Protein 5O9B (pdb70)

Solvent-accessible surface area: 5040 Å² total; per-residue (Å²): 248,78,175,130,144,130,116,151,35,94,62,72,80,1,128,110,99,23,89,151,118,75,79,22,64,7,42,27,14,81,34,85,125,18,102,30,0,1,63,28,87,124,38,48,14,0,9,4,26,1,0,37,45,40,68,90,102,102,81,64,74,106,105,80,155,146,111,153

InterPro domains:
  IPR000679 Zinc finger, GATA-type [PF00320] (295-328)
  IPR000679 Zinc finger, GATA-type [PF00320] (349-382)
  IPR000679 Zinc finger, GATA-type [PR00619] (291-308)
  IPR000679 Zinc finger, GATA-type [PR00619] (309-326)
  IPR000679 Zinc finger, GATA-type [PS00344] (295-319)
  IPR000679 Zinc finger, GATA-type [PS00344] (349-373)
  IPR000679 Zinc finger, GATA-type [PS50114] (289-343)
  IPR000679 Zinc finger, GATA-type [PS50114] (343-396)
  IPR000679 Zinc finger, GATA-type [SM00401] (289-339)
  IPR000679 Zinc finger, GATA-type [SM00401] (343-393)
  IPR000679 Zinc finger, GATA-type [cd00202] (294-344)
  IPR000679 Zinc finger, GATA-type [cd00202] (349-398)
  IPR013088 Zinc finger, NHR/GATA-type [G3DSA:3.30.50.10] (288-338)
  IPR013088 Zinc finger, NHR/GATA-type [G3DSA:3.30.50.10] (339-402)
  IPR016374 Transcription factor, GATA-2/3 [PIRSF003027] (1-480)
  IPR039355 Transcription factor GATA [PTHR10071] (28-479)

Radius of gyration: 11.99 Å; Cα contacts (8 Å, |Δi|>4): 111; chains: 1; bounding box: 34×23×29 Å

Nearest PDB structures (foldseek):
  5o9b-assembly1_A  TM=8.260E-01  e=1.154E-10  Homo sapiens
  4hc9-assembly2_A-2  TM=7.350E-01  e=1.363E-06  Homo sapiens
  3dfx-assembly1_B  TM=7.353E-01  e=1.560E-06  Mus musculus
  4hc7-assembly2_B  TM=7.403E-01  e=9.642E-06  Homo sapiens
  2vuu-assembly3_K  TM=8.440E-01  e=3.219E-04  Aspergillus nidulans FGSC A4

Foldseek 3Di:
DDDPPDLPDDPQDLPDADFDDQQAAAPPPGDRSAPGFGAAPVGHTHGSQQRNVCVVVVHGHDDQDVHD

Organism: Homo sapiens (NCBI:txid9606)

B-factor: mean 3.01, std 4.28, range [0.07, 17.59]

Secondary structure (DSSP, 8-state):
--------STT----SS----SS---TTT-----S--EE-TTS-EE-HHHHHHHHHHSS---SSSS--

Structure (mmCIF, N/CA/C/O backbone):
data_5O9B
#
_entry.id   5O9B
#
loop_
_entity.id
_entity.type
_entity.pdbx_description
1 polymer 'Endothelial transcription factor GATA-2'
2 non-polymer 'ZINC ION'
#
loop_
_atom_site.group_PDB
_atom_site.id
_atom_site.type_symbol
_atom_site.label_atom_id
_atom_site.label_alt_id
_atom_site.label_comp_id
_atom_site.label_asym_id
_atom_site.label_entity_id
_atom_site.label_seq_id
_atom_site.pdbx_PDB_ins_code
_atom_site.Cartn_x
_atom_site.Cartn_y
_atom_site.Cartn_z
_atom_site.occupancy
_atom_site.B_iso_or_equiv
_atom_site.auth_seq_id
_atom_site.auth_comp_id
_atom_site.auth_asym_id
_atom_site.auth_atom_id
_atom_site.pdbx_PDB_model_num
ATOM 1 N N . MET A 1 1 ? 20.814 3.780 19.188 1.00 16.77 -18 MET A N 1
ATOM 2 C CA . MET A 1 1 ? 21.962 2.890 18.899 1.00 16.30 -18 MET A CA 1
ATOM 3 C C . MET A 1 1 ? 22.544 3.213 17.526 1.00 15.80 -18 MET A C 1
ATOM 4 O O . MET A 1 1 ? 23.590 3.854 17.424 1.00 15.75 -18 MET A O 1
ATOM 20 N N . ALA A 1 2 ? 21.852 2.786 16.472 1.00 15.58 -17 ALA A N 1
ATOM 21 C CA . ALA A 1 2 ? 22.281 3.063 15.105 1.00 15.28 -17 ALA A CA 1
ATOM 22 C C . ALA A 1 2 ? 21.096 2.976 14.149 1.00 14.65 -17 ALA A C 1
ATOM 23 O O . ALA A 1 2 ? 21.170 2.340 13.094 1.00 14.54 -17 ALA A O 1
ATOM 30 N N . HIS A 1 3 ? 19.999 3.609 14.531 1.00 14.40 -16 HIS A N 1
ATOM 31 C CA . HIS A 1 3 ? 18.772 3.564 13.747 1.00 13.97 -16 HIS A CA 1
ATOM 32 C C . HIS A 1 3 ? 18.928 4.382 12.468 1.00 13.40 -16 HIS A C 1
ATOM 33 O O . HIS A 1 3 ? 19.428 5.505 12.494 1.00 13.34 -16 HIS A O 1
ATOM 48 N N . HIS A 1 4 ? 18.501 3.806 11.354 1.00 13.18 -15 HIS A N 1
ATOM 49 C CA . HIS A 1 4 ? 18.613 4.456 10.053 1.00 12.80 -15 HIS A CA 1
ATOM 50 C C . HIS A 1 4 ? 17.548 3.916 9.106 1.00 12.10 -15 HIS A C 1
ATOM 51 O O . HIS A 1 4 ? 17.052 2.806 9.297 1.00 12.11 -15 HIS A O 1
ATOM 66 N N . HIS A 1 5 ? 17.206 4.694 8.087 1.00 11.67 -14 HIS A N 1
ATOM 67 C CA . HIS A 1 5 ? 16.144 4.318 7.159 1.00 11.15 -14 HIS A CA 1
ATOM 68 C C . HIS A 1 5 ? 16.678 3.453 6.026 1.00 10.45 -14 HIS A C 1
ATOM 69 O O . HIS A 1 5 ? 16.816 3.914 4.892 1.00 10.24 -14 HIS A O 1
ATOM 84 N N . HIS A 1 6 ? 16.978 2.202 6.331 1.00 10.29 -13 HIS A N 1
ATOM 85 C CA . HIS A 1 6 ? 17.414 1.268 5.308 1.00 9.83 -13 HIS A CA 1
ATOM 86 C C . HIS A 1 6 ? 16.208 0.533 4.746 1.00 9.17 -13 HIS A C 1
ATOM 87 O O . HIS A 1 6 ? 15.683 -0.390 5.372 1.00 9.24 -13 HIS A O 1
ATOM 102 N N . HIS A 1 7 ? 15.765 0.949 3.571 1.00 8.78 -12 HIS A N 1
ATOM 103 C CA . HIS A 1 7 ? 14.614 0.328 2.936 1.00 8.39 -12 HIS A CA 1
ATOM 104 C C . HIS A 1 7 ? 14.988 -1.026 2.346 1.00 7.80 -12 HIS A C 1
ATOM 105 O O . HIS A 1 7 ? 15.303 -1.147 1.163 1.00 7.91 -12 HIS A O 1
ATOM 120 N N . HIS A 1 8 ? 14.967 -2.042 3.196 1.00 7.48 -11 HIS A N 1
ATOM 121 C CA . HIS A 1 8 ? 15.248 -3.407 2.772 1.00 7.19 -11 HIS A CA 1
ATOM 122 C C . HIS A 1 8 ? 14.105 -3.939 1.913 1.00 6.46 -11 HIS A C 1
ATOM 123 O O . HIS A 1 8 ? 14.282 -4.876 1.140 1.00 6.49 -11 HIS A O 1
ATOM 138 N N . SER A 1 9 ? 12.936 -3.330 2.049 1.00 6.16 -10 SER A N 1
ATOM 139 C CA . SER A 1 9 ? 11.789 -3.696 1.239 1.00 5.80 -10 SER A CA 1
ATOM 140 C C . SER A 1 9 ? 11.703 -2.788 0.016 1.00 5.14 -10 SER A C 1
ATOM 141 O O . SER A 1 9 ? 10.884 -1.868 -0.034 1.00 5.44 -10 SER A O 1
ATOM 149 N N . SER A 1 10 ? 12.567 -3.039 -0.957 1.00 4.65 -9 SER A N 1
ATOM 150 C CA . SER A 1 10 ? 12.602 -2.243 -2.171 1.00 4.40 -9 SER A CA 1
ATOM 151 C C . SER A 1 10 ? 11.266 -2.318 -2.904 1.00 3.47 -9 SER A C 1
ATOM 152 O O . SER A 1 10 ? 10.836 -3.393 -3.329 1.00 3.79 -9 SER A O 1
ATOM 160 N N . GLY A 1 11 ? 10.604 -1.174 -3.022 1.00 2.88 -8 GLY A N 1
ATOM 161 C CA . GLY A 1 11 ? 9.306 -1.131 -3.660 1.00 2.53 -8 GLY A CA 1
ATOM 162 C C . GLY A 1 11 ? 8.204 -0.819 -2.671 1.00 2.03 -8 GLY A C 1
ATOM 163 O O . GLY A 1 11 ? 7.126 -0.361 -3.053 1.00 2.46 -8 GLY A O 1
ATOM 167 N N . LEU A 1 12 ? 8.477 -1.070 -1.398 1.00 1.44 -7 LEU A N 1
ATOM 168 C CA . LEU A 1 12 ? 7.525 -0.788 -0.332 1.00 1.02 -7 LEU A CA 1
ATOM 169 C C . LEU A 1 12 ? 8.138 0.248 0.609 1.00 1.01 -7 LEU A C 1
ATOM 170 O O . LEU A 1 12 ? 8.785 -0.104 1.600 1.00 1.40 -7 LEU A O 1
ATOM 186 N N . GLU A 1 13 ? 7.938 1.526 0.290 1.00 1.01 -6 GLU A N 1
ATOM 187 C CA . GLU A 1 13 ? 8.651 2.601 0.971 1.00 1.15 -6 GLU A CA 1
ATOM 188 C C . GLU A 1 13 ? 7.767 3.829 1.230 1.00 1.03 -6 GLU A C 1
ATOM 189 O O . GLU A 1 13 ? 7.902 4.859 0.567 1.00 1.77 -6 GLU A O 1
ATOM 201 N N . VAL A 1 14 ? 6.865 3.708 2.196 1.00 0.68 -5 VAL A N 1
ATOM 202 C CA . VAL A 1 14 ? 6.098 4.848 2.698 1.00 0.59 -5 VAL A CA 1
ATOM 203 C C . VAL A 1 14 ? 6.198 4.885 4.218 1.00 0.89 -5 VAL A C 1
ATOM 204 O O . VAL A 1 14 ? 5.793 3.946 4.896 1.00 1.67 -5 VAL A O 1
ATOM 217 N N . LEU A 1 15 ? 6.756 5.955 4.753 1.00 0.83 -4 LEU A N 1
ATOM 218 C CA . LEU A 1 15 ? 7.002 6.031 6.186 1.00 1.12 -4 LEU A CA 1
ATOM 219 C C . LEU A 1 15 ? 6.171 7.134 6.829 1.00 1.15 -4 LEU A C 1
ATOM 220 O O . LEU A 1 15 ? 6.640 7.848 7.716 1.00 1.67 -4 LEU A O 1
ATOM 236 N N . PHE A 1 16 ? 4.936 7.275 6.369 1.00 1.03 -3 PHE A N 1
ATOM 237 C CA . PHE A 1 16 ? 4.013 8.234 6.960 1.00 1.19 -3 PHE A CA 1
ATOM 238 C C . PHE A 1 16 ? 2.916 7.481 7.699 1.00 1.23 -3 PHE A C 1
ATOM 239 O O . PHE A 1 16 ? 2.801 6.267 7.561 1.00 2.17 -3 PHE A O 1
ATOM 256 N N . GLN A 1 17 ? 2.121 8.204 8.471 1.00 0.89 -2 GLN A N 1
ATOM 257 C CA . GLN A 1 17 ? 0.915 7.664 9.101 1.00 0.86 -2 GLN A CA 1
ATOM 258 C C . GLN A 1 17 ? 1.220 6.620 10.192 1.00 1.00 -2 GLN A C 1
ATOM 259 O O . GLN A 1 17 ? 1.238 6.953 11.378 1.00 1.69 -2 GLN A O 1
ATOM 273 N N . GLY A 1 18 ? 1.460 5.372 9.798 1.00 0.85 -1 GLY A N 1
ATOM 274 C CA . GLY A 1 18 ? 1.584 4.298 10.770 1.00 1.20 -1 GLY A CA 1
ATOM 275 C C . GLY A 1 18 ? 2.429 3.141 10.267 1.00 0.93 -1 GLY A C 1
ATOM 276 O O . GLY A 1 18 ? 3.062 3.250 9.219 1.00 1.43 -1 GLY A O 1
ATOM 280 N N . PRO A 1 19 ? 2.457 2.016 11.003 1.00 0.95 0 PRO A N 1
ATOM 281 C CA . PRO A 1 19 ? 3.305 0.875 10.686 1.00 1.19 0 PRO A CA 1
ATOM 282 C C . PRO A 1 19 ? 2.624 -0.210 9.833 1.00 1.08 0 PRO A C 1
ATOM 283 O O . PRO A 1 19 ? 2.556 -0.093 8.608 1.00 1.62 0 PRO A O 1
ATOM 294 N N . ARG A 1 20 ? 2.110 -1.261 10.481 1.00 1.01 1 ARG A N 1
ATOM 295 C CA . ARG A 1 20 ? 1.605 -2.430 9.765 1.00 1.19 1 ARG A CA 1
ATOM 296 C C . ARG A 1 20 ? 0.553 -3.190 10.579 1.00 0.86 1 ARG A C 1
ATOM 297 O O . ARG A 1 20 ? 0.121 -2.726 11.632 1.00 1.02 1 ARG A O 1
ATOM 318 N N . ARG A 1 21 ? 0.158 -4.368 10.084 1.00 0.78 2 ARG A N 1
ATOM 319 C CA . ARG A 1 21 ? -0.884 -5.169 10.731 1.00 0.56 2 ARG A CA 1
ATOM 320 C C . ARG A 1 21 ? -0.672 -6.670 10.454 1.00 0.65 2 ARG A C 1
ATOM 321 O O . ARG A 1 21 ? -1.530 -7.495 10.763 1.00 1.49 2 ARG A O 1
ATOM 342 N N . ALA A 1 22 ? 0.482 -7.004 9.868 1.00 0.64 3 ALA A N 1
ATOM 343 C CA . ALA A 1 22 ? 0.897 -8.404 9.647 1.00 0.58 3 ALA A CA 1
ATOM 344 C C . ALA A 1 22 ? 0.037 -9.151 8.614 1.00 0.60 3 ALA A C 1
ATOM 345 O O . ALA A 1 22 ? 0.239 -9.004 7.406 1.00 1.09 3 ALA A O 1
ATOM 352 N N . GLY A 1 23 ? -0.917 -9.947 9.087 1.00 0.44 4 GLY A N 1
ATOM 353 C CA . GLY A 1 23 ? -1.679 -10.823 8.207 1.00 0.52 4 GLY A CA 1
ATOM 354 C C . GLY A 1 23 ? -3.082 -10.301 7.929 1.00 0.39 4 GLY A C 1
ATOM 355 O O . GLY A 1 23 ? -4.060 -10.881 8.398 1.00 0.54 4 GLY A O 1
ATOM 359 N N . THR A 1 24 ? -3.199 -9.205 7.185 1.00 0.26 5 THR A N 1
ATOM 360 C CA . THR A 1 24 ? -4.497 -8.602 6.932 1.00 0.18 5 THR A CA 1
ATOM 361 C C . THR A 1 24 ? -4.801 -8.563 5.434 1.00 0.14 5 THR A C 1
ATOM 362 O O . THR A 1 24 ? -4.079 -9.166 4.645 1.00 0.15 5 THR A O 1
ATOM 373 N N . CYS A 1 25 ? -5.893 -7.900 5.061 1.00 0.15 6 CYS A N 1
ATOM 374 C CA . CYS A 1 25 ? -6.231 -7.661 3.662 1.00 0.14 6 CYS A CA 1
ATOM 375 C C . CYS A 1 25 ? -6.421 -6.176 3.397 1.00 0.13 6 CYS A C 1
ATOM 376 O O . CYS A 1 25 ? -6.806 -5.420 4.291 1.00 0.15 6 CYS A O 1
ATOM 384 N N . CYS A 1 26 ? -6.146 -5.758 2.165 1.00 0.12 7 CYS A N 1
ATOM 385 C CA . CYS A 1 26 ? -6.162 -4.340 1.839 1.00 0.11 7 CYS A CA 1
ATOM 386 C C . CYS A 1 26 ? -7.590 -3.842 1.592 1.00 0.10 7 CYS A C 1
ATOM 387 O O . CYS A 1 26 ? -8.307 -4.405 0.767 1.00 0.10 7 CYS A O 1
ATOM 394 N N . ALA A 1 27 ? -7.981 -2.783 2.329 1.00 0.13 8 ALA A N 1
ATOM 395 C CA . ALA A 1 27 ? -9.300 -2.125 2.225 1.00 0.17 8 ALA A CA 1
ATOM 396 C C . ALA A 1 27 ? -9.573 -1.526 0.848 1.00 0.21 8 ALA A C 1
ATOM 397 O O . ALA A 1 27 ? -10.379 -0.604 0.708 1.00 0.31 8 ALA A O 1
ATOM 404 N N . ASN A 1 28 ? -8.914 -2.049 -0.156 1.00 0.18 9 ASN A N 1
ATOM 405 C CA . ASN A 1 28 ? -9.028 -1.523 -1.498 1.00 0.23 9 ASN A CA 1
ATOM 406 C C . ASN A 1 28 ? -8.707 -2.587 -2.537 1.00 0.24 9 ASN A C 1
ATOM 407 O O . ASN A 1 28 ? -9.493 -2.811 -3.452 1.00 0.32 9 ASN A O 1
ATOM 418 N N . CYS A 1 29 ? -7.565 -3.264 -2.396 1.00 0.21 10 CYS A N 1
ATOM 419 C CA . CYS A 1 29 ? -7.122 -4.160 -3.460 1.00 0.28 10 CYS A CA 1
ATOM 420 C C . CYS A 1 29 ? -6.994 -5.614 -2.966 1.00 0.22 10 CYS A C 1
ATOM 421 O O . CYS A 1 29 ? -6.500 -6.486 -3.683 1.00 0.31 10 CYS A O 1
ATOM 428 N N . GLN A 1 30 ? -7.472 -5.845 -1.736 1.00 0.18 11 GLN A N 1
ATOM 429 C CA . GLN A 1 30 ? -7.509 -7.165 -1.067 1.00 0.21 11 GLN A CA 1
ATOM 430 C C . GLN A 1 30 ? -6.198 -7.970 -1.148 1.00 0.26 11 GLN A C 1
ATOM 431 O O . GLN A 1 30 ? -6.197 -9.165 -0.850 1.00 0.34 11 GLN A O 1
ATOM 445 N N . THR A 1 31 ? -5.091 -7.361 -1.550 1.00 0.25 12 THR A N 1
ATOM 446 C CA . THR A 1 31 ? -3.817 -8.037 -1.451 1.00 0.26 12 THR A CA 1
ATOM 447 C C . THR A 1 31 ? -3.532 -8.337 0.008 1.00 0.21 12 THR A C 1
ATOM 448 O O . THR A 1 31 ? -3.942 -7.592 0.905 1.00 0.19 12 THR A O 1
ATOM 459 N N . THR A 1 32 ? -2.876 -9.443 0.235 1.00 0.22 13 THR A N 1
ATOM 460 C CA . THR A 1 32 ? -2.501 -9.849 1.574 1.00 0.23 13 THR A CA 1
ATOM 461 C C . THR A 1 32 ? -0.999 -10.040 1.657 1.00 0.26 13 THR A C 1
ATOM 462 O O . THR A 1 32 ? -0.442 -10.344 2.714 1.00 0.42 13 THR A O 1
ATOM 473 N N . THR A 1 33 ? -0.348 -9.819 0.529 1.00 0.22 14 THR A N 1
ATOM 474 C CA . THR A 1 33 ? 1.101 -9.886 0.457 1.00 0.26 14 THR A CA 1
ATOM 475 C C . THR A 1 33 ? 1.672 -8.488 0.684 1.00 0.23 14 THR A C 1
ATOM 476 O O . THR A 1 33 ? 2.185 -7.824 -0.220 1.00 0.36 14 THR A O 1
ATOM 487 N N . THR A 1 34 ? 1.557 -8.033 1.914 1.00 0.17 15 THR A N 1
ATOM 488 C CA . THR A 1 34 ? 1.982 -6.685 2.257 1.00 0.17 15 THR A CA 1
ATOM 489 C C . THR A 1 34 ? 2.582 -6.638 3.662 1.00 0.20 15 THR A C 1
ATOM 490 O O . THR A 1 34 ? 2.021 -7.187 4.607 1.00 0.26 15 THR A O 1
ATOM 501 N N . THR A 1 35 ? 3.742 -6.003 3.776 1.00 0.25 16 THR A N 1
ATOM 502 C CA . THR A 1 35 ? 4.455 -5.901 5.040 1.00 0.31 16 THR A CA 1
ATOM 503 C C . THR A 1 35 ? 4.218 -4.537 5.697 1.00 0.25 16 THR A C 1
ATOM 504 O O . THR A 1 35 ? 4.657 -4.280 6.820 1.00 0.30 16 THR A O 1
ATOM 515 N N . LEU A 1 36 ? 3.515 -3.662 4.993 1.00 0.21 17 LEU A N 1
ATOM 516 C CA . LEU A 1 36 ? 3.288 -2.290 5.491 1.00 0.21 17 LEU A CA 1
ATOM 517 C C . LEU A 1 36 ? 1.804 -1.927 5.427 1.00 0.18 17 LEU A C 1
ATOM 518 O O . LEU A 1 36 ? 1.349 -1.289 4.476 1.00 0.29 17 LEU A O 1
ATOM 534 N N . TRP A 1 37 ? 1.051 -2.359 6.436 1.00 0.13 18 TRP A N 1
ATOM 535 C CA . TRP A 1 37 ? -0.375 -2.093 6.503 1.00 0.11 18 TRP A CA 1
ATOM 536 C C . TRP A 1 37 ? -0.674 -0.723 7.117 1.00 0.12 18 TRP A C 1
ATOM 537 O O . TRP A 1 37 ? -0.698 -0.557 8.338 1.00 0.18 18 TRP A O 1
ATOM 558 N N . ARG A 1 38 ? -0.914 0.243 6.244 1.00 0.12 19 ARG A N 1
ATOM 559 C CA . ARG A 1 38 ? -1.278 1.616 6.635 1.00 0.13 19 ARG A CA 1
ATOM 560 C C . ARG A 1 38 ? -2.798 1.726 6.793 1.00 0.13 19 ARG A C 1
ATOM 561 O O . ARG A 1 38 ? -3.517 0.776 6.503 1.00 0.15 19 ARG A O 1
ATOM 582 N N . ARG A 1 39 ? -3.283 2.858 7.297 1.00 0.15 20 ARG A N 1
ATOM 583 C CA . ARG A 1 39 ? -4.717 3.078 7.427 1.00 0.17 20 ARG A CA 1
ATOM 584 C C . ARG A 1 39 ? -5.243 4.025 6.357 1.00 0.19 20 ARG A C 1
ATOM 585 O O . ARG A 1 39 ? -4.516 4.889 5.856 1.00 0.25 20 ARG A O 1
ATOM 606 N N . ASN A 1 40 ? -6.511 3.842 6.005 1.00 0.18 21 ASN A N 1
ATOM 607 C CA . ASN A 1 40 ? -7.218 4.799 5.157 1.00 0.18 21 ASN A CA 1
ATOM 608 C C . ASN A 1 40 ? -8.055 5.740 6.045 1.00 0.17 21 ASN A C 1
ATOM 609 O O . ASN A 1 40 ? -7.924 5.670 7.268 1.00 0.17 21 ASN A O 1
ATOM 620 N N . ALA A 1 41 ? -8.964 6.547 5.463 1.00 0.19 22 ALA A N 1
ATOM 621 C CA . ALA A 1 41 ? -9.721 7.560 6.219 1.00 0.24 22 ALA A CA 1
ATOM 622 C C . ALA A 1 41 ? -10.515 6.981 7.399 1.00 0.26 22 ALA A C 1
ATOM 623 O O . ALA A 1 41 ? -10.850 7.695 8.347 1.00 0.36 22 ALA A O 1
ATOM 630 N N . ASN A 1 42 ? -10.801 5.692 7.351 1.00 0.25 23 ASN A N 1
ATOM 631 C CA . ASN A 1 42 ? -11.652 5.060 8.340 1.00 0.33 23 ASN A CA 1
ATOM 632 C C . ASN A 1 42 ? -10.772 4.408 9.379 1.00 0.24 23 ASN A C 1
ATOM 633 O O . ASN A 1 42 ? -11.235 3.870 10.385 1.00 0.35 23 ASN A O 1
ATOM 644 N N . GLY A 1 43 ? -9.480 4.489 9.126 1.00 0.17 24 GLY A N 1
ATOM 645 C CA . GLY A 1 43 ? -8.543 3.732 9.892 1.00 0.20 24 GLY A CA 1
ATOM 646 C C . GLY A 1 43 ? -8.531 2.306 9.414 1.00 0.18 24 GLY A C 1
ATOM 647 O O . GLY A 1 43 ? -8.225 1.385 10.166 1.00 0.22 24 GLY A O 1
ATOM 651 N N . ASP A 1 44 ? -8.878 2.123 8.146 1.00 0.15 25 ASP A N 1
ATOM 652 C CA . ASP A 1 44 ? -8.978 0.784 7.591 1.00 0.16 25 ASP A CA 1
ATOM 653 C C . ASP A 1 44 ? -7.648 0.390 6.985 1.00 0.16 25 ASP A C 1
ATOM 654 O O . ASP A 1 44 ? -6.961 1.202 6.372 1.00 0.26 25 ASP A O 1
ATOM 663 N N . PRO A 1 45 ? -7.277 -0.859 7.186 1.00 0.11 26 PRO A N 1
ATOM 664 C CA . PRO A 1 45 ? -6.002 -1.412 6.739 1.00 0.10 26 PRO A CA 1
ATOM 665 C C . PRO A 1 45 ? -5.838 -1.380 5.218 1.00 0.08 26 PRO A C 1
ATOM 666 O O . PRO A 1 45 ? -6.708 -1.836 4.479 1.00 0.11 26 PRO A O 1
ATOM 677 N N . VAL A 1 46 ? -4.704 -0.870 4.764 1.00 0.07 27 VAL A N 1
ATOM 678 C CA . VAL A 1 46 ? -4.401 -0.798 3.328 1.00 0.08 27 VAL A CA 1
ATOM 679 C C . VAL A 1 46 ? -2.959 -1.195 3.117 1.00 0.10 27 VAL A C 1
ATOM 680 O O . VAL A 1 46 ? -2.118 -1.005 3.995 1.00 0.11 27 VAL A O 1
ATOM 693 N N . CYS A 1 47 ? -2.680 -1.755 1.959 1.00 0.12 28 CYS A N 1
ATOM 694 C CA . CYS A 1 47 ? -1.358 -2.234 1.643 1.00 0.15 28 CYS A CA 1
ATOM 695 C C . CYS A 1 47 ? -0.454 -1.018 1.384 1.00 0.13 28 CYS A C 1
ATOM 696 O O . CYS A 1 47 ? -0.969 0.106 1.323 1.00 0.15 28 CYS A O 1
ATOM 703 N N . ASN A 1 48 ? 0.866 -1.216 1.228 1.00 0.13 29 ASN A N 1
ATOM 704 C CA . ASN A 1 48 ? 1.786 -0.107 1.023 1.00 0.17 29 ASN A CA 1
ATOM 705 C C . ASN A 1 48 ? 1.256 0.890 -0.003 1.00 0.15 29 ASN A C 1
ATOM 706 O O . ASN A 1 48 ? 1.154 2.064 0.300 1.00 0.16 29 ASN A O 1
ATOM 717 N N . ALA A 1 49 ? 0.907 0.431 -1.194 1.00 0.17 30 ALA A N 1
ATOM 718 C CA . ALA A 1 49 ? 0.499 1.334 -2.262 1.00 0.18 30 ALA A CA 1
ATOM 719 C C . ALA A 1 49 ? -0.748 2.141 -1.929 1.00 0.20 30 ALA A C 1
ATOM 720 O O . ALA A 1 49 ? -0.754 3.354 -2.098 1.00 0.19 30 ALA A O 1
ATOM 727 N N . CYS A 1 50 ? -1.803 1.481 -1.468 1.00 0.26 31 CYS A N 1
ATOM 728 C CA . CYS A 1 50 ? -3.073 2.172 -1.246 1.00 0.30 31 CYS A CA 1
ATOM 729 C C . CYS A 1 50 ? -2.988 3.110 -0.041 1.00 0.32 31 CYS A C 1
ATOM 730 O O . CYS A 1 50 ? -3.690 4.119 0.016 1.00 0.41 31 CYS A O 1
ATOM 737 N N . GLY A 1 51 ? -2.113 2.792 0.904 1.00 0.28 32 GLY A N 1
ATOM 738 C CA . GLY A 1 51 ? -1.831 3.725 1.992 1.00 0.29 32 GLY A CA 1
ATOM 739 C C . GLY A 1 51 ? -0.822 4.787 1.599 1.00 0.30 32 GLY A C 1
ATOM 740 O O . GLY A 1 51 ? -0.945 5.932 2.012 1.00 0.46 32 GLY A O 1
ATOM 744 N N . LEU A 1 52 ? 0.180 4.411 0.812 1.00 0.19 33 LEU A N 1
ATOM 745 C CA . LEU A 1 52 ? 1.176 5.371 0.334 1.00 0.16 33 LEU A CA 1
ATOM 746 C C . LEU A 1 52 ? 0.472 6.403 -0.506 1.00 0.14 33 LEU A C 1
ATOM 747 O O . LEU A 1 52 ? 0.670 7.603 -0.333 1.00 0.15 33 LEU A O 1
ATOM 763 N N . TYR A 1 53 ? -0.398 5.924 -1.383 1.00 0.14 34 TYR A N 1
ATOM 764 C CA . TYR A 1 53 ? -0.996 6.773 -2.363 1.00 0.16 34 TYR A CA 1
ATOM 765 C C . TYR A 1 53 ? -1.974 7.751 -1.743 1.00 0.13 34 TYR A C 1
ATOM 766 O O . TYR A 1 53 ? -1.924 8.950 -2.020 1.00 0.15 34 TYR A O 1
ATOM 784 N N . TYR A 1 54 ? -2.880 7.234 -0.926 1.00 0.14 35 TYR A N 1
ATOM 785 C CA . TYR A 1 54 ? -3.851 8.079 -0.237 1.00 0.17 35 TYR A CA 1
ATOM 786 C C . TYR A 1 54 ? -3.153 9.153 0.583 1.00 0.16 35 TYR A C 1
ATOM 787 O O . TYR A 1 54 ? -3.696 10.233 0.798 1.00 0.20 35 TYR A O 1
ATOM 805 N N . LYS A 1 55 ? -1.940 8.882 1.012 1.00 0.15 36 LYS A N 1
ATOM 806 C CA . LYS A 1 55 ? -1.235 9.827 1.846 1.00 0.21 36 LYS A CA 1
ATOM 807 C C . LYS A 1 55 ? -0.764 10.992 1.022 1.00 0.22 36 LYS A C 1
ATOM 808 O O . LYS A 1 55 ? -0.646 12.115 1.506 1.00 0.32 36 LYS A O 1
ATOM 827 N N . LEU A 1 56 ? -0.496 10.702 -0.226 1.00 0.20 37 LEU A N 1
ATOM 828 C CA . LEU A 1 56 ? -0.082 11.718 -1.159 1.00 0.24 37 LEU A CA 1
ATOM 829 C C . LEU A 1 56 ? -1.294 12.485 -1.683 1.00 0.25 37 LEU A C 1
ATOM 830 O O . LEU A 1 56 ? -1.267 13.707 -1.816 1.00 0.31 37 LEU A O 1
ATOM 846 N N . HIS A 1 57 ? -2.358 11.744 -1.991 1.00 0.23 38 HIS A N 1
ATOM 847 C CA . HIS A 1 57 ? -3.425 12.265 -2.842 1.00 0.28 38 HIS A CA 1
ATOM 848 C C . HIS A 1 57 ? -4.815 12.267 -2.193 1.00 0.30 38 HIS A C 1
ATOM 849 O O . HIS A 1 57 ? -5.783 12.690 -2.829 1.00 0.37 38 HIS A O 1
ATOM 864 N N . ASN A 1 58 ? -4.916 11.790 -0.949 1.00 0.26 39 ASN A N 1
ATOM 865 C CA . ASN A 1 58 ? -6.188 11.801 -0.193 1.00 0.30 39 ASN A CA 1
ATOM 866 C C . ASN A 1 58 ? -7.244 10.918 -0.843 1.00 0.32 39 ASN A C 1
ATOM 867 O O . ASN A 1 58 ? -8.443 11.110 -0.636 1.00 0.40 39 ASN A O 1
ATOM 878 N N . VAL A 1 59 ? -6.798 9.925 -1.585 1.00 0.30 40 VAL A N 1
ATOM 879 C CA . VAL A 1 59 ? -7.702 9.039 -2.309 1.00 0.38 40 VAL A CA 1
ATOM 880 C C . VAL A 1 59 ? -7.075 7.670 -2.480 1.00 0.37 40 VAL A C 1
ATOM 881 O O . VAL A 1 59 ? -5.862 7.519 -2.335 1.00 0.30 40 VAL A O 1
ATOM 894 N N . ASN A 1 60 ? -7.895 6.680 -2.793 1.00 0.50 41 ASN A N 1
ATOM 895 C CA . ASN A 1 60 ? -7.405 5.327 -2.994 1.00 0.55 41 ASN A CA 1
ATOM 896 C C . ASN A 1 60 ? -6.584 5.267 -4.260 1.00 0.44 41 ASN A C 1
ATOM 897 O O . ASN A 1 60 ? -6.645 6.177 -5.088 1.00 0.43 41 ASN A O 1
ATOM 908 N N . ARG A 1 61 ? -5.819 4.206 -4.415 1.00 0.46 42 ARG A N 1
ATOM 909 C CA . ARG A 1 61 ? -4.890 4.119 -5.521 1.00 0.39 42 ARG A CA 1
ATOM 910 C C . ARG A 1 61 ? -5.519 3.387 -6.694 1.00 0.45 42 ARG A C 1
ATOM 911 O O . ARG A 1 61 ? -5.738 2.178 -6.608 1.00 0.51 42 ARG A O 1
ATOM 932 N N . PRO A 1 62 ? -5.850 4.105 -7.792 1.00 0.53 43 PRO A N 1
ATOM 933 C CA . PRO A 1 62 ? -6.310 3.471 -9.026 1.00 0.67 43 PRO A CA 1
ATOM 934 C C . PRO A 1 62 ? -5.316 2.426 -9.480 1.00 0.66 43 PRO A C 1
ATOM 935 O O . PRO A 1 62 ? -4.158 2.733 -9.768 1.00 0.68 43 PRO A O 1
ATOM 946 N N . LEU A 1 63 ? -5.773 1.197 -9.538 1.00 0.72 44 LEU A N 1
ATOM 947 C CA . LEU A 1 63 ? -4.882 0.070 -9.699 1.00 0.73 44 LEU A CA 1
ATOM 948 C C . LEU A 1 63 ? -5.609 -1.105 -10.338 1.00 1.12 44 LEU A C 1
ATOM 949 O O . LEU A 1 63 ? -5.404 -1.417 -11.512 1.00 1.52 44 LEU A O 1
ATOM 965 N N . THR A 1 64 ? -6.465 -1.733 -9.561 1.00 1.43 45 THR A N 1
ATOM 966 C CA . THR A 1 64 ? -7.244 -2.869 -10.023 1.00 1.89 45 THR A CA 1
ATOM 967 C C . THR A 1 64 ? -8.717 -2.666 -9.646 1.00 2.49 45 THR A C 1
ATOM 968 O O . THR A 1 64 ? -9.146 -1.524 -9.455 1.00 3.12 45 THR A O 1
ATOM 979 N N . MET A 1 65 ? -9.502 -3.742 -9.543 1.00 3.01 46 MET A N 1
ATOM 980 C CA . MET A 1 65 ? -10.888 -3.601 -9.099 1.0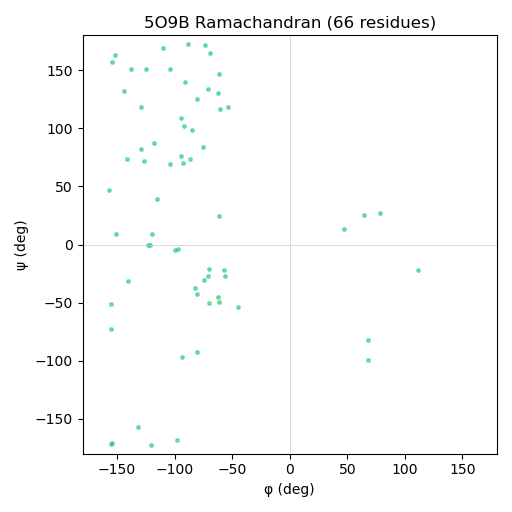0 4.06 46 MET A CA 1
ATOM 981 C C . MET A 1 65 ? -10.928 -3.497 -7.581 1.00 4.82 46 MET A C 1
ATOM 982 O O . MET A 1 65 ? -10.802 -2.410 -7.016 1.00 5.29 46 MET A O 1
ATOM 996 N N . LYS A 1 66 ? -11.096 -4.634 -6.933 1.00 5.35 47 LYS A N 1
ATOM 997 C CA . LYS A 1 66 ? -11.002 -4.732 -5.484 1.00 6.39 47 LYS A CA 1
ATOM 998 C C . LYS A 1 66 ? -10.298 -6.029 -5.126 1.00 6.45 47 LYS A C 1
ATOM 999 O O . LYS A 1 66 ? -9.612 -6.125 -4.116 1.00 7.14 47 LYS A O 1
ATOM 1018 N N . LYS A 1 67 ? -10.491 -7.034 -5.967 1.00 6.06 48 LYS A N 1
ATOM 1019 C CA . LYS A 1 67 ? -9.708 -8.253 -5.896 1.00 6.40 48 LYS A CA 1
ATOM 1020 C C . LYS A 1 67 ? -9.092 -8.526 -7.264 1.00 6.04 48 LYS A C 1
ATOM 1021 O O . LYS A 1 67 ? -9.525 -9.426 -7.985 1.00 6.58 48 LYS A O 1
ATOM 1040 N N . GLU A 1 68 ? -8.103 -7.706 -7.621 1.00 5.38 49 GLU A N 1
ATOM 1041 C CA . GLU A 1 68 ? -7.405 -7.819 -8.899 1.00 5.42 49 GLU A CA 1
ATOM 1042 C C . GLU A 1 68 ? -8.359 -7.559 -10.064 1.00 5.55 49 GLU A C 1
ATOM 1043 O O . GLU A 1 68 ? -8.794 -8.532 -10.722 1.00 5.89 49 GLU A O 1
ATOM 1057 N N . MET A 1 1 ? -0.267 -14.317 -12.961 1.00 16.77 -18 MET A N 2
ATOM 1058 C CA . MET A 1 1 ? 0.408 -13.752 -11.770 1.00 16.30 -18 MET A CA 2
ATOM 1059 C C . MET A 1 1 ? 0.848 -12.319 -12.034 1.00 15.80 -18 MET A C 2
ATOM 1060 O O . MET A 1 1 ? 2.014 -12.060 -12.332 1.00 15.75 -18 MET A O 2
ATOM 1076 N N . ALA A 1 2 ? -0.088 -11.389 -11.925 1.00 15.58 -17 ALA A N 2
ATOM 1077 C CA . ALA A 1 2 ? 0.203 -9.984 -12.160 1.00 15.28 -17 ALA A CA 2
ATOM 1078 C C . ALA A 1 2 ? 0.840 -9.355 -10.927 1.00 14.65 -17 ALA A C 2
ATOM 1079 O O . ALA A 1 2 ? 1.632 -8.416 -11.027 1.00 14.54 -17 ALA A O 2
ATOM 1086 N N . HIS A 1 3 ? 0.486 -9.880 -9.764 1.00 14.40 -16 HIS A N 2
ATOM 1087 C CA . HIS A 1 3 ? 1.070 -9.427 -8.512 1.00 13.97 -16 HIS A CA 2
ATOM 1088 C C . HIS A 1 3 ? 2.326 -10.228 -8.202 1.00 13.40 -16 HIS A C 2
ATOM 1089 O O . HIS A 1 3 ? 2.331 -11.457 -8.323 1.00 13.34 -16 HIS A O 2
ATOM 1104 N N . HIS A 1 4 ? 3.383 -9.521 -7.811 1.00 13.18 -15 HIS A N 2
ATOM 1105 C CA . HIS A 1 4 ? 4.688 -10.128 -7.555 1.00 12.80 -15 HIS A CA 2
ATOM 1106 C C . HIS A 1 4 ? 5.180 -10.847 -8.810 1.00 12.10 -15 HIS A C 2
ATOM 1107 O O . HIS A 1 4 ? 5.610 -11.999 -8.766 1.00 12.11 -15 HIS A O 2
ATOM 1122 N N . HIS A 1 5 ? 5.093 -10.156 -9.935 1.00 11.67 -14 HIS A N 2
ATOM 1123 C CA . HIS A 1 5 ? 5.505 -10.716 -11.212 1.00 11.15 -14 HIS A CA 2
ATOM 1124 C C . HIS A 1 5 ? 6.925 -10.281 -11.556 1.00 10.45 -14 HIS A C 2
ATOM 1125 O O . HIS A 1 5 ? 7.744 -11.091 -11.991 1.00 10.24 -14 HIS A O 2
ATOM 1140 N N . HIS A 1 6 ? 7.208 -9.004 -11.353 1.00 10.29 -13 HIS A N 2
ATOM 1141 C CA . HIS A 1 6 ? 8.510 -8.446 -11.687 1.00 9.83 -13 HIS A CA 2
ATOM 1142 C C . HIS A 1 6 ? 8.814 -7.265 -10.769 1.00 9.17 -13 HIS A C 2
ATOM 1143 O O . HIS A 1 6 ? 9.747 -7.314 -9.963 1.00 9.24 -13 HIS A O 2
ATOM 1158 N N . HIS A 1 7 ? 8.007 -6.216 -10.892 1.00 8.78 -12 HIS A N 2
ATOM 1159 C CA . HIS A 1 7 ? 8.162 -5.012 -10.084 1.00 8.39 -12 HIS A CA 2
ATOM 1160 C C . HIS A 1 7 ? 7.030 -4.030 -10.386 1.00 7.80 -12 HIS A C 2
ATOM 1161 O O . HIS A 1 7 ? 7.225 -3.038 -11.091 1.00 7.91 -12 HIS A O 2
ATOM 1176 N N . HIS A 1 8 ? 5.843 -4.319 -9.874 1.00 7.48 -11 HIS A N 2
ATOM 1177 C CA . HIS A 1 8 ? 4.708 -3.426 -10.065 1.00 7.19 -11 HIS A CA 2
ATOM 1178 C C . HIS A 1 8 ? 4.668 -2.407 -8.936 1.00 6.46 -11 HIS A C 2
ATOM 1179 O O . HIS A 1 8 ? 4.327 -1.245 -9.144 1.00 6.49 -11 HIS A O 2
ATOM 1194 N N . SER A 1 9 ? 5.031 -2.851 -7.743 1.00 6.16 -10 SER A N 2
ATOM 1195 C CA . SER A 1 9 ? 5.086 -1.971 -6.591 1.00 5.80 -10 SER A CA 2
ATOM 1196 C C . SER A 1 9 ? 6.387 -1.180 -6.614 1.00 5.14 -10 SER A C 2
ATOM 1197 O O . SER A 1 9 ? 7.453 -1.725 -6.912 1.00 5.44 -10 SER A O 2
ATOM 1205 N N . SER A 1 10 ? 6.300 0.101 -6.299 1.00 4.65 -9 SER A N 2
ATOM 1206 C CA . SER A 1 10 ? 7.456 0.981 -6.317 1.00 4.40 -9 SER A CA 2
ATOM 1207 C C . SER A 1 10 ? 8.202 0.940 -4.983 1.00 3.47 -9 SER A C 2
ATOM 1208 O O . SER A 1 10 ? 8.661 1.968 -4.478 1.00 3.79 -9 SER A O 2
ATOM 1216 N N . GLY A 1 11 ? 8.329 -0.258 -4.428 1.00 2.88 -8 GLY A N 2
ATOM 1217 C CA . GLY A 1 11 ? 8.979 -0.420 -3.145 1.00 2.53 -8 GLY A CA 2
ATOM 1218 C C . GLY A 1 11 ? 7.997 -0.314 -1.999 1.00 2.03 -8 GLY A C 2
ATOM 1219 O O . GLY A 1 11 ? 6.794 -0.505 -2.188 1.00 2.46 -8 GLY A O 2
ATOM 1223 N N . LEU A 1 12 ? 8.502 -0.013 -0.810 1.00 1.44 -7 LEU A N 2
ATOM 1224 C CA . LEU A 1 12 ? 7.650 0.153 0.356 1.00 1.02 -7 LEU A CA 2
ATOM 1225 C C . LEU A 1 12 ? 8.277 1.144 1.348 1.00 1.01 -7 LEU A C 2
ATOM 1226 O O . LEU A 1 12 ? 9.102 0.781 2.189 1.00 1.40 -7 LEU A O 2
ATOM 1242 N N . GLU A 1 13 ? 7.891 2.411 1.223 1.00 1.01 -6 GLU A N 2
ATOM 1243 C CA . GLU A 1 13 ? 8.410 3.471 2.086 1.00 1.15 -6 GLU A CA 2
ATOM 1244 C C . GLU A 1 13 ? 7.421 4.636 2.156 1.00 1.03 -6 GLU A C 2
ATOM 1245 O O . GLU A 1 13 ? 7.295 5.413 1.207 1.00 1.77 -6 GLU A O 2
ATOM 1257 N N . VAL A 1 14 ? 6.724 4.751 3.279 1.00 0.68 -5 VAL A N 2
ATOM 1258 C CA . VAL A 1 14 ? 5.703 5.781 3.461 1.00 0.59 -5 VAL A CA 2
ATOM 1259 C C . VAL A 1 14 ? 5.535 6.114 4.947 1.00 0.89 -5 VAL A C 2
ATOM 1260 O O . VAL A 1 14 ? 4.818 5.431 5.683 1.00 1.67 -5 VAL A O 2
ATOM 1273 N N . LEU A 1 15 ? 6.206 7.169 5.385 1.00 0.83 -4 LEU A N 2
ATOM 1274 C CA . LEU A 1 15 ? 6.158 7.573 6.787 1.00 1.12 -4 LEU A CA 2
ATOM 1275 C C . LEU A 1 15 ? 5.002 8.535 7.042 1.00 1.15 -4 LEU A C 2
ATOM 1276 O O . LEU A 1 15 ? 4.902 9.130 8.113 1.00 1.67 -4 LEU A O 2
ATOM 1292 N N . PHE A 1 16 ? 4.115 8.668 6.064 1.00 1.03 -3 PHE A N 2
ATOM 1293 C CA . PHE A 1 16 ? 2.980 9.580 6.186 1.00 1.19 -3 PHE A CA 2
ATOM 1294 C C . PHE A 1 16 ? 1.816 8.888 6.899 1.00 1.23 -3 PHE A C 2
ATOM 1295 O O . PHE A 1 16 ? 0.650 9.223 6.686 1.00 2.17 -3 PHE A O 2
ATOM 1312 N N . GLN A 1 17 ? 2.144 7.911 7.736 1.00 0.89 -2 GLN A N 2
ATOM 1313 C CA . GLN A 1 17 ? 1.147 7.152 8.476 1.00 0.86 -2 GLN A CA 2
ATOM 1314 C C . GLN A 1 17 ? 1.825 6.374 9.603 1.00 1.00 -2 GLN A C 2
ATOM 1315 O O . GLN A 1 17 ? 1.686 6.723 10.772 1.00 1.69 -2 GLN A O 2
ATOM 1329 N N . GLY A 1 18 ? 2.567 5.325 9.253 1.00 0.85 -1 GLY A N 2
ATOM 1330 C CA . GLY A 1 18 ? 3.376 4.641 10.248 1.00 1.20 -1 GLY A CA 2
ATOM 1331 C C . GLY A 1 18 ? 3.129 3.142 10.346 1.00 0.93 -1 GLY A C 2
ATOM 1332 O O . GLY A 1 18 ? 3.909 2.357 9.809 1.00 1.43 -1 GLY A O 2
ATOM 1336 N N . PRO A 1 19 ? 2.037 2.727 11.015 1.00 0.95 0 PRO A N 2
ATOM 1337 C CA . PRO A 1 19 ? 1.811 1.329 11.441 1.00 1.19 0 PRO A CA 2
ATOM 1338 C C . PRO A 1 19 ? 1.779 0.282 10.322 1.00 1.08 0 PRO A C 2
ATOM 1339 O O . PRO A 1 19 ? 1.839 0.591 9.128 1.00 1.62 0 PRO A O 2
ATOM 1350 N N . ARG A 1 20 ? 1.686 -0.973 10.763 1.00 1.01 1 ARG A N 2
ATOM 1351 C CA . ARG A 1 20 ? 1.570 -2.142 9.899 1.00 1.19 1 ARG A CA 2
ATOM 1352 C C . ARG A 1 20 ? 0.689 -3.181 10.601 1.00 0.86 1 ARG A C 2
ATOM 1353 O O . ARG A 1 20 ? 0.221 -2.925 11.709 1.00 1.02 1 ARG A O 2
ATOM 1374 N N . ARG A 1 21 ? 0.457 -4.343 9.987 1.00 0.78 2 ARG A N 2
ATOM 1375 C CA . ARG A 1 21 ? -0.440 -5.333 10.600 1.00 0.56 2 ARG A CA 2
ATOM 1376 C C . ARG A 1 21 ? -0.154 -6.761 10.100 1.00 0.65 2 ARG A C 2
ATOM 1377 O O . ARG A 1 21 ? -1.014 -7.639 10.174 1.00 1.49 2 ARG A O 2
ATOM 1398 N N . ALA A 1 22 ? 1.060 -6.979 9.599 1.00 0.64 3 ALA A N 2
ATOM 1399 C CA . ALA A 1 22 ? 1.545 -8.319 9.215 1.00 0.58 3 ALA A CA 2
ATOM 1400 C C . ALA A 1 22 ? 0.724 -8.993 8.103 1.00 0.60 3 ALA A C 2
ATOM 1401 O O . ALA A 1 22 ? 1.027 -8.826 6.920 1.00 1.09 3 ALA A O 2
ATOM 1408 N N . GLY A 1 23 ? -0.307 -9.744 8.480 1.00 0.44 4 GLY A N 2
ATOM 1409 C CA . GLY A 1 23 ? -1.019 -10.578 7.523 1.00 0.52 4 GLY A CA 2
ATOM 1410 C C . GLY A 1 23 ? -2.495 -10.226 7.417 1.00 0.39 4 GLY A C 2
ATOM 1411 O O . GLY A 1 23 ? -3.357 -11.055 7.716 1.00 0.54 4 GLY A O 2
ATOM 1415 N N . THR A 1 24 ? -2.794 -8.999 7.023 1.00 0.26 5 THR A N 2
ATOM 1416 C CA . THR A 1 24 ? -4.177 -8.548 6.900 1.00 0.18 5 THR A CA 2
ATOM 1417 C C . THR A 1 24 ? -4.597 -8.498 5.433 1.00 0.14 5 THR A C 2
ATOM 1418 O O . THR A 1 24 ? -3.914 -9.052 4.579 1.00 0.15 5 THR A O 2
ATOM 1429 N N . CYS A 1 25 ? -5.748 -7.898 5.157 1.00 0.15 6 CYS A N 2
ATOM 1430 C CA . CYS A 1 25 ? -6.193 -7.663 3.790 1.00 0.14 6 CYS A CA 2
ATOM 1431 C C . CYS A 1 25 ? -6.372 -6.181 3.506 1.00 0.13 6 CYS A C 2
ATOM 1432 O O . CYS A 1 25 ? -6.698 -5.399 4.402 1.00 0.15 6 CYS A O 2
ATOM 1440 N N . CYS A 1 26 ? -6.162 -5.800 2.250 1.00 0.12 7 CYS A N 2
ATOM 1441 C CA . CYS A 1 26 ? -6.172 -4.395 1.877 1.00 0.11 7 CYS A CA 2
ATOM 1442 C C . CYS A 1 26 ? -7.596 -3.890 1.624 1.00 0.10 7 CYS A C 2
ATOM 1443 O O . CYS A 1 26 ? -8.313 -4.451 0.803 1.00 0.10 7 CYS A O 2
ATOM 1450 N N . ALA A 1 27 ? -7.981 -2.824 2.345 1.00 0.13 8 ALA A N 2
ATOM 1451 C CA . ALA A 1 27 ? -9.295 -2.166 2.228 1.00 0.17 8 ALA A CA 2
ATOM 1452 C C . ALA A 1 27 ? -9.560 -1.558 0.854 1.00 0.21 8 ALA A C 2
ATOM 1453 O O . ALA A 1 27 ? -10.377 -0.644 0.719 1.00 0.31 8 ALA A O 2
ATOM 1460 N N . ASN A 1 28 ? -8.894 -2.063 -0.156 1.00 0.18 9 ASN A N 2
ATOM 1461 C CA . ASN A 1 28 ? -8.977 -1.476 -1.481 1.00 0.23 9 ASN A CA 2
ATOM 1462 C C . ASN A 1 28 ? -8.617 -2.480 -2.567 1.00 0.24 9 ASN A C 2
ATOM 1463 O O . ASN A 1 28 ? -9.307 -2.565 -3.580 1.00 0.32 9 ASN A O 2
ATOM 1474 N N . CYS A 1 29 ? -7.533 -3.234 -2.384 1.00 0.21 10 CYS A N 2
ATOM 1475 C CA . CYS A 1 29 ? -7.110 -4.138 -3.445 1.00 0.28 10 CYS A CA 2
ATOM 1476 C C . CYS A 1 29 ? -7.002 -5.593 -2.951 1.00 0.22 10 CYS A C 2
ATOM 1477 O O . CYS A 1 29 ? -6.509 -6.466 -3.666 1.00 0.31 10 CYS A O 2
ATOM 1484 N N . GLN A 1 30 ? -7.511 -5.824 -1.731 1.00 0.18 11 GLN A N 2
ATOM 1485 C CA . GLN A 1 30 ? -7.554 -7.137 -1.057 1.00 0.21 11 GLN A CA 2
ATOM 1486 C C . GLN A 1 30 ? -6.311 -8.020 -1.230 1.00 0.26 11 GLN A C 2
ATOM 1487 O O . GLN A 1 30 ? -6.402 -9.237 -1.065 1.00 0.34 11 GLN A O 2
ATOM 1501 N N . THR A 1 31 ? -5.166 -7.440 -1.558 1.00 0.25 12 THR A N 2
ATOM 1502 C CA . THR A 1 31 ? -3.920 -8.164 -1.449 1.00 0.26 12 THR A CA 2
ATOM 1503 C C . THR A 1 31 ? -3.655 -8.458 0.016 1.00 0.21 12 THR A C 2
ATOM 1504 O O . THR A 1 31 ? -4.081 -7.708 0.902 1.00 0.19 12 THR A O 2
ATOM 1515 N N . THR A 1 32 ? -2.990 -9.557 0.258 1.00 0.22 13 THR A N 2
ATOM 1516 C CA . THR A 1 32 ? -2.608 -9.936 1.602 1.00 0.23 13 THR A CA 2
ATOM 1517 C C . THR A 1 32 ? -1.112 -10.141 1.660 1.00 0.26 13 THR A C 2
ATOM 1518 O O . THR A 1 32 ? -0.543 -10.519 2.685 1.00 0.42 13 THR A O 2
ATOM 1529 N N . THR A 1 33 ? -0.486 -9.870 0.534 1.00 0.22 14 THR A N 2
ATOM 1530 C CA . THR A 1 33 ? 0.940 -9.920 0.416 1.00 0.26 14 THR A CA 2
ATOM 1531 C C . THR A 1 33 ? 1.511 -8.521 0.561 1.00 0.23 14 THR A C 2
ATOM 1532 O O . THR A 1 33 ? 1.880 -7.875 -0.424 1.00 0.36 14 THR A O 2
ATOM 1543 N N . THR A 1 34 ? 1.565 -8.044 1.790 1.00 0.17 15 THR A N 2
ATOM 1544 C CA . THR A 1 34 ? 2.014 -6.684 2.043 1.00 0.17 15 THR A CA 2
ATOM 1545 C C . THR A 1 34 ? 2.670 -6.575 3.416 1.00 0.20 15 THR A C 2
ATOM 1546 O O . THR A 1 34 ? 2.173 -7.125 4.399 1.00 0.26 15 THR A O 2
ATOM 1557 N N . THR A 1 35 ? 3.792 -5.872 3.477 1.00 0.25 16 THR A N 2
ATOM 1558 C CA . THR A 1 35 ? 4.533 -5.729 4.718 1.00 0.31 16 THR A CA 2
ATOM 1559 C C . THR A 1 35 ? 4.198 -4.407 5.423 1.00 0.25 16 THR A C 2
ATOM 1560 O O . THR A 1 35 ? 4.548 -4.209 6.586 1.00 0.30 16 THR A O 2
ATOM 1571 N N . LEU A 1 36 ? 3.481 -3.518 4.738 1.00 0.21 17 LEU A N 2
ATOM 1572 C CA . LEU A 1 36 ? 3.211 -2.179 5.314 1.00 0.21 17 LEU A CA 2
ATOM 1573 C C . LEU A 1 36 ? 1.716 -1.867 5.309 1.00 0.18 17 LEU A C 2
ATOM 1574 O O . LEU A 1 36 ? 1.195 -1.289 4.358 1.00 0.29 17 LEU A O 2
ATOM 1590 N N . TRP A 1 37 ? 1.039 -2.254 6.382 1.00 0.13 18 TRP A N 2
ATOM 1591 C CA . TRP A 1 37 ? -0.391 -2.029 6.512 1.00 0.11 18 TRP A CA 2
ATOM 1592 C C . TRP A 1 37 ? -0.707 -0.688 7.184 1.00 0.12 18 TRP A C 2
ATOM 1593 O O . TRP A 1 37 ? -0.716 -0.573 8.408 1.00 0.18 18 TRP A O 2
ATOM 1614 N N . ARG A 1 38 ? -0.986 0.308 6.359 1.00 0.12 19 ARG A N 2
ATOM 1615 C CA . ARG A 1 38 ? -1.399 1.651 6.823 1.00 0.13 19 ARG A CA 2
ATOM 1616 C C . ARG A 1 38 ? -2.915 1.700 6.984 1.00 0.13 19 ARG A C 2
ATOM 1617 O O . ARG A 1 38 ? -3.602 0.744 6.643 1.00 0.15 19 ARG A O 2
ATOM 1638 N N . ARG A 1 39 ? -3.433 2.790 7.546 1.00 0.15 20 ARG A N 2
ATOM 1639 C CA . ARG A 1 39 ? -4.869 2.983 7.645 1.00 0.17 20 ARG A CA 2
ATOM 1640 C C . ARG A 1 39 ? -5.365 3.951 6.585 1.00 0.19 20 ARG A C 2
ATOM 1641 O O . ARG A 1 39 ? -4.645 4.871 6.185 1.00 0.25 20 ARG A O 2
ATOM 1662 N N . ASN A 1 40 ? -6.592 3.730 6.136 1.00 0.18 21 ASN A N 2
ATOM 1663 C CA . ASN A 1 40 ? -7.266 4.677 5.254 1.00 0.18 21 ASN A CA 2
ATOM 1664 C C . ASN A 1 40 ? -8.090 5.648 6.111 1.00 0.17 21 ASN A C 2
ATOM 1665 O O . ASN A 1 40 ? -8.008 5.564 7.340 1.00 0.17 21 ASN A O 2
ATOM 1676 N N . ALA A 1 41 ? -8.948 6.479 5.492 1.00 0.19 22 ALA A N 2
ATOM 1677 C CA . ALA A 1 41 ? -9.615 7.588 6.189 1.00 0.24 22 ALA A CA 2
ATOM 1678 C C . ALA A 1 41 ? -10.370 7.159 7.452 1.00 0.26 22 ALA A C 2
ATOM 1679 O O . ALA A 1 41 ? -10.465 7.927 8.410 1.00 0.36 22 ALA A O 2
ATOM 1686 N N . ASN A 1 42 ? -10.879 5.935 7.475 1.00 0.25 23 ASN A N 2
ATOM 1687 C CA . ASN A 1 42 ? -11.733 5.499 8.565 1.00 0.33 23 ASN A CA 2
ATOM 1688 C C . ASN A 1 42 ? -10.946 4.564 9.465 1.00 0.24 23 ASN A C 2
ATOM 1689 O O . ASN A 1 42 ? -11.467 3.996 10.425 1.00 0.35 23 ASN A O 2
ATOM 1700 N N . GLY A 1 43 ? -9.670 4.420 9.144 1.00 0.17 24 GLY A N 2
ATOM 1701 C CA . GLY A 1 43 ? -8.803 3.585 9.929 1.00 0.20 24 GLY A CA 2
ATOM 1702 C C . GLY A 1 43 ? -8.785 2.159 9.437 1.00 0.18 24 GLY A C 2
ATOM 1703 O O . GLY A 1 43 ? -8.554 1.230 10.212 1.00 0.22 24 GLY A O 2
ATOM 1707 N N . ASP A 1 44 ? -9.035 1.975 8.151 1.00 0.15 25 ASP A N 2
ATOM 1708 C CA . ASP A 1 44 ? -9.055 0.627 7.589 1.00 0.16 25 ASP A CA 2
ATOM 1709 C C . ASP A 1 44 ? -7.684 0.271 7.048 1.00 0.16 25 ASP A C 2
ATOM 1710 O O . ASP A 1 44 ? -6.983 1.112 6.493 1.00 0.26 25 ASP A O 2
ATOM 1719 N N . PRO A 1 45 ? -7.299 -0.979 7.229 1.00 0.11 26 PRO A N 2
ATOM 1720 C CA . PRO A 1 45 ? -6.009 -1.504 6.789 1.00 0.10 26 PRO A CA 2
ATOM 1721 C C . PRO A 1 45 ? -5.835 -1.445 5.270 1.00 0.08 26 PRO A C 2
ATOM 1722 O O . PRO A 1 45 ? -6.692 -1.905 4.519 1.00 0.11 26 PRO A O 2
ATOM 1733 N N . VAL A 1 46 ? -4.706 -0.907 4.825 1.00 0.07 27 VAL A N 2
ATOM 1734 C CA . VAL A 1 46 ? -4.405 -0.833 3.387 1.00 0.08 27 VAL A CA 2
ATOM 1735 C C . VAL A 1 46 ? -2.958 -1.221 3.160 1.00 0.10 27 VAL A C 2
ATOM 1736 O O . VAL A 1 46 ? -2.094 -0.945 3.994 1.00 0.11 27 VAL A O 2
ATOM 1749 N N . CYS A 1 47 ? -2.702 -1.869 2.035 1.00 0.12 28 CYS A N 2
ATOM 1750 C CA . CYS A 1 47 ? -1.370 -2.300 1.681 1.00 0.15 28 CYS A CA 2
ATOM 1751 C C . CYS A 1 47 ? -0.522 -1.050 1.371 1.00 0.13 28 CYS A C 2
ATOM 1752 O O . CYS A 1 47 ? -1.099 0.029 1.194 1.00 0.15 28 CYS A O 2
ATOM 1759 N N . ASN A 1 48 ? 0.816 -1.171 1.286 1.00 0.13 29 ASN A N 2
ATOM 1760 C CA . ASN A 1 48 ? 1.679 0.007 1.201 1.00 0.17 29 ASN A CA 2
ATOM 1761 C C . ASN A 1 48 ? 1.229 0.975 0.112 1.00 0.15 29 ASN A C 2
ATOM 1762 O O . ASN A 1 48 ? 0.999 2.133 0.413 1.00 0.16 29 ASN A O 2
ATOM 1773 N N . ALA A 1 49 ? 1.103 0.531 -1.126 1.00 0.17 30 ALA A N 2
ATOM 1774 C CA . ALA A 1 49 ? 0.723 1.435 -2.216 1.00 0.18 30 ALA A CA 2
ATOM 1775 C C . ALA A 1 49 ? -0.572 2.201 -1.929 1.00 0.20 30 ALA A C 2
ATOM 1776 O O . ALA A 1 49 ? -0.628 3.411 -2.113 1.00 0.19 30 ALA A O 2
ATOM 1783 N N . CYS A 1 50 ? -1.603 1.501 -1.475 1.00 0.26 31 CYS A N 2
ATOM 1784 C CA . CYS A 1 50 ? -2.902 2.122 -1.223 1.00 0.30 31 CYS A CA 2
ATOM 1785 C C . CYS A 1 50 ? -2.840 3.106 -0.051 1.00 0.32 31 CYS A C 2
ATOM 1786 O O . CYS A 1 50 ? -3.483 4.153 -0.088 1.00 0.41 31 CYS A O 2
ATOM 1793 N N . GLY A 1 51 ? -2.052 2.787 0.972 1.00 0.28 32 GLY A N 2
ATOM 1794 C CA . GLY A 1 51 ? -1.840 3.745 2.055 1.00 0.29 32 GLY A CA 2
ATOM 1795 C C . GLY A 1 51 ? -0.877 4.851 1.664 1.00 0.30 32 GLY A C 2
ATOM 1796 O O . GLY A 1 51 ? -1.040 5.988 2.078 1.00 0.46 32 GLY A O 2
ATOM 1800 N N . LEU A 1 52 ? 0.124 4.515 0.867 1.00 0.19 33 LEU A N 2
ATOM 1801 C CA . LEU A 1 52 ? 1.119 5.492 0.430 1.00 0.16 33 LEU A CA 2
ATOM 1802 C C . LEU A 1 52 ? 0.462 6.492 -0.484 1.00 0.14 33 LEU A C 2
ATOM 1803 O O . LEU A 1 52 ? 0.638 7.699 -0.328 1.00 0.15 33 LEU A O 2
ATOM 1819 N N . TYR A 1 53 ? -0.335 5.993 -1.416 1.00 0.14 34 TYR A N 2
ATOM 1820 C CA . TYR A 1 53 ? -0.890 6.840 -2.421 1.00 0.16 34 TYR A CA 2
ATOM 1821 C C . TYR A 1 53 ? -1.943 7.761 -1.831 1.00 0.13 34 TYR A C 2
ATOM 1822 O O . TYR A 1 53 ? -2.031 8.937 -2.191 1.00 0.15 34 TYR A O 2
ATOM 1840 N N . TYR A 1 54 ? -2.740 7.219 -0.924 1.00 0.14 35 TYR A N 2
ATOM 1841 C CA . TYR A 1 54 ? -3.752 8.001 -0.237 1.00 0.17 35 TYR A CA 2
ATOM 1842 C C . TYR A 1 54 ? -3.113 9.125 0.556 1.00 0.16 35 TYR A C 2
ATOM 1843 O O . TYR A 1 54 ? -3.707 10.184 0.751 1.00 0.20 35 TYR A O 2
ATOM 1861 N N . LYS A 1 55 ? -1.888 8.907 0.978 1.00 0.15 36 LYS A N 2
ATOM 1862 C CA . LYS A 1 55 ? -1.203 9.864 1.810 1.00 0.21 36 LYS A CA 2
ATOM 1863 C C . LYS A 1 55 ? -0.718 11.023 0.980 1.00 0.22 36 LYS A C 2
ATOM 1864 O O . LYS A 1 55 ? -0.582 12.146 1.462 1.00 0.32 36 LYS A O 2
ATOM 1883 N N . LEU A 1 56 ? -0.454 10.733 -0.274 1.00 0.20 37 LEU A N 2
ATOM 1884 C CA . LEU A 1 56 ? -0.029 11.745 -1.211 1.00 0.24 37 LEU A CA 2
ATOM 1885 C C . LEU A 1 56 ? -1.239 12.480 -1.771 1.00 0.25 37 LEU A C 2
ATOM 1886 O O . LEU A 1 56 ? -1.248 13.703 -1.888 1.00 0.31 37 LEU A O 2
ATOM 1902 N N . HIS A 1 57 ? -2.268 11.711 -2.108 1.00 0.23 38 HIS A N 2
ATOM 1903 C CA . HIS A 1 57 ? -3.301 12.185 -3.021 1.00 0.28 38 HIS A CA 2
ATOM 1904 C C . HIS A 1 57 ? -4.707 12.181 -2.424 1.00 0.30 38 HIS A C 2
ATOM 1905 O O . HIS A 1 57 ? -5.669 12.483 -3.125 1.00 0.37 38 HIS A O 2
ATOM 1920 N N . ASN A 1 58 ? -4.821 11.836 -1.144 1.00 0.26 39 ASN A N 2
ATOM 1921 C CA . ASN A 1 58 ? -6.110 11.867 -0.422 1.00 0.30 39 ASN A CA 2
ATOM 1922 C C . ASN A 1 58 ? -7.123 10.897 -0.998 1.00 0.32 39 ASN A C 2
ATOM 1923 O O . ASN A 1 58 ? -8.319 11.019 -0.730 1.00 0.40 39 ASN A O 2
ATOM 1934 N N . VAL A 1 59 ? -6.665 9.938 -1.774 1.00 0.30 40 VAL A N 2
ATOM 1935 C CA . VAL A 1 59 ? -7.569 8.945 -2.338 1.00 0.38 40 VAL A CA 2
ATOM 1936 C C . VAL A 1 59 ? -6.890 7.603 -2.430 1.00 0.37 40 VAL A C 2
ATOM 1937 O O . VAL A 1 59 ? -5.665 7.521 -2.387 1.00 0.30 40 VAL A O 2
ATOM 1950 N N . ASN A 1 60 ? -7.686 6.558 -2.561 1.00 0.50 41 ASN A N 2
ATOM 1951 C CA . ASN A 1 60 ? -7.147 5.210 -2.629 1.00 0.55 41 ASN A CA 2
ATOM 1952 C C . ASN A 1 60 ? -6.353 5.030 -3.908 1.00 0.44 41 ASN A C 2
ATOM 1953 O O . ASN A 1 60 ? -6.521 5.791 -4.862 1.00 0.43 41 ASN A O 2
ATOM 1964 N N . ARG A 1 61 ? -5.509 4.013 -3.936 1.00 0.46 42 ARG A N 2
ATOM 1965 C CA . ARG A 1 61 ? -4.628 3.794 -5.068 1.00 0.39 42 ARG A CA 2
ATOM 1966 C C . ARG A 1 61 ? -5.359 3.068 -6.183 1.00 0.45 42 ARG A C 2
ATOM 1967 O O . ARG A 1 61 ? -5.812 1.937 -5.987 1.00 0.51 42 ARG A O 2
ATOM 1988 N N . PRO A 1 62 ? -5.537 3.714 -7.349 1.00 0.53 43 PRO A N 2
ATOM 1989 C CA . PRO A 1 62 ? -5.944 3.008 -8.554 1.00 0.67 43 PRO A CA 2
ATOM 1990 C C . PRO A 1 62 ? -4.942 1.914 -8.844 1.00 0.66 43 PRO A C 2
ATOM 1991 O O . PRO A 1 62 ? -3.761 2.178 -9.076 1.00 0.68 43 PRO A O 2
ATOM 2002 N N . LEU A 1 63 ? -5.412 0.695 -8.816 1.00 0.72 44 LEU A N 2
ATOM 2003 C CA . LEU A 1 63 ? -4.517 -0.439 -8.785 1.00 0.73 44 LEU A CA 2
ATOM 2004 C C . LEU A 1 63 ? -5.153 -1.648 -9.447 1.00 1.12 44 LEU A C 2
ATOM 2005 O O . LEU A 1 63 ? -4.796 -2.008 -10.569 1.00 1.52 44 LEU A O 2
ATOM 2021 N N . THR A 1 64 ? -6.109 -2.247 -8.767 1.00 1.43 45 THR A N 2
ATOM 2022 C CA . THR A 1 64 ? -6.805 -3.408 -9.294 1.00 1.89 45 THR A CA 2
ATOM 2023 C C . THR A 1 64 ? -8.302 -3.317 -8.977 1.00 2.49 45 THR A C 2
ATOM 2024 O O . THR A 1 64 ? -8.810 -2.227 -8.703 1.00 3.12 45 THR A O 2
ATOM 2035 N N . MET A 1 65 ? -9.007 -4.448 -9.005 1.00 3.01 46 MET A N 2
ATOM 2036 C CA . MET A 1 65 ? -10.411 -4.473 -8.638 1.00 4.06 46 MET A CA 2
ATOM 2037 C C . MET A 1 65 ? -10.518 -4.957 -7.193 1.00 4.82 46 MET A C 2
ATOM 2038 O O . MET A 1 65 ? -9.575 -4.783 -6.417 1.00 5.29 46 MET A O 2
ATOM 2052 N N . LYS A 1 66 ? -11.642 -5.546 -6.817 1.00 5.35 47 LYS A N 2
ATOM 2053 C CA . LYS A 1 66 ? -11.760 -6.141 -5.496 1.00 6.39 47 LYS A CA 2
ATOM 2054 C C . LYS A 1 66 ? -11.181 -7.550 -5.518 1.00 6.45 47 LYS A C 2
ATOM 2055 O O . LYS A 1 66 ? -10.651 -8.041 -4.521 1.00 7.14 47 LYS A O 2
ATOM 2074 N N . LYS A 1 67 ? -11.281 -8.187 -6.676 1.00 6.06 48 LYS A N 2
ATOM 2075 C CA . LYS A 1 67 ? -10.682 -9.490 -6.889 1.00 6.40 48 LYS A CA 2
ATOM 2076 C C . LYS A 1 67 ? -9.800 -9.450 -8.131 1.00 6.04 48 LYS A C 2
ATOM 2077 O O . LYS A 1 67 ? -10.240 -9.800 -9.228 1.00 6.58 48 LYS A O 2
ATOM 2096 N N . GLU A 1 68 ? -8.561 -8.998 -7.943 1.00 5.38 49 GLU A N 2
ATOM 2097 C CA . GLU A 1 68 ? -7.581 -8.893 -9.025 1.00 5.42 49 GLU A CA 2
ATOM 2098 C C . GLU A 1 68 ? -8.093 -7.992 -10.151 1.00 5.55 49 GLU A C 2
ATOM 2099 O O . GLU A 1 68 ? -8.054 -6.758 -9.981 1.00 5.89 49 GLU A O 2
ATOM 2113 N N . MET A 1 1 ? 12.103 13.220 -6.128 1.00 16.77 -18 MET A N 3
ATOM 2114 C CA . MET A 1 1 ? 11.871 13.703 -7.507 1.00 16.30 -18 MET A CA 3
ATOM 2115 C C . MET A 1 1 ? 12.156 12.599 -8.516 1.00 15.80 -18 MET A C 3
ATOM 2116 O O . MET A 1 1 ? 13.166 12.630 -9.222 1.00 15.75 -18 MET A O 3
ATOM 2132 N N . ALA A 1 2 ? 11.259 11.626 -8.586 1.00 15.58 -17 ALA A N 3
ATOM 2133 C CA . ALA A 1 2 ? 11.434 10.486 -9.469 1.00 15.28 -17 ALA A CA 3
ATOM 2134 C C . ALA A 1 2 ? 10.223 10.305 -10.377 1.00 14.65 -17 ALA A C 3
ATOM 2135 O O . ALA A 1 2 ? 9.675 9.206 -10.484 1.00 14.54 -17 ALA A O 3
ATOM 2142 N N . HIS A 1 3 ? 9.811 11.389 -11.023 1.00 14.40 -16 HIS A N 3
ATOM 2143 C CA . HIS A 1 3 ? 8.668 11.364 -11.936 1.00 13.97 -16 HIS A CA 3
ATOM 2144 C C . HIS A 1 3 ? 8.895 10.368 -13.074 1.00 13.40 -16 HIS A C 3
ATOM 2145 O O . HIS A 1 3 ? 9.738 10.582 -13.944 1.00 13.34 -16 HIS A O 3
ATOM 2160 N N . HIS A 1 4 ? 8.145 9.265 -13.037 1.00 13.18 -15 HIS A N 3
ATOM 2161 C CA . HIS A 1 4 ? 8.258 8.198 -14.035 1.00 12.80 -15 HIS A CA 3
ATOM 2162 C C . HIS A 1 4 ? 9.678 7.645 -14.097 1.00 12.10 -15 HIS A C 3
ATOM 2163 O O . HIS A 1 4 ? 10.103 7.106 -15.116 1.00 12.11 -15 HIS A O 3
ATOM 2178 N N . HIS A 1 5 ? 10.405 7.774 -12.996 1.00 11.67 -14 HIS A N 3
ATOM 2179 C CA . HIS A 1 5 ? 11.780 7.306 -12.928 1.00 11.15 -14 HIS A CA 3
ATOM 2180 C C . HIS A 1 5 ? 11.833 5.997 -12.145 1.00 10.45 -14 HIS A C 3
ATOM 2181 O O . HIS A 1 5 ? 12.873 5.599 -11.623 1.00 10.24 -14 HIS A O 3
ATOM 2196 N N . HIS A 1 6 ? 10.686 5.336 -12.074 1.00 10.29 -13 HIS A N 3
ATOM 2197 C CA . HIS A 1 6 ? 10.558 4.069 -11.372 1.00 9.83 -13 HIS A CA 3
ATOM 2198 C C . HIS A 1 6 ? 9.253 3.393 -11.767 1.00 9.17 -13 HIS A C 3
ATOM 2199 O O . HIS A 1 6 ? 8.356 4.038 -12.309 1.00 9.24 -13 HIS A O 3
ATOM 2214 N N . HIS A 1 7 ? 9.158 2.103 -11.506 1.00 8.78 -12 HIS A N 3
ATOM 2215 C CA . HIS A 1 7 ? 7.929 1.360 -11.747 1.00 8.39 -12 HIS A CA 3
ATOM 2216 C C . HIS A 1 7 ? 7.309 0.974 -10.415 1.00 7.80 -12 HIS A C 3
ATOM 2217 O O . HIS A 1 7 ? 7.463 -0.150 -9.937 1.00 7.91 -12 HIS A O 3
ATOM 2232 N N . HIS A 1 8 ? 6.611 1.924 -9.818 1.00 7.48 -11 HIS A N 3
ATOM 2233 C CA . HIS A 1 8 ? 6.093 1.758 -8.473 1.00 7.19 -11 HIS A CA 3
ATOM 2234 C C . HIS A 1 8 ? 4.671 1.217 -8.507 1.00 6.46 -11 HIS A C 3
ATOM 2235 O O . HIS A 1 8 ? 3.713 1.931 -8.205 1.00 6.49 -11 HIS A O 3
ATOM 2250 N N . SER A 1 9 ? 4.544 -0.041 -8.894 1.00 6.16 -10 SER A N 3
ATOM 2251 C CA . SER A 1 9 ? 3.266 -0.727 -8.850 1.00 5.80 -10 SER A CA 3
ATOM 2252 C C . SER A 1 9 ? 2.822 -0.854 -7.395 1.00 5.14 -10 SER A C 3
ATOM 2253 O O . SER A 1 9 ? 1.714 -0.460 -7.029 1.00 5.44 -10 SER A O 3
ATOM 2261 N N . SER A 1 10 ? 3.722 -1.372 -6.570 1.00 4.65 -9 SER A N 3
ATOM 2262 C CA . SER A 1 10 ? 3.510 -1.439 -5.136 1.00 4.40 -9 SER A CA 3
ATOM 2263 C C . SER A 1 10 ? 4.857 -1.601 -4.441 1.00 3.47 -9 SER A C 3
ATOM 2264 O O . SER A 1 10 ? 5.584 -2.568 -4.682 1.00 3.79 -9 SER A O 3
ATOM 2272 N N . GLY A 1 11 ? 5.200 -0.634 -3.607 1.00 2.88 -8 GLY A N 3
ATOM 2273 C CA . GLY A 1 11 ? 6.476 -0.649 -2.929 1.00 2.53 -8 GLY A CA 3
ATOM 2274 C C . GLY A 1 11 ? 6.454 0.216 -1.694 1.00 2.03 -8 GLY A C 3
ATOM 2275 O O . GLY A 1 11 ? 5.697 1.191 -1.631 1.00 2.46 -8 GLY A O 3
ATOM 2279 N N . LEU A 1 12 ? 7.283 -0.118 -0.725 1.00 1.44 -7 LEU A N 3
ATOM 2280 C CA . LEU A 1 12 ? 7.261 0.566 0.556 1.00 1.02 -7 LEU A CA 3
ATOM 2281 C C . LEU A 1 12 ? 8.222 1.750 0.591 1.00 1.01 -7 LEU A C 3
ATOM 2282 O O . LEU A 1 12 ? 9.434 1.595 0.721 1.00 1.40 -7 LEU A O 3
ATOM 2298 N N . GLU A 1 13 ? 7.662 2.947 0.456 1.00 1.01 -6 GLU A N 3
ATOM 2299 C CA . GLU A 1 13 ? 8.457 4.170 0.437 1.00 1.15 -6 GLU A CA 3
ATOM 2300 C C . GLU A 1 13 ? 7.851 5.238 1.347 1.00 1.03 -6 GLU A C 3
ATOM 2301 O O . GLU A 1 13 ? 8.274 6.395 1.324 1.00 1.77 -6 GLU A O 3
ATOM 2313 N N . VAL A 1 14 ? 6.864 4.853 2.145 1.00 0.68 -5 VAL A N 3
ATOM 2314 C CA . VAL A 1 14 ? 6.181 5.799 3.018 1.00 0.59 -5 VAL A CA 3
ATOM 2315 C C . VAL A 1 14 ? 6.412 5.425 4.480 1.00 0.89 -5 VAL A C 3
ATOM 2316 O O . VAL A 1 14 ? 6.242 4.271 4.869 1.00 1.67 -5 VAL A O 3
ATOM 2329 N N . LEU A 1 15 ? 6.819 6.397 5.283 1.00 0.83 -4 LEU A N 3
ATOM 2330 C CA . LEU A 1 15 ? 7.101 6.148 6.689 1.00 1.12 -4 LEU A CA 3
ATOM 2331 C C . LEU A 1 15 ? 6.422 7.186 7.572 1.00 1.15 -4 LEU A C 3
ATOM 2332 O O . LEU A 1 15 ? 6.949 7.573 8.615 1.00 1.67 -4 LEU A O 3
ATOM 2348 N N . PHE A 1 16 ? 5.253 7.642 7.149 1.00 1.03 -3 PHE A N 3
ATOM 2349 C CA . PHE A 1 16 ? 4.488 8.603 7.928 1.00 1.19 -3 PHE A CA 3
ATOM 2350 C C . PHE A 1 16 ? 3.001 8.264 7.893 1.00 1.23 -3 PHE A C 3
ATOM 2351 O O . PHE A 1 16 ? 2.446 7.972 6.830 1.00 2.17 -3 PHE A O 3
ATOM 2368 N N . GLN A 1 17 ? 2.386 8.263 9.072 1.00 0.89 -2 GLN A N 3
ATOM 2369 C CA . GLN A 1 17 ? 0.956 8.004 9.233 1.00 0.86 -2 GLN A CA 3
ATOM 2370 C C . GLN A 1 17 ? 0.572 6.629 8.678 1.00 1.00 -2 GLN A C 3
ATOM 2371 O O . GLN A 1 17 ? -0.130 6.524 7.668 1.00 1.69 -2 GLN A O 3
ATOM 2385 N N . GLY A 1 18 ? 1.044 5.577 9.336 1.00 0.85 -1 GLY A N 3
ATOM 2386 C CA . GLY A 1 18 ? 0.721 4.231 8.908 1.00 1.20 -1 GLY A CA 3
ATOM 2387 C C . GLY A 1 18 ? 1.573 3.172 9.585 1.00 0.93 -1 GLY A C 3
ATOM 2388 O O . GLY A 1 18 ? 2.790 3.147 9.410 1.00 1.43 -1 GLY A O 3
ATOM 2392 N N . PRO A 1 19 ? 0.952 2.282 10.375 1.00 0.95 0 PRO A N 3
ATOM 2393 C CA . PRO A 1 19 ? 1.648 1.185 11.042 1.00 1.19 0 PRO A CA 3
ATOM 2394 C C . PRO A 1 19 ? 1.695 -0.088 10.186 1.00 1.08 0 PRO A C 3
ATOM 2395 O O . PRO A 1 19 ? 1.788 -0.020 8.960 1.00 1.62 0 PRO A O 3
ATOM 2406 N N . ARG A 1 20 ? 1.651 -1.244 10.842 1.00 1.01 1 ARG A N 3
ATOM 2407 C CA . ARG A 1 20 ? 1.629 -2.532 10.156 1.00 1.19 1 ARG A CA 3
ATOM 2408 C C . ARG A 1 20 ? 0.388 -3.319 10.578 1.00 0.86 1 ARG A C 3
ATOM 2409 O O . ARG A 1 20 ? -0.548 -2.738 11.132 1.00 1.02 1 ARG A O 3
ATOM 2430 N N . ARG A 1 21 ? 0.383 -4.632 10.320 1.00 0.78 2 ARG A N 3
ATOM 2431 C CA . ARG A 1 21 ? -0.771 -5.484 10.652 1.00 0.56 2 ARG A CA 3
ATOM 2432 C C . ARG A 1 21 ? -0.506 -6.939 10.233 1.00 0.65 2 ARG A C 3
ATOM 2433 O O . ARG A 1 21 ? -1.218 -7.853 10.651 1.00 1.49 2 ARG A O 3
ATOM 2454 N N . ALA A 1 22 ? 0.517 -7.130 9.396 1.00 0.64 3 ALA A N 3
ATOM 2455 C CA . ALA A 1 22 ? 1.011 -8.464 9.006 1.00 0.58 3 ALA A CA 3
ATOM 2456 C C . ALA A 1 22 ? 0.007 -9.272 8.172 1.00 0.60 3 ALA A C 3
ATOM 2457 O O . ALA A 1 22 ? -0.046 -9.132 6.948 1.00 1.09 3 ALA A O 3
ATOM 2464 N N . GLY A 1 23 ? -0.787 -10.111 8.829 1.00 0.44 4 GLY A N 3
ATOM 2465 C CA . GLY A 1 23 ? -1.655 -11.042 8.124 1.00 0.52 4 GLY A CA 3
ATOM 2466 C C . GLY A 1 23 ? -3.038 -10.470 7.860 1.00 0.39 4 GLY A C 3
ATOM 2467 O O . GLY A 1 23 ? -4.035 -11.022 8.318 1.00 0.54 4 GLY A O 3
ATOM 2471 N N . THR A 1 24 ? -3.111 -9.360 7.138 1.00 0.26 5 THR A N 3
ATOM 2472 C CA . THR A 1 24 ? -4.383 -8.693 6.902 1.00 0.18 5 THR A CA 3
ATOM 2473 C C . THR A 1 24 ? -4.670 -8.600 5.405 1.00 0.14 5 THR A C 3
ATOM 2474 O O . THR A 1 24 ? -3.907 -9.125 4.607 1.00 0.15 5 THR A O 3
ATOM 2485 N N . CYS A 1 25 ? -5.775 -7.953 5.037 1.00 0.15 6 CYS A N 3
ATOM 2486 C CA . CYS A 1 25 ? -6.139 -7.752 3.632 1.00 0.14 6 CYS A CA 3
ATOM 2487 C C . CYS A 1 25 ? -6.371 -6.278 3.334 1.00 0.13 6 CYS A C 3
ATOM 2488 O O . CYS A 1 25 ? -6.820 -5.527 4.203 1.00 0.15 6 CYS A O 3
ATOM 2496 N N . CYS A 1 26 ? -6.068 -5.856 2.104 1.00 0.12 7 CYS A N 3
ATOM 2497 C CA . CYS A 1 26 ? -6.134 -4.435 1.778 1.00 0.11 7 CYS A CA 3
ATOM 2498 C C . CYS A 1 26 ? -7.587 -3.981 1.576 1.00 0.10 7 CYS A C 3
ATOM 2499 O O . CYS A 1 26 ? -8.322 -4.589 0.796 1.00 0.10 7 CYS A O 3
ATOM 2506 N N . ALA A 1 27 ? -7.980 -2.902 2.279 1.00 0.13 8 ALA A N 3
ATOM 2507 C CA . ALA A 1 27 ? -9.294 -2.242 2.135 1.00 0.17 8 ALA A CA 3
ATOM 2508 C C . ALA A 1 27 ? -9.523 -1.673 0.726 1.00 0.21 8 ALA A C 3
ATOM 2509 O O . ALA A 1 27 ? -10.306 -0.741 0.537 1.00 0.31 8 ALA A O 3
ATOM 2516 N N . ASN A 1 28 ? -8.841 -2.248 -0.247 1.00 0.18 9 ASN A N 3
ATOM 2517 C CA . ASN A 1 28 ? -8.847 -1.758 -1.616 1.00 0.23 9 ASN A CA 3
ATOM 2518 C C . ASN A 1 28 ? -8.398 -2.848 -2.591 1.00 0.24 9 ASN A C 3
ATOM 2519 O O . ASN A 1 28 ? -9.002 -3.024 -3.643 1.00 0.32 9 ASN A O 3
ATOM 2530 N N . CYS A 1 29 ? -7.342 -3.592 -2.245 1.00 0.21 10 CYS A N 3
ATOM 2531 C CA . CYS A 1 29 ? -6.806 -4.589 -3.168 1.00 0.28 10 CYS A CA 3
ATOM 2532 C C . CYS A 1 29 ? -7.032 -6.020 -2.672 1.00 0.22 10 CYS A C 3
ATOM 2533 O O . CYS A 1 29 ? -6.739 -6.977 -3.384 1.00 0.31 10 CYS A O 3
ATOM 2540 N N . GLN A 1 30 ? -7.579 -6.146 -1.457 1.00 0.18 11 GLN A N 3
ATOM 2541 C CA . GLN A 1 30 ? -7.793 -7.429 -0.780 1.00 0.21 11 GLN A CA 3
ATOM 2542 C C . GLN A 1 30 ? -6.601 -8.400 -0.870 1.00 0.26 11 GLN A C 3
ATOM 2543 O O . GLN A 1 30 ? -6.754 -9.598 -0.631 1.00 0.34 11 GLN A O 3
ATOM 2557 N N . THR A 1 31 ? -5.423 -7.880 -1.200 1.00 0.25 12 THR A N 3
ATOM 2558 C CA . THR A 1 31 ? -4.201 -8.652 -1.146 1.00 0.26 12 THR A CA 3
ATOM 2559 C C . THR A 1 31 ? -3.811 -8.856 0.302 1.00 0.21 12 THR A C 3
ATOM 2560 O O . THR A 1 31 ? -4.254 -8.114 1.184 1.00 0.19 12 THR A O 3
ATOM 2571 N N . THR A 1 32 ? -3.001 -9.859 0.539 1.00 0.22 13 THR A N 3
ATOM 2572 C CA . THR A 1 32 ? -2.503 -10.137 1.868 1.00 0.23 13 THR A CA 3
ATOM 2573 C C . THR A 1 32 ? -0.996 -10.246 1.832 1.00 0.26 13 THR A C 3
ATOM 2574 O O . THR A 1 32 ? -0.329 -10.441 2.850 1.00 0.42 13 THR A O 3
ATOM 2585 N N . THR A 1 33 ? -0.470 -10.088 0.633 1.00 0.22 14 THR A N 3
ATOM 2586 C CA . THR A 1 33 ? 0.945 -10.086 0.413 1.00 0.26 14 THR A CA 3
ATOM 2587 C C . THR A 1 33 ? 1.468 -8.657 0.406 1.00 0.23 14 THR A C 3
ATOM 2588 O O . THR A 1 33 ? 1.750 -8.087 -0.649 1.00 0.36 14 THR A O 3
ATOM 2599 N N . THR A 1 34 ? 1.570 -8.074 1.585 1.00 0.17 15 THR A N 3
ATOM 2600 C CA . THR A 1 34 ? 2.038 -6.700 1.715 1.00 0.17 15 THR A CA 3
ATOM 2601 C C . THR A 1 34 ? 2.731 -6.504 3.064 1.00 0.20 15 THR A C 3
ATOM 2602 O O . THR A 1 34 ? 2.271 -7.016 4.085 1.00 0.26 15 THR A O 3
ATOM 2613 N N . THR A 1 35 ? 3.848 -5.784 3.059 1.00 0.25 16 THR A N 3
ATOM 2614 C CA . THR A 1 35 ? 4.673 -5.641 4.251 1.00 0.31 16 THR A CA 3
ATOM 2615 C C . THR A 1 35 ? 4.260 -4.424 5.088 1.00 0.25 16 THR A C 3
ATOM 2616 O O . THR A 1 35 ? 4.632 -4.312 6.256 1.00 0.30 16 THR A O 3
ATOM 2627 N N . LEU A 1 36 ? 3.460 -3.533 4.510 1.00 0.21 17 LEU A N 3
ATOM 2628 C CA . LEU A 1 36 ? 3.087 -2.297 5.220 1.00 0.21 17 LEU A CA 3
ATOM 2629 C C . LEU A 1 36 ? 1.586 -2.097 5.176 1.00 0.18 17 LEU A C 3
ATOM 2630 O O . LEU A 1 36 ? 1.018 -1.819 4.120 1.00 0.29 17 LEU A O 3
ATOM 2646 N N . TRP A 1 37 ? 0.947 -2.251 6.320 1.00 0.13 18 TRP A N 3
ATOM 2647 C CA . TRP A 1 37 ? -0.470 -2.027 6.423 1.00 0.11 18 TRP A CA 3
ATOM 2648 C C . TRP A 1 37 ? -0.760 -0.688 7.101 1.00 0.12 18 TRP A C 3
ATOM 2649 O O . TRP A 1 37 ? -0.876 -0.600 8.324 1.00 0.18 18 TRP A O 3
ATOM 2670 N N . ARG A 1 38 ? -0.916 0.336 6.282 1.00 0.12 19 ARG A N 3
ATOM 2671 C CA . ARG A 1 38 ? -1.296 1.679 6.757 1.00 0.13 19 ARG A CA 3
ATOM 2672 C C . ARG A 1 38 ? -2.819 1.777 6.849 1.00 0.13 19 ARG A C 3
ATOM 2673 O O . ARG A 1 38 ? -3.520 0.840 6.480 1.00 0.15 19 ARG A O 3
ATOM 2694 N N . ARG A 1 39 ? -3.332 2.877 7.396 1.00 0.15 20 ARG A N 3
ATOM 2695 C CA . ARG A 1 39 ? -4.770 3.073 7.498 1.00 0.17 20 ARG A CA 3
ATOM 2696 C C . ARG A 1 39 ? -5.286 4.006 6.410 1.00 0.19 20 ARG A C 3
ATOM 2697 O O . ARG A 1 39 ? -4.570 4.900 5.954 1.00 0.25 20 ARG A O 3
ATOM 2718 N N . ASN A 1 40 ? -6.528 3.778 5.998 1.00 0.18 21 ASN A N 3
ATOM 2719 C CA . ASN A 1 40 ? -7.214 4.691 5.081 1.00 0.18 21 ASN A CA 3
ATOM 2720 C C . ASN A 1 40 ? -8.044 5.695 5.891 1.00 0.17 21 ASN A C 3
ATOM 2721 O O . ASN A 1 40 ? -7.945 5.695 7.119 1.00 0.17 21 ASN A O 3
ATOM 2732 N N . ALA A 1 41 ? -8.932 6.458 5.222 1.00 0.19 22 ALA A N 3
ATOM 2733 C CA . ALA A 1 41 ? -9.636 7.587 5.840 1.00 0.24 22 ALA A CA 3
ATOM 2734 C C . ALA A 1 41 ? -10.321 7.238 7.162 1.00 0.26 22 ALA A C 3
ATOM 2735 O O . ALA A 1 41 ? -10.393 8.074 8.063 1.00 0.36 22 ALA A O 3
ATOM 2742 N N . ASN A 1 42 ? -10.801 6.011 7.295 1.00 0.25 23 ASN A N 3
ATOM 2743 C CA . ASN A 1 42 ? -11.605 5.648 8.447 1.00 0.33 23 ASN A CA 3
ATOM 2744 C C . ASN A 1 42 ? -10.815 4.715 9.339 1.00 0.24 23 ASN A C 3
ATOM 2745 O O . ASN A 1 42 ? -11.344 4.121 10.279 1.00 0.35 23 ASN A O 3
ATOM 2756 N N . GLY A 1 43 ? -9.533 4.590 9.029 1.00 0.17 24 GLY A N 3
ATOM 2757 C CA . GLY A 1 43 ? -8.665 3.756 9.814 1.00 0.20 24 GLY A CA 3
ATOM 2758 C C . GLY A 1 43 ? -8.658 2.322 9.339 1.00 0.18 24 GLY A C 3
ATOM 2759 O O . GLY A 1 43 ? -8.400 1.407 10.120 1.00 0.22 24 GLY A O 3
ATOM 2763 N N . ASP A 1 44 ? -8.937 2.117 8.059 1.00 0.15 25 ASP A N 3
ATOM 2764 C CA . ASP A 1 44 ? -8.997 0.758 7.525 1.00 0.16 25 ASP A CA 3
ATOM 2765 C C . ASP A 1 44 ? -7.643 0.358 6.964 1.00 0.16 25 ASP A C 3
ATOM 2766 O O . ASP A 1 44 ? -6.935 1.170 6.377 1.00 0.26 25 ASP A O 3
ATOM 2775 N N . PRO A 1 45 ? -7.283 -0.899 7.166 1.00 0.11 26 PRO A N 3
ATOM 2776 C CA . PRO A 1 45 ? -6.002 -1.460 6.740 1.00 0.10 26 PRO A CA 3
ATOM 2777 C C . PRO A 1 45 ? -5.825 -1.441 5.224 1.00 0.08 26 PRO A C 3
ATOM 2778 O O . PRO A 1 45 ? -6.696 -1.894 4.480 1.00 0.11 26 PRO A O 3
ATOM 2789 N N . VAL A 1 46 ? -4.682 -0.949 4.772 1.00 0.07 27 VAL A N 3
ATOM 2790 C CA . VAL A 1 46 ? -4.407 -0.858 3.335 1.00 0.08 27 VAL A CA 3
ATOM 2791 C C . VAL A 1 46 ? -2.979 -1.257 3.053 1.00 0.10 27 VAL A C 3
ATOM 2792 O O . VAL A 1 46 ? -2.093 -1.077 3.887 1.00 0.11 27 VAL A O 3
ATOM 2805 N N . CYS A 1 47 ? -2.767 -1.802 1.865 1.00 0.12 28 CYS A N 3
ATOM 2806 C CA . CYS A 1 47 ? -1.455 -2.222 1.442 1.00 0.15 28 CYS A CA 3
ATOM 2807 C C . CYS A 1 47 ? -0.607 -0.952 1.232 1.00 0.13 28 CYS A C 3
ATOM 2808 O O . CYS A 1 47 ? -1.188 0.133 1.112 1.00 0.15 28 CYS A O 3
ATOM 2815 N N . ASN A 1 48 ? 0.735 -1.053 1.185 1.00 0.13 29 ASN A N 3
ATOM 2816 C CA . ASN A 1 48 ? 1.566 0.147 1.203 1.00 0.17 29 ASN A CA 3
ATOM 2817 C C . ASN A 1 48 ? 1.164 1.127 0.109 1.00 0.15 29 ASN A C 3
ATOM 2818 O O . ASN A 1 48 ? 0.971 2.297 0.401 1.00 0.16 29 ASN A O 3
ATOM 2829 N N . ALA A 1 49 ? 1.032 0.672 -1.124 1.00 0.17 30 ALA A N 3
ATOM 2830 C CA . ALA A 1 49 ? 0.634 1.562 -2.221 1.00 0.18 30 ALA A CA 3
ATOM 2831 C C . ALA A 1 49 ? -0.571 2.416 -1.860 1.00 0.20 30 ALA A C 3
ATOM 2832 O O . ALA A 1 49 ? -0.573 3.605 -2.109 1.00 0.19 30 ALA A O 3
ATOM 2839 N N . CYS A 1 50 ? -1.575 1.808 -1.255 1.00 0.26 31 CYS A N 3
ATOM 2840 C CA . CYS A 1 50 ? -2.806 2.517 -0.914 1.00 0.30 31 CYS A CA 3
ATOM 2841 C C . CYS A 1 50 ? -2.609 3.515 0.214 1.00 0.32 31 CYS A C 3
ATOM 2842 O O . CYS A 1 50 ? -3.053 4.657 0.110 1.00 0.41 31 CYS A O 3
ATOM 2849 N N . GLY A 1 51 ? -1.937 3.109 1.278 1.00 0.28 32 GLY A N 3
ATOM 2850 C CA . GLY A 1 51 ? -1.686 4.045 2.360 1.00 0.29 32 GLY A CA 3
ATOM 2851 C C . GLY A 1 51 ? -0.635 5.066 1.981 1.00 0.30 32 GLY A C 3
ATOM 2852 O O . GLY A 1 51 ? -0.591 6.152 2.530 1.00 0.46 32 GLY A O 3
ATOM 2856 N N . LEU A 1 52 ? 0.226 4.716 1.051 1.00 0.19 33 LEU A N 3
ATOM 2857 C CA . LEU A 1 52 ? 1.183 5.671 0.524 1.00 0.16 33 LEU A CA 3
ATOM 2858 C C . LEU A 1 52 ? 0.438 6.627 -0.374 1.00 0.14 33 LEU A C 3
ATOM 2859 O O . LEU A 1 52 ? 0.575 7.837 -0.254 1.00 0.15 33 LEU A O 3
ATOM 2875 N N . TYR A 1 53 ? -0.407 6.070 -1.234 1.00 0.14 34 TYR A N 3
ATOM 2876 C CA . TYR A 1 53 ? -1.061 6.851 -2.237 1.00 0.16 34 TYR A CA 3
ATOM 2877 C C . TYR A 1 53 ? -2.048 7.816 -1.622 1.00 0.13 34 TYR A C 3
ATOM 2878 O O . TYR A 1 53 ? -2.017 9.016 -1.901 1.00 0.15 34 TYR A O 3
ATOM 2896 N N . TYR A 1 54 ? -2.933 7.282 -0.796 1.00 0.14 35 TYR A N 3
ATOM 2897 C CA . TYR A 1 54 ? -3.935 8.101 -0.132 1.00 0.17 35 TYR A CA 3
ATOM 2898 C C . TYR A 1 54 ? -3.299 9.216 0.684 1.00 0.16 35 TYR A C 3
ATOM 2899 O O . TYR A 1 54 ? -3.905 10.268 0.882 1.00 0.20 35 TYR A O 3
ATOM 2917 N N . LYS A 1 55 ? -2.076 9.014 1.134 1.00 0.15 36 LYS A N 3
ATOM 2918 C CA . LYS A 1 55 ? -1.444 10.003 1.981 1.00 0.21 36 LYS A CA 3
ATOM 2919 C C . LYS A 1 55 ? -0.944 11.159 1.164 1.00 0.22 36 LYS A C 3
ATOM 2920 O O . LYS A 1 55 ? -0.951 12.308 1.602 1.00 0.32 36 LYS A O 3
ATOM 2939 N N . LEU A 1 56 ? -0.513 10.838 -0.030 1.00 0.20 37 LEU A N 3
ATOM 2940 C CA . LEU A 1 56 ? 0.026 11.834 -0.924 1.00 0.24 37 LEU A CA 3
ATOM 2941 C C . LEU A 1 56 ? -1.098 12.556 -1.653 1.00 0.25 37 LEU A C 3
ATOM 2942 O O . LEU A 1 56 ? -1.018 13.752 -1.927 1.00 0.31 37 LEU A O 3
ATOM 2958 N N . HIS A 1 57 ? -2.150 11.809 -1.966 1.00 0.23 38 HIS A N 3
ATOM 2959 C CA . HIS A 1 57 ? -3.145 12.263 -2.930 1.00 0.28 38 HIS A CA 3
ATOM 2960 C C . HIS A 1 57 ? -4.555 12.388 -2.358 1.00 0.30 38 HIS A C 3
ATOM 2961 O O . HIS A 1 57 ? -5.472 12.789 -3.075 1.00 0.37 38 HIS A O 3
ATOM 2976 N N . ASN A 1 58 ? -4.731 12.040 -1.084 1.00 0.26 39 ASN A N 3
ATOM 2977 C CA . ASN A 1 58 ? -6.038 12.157 -0.405 1.00 0.30 39 ASN A CA 3
ATOM 2978 C C . ASN A 1 58 ? -7.079 11.238 -1.009 1.00 0.32 39 ASN A C 3
ATOM 2979 O O . ASN A 1 58 ? -8.278 11.418 -0.787 1.00 0.40 39 ASN A O 3
ATOM 2990 N N . VAL A 1 59 ? -6.636 10.260 -1.762 1.00 0.30 40 VAL A N 3
ATOM 2991 C CA . VAL A 1 59 ? -7.561 9.326 -2.388 1.00 0.38 40 VAL A CA 3
ATOM 2992 C C . VAL A 1 59 ? -6.957 7.945 -2.418 1.00 0.37 40 VAL A C 3
ATOM 2993 O O . VAL A 1 59 ? -5.740 7.802 -2.355 1.00 0.30 40 VAL A O 3
ATOM 3006 N N . ASN A 1 60 ? -7.800 6.934 -2.519 1.00 0.50 41 ASN A N 3
ATOM 3007 C CA . ASN A 1 60 ? -7.321 5.565 -2.502 1.00 0.55 41 ASN A CA 3
ATOM 3008 C C . ASN A 1 60 ? -6.601 5.258 -3.796 1.00 0.44 41 ASN A C 3
ATOM 3009 O O . ASN A 1 60 ? -6.756 5.976 -4.783 1.00 0.43 41 ASN A O 3
ATOM 3020 N N . ARG A 1 61 ? -5.822 4.190 -3.793 1.00 0.46 42 ARG A N 3
ATOM 3021 C CA . ARG A 1 61 ? -4.986 3.861 -4.931 1.00 0.39 42 ARG A CA 3
ATOM 3022 C C . ARG A 1 61 ? -5.762 2.969 -5.884 1.00 0.45 42 ARG A C 3
ATOM 3023 O O . ARG A 1 61 ? -5.975 1.793 -5.579 1.00 0.51 42 ARG A O 3
ATOM 3044 N N . PRO A 1 62 ? -6.222 3.508 -7.032 1.00 0.53 43 PRO A N 3
ATOM 3045 C CA . PRO A 1 62 ? -6.915 2.705 -8.038 1.00 0.67 43 PRO A CA 3
ATOM 3046 C C . PRO A 1 62 ? -6.086 1.490 -8.396 1.00 0.66 43 PRO A C 3
ATOM 3047 O O . PRO A 1 62 ? -4.971 1.609 -8.898 1.00 0.68 43 PRO A O 3
ATOM 3058 N N . LEU A 1 63 ? -6.645 0.331 -8.130 1.00 0.72 44 LEU A N 3
ATOM 3059 C CA . LEU A 1 63 ? -5.885 -0.909 -8.131 1.00 0.73 44 LEU A CA 3
ATOM 3060 C C . LEU A 1 63 ? -6.835 -2.091 -8.129 1.00 1.12 44 LEU A C 3
ATOM 3061 O O . LEU A 1 63 ? -7.000 -2.772 -9.139 1.00 1.52 44 LEU A O 3
ATOM 3077 N N . THR A 1 64 ? -7.478 -2.283 -6.985 1.00 1.43 45 THR A N 3
ATOM 3078 C CA . THR A 1 64 ? -8.433 -3.359 -6.765 1.00 1.89 45 THR A CA 3
ATOM 3079 C C . THR A 1 64 ? -7.875 -4.721 -7.167 1.00 2.49 45 THR A C 3
ATOM 3080 O O . THR A 1 64 ? -7.121 -5.346 -6.417 1.00 3.12 45 THR A O 3
ATOM 3091 N N . MET A 1 65 ? -8.216 -5.154 -8.358 1.00 3.01 46 MET A N 3
ATOM 3092 C CA . MET A 1 65 ? -7.788 -6.457 -8.848 1.00 4.06 46 MET A CA 3
ATOM 3093 C C . MET A 1 65 ? -6.999 -6.288 -10.137 1.00 4.82 46 MET A C 3
ATOM 3094 O O . MET A 1 65 ? -7.219 -7.010 -11.113 1.00 5.29 46 MET A O 3
ATOM 3108 N N . LYS A 1 66 ? -6.092 -5.311 -10.121 1.00 5.35 47 LYS A N 3
ATOM 3109 C CA . LYS A 1 66 ? -5.243 -4.975 -11.266 1.00 6.39 47 LYS A CA 3
ATOM 3110 C C . LYS A 1 66 ? -6.047 -4.319 -12.384 1.00 6.45 47 LYS A C 3
ATOM 3111 O O . LYS A 1 66 ? -5.884 -3.130 -12.655 1.00 7.14 47 LYS A O 3
ATOM 3130 N N . LYS A 1 67 ? -6.918 -5.082 -13.026 1.00 6.06 48 LYS A N 3
ATOM 3131 C CA . LYS A 1 67 ? -7.702 -4.565 -14.137 1.00 6.40 48 LYS A CA 3
ATOM 3132 C C . LYS A 1 67 ? -9.108 -5.172 -14.156 1.00 6.04 48 LYS A C 3
ATOM 3133 O O . LYS A 1 67 ? -9.376 -6.118 -14.895 1.00 6.58 48 LYS A O 3
ATOM 3152 N N . GLU A 1 68 ? -9.999 -4.645 -13.326 1.00 5.38 49 GLU A N 3
ATOM 3153 C CA . GLU A 1 68 ? -11.399 -5.038 -13.381 1.00 5.42 49 GLU A CA 3
ATOM 3154 C C . GLU A 1 68 ? -12.254 -3.858 -13.826 1.00 5.55 49 GLU A C 3
ATOM 3155 O O . GLU A 1 68 ? -12.652 -3.048 -12.963 1.00 5.89 49 GLU A O 3
ATOM 3169 N N . MET A 1 1 ? 13.116 -11.516 -7.223 1.00 16.77 -18 MET A N 4
ATOM 3170 C CA . MET A 1 1 ? 11.735 -11.061 -7.506 1.00 16.30 -18 MET A CA 4
ATOM 3171 C C . MET A 1 1 ? 11.474 -11.072 -9.009 1.00 15.80 -18 MET A C 4
ATOM 3172 O O . MET A 1 1 ? 11.564 -10.043 -9.677 1.00 15.75 -18 MET A O 4
ATOM 3188 N N . ALA A 1 2 ? 11.132 -12.242 -9.535 1.00 15.58 -17 ALA A N 4
ATOM 3189 C CA . ALA A 1 2 ? 10.955 -12.417 -10.972 1.00 15.28 -17 ALA A CA 4
ATOM 3190 C C . ALA A 1 2 ? 9.616 -11.863 -11.451 1.00 14.65 -17 ALA A C 4
ATOM 3191 O O . ALA A 1 2 ? 9.382 -11.741 -12.652 1.00 14.54 -17 ALA A O 4
ATOM 3198 N N . HIS A 1 3 ? 8.738 -11.529 -10.514 1.00 14.40 -16 HIS A N 4
ATOM 3199 C CA . HIS A 1 3 ? 7.423 -11.002 -10.863 1.00 13.97 -16 HIS A CA 4
ATOM 3200 C C . HIS A 1 3 ? 7.359 -9.501 -10.619 1.00 13.40 -16 HIS A C 4
ATOM 3201 O O . HIS A 1 3 ? 6.282 -8.905 -10.596 1.00 13.34 -16 HIS A O 4
ATOM 3216 N N . HIS A 1 4 ? 8.520 -8.896 -10.429 1.00 13.18 -15 HIS A N 4
ATOM 3217 C CA . HIS A 1 4 ? 8.624 -7.452 -10.282 1.00 12.80 -15 HIS A CA 4
ATOM 3218 C C . HIS A 1 4 ? 9.850 -6.956 -11.036 1.00 12.10 -15 HIS A C 4
ATOM 3219 O O . HIS A 1 4 ? 10.974 -7.329 -10.712 1.00 12.11 -15 HIS A O 4
ATOM 3234 N N . HIS A 1 5 ? 9.629 -6.144 -12.061 1.00 11.67 -14 HIS A N 4
ATOM 3235 C CA . HIS A 1 5 ? 10.716 -5.709 -12.933 1.00 11.15 -14 HIS A CA 4
ATOM 3236 C C . HIS A 1 5 ? 10.898 -4.198 -12.887 1.00 10.45 -14 HIS A C 4
ATOM 3237 O O . HIS A 1 5 ? 11.660 -3.630 -13.674 1.00 10.24 -14 HIS A O 4
ATOM 3252 N N . HIS A 1 6 ? 10.196 -3.546 -11.973 1.00 10.29 -13 HIS A N 4
ATOM 3253 C CA . HIS A 1 6 ? 10.337 -2.109 -11.789 1.00 9.83 -13 HIS A CA 4
ATOM 3254 C C . HIS A 1 6 ? 10.238 -1.754 -10.313 1.00 9.17 -13 HIS A C 4
ATOM 3255 O O . HIS A 1 6 ? 9.177 -1.849 -9.702 1.00 9.24 -13 HIS A O 4
ATOM 3270 N N . HIS A 1 7 ? 11.369 -1.360 -9.746 1.00 8.78 -12 HIS A N 4
ATOM 3271 C CA . HIS A 1 7 ? 11.451 -1.029 -8.332 1.00 8.39 -12 HIS A CA 4
ATOM 3272 C C . HIS A 1 7 ? 10.917 0.377 -8.074 1.00 7.80 -12 HIS A C 4
ATOM 3273 O O . HIS A 1 7 ? 9.782 0.533 -7.623 1.00 7.91 -12 HIS A O 4
ATOM 3288 N N . HIS A 1 8 ? 11.735 1.386 -8.386 1.00 7.48 -11 HIS A N 4
ATOM 3289 C CA . HIS A 1 8 ? 11.397 2.792 -8.141 1.00 7.19 -11 HIS A CA 4
ATOM 3290 C C . HIS A 1 8 ? 11.325 3.101 -6.647 1.00 6.46 -11 HIS A C 4
ATOM 3291 O O . HIS A 1 8 ? 11.010 2.238 -5.822 1.00 6.49 -11 HIS A O 4
ATOM 3306 N N . SER A 1 9 ? 11.627 4.341 -6.298 1.00 6.16 -10 SER A N 4
ATOM 3307 C CA . SER A 1 9 ? 11.624 4.766 -4.906 1.00 5.80 -10 SER A CA 4
ATOM 3308 C C . SER A 1 9 ? 10.224 5.200 -4.474 1.00 5.14 -10 SER A C 4
ATOM 3309 O O . SER A 1 9 ? 10.030 6.296 -3.943 1.00 5.44 -10 SER A O 4
ATOM 3317 N N . SER A 1 10 ? 9.253 4.336 -4.720 1.00 4.65 -9 SER A N 4
ATOM 3318 C CA . SER A 1 10 ? 7.876 4.602 -4.343 1.00 4.40 -9 SER A CA 4
ATOM 3319 C C . SER A 1 10 ? 7.240 3.338 -3.776 1.00 3.47 -9 SER A C 4
ATOM 3320 O O . SER A 1 10 ? 6.042 3.099 -3.935 1.00 3.79 -9 SER A O 4
ATOM 3328 N N . GLY A 1 11 ? 8.060 2.537 -3.107 1.00 2.88 -8 GLY A N 4
ATOM 3329 C CA . GLY A 1 11 ? 7.582 1.307 -2.519 1.00 2.53 -8 GLY A CA 4
ATOM 3330 C C . GLY A 1 11 ? 7.158 1.517 -1.087 1.00 2.03 -8 GLY A C 4
ATOM 3331 O O . GLY A 1 11 ? 6.445 2.475 -0.786 1.00 2.46 -8 GLY A O 4
ATOM 3335 N N . LEU A 1 12 ? 7.624 0.663 -0.189 1.00 1.44 -7 LEU A N 4
ATOM 3336 C CA . LEU A 1 12 ? 7.246 0.759 1.217 1.00 1.02 -7 LEU A CA 4
ATOM 3337 C C . LEU A 1 12 ? 8.067 1.840 1.931 1.00 1.01 -7 LEU A C 4
ATOM 3338 O O . LEU A 1 12 ? 8.528 1.660 3.061 1.00 1.40 -7 LEU A O 4
ATOM 3354 N N . GLU A 1 13 ? 8.218 2.975 1.253 1.00 1.01 -6 GLU A N 4
ATOM 3355 C CA . GLU A 1 13 ? 8.970 4.107 1.774 1.00 1.15 -6 GLU A CA 4
ATOM 3356 C C . GLU A 1 13 ? 8.077 5.035 2.589 1.00 1.03 -6 GLU A C 4
ATOM 3357 O O . GLU A 1 13 ? 8.568 5.912 3.295 1.00 1.77 -6 GLU A O 4
ATOM 3369 N N . VAL A 1 14 ? 6.765 4.848 2.481 1.00 0.68 -5 VAL A N 4
ATOM 3370 C CA . VAL A 1 14 ? 5.818 5.683 3.216 1.00 0.59 -5 VAL A CA 4
ATOM 3371 C C . VAL A 1 14 ? 5.845 5.337 4.708 1.00 0.89 -5 VAL A C 4
ATOM 3372 O O . VAL A 1 14 ? 5.265 4.343 5.152 1.00 1.67 -5 VAL A O 4
ATOM 3385 N N . LEU A 1 15 ? 6.540 6.153 5.481 1.00 0.83 -4 LEU A N 4
ATOM 3386 C CA . LEU A 1 15 ? 6.659 5.922 6.906 1.00 1.12 -4 LEU A CA 4
ATOM 3387 C C . LEU A 1 15 ? 6.624 7.248 7.660 1.00 1.15 -4 LEU A C 4
ATOM 3388 O O . LEU A 1 15 ? 7.641 7.736 8.145 1.00 1.67 -4 LEU A O 4
ATOM 3404 N N . PHE A 1 16 ? 5.437 7.833 7.723 1.00 1.03 -3 PHE A N 4
ATOM 3405 C CA . PHE A 1 16 ? 5.219 9.072 8.459 1.00 1.19 -3 PHE A CA 4
ATOM 3406 C C . PHE A 1 16 ? 3.816 9.096 9.066 1.00 1.23 -3 PHE A C 4
ATOM 3407 O O . PHE A 1 16 ? 3.605 9.638 10.150 1.00 2.17 -3 PHE A O 4
ATOM 3424 N N . GLN A 1 17 ? 2.866 8.494 8.359 1.00 0.89 -2 GLN A N 4
ATOM 3425 C CA . GLN A 1 17 ? 1.487 8.407 8.825 1.00 0.86 -2 GLN A CA 4
ATOM 3426 C C . GLN A 1 17 ? 0.890 7.048 8.487 1.00 1.00 -2 GLN A C 4
ATOM 3427 O O . GLN A 1 17 ? 0.221 6.908 7.466 1.00 1.69 -2 GLN A O 4
ATOM 3441 N N . GLY A 1 18 ? 1.149 6.050 9.326 1.00 0.85 -1 GLY A N 4
ATOM 3442 C CA . GLY A 1 18 ? 0.612 4.720 9.086 1.00 1.20 -1 GLY A CA 4
ATOM 3443 C C . GLY A 1 18 ? 1.484 3.613 9.660 1.00 0.93 -1 GLY A C 4
ATOM 3444 O O . GLY A 1 18 ? 2.697 3.609 9.450 1.00 1.43 -1 GLY A O 4
ATOM 3448 N N . PRO A 1 19 ? 0.886 2.665 10.397 1.00 0.95 0 PRO A N 4
ATOM 3449 C CA . PRO A 1 19 ? 1.602 1.543 11.004 1.00 1.19 0 PRO A CA 4
ATOM 3450 C C . PRO A 1 19 ? 1.630 0.297 10.106 1.00 1.08 0 PRO A C 4
ATOM 3451 O O . PRO A 1 19 ? 1.747 0.407 8.884 1.00 1.62 0 PRO A O 4
ATOM 3462 N N . ARG A 1 20 ? 1.551 -0.886 10.725 1.00 1.01 1 ARG A N 4
ATOM 3463 C CA . ARG A 1 20 ? 1.473 -2.151 9.995 1.00 1.19 1 ARG A CA 4
ATOM 3464 C C . ARG A 1 20 ? 0.323 -2.999 10.552 1.00 0.86 1 ARG A C 4
ATOM 3465 O O . ARG A 1 20 ? -0.554 -2.467 11.240 1.00 1.02 1 ARG A O 4
ATOM 3486 N N . ARG A 1 21 ? 0.316 -4.307 10.248 1.00 0.78 2 ARG A N 4
ATOM 3487 C CA . ARG A 1 21 ? -0.750 -5.200 10.730 1.00 0.56 2 ARG A CA 4
ATOM 3488 C C . ARG A 1 21 ? -0.491 -6.669 10.327 1.00 0.65 2 ARG A C 4
ATOM 3489 O O . ARG A 1 21 ? -1.384 -7.515 10.420 1.00 1.49 2 ARG A O 4
ATOM 3510 N N . ALA A 1 22 ? 0.740 -6.956 9.898 1.00 0.64 3 ALA A N 4
ATOM 3511 C CA . ALA A 1 22 ? 1.198 -8.327 9.586 1.00 0.58 3 ALA A CA 4
ATOM 3512 C C . ALA A 1 22 ? 0.490 -8.973 8.382 1.00 0.60 3 ALA A C 4
ATOM 3513 O O . ALA A 1 22 ? 0.884 -8.751 7.236 1.00 1.09 3 ALA A O 4
ATOM 3520 N N . GLY A 1 23 ? -0.548 -9.765 8.639 1.00 0.44 4 GLY A N 4
ATOM 3521 C CA . GLY A 1 23 ? -1.153 -10.573 7.587 1.00 0.52 4 GLY A CA 4
ATOM 3522 C C . GLY A 1 23 ? -2.627 -10.264 7.377 1.00 0.39 4 GLY A C 4
ATOM 3523 O O . GLY A 1 23 ? -3.474 -11.151 7.487 1.00 0.54 4 GLY A O 4
ATOM 3527 N N . THR A 1 24 ? -2.937 -9.010 7.088 1.00 0.26 5 THR A N 4
ATOM 3528 C CA . THR A 1 24 ? -4.320 -8.573 6.902 1.00 0.18 5 THR A CA 4
ATOM 3529 C C . THR A 1 24 ? -4.691 -8.541 5.418 1.00 0.14 5 THR A C 4
ATOM 3530 O O . THR A 1 24 ? -3.980 -9.106 4.594 1.00 0.15 5 THR A O 4
ATOM 3541 N N . CYS A 1 25 ? -5.835 -7.944 5.095 1.00 0.15 6 CYS A N 4
ATOM 3542 C CA . CYS A 1 25 ? -6.221 -7.698 3.708 1.00 0.14 6 CYS A CA 4
ATOM 3543 C C . CYS A 1 25 ? -6.379 -6.213 3.434 1.00 0.13 6 CYS A C 4
ATOM 3544 O O . CYS A 1 25 ? -6.704 -5.438 4.333 1.00 0.15 6 CYS A O 4
ATOM 3552 N N . CYS A 1 26 ? -6.146 -5.819 2.186 1.00 0.12 7 CYS A N 4
ATOM 3553 C CA . CYS A 1 26 ? -6.155 -4.410 1.833 1.00 0.11 7 CYS A CA 4
ATOM 3554 C C . CYS A 1 26 ? -7.577 -3.899 1.559 1.00 0.10 7 CYS A C 4
ATOM 3555 O O . CYS A 1 26 ? -8.280 -4.452 0.713 1.00 0.10 7 CYS A O 4
ATOM 3562 N N . ALA A 1 27 ? -7.974 -2.834 2.288 1.00 0.13 8 ALA A N 4
ATOM 3563 C CA . ALA A 1 27 ? -9.290 -2.167 2.168 1.00 0.17 8 ALA A CA 4
ATOM 3564 C C . ALA A 1 27 ? -9.555 -1.569 0.786 1.00 0.21 8 ALA A C 4
ATOM 3565 O O . ALA A 1 27 ? -10.359 -0.647 0.639 1.00 0.31 8 ALA A O 4
ATOM 3572 N N . ASN A 1 28 ? -8.896 -2.095 -0.214 1.00 0.18 9 ASN A N 4
ATOM 3573 C CA . ASN A 1 28 ? -9.002 -1.562 -1.553 1.00 0.23 9 ASN A CA 4
ATOM 3574 C C . ASN A 1 28 ? -8.651 -2.614 -2.585 1.00 0.24 9 ASN A C 4
ATOM 3575 O O . ASN A 1 28 ? -9.394 -2.821 -3.541 1.00 0.32 9 ASN A O 4
ATOM 3586 N N . CYS A 1 29 ? -7.524 -3.294 -2.402 1.00 0.21 10 CYS A N 4
ATOM 3587 C CA . CYS A 1 29 ? -7.050 -4.175 -3.448 1.00 0.28 10 CYS A CA 4
ATOM 3588 C C . CYS A 1 29 ? -6.893 -5.616 -2.937 1.00 0.22 10 CYS A C 4
ATOM 3589 O O . CYS A 1 29 ? -6.328 -6.467 -3.617 1.00 0.31 10 CYS A O 4
ATOM 3596 N N . GLN A 1 30 ? -7.438 -5.855 -1.733 1.00 0.18 11 GLN A N 4
ATOM 3597 C CA . GLN A 1 30 ? -7.520 -7.173 -1.073 1.00 0.21 11 GLN A CA 4
ATOM 3598 C C . GLN A 1 30 ? -6.300 -8.092 -1.239 1.00 0.26 11 GLN A C 4
ATOM 3599 O O . GLN A 1 30 ? -6.422 -9.308 -1.102 1.00 0.34 11 GLN A O 4
ATOM 3613 N N . THR A 1 31 ? -5.133 -7.532 -1.522 1.00 0.25 12 THR A N 4
ATOM 3614 C CA . THR A 1 31 ? -3.905 -8.280 -1.399 1.00 0.26 12 THR A CA 4
ATOM 3615 C C . THR A 1 31 ? -3.668 -8.587 0.067 1.00 0.21 12 THR A C 4
ATOM 3616 O O . THR A 1 31 ? -4.161 -7.879 0.951 1.00 0.19 12 THR A O 4
ATOM 3627 N N . THR A 1 32 ? -2.940 -9.647 0.315 1.00 0.22 13 THR A N 4
ATOM 3628 C CA . THR A 1 32 ? -2.592 -10.034 1.665 1.00 0.23 13 THR A CA 4
ATOM 3629 C C . THR A 1 32 ? -1.105 -10.271 1.749 1.00 0.26 13 THR A C 4
ATOM 3630 O O . THR A 1 32 ? -0.579 -10.753 2.751 1.00 0.42 13 THR A O 4
ATOM 3641 N N . THR A 1 33 ? -0.439 -9.919 0.666 1.00 0.22 14 THR A N 4
ATOM 3642 C CA . THR A 1 33 ? 0.985 -9.983 0.587 1.00 0.26 14 THR A CA 4
ATOM 3643 C C . THR A 1 33 ? 1.569 -8.588 0.745 1.00 0.23 14 THR A C 4
ATOM 3644 O O . THR A 1 33 ? 2.022 -7.973 -0.223 1.00 0.36 14 THR A O 4
ATOM 3655 N N . THR A 1 34 ? 1.552 -8.087 1.962 1.00 0.17 15 THR A N 4
ATOM 3656 C CA . THR A 1 34 ? 1.991 -6.722 2.213 1.00 0.17 15 THR A CA 4
ATOM 3657 C C . THR A 1 34 ? 2.580 -6.586 3.614 1.00 0.20 15 THR A C 4
ATOM 3658 O O . THR A 1 34 ? 2.015 -7.077 4.587 1.00 0.26 15 THR A O 4
ATOM 3669 N N . THR A 1 35 ? 3.723 -5.925 3.707 1.00 0.25 16 THR A N 4
ATOM 3670 C CA . THR A 1 35 ? 4.409 -5.762 4.978 1.00 0.31 16 THR A CA 4
ATOM 3671 C C . THR A 1 35 ? 4.092 -4.398 5.597 1.00 0.25 16 THR A C 4
ATOM 3672 O O . THR A 1 35 ? 4.429 -4.127 6.748 1.00 0.30 16 THR A O 4
ATOM 3683 N N . LEU A 1 36 ? 3.409 -3.554 4.837 1.00 0.21 17 LEU A N 4
ATOM 3684 C CA . LEU A 1 36 ? 3.172 -2.167 5.266 1.00 0.21 17 LEU A CA 4
ATOM 3685 C C . LEU A 1 36 ? 1.680 -1.852 5.279 1.00 0.18 17 LEU A C 4
ATOM 3686 O O . LEU A 1 36 ? 1.158 -1.236 4.349 1.00 0.29 17 LEU A O 4
ATOM 3702 N N . TRP A 1 37 ? 0.997 -2.286 6.329 1.00 0.13 18 TRP A N 4
ATOM 3703 C CA . TRP A 1 37 ? -0.426 -2.038 6.453 1.00 0.11 18 TRP A CA 4
ATOM 3704 C C . TRP A 1 37 ? -0.712 -0.684 7.095 1.00 0.12 18 TRP A C 4
ATOM 3705 O O . TRP A 1 37 ? -0.768 -0.553 8.315 1.00 0.18 18 TRP A O 4
ATOM 3726 N N . ARG A 1 38 ? -0.934 0.303 6.249 1.00 0.12 19 ARG A N 4
ATOM 3727 C CA . ARG A 1 38 ? -1.321 1.659 6.682 1.00 0.13 19 ARG A CA 4
ATOM 3728 C C . ARG A 1 38 ? -2.836 1.731 6.854 1.00 0.13 19 ARG A C 4
ATOM 3729 O O . ARG A 1 38 ? -3.539 0.770 6.553 1.00 0.15 19 ARG A O 4
ATOM 3750 N N . ARG A 1 39 ? -3.337 2.842 7.385 1.00 0.15 20 ARG A N 4
ATOM 3751 C CA . ARG A 1 39 ? -4.771 3.029 7.528 1.00 0.17 20 ARG A CA 4
ATOM 3752 C C . ARG A 1 39 ? -5.309 3.984 6.476 1.00 0.19 20 ARG A C 4
ATOM 3753 O O . ARG A 1 39 ? -4.617 4.912 6.051 1.00 0.25 20 ARG A O 4
ATOM 3774 N N . ASN A 1 40 ? -6.549 3.757 6.073 1.00 0.18 21 ASN A N 4
ATOM 3775 C CA . ASN A 1 40 ? -7.251 4.700 5.204 1.00 0.18 21 ASN A CA 4
ATOM 3776 C C . ASN A 1 40 ? -8.053 5.680 6.073 1.00 0.17 21 ASN A C 4
ATOM 3777 O O . ASN A 1 40 ? -7.918 5.627 7.296 1.00 0.17 21 ASN A O 4
ATOM 3788 N N . ALA A 1 41 ? -8.944 6.495 5.471 1.00 0.19 22 ALA A N 4
ATOM 3789 C CA . ALA A 1 41 ? -9.597 7.608 6.177 1.00 0.24 22 ALA A CA 4
ATOM 3790 C C . ALA A 1 41 ? -10.295 7.188 7.471 1.00 0.26 22 ALA A C 4
ATOM 3791 O O . ALA A 1 41 ? -10.389 7.979 8.412 1.00 0.36 22 ALA A O 4
ATOM 3798 N N . ASN A 1 42 ? -10.763 5.951 7.540 1.00 0.25 23 ASN A N 4
ATOM 3799 C CA . ASN A 1 42 ? -11.571 5.521 8.662 1.00 0.33 23 ASN A CA 4
ATOM 3800 C C . ASN A 1 42 ? -10.791 4.503 9.464 1.00 0.24 23 ASN A C 4
ATOM 3801 O O . ASN A 1 42 ? -11.344 3.734 10.253 1.00 0.35 23 ASN A O 4
ATOM 3812 N N . GLY A 1 43 ? -9.488 4.499 9.231 1.00 0.17 24 GLY A N 4
ATOM 3813 C CA . GLY A 1 43 ? -8.609 3.636 9.973 1.00 0.20 24 GLY A CA 4
ATOM 3814 C C . GLY A 1 43 ? -8.613 2.218 9.455 1.00 0.18 24 GLY A C 4
ATOM 3815 O O . GLY A 1 43 ? -8.349 1.280 10.206 1.00 0.22 24 GLY A O 4
ATOM 3819 N N . ASP A 1 44 ? -8.909 2.048 8.173 1.00 0.15 25 ASP A N 4
ATOM 3820 C CA . ASP A 1 44 ? -8.978 0.704 7.606 1.00 0.16 25 ASP A CA 4
ATOM 3821 C C . ASP A 1 44 ? -7.630 0.318 7.031 1.00 0.16 25 ASP A C 4
ATOM 3822 O O . ASP A 1 44 ? -6.912 1.147 6.481 1.00 0.26 25 ASP A O 4
ATOM 3831 N N . PRO A 1 45 ? -7.281 -0.946 7.183 1.00 0.11 26 PRO A N 4
ATOM 3832 C CA . PRO A 1 45 ? -6.007 -1.502 6.730 1.00 0.10 26 PRO A CA 4
ATOM 3833 C C . PRO A 1 45 ? -5.836 -1.440 5.209 1.00 0.08 26 PRO A C 4
ATOM 3834 O O . PRO A 1 45 ? -6.695 -1.894 4.459 1.00 0.11 26 PRO A O 4
ATOM 3845 N N . VAL A 1 46 ? -4.705 -0.910 4.765 1.00 0.07 27 VAL A N 4
ATOM 3846 C CA . VAL A 1 46 ? -4.398 -0.840 3.328 1.00 0.08 27 VAL A CA 4
ATOM 3847 C C . VAL A 1 46 ? -2.942 -1.212 3.113 1.00 0.10 27 VAL A C 4
ATOM 3848 O O . VAL A 1 46 ? -2.091 -0.940 3.959 1.00 0.11 27 VAL A O 4
ATOM 3861 N N . CYS A 1 47 ? -2.667 -1.842 1.983 1.00 0.12 28 CYS A N 4
ATOM 3862 C CA . CYS A 1 47 ? -1.326 -2.255 1.632 1.00 0.15 28 CYS A CA 4
ATOM 3863 C C . CYS A 1 47 ? -0.493 -0.988 1.332 1.00 0.13 28 CYS A C 4
ATOM 3864 O O . CYS A 1 47 ? -1.077 0.093 1.204 1.00 0.15 28 CYS A O 4
ATOM 3871 N N . ASN A 1 48 ? 0.840 -1.101 1.201 1.00 0.13 29 ASN A N 4
ATOM 3872 C CA . ASN A 1 48 ? 1.699 0.072 1.050 1.00 0.17 29 ASN A CA 4
ATOM 3873 C C . ASN A 1 48 ? 1.211 1.014 -0.038 1.00 0.15 29 ASN A C 4
ATOM 3874 O O . ASN A 1 48 ? 0.992 2.173 0.247 1.00 0.16 29 ASN A O 4
ATOM 3885 N N . ALA A 1 49 ? 1.046 0.539 -1.257 1.00 0.17 30 ALA A N 4
ATOM 3886 C CA . ALA A 1 49 ? 0.609 1.422 -2.352 1.00 0.18 30 ALA A CA 4
ATOM 3887 C C . ALA A 1 49 ? -0.657 2.206 -2.007 1.00 0.20 30 ALA A C 4
ATOM 3888 O O . ALA A 1 49 ? -0.696 3.422 -2.160 1.00 0.19 30 ALA A O 4
ATOM 3895 N N . CYS A 1 50 ? -1.682 1.512 -1.537 1.00 0.26 31 CYS A N 4
ATOM 3896 C CA . CYS A 1 50 ? -2.973 2.139 -1.269 1.00 0.30 31 CYS A CA 4
ATOM 3897 C C . CYS A 1 50 ? -2.891 3.109 -0.087 1.00 0.32 31 CYS A C 4
ATOM 3898 O O . CYS A 1 50 ? -3.548 4.149 -0.090 1.00 0.41 31 CYS A O 4
ATOM 3905 N N . GLY A 1 51 ? -2.071 2.784 0.906 1.00 0.28 32 GLY A N 4
ATOM 3906 C CA . GLY A 1 51 ? -1.845 3.717 2.009 1.00 0.29 32 GLY A CA 4
ATOM 3907 C C . GLY A 1 51 ? -0.843 4.802 1.668 1.00 0.30 32 GLY A C 4
ATOM 3908 O O . GLY A 1 51 ? -0.922 5.903 2.192 1.00 0.46 32 GLY A O 4
ATOM 3912 N N . LEU A 1 52 ? 0.112 4.492 0.810 1.00 0.19 33 LEU A N 4
ATOM 3913 C CA . LEU A 1 52 ? 1.105 5.474 0.389 1.00 0.16 33 LEU A CA 4
ATOM 3914 C C . LEU A 1 52 ? 0.425 6.495 -0.475 1.00 0.14 33 LEU A C 4
ATOM 3915 O O . LEU A 1 52 ? 0.568 7.696 -0.259 1.00 0.15 33 LEU A O 4
ATOM 3931 N N . TYR A 1 53 ? -0.373 6.019 -1.423 1.00 0.14 34 TYR A N 4
ATOM 3932 C CA . TYR A 1 53 ? -0.925 6.892 -2.403 1.00 0.16 34 TYR A CA 4
ATOM 3933 C C . TYR A 1 53 ? -1.968 7.799 -1.789 1.00 0.13 34 TYR A C 4
ATOM 3934 O O . TYR A 1 53 ? -1.998 9.003 -2.053 1.00 0.15 34 TYR A O 4
ATOM 3952 N N . TYR A 1 54 ? -2.826 7.209 -0.977 1.00 0.14 35 TYR A N 4
ATOM 3953 C CA . TYR A 1 54 ? -3.869 7.959 -0.303 1.00 0.17 35 TYR A CA 4
ATOM 3954 C C . TYR A 1 54 ? -3.287 9.052 0.580 1.00 0.16 35 TYR A C 4
ATOM 3955 O O . TYR A 1 54 ? -3.935 10.063 0.836 1.00 0.20 35 TYR A O 4
ATOM 3973 N N . LYS A 1 55 ? -2.059 8.872 1.026 1.00 0.15 36 LYS A N 4
ATOM 3974 C CA . LYS A 1 55 ? -1.441 9.862 1.879 1.00 0.21 36 LYS A CA 4
ATOM 3975 C C . LYS A 1 55 ? -1.007 11.045 1.063 1.00 0.22 36 LYS A C 4
ATOM 3976 O O . LYS A 1 55 ? -1.113 12.196 1.488 1.00 0.32 36 LYS A O 4
ATOM 3995 N N . LEU A 1 56 ? -0.523 10.739 -0.115 1.00 0.20 37 LEU A N 4
ATOM 3996 C CA . LEU A 1 56 ? -0.015 11.746 -1.014 1.00 0.24 37 LEU A CA 4
ATOM 3997 C C . LEU A 1 56 ? -1.162 12.524 -1.645 1.00 0.25 37 LEU A C 4
ATOM 3998 O O . LEU A 1 56 ? -1.075 13.732 -1.848 1.00 0.31 37 LEU A O 4
ATOM 4014 N N . HIS A 1 57 ? -2.235 11.814 -1.962 1.00 0.23 38 HIS A N 4
ATOM 4015 C CA . HIS A 1 57 ? -3.258 12.352 -2.848 1.00 0.28 38 HIS A CA 4
ATOM 4016 C C . HIS A 1 57 ? -4.656 12.411 -2.240 1.00 0.30 38 HIS A C 4
ATOM 4017 O O . HIS A 1 57 ? -5.585 12.881 -2.894 1.00 0.37 38 HIS A O 4
ATOM 4032 N N . ASN A 1 58 ? -4.808 11.937 -1.005 1.00 0.26 39 ASN A N 4
ATOM 4033 C CA . ASN A 1 58 ? -6.114 11.927 -0.320 1.00 0.30 39 ASN A CA 4
ATOM 4034 C C . ASN A 1 58 ? -7.118 11.039 -1.030 1.00 0.32 39 ASN A C 4
ATOM 4035 O O . ASN A 1 58 ? -8.328 11.185 -0.836 1.00 0.40 39 ASN A O 4
ATOM 4046 N N . VAL A 1 59 ? -6.632 10.126 -1.840 1.00 0.30 40 VAL A N 4
ATOM 4047 C CA . VAL A 1 59 ? -7.515 9.219 -2.559 1.00 0.38 40 VAL A CA 4
ATOM 4048 C C . VAL A 1 59 ? -6.877 7.860 -2.692 1.00 0.37 40 VAL A C 4
ATOM 4049 O O . VAL A 1 59 ? -5.664 7.730 -2.558 1.00 0.30 40 VAL A O 4
ATOM 4062 N N . ASN A 1 60 ? -7.691 6.854 -2.959 1.00 0.50 41 ASN A N 4
ATOM 4063 C CA . ASN A 1 60 ? -7.190 5.493 -3.055 1.00 0.55 41 ASN A CA 4
ATOM 4064 C C . ASN A 1 60 ? -6.298 5.356 -4.272 1.00 0.44 41 ASN A C 4
ATOM 4065 O O . ASN A 1 60 ? -6.376 6.167 -5.195 1.00 0.43 41 ASN A O 4
ATOM 4076 N N . ARG A 1 61 ? -5.462 4.330 -4.276 1.00 0.46 42 ARG A N 4
ATOM 4077 C CA . ARG A 1 61 ? -4.469 4.157 -5.321 1.00 0.39 42 ARG A CA 4
ATOM 4078 C C . ARG A 1 61 ? -5.101 3.424 -6.493 1.00 0.45 42 ARG A C 4
ATOM 4079 O O . ARG A 1 61 ? -5.442 2.252 -6.361 1.00 0.51 42 ARG A O 4
ATOM 4100 N N . PRO A 1 62 ? -5.326 4.110 -7.631 1.00 0.53 43 PRO A N 4
ATOM 4101 C CA . PRO A 1 62 ? -5.803 3.456 -8.849 1.00 0.67 43 PRO A CA 4
ATOM 4102 C C . PRO A 1 62 ? -4.893 2.311 -9.240 1.00 0.66 43 PRO A C 4
ATOM 4103 O O . PRO A 1 62 ? -3.709 2.504 -9.502 1.00 0.68 43 PRO A O 4
ATOM 4114 N N . LEU A 1 63 ? -5.450 1.124 -9.270 1.00 0.72 44 LEU A N 4
ATOM 4115 C CA . LEU A 1 63 ? -4.684 -0.069 -9.489 1.00 0.73 44 LEU A CA 4
ATOM 4116 C C . LEU A 1 63 ? -5.217 -0.784 -10.715 1.00 1.12 44 LEU A C 4
ATOM 4117 O O . LEU A 1 63 ? -5.885 -0.181 -11.559 1.00 1.52 44 LEU A O 4
ATOM 4133 N N . THR A 1 64 ? -4.945 -2.062 -10.795 1.00 1.43 45 THR A N 4
ATOM 4134 C CA . THR A 1 64 ? -5.292 -2.850 -11.962 1.00 1.89 45 THR A CA 4
ATOM 4135 C C . THR A 1 64 ? -5.817 -4.225 -11.537 1.00 2.49 45 THR A C 4
ATOM 4136 O O . THR A 1 64 ? -6.256 -4.394 -10.395 1.00 3.12 45 THR A O 4
ATOM 4147 N N . MET A 1 65 ? -5.753 -5.213 -12.429 1.00 3.01 46 MET A N 4
ATOM 4148 C CA . MET A 1 65 ? -6.189 -6.562 -12.093 1.00 4.06 46 MET A CA 4
ATOM 4149 C C . MET A 1 65 ? -5.003 -7.341 -11.545 1.00 4.82 46 MET A C 4
ATOM 4150 O O . MET A 1 65 ? -3.996 -6.747 -11.150 1.00 5.29 46 MET A O 4
ATOM 4164 N N . LYS A 1 66 ? -5.114 -8.660 -11.505 1.00 5.35 47 LYS A N 4
ATOM 4165 C CA . LYS A 1 66 ? -3.985 -9.489 -11.120 1.00 6.39 47 LYS A CA 4
ATOM 4166 C C . LYS A 1 66 ? -2.948 -9.456 -12.235 1.00 6.45 47 LYS A C 4
ATOM 4167 O O . LYS A 1 66 ? -1.758 -9.254 -11.992 1.00 7.14 47 LYS A O 4
ATOM 4186 N N . LYS A 1 67 ? -3.424 -9.614 -13.464 1.00 6.06 48 LYS A N 4
ATOM 4187 C CA . LYS A 1 67 ? -2.566 -9.524 -14.638 1.00 6.40 48 LYS A CA 4
ATOM 4188 C C . LYS A 1 67 ? -2.539 -8.097 -15.191 1.00 6.04 48 LYS A C 4
ATOM 4189 O O . LYS A 1 67 ? -2.726 -7.889 -16.390 1.00 6.58 48 LYS A O 4
ATOM 4208 N N . GLU A 1 68 ? -2.294 -7.131 -14.304 1.00 5.38 49 GLU A N 4
ATOM 4209 C CA . GLU A 1 68 ? -2.222 -5.716 -14.671 1.00 5.42 49 GLU A CA 4
ATOM 4210 C C . GLU A 1 68 ? -3.456 -5.272 -15.460 1.00 5.55 49 GLU A C 4
ATOM 4211 O O . GLU A 1 68 ? -4.549 -5.200 -14.860 1.00 5.89 49 GLU A O 4
ATOM 4225 N N . MET A 1 1 ? 16.753 13.337 -17.316 1.00 16.77 -18 MET A N 5
ATOM 4226 C CA . MET A 1 1 ? 18.207 13.219 -17.579 1.00 16.30 -18 MET A CA 5
ATOM 4227 C C . MET A 1 1 ? 18.492 12.018 -18.466 1.00 15.80 -18 MET A C 5
ATOM 4228 O O . MET A 1 1 ? 18.935 12.167 -19.602 1.00 15.75 -18 MET A O 5
ATOM 4244 N N . ALA A 1 2 ? 18.232 10.828 -17.947 1.00 15.58 -17 ALA A N 5
ATOM 4245 C CA . ALA A 1 2 ? 18.424 9.603 -18.705 1.00 15.28 -17 ALA A CA 5
ATOM 4246 C C . ALA A 1 2 ? 17.495 8.516 -18.185 1.00 14.65 -17 ALA A C 5
ATOM 4247 O O . ALA A 1 2 ? 17.925 7.403 -17.882 1.00 14.54 -17 ALA A O 5
ATOM 4254 N N . HIS A 1 3 ? 16.215 8.845 -18.083 1.00 14.40 -16 HIS A N 5
ATOM 4255 C CA . HIS A 1 3 ? 15.229 7.919 -17.541 1.00 13.97 -16 HIS A CA 5
ATOM 4256 C C . HIS A 1 3 ? 14.831 6.883 -18.595 1.00 13.40 -16 HIS A C 5
ATOM 4257 O O . HIS A 1 3 ? 13.693 6.857 -19.067 1.00 13.34 -16 HIS A O 5
ATOM 4272 N N . HIS A 1 4 ? 15.781 6.037 -18.969 1.00 13.18 -15 HIS A N 5
ATOM 4273 C CA . HIS A 1 4 ? 15.522 4.960 -19.920 1.00 12.80 -15 HIS A CA 5
ATOM 4274 C C . HIS A 1 4 ? 15.774 3.613 -19.251 1.00 12.10 -15 HIS A C 5
ATOM 4275 O O . HIS A 1 4 ? 16.016 2.605 -19.913 1.00 12.11 -15 HIS A O 5
ATOM 4290 N N . HIS A 1 5 ? 15.718 3.622 -17.931 1.00 11.67 -14 HIS A N 5
ATOM 4291 C CA . HIS A 1 5 ? 15.934 2.425 -17.136 1.00 11.15 -14 HIS A CA 5
ATOM 4292 C C . HIS A 1 5 ? 15.046 2.476 -15.899 1.00 10.45 -14 HIS A C 5
ATOM 4293 O O . HIS A 1 5 ? 15.425 3.049 -14.877 1.00 10.24 -14 HIS A O 5
ATOM 4308 N N . HIS A 1 6 ? 13.857 1.898 -16.003 1.00 10.29 -13 HIS A N 5
ATOM 4309 C CA . HIS A 1 6 ? 12.902 1.922 -14.900 1.00 9.83 -13 HIS A CA 5
ATOM 4310 C C . HIS A 1 6 ? 13.465 1.196 -13.682 1.00 9.17 -13 HIS A C 5
ATOM 4311 O O . HIS A 1 6 ? 14.184 0.204 -13.812 1.00 9.24 -13 HIS A O 5
ATOM 4326 N N . HIS A 1 7 ? 13.143 1.697 -12.506 1.00 8.78 -12 HIS A N 5
ATOM 4327 C CA . HIS A 1 7 ? 13.604 1.093 -11.269 1.00 8.39 -12 HIS A CA 5
ATOM 4328 C C . HIS A 1 7 ? 12.416 0.647 -10.428 1.00 7.80 -12 HIS A C 5
ATOM 4329 O O . HIS A 1 7 ? 11.569 1.455 -10.047 1.00 7.91 -12 HIS A O 5
ATOM 4344 N N . HIS A 1 8 ? 12.353 -0.648 -10.162 1.00 7.48 -11 HIS A N 5
ATOM 4345 C CA . HIS A 1 8 ? 11.264 -1.222 -9.386 1.00 7.19 -11 HIS A CA 5
ATOM 4346 C C . HIS A 1 8 ? 11.499 -0.982 -7.898 1.00 6.46 -11 HIS A C 5
ATOM 4347 O O . HIS A 1 8 ? 11.894 -1.883 -7.161 1.00 6.49 -11 HIS A O 5
ATOM 4362 N N . SER A 1 9 ? 11.268 0.244 -7.469 1.00 6.16 -10 SER A N 5
ATOM 4363 C CA . SER A 1 9 ? 11.468 0.617 -6.082 1.00 5.80 -10 SER A CA 5
ATOM 4364 C C . SER A 1 9 ? 10.235 0.281 -5.253 1.00 5.14 -10 SER A C 5
ATOM 4365 O O . SER A 1 9 ? 9.218 0.970 -5.319 1.00 5.44 -10 SER A O 5
ATOM 4373 N N . SER A 1 10 ? 10.321 -0.800 -4.497 1.00 4.65 -9 SER A N 5
ATOM 4374 C CA . SER A 1 10 ? 9.221 -1.227 -3.650 1.00 4.40 -9 SER A CA 5
ATOM 4375 C C . SER A 1 10 ? 9.723 -1.518 -2.240 1.00 3.47 -9 SER A C 5
ATOM 4376 O O . SER A 1 10 ? 9.635 -2.648 -1.751 1.00 3.79 -9 SER A O 5
ATOM 4384 N N . GLY A 1 11 ? 10.265 -0.490 -1.597 1.00 2.88 -8 GLY A N 5
ATOM 4385 C CA . GLY A 1 11 ? 10.775 -0.637 -0.248 1.00 2.53 -8 GLY A CA 5
ATOM 4386 C C . GLY A 1 11 ? 9.667 -0.789 0.772 1.00 2.03 -8 GLY A C 5
ATOM 4387 O O . GLY A 1 11 ? 9.892 -1.304 1.868 1.00 2.46 -8 GLY A O 5
ATOM 4391 N N . LEU A 1 12 ? 8.473 -0.344 0.392 1.00 1.44 -7 LEU A N 5
ATOM 4392 C CA . LEU A 1 12 ? 7.289 -0.415 1.241 1.00 1.02 -7 LEU A CA 5
ATOM 4393 C C . LEU A 1 12 ? 7.433 0.504 2.449 1.00 1.01 -7 LEU A C 5
ATOM 4394 O O . LEU A 1 12 ? 7.603 0.042 3.582 1.00 1.40 -7 LEU A O 5
ATOM 4410 N N . GLU A 1 13 ? 7.362 1.807 2.201 1.00 1.01 -6 GLU A N 5
ATOM 4411 C CA . GLU A 1 13 ? 7.381 2.797 3.269 1.00 1.15 -6 GLU A CA 5
ATOM 4412 C C . GLU A 1 13 ? 6.863 4.137 2.758 1.00 1.03 -6 GLU A C 5
ATOM 4413 O O . GLU A 1 13 ? 7.103 4.500 1.610 1.00 1.77 -6 GLU A O 5
ATOM 4425 N N . VAL A 1 14 ? 6.144 4.861 3.613 1.00 0.68 -5 VAL A N 5
ATOM 4426 C CA . VAL A 1 14 ? 5.634 6.179 3.256 1.00 0.59 -5 VAL A CA 5
ATOM 4427 C C . VAL A 1 14 ? 6.044 7.212 4.307 1.00 0.89 -5 VAL A C 5
ATOM 4428 O O . VAL A 1 14 ? 5.915 8.416 4.087 1.00 1.67 -5 VAL A O 5
ATOM 4441 N N . LEU A 1 15 ? 6.528 6.721 5.451 1.00 0.83 -4 LEU A N 5
ATOM 4442 C CA . LEU A 1 15 ? 7.045 7.564 6.536 1.00 1.12 -4 LEU A CA 5
ATOM 4443 C C . LEU A 1 15 ? 5.919 8.244 7.330 1.00 1.15 -4 LEU A C 5
ATOM 4444 O O . LEU A 1 15 ? 5.742 7.962 8.516 1.00 1.67 -4 LEU A O 5
ATOM 4460 N N . PHE A 1 16 ? 5.154 9.124 6.690 1.00 1.03 -3 PHE A N 5
ATOM 4461 C CA . PHE A 1 16 ? 4.177 9.946 7.411 1.00 1.19 -3 PHE A CA 5
ATOM 4462 C C . PHE A 1 16 ? 2.805 9.272 7.520 1.00 1.23 -3 PHE A C 5
ATOM 4463 O O . PHE A 1 16 ? 1.787 9.818 7.092 1.00 2.17 -3 PHE A O 5
ATOM 4480 N N . GLN A 1 17 ? 2.793 8.088 8.125 1.00 0.89 -2 GLN A N 5
ATOM 4481 C CA . GLN A 1 17 ? 1.564 7.343 8.397 1.00 0.86 -2 GLN A CA 5
ATOM 4482 C C . GLN A 1 17 ? 1.906 6.056 9.144 1.00 1.00 -2 GLN A C 5
ATOM 4483 O O . GLN A 1 17 ? 2.660 5.226 8.634 1.00 1.69 -2 GLN A O 5
ATOM 4497 N N . GLY A 1 18 ? 1.353 5.892 10.338 1.00 0.85 -1 GLY A N 5
ATOM 4498 C CA . GLY A 1 18 ? 1.682 4.742 11.164 1.00 1.20 -1 GLY A CA 5
ATOM 4499 C C . GLY A 1 18 ? 1.004 3.460 10.709 1.00 0.93 -1 GLY A C 5
ATOM 4500 O O . GLY A 1 18 ? -0.222 3.416 10.579 1.00 1.43 -1 GLY A O 5
ATOM 4504 N N . PRO A 1 19 ? 1.785 2.401 10.430 1.00 0.95 0 PRO A N 5
ATOM 4505 C CA . PRO A 1 19 ? 1.263 1.086 10.076 1.00 1.19 0 PRO A CA 5
ATOM 4506 C C . PRO A 1 19 ? 1.172 0.143 11.283 1.00 1.08 0 PRO A C 5
ATOM 4507 O O . PRO A 1 19 ? 1.892 0.316 12.271 1.00 1.62 0 PRO A O 5
ATOM 4518 N N . ARG A 1 20 ? 0.296 -0.858 11.195 1.00 1.01 1 ARG A N 5
ATOM 4519 C CA . ARG A 1 20 ? 0.130 -1.836 12.270 1.00 1.19 1 ARG A CA 5
ATOM 4520 C C . ARG A 1 20 ? -0.815 -2.963 11.852 1.00 0.86 1 ARG A C 5
ATOM 4521 O O . ARG A 1 20 ? -2.036 -2.810 11.951 1.00 1.02 1 ARG A O 5
ATOM 4542 N N . ARG A 1 21 ? -0.233 -4.075 11.383 1.00 0.78 2 ARG A N 5
ATOM 4543 C CA . ARG A 1 21 ? -0.975 -5.286 10.977 1.00 0.56 2 ARG A CA 5
ATOM 4544 C C . ARG A 1 21 ? -0.044 -6.182 10.153 1.00 0.65 2 ARG A C 5
ATOM 4545 O O . ARG A 1 21 ? 0.953 -5.695 9.614 1.00 1.49 2 ARG A O 5
ATOM 4566 N N . ALA A 1 22 ? -0.319 -7.490 10.093 1.00 0.64 3 ALA A N 5
ATOM 4567 C CA . ALA A 1 22 ? 0.528 -8.398 9.312 1.00 0.58 3 ALA A CA 5
ATOM 4568 C C . ALA A 1 22 ? -0.293 -9.332 8.420 1.00 0.60 3 ALA A C 5
ATOM 4569 O O . ALA A 1 22 ? -0.185 -9.284 7.194 1.00 1.09 3 ALA A O 5
ATOM 4576 N N . GLY A 1 23 ? -1.108 -10.180 9.032 1.00 0.44 4 GLY A N 5
ATOM 4577 C CA . GLY A 1 23 ? -1.894 -11.143 8.273 1.00 0.52 4 GLY A CA 5
ATOM 4578 C C . GLY A 1 23 ? -3.261 -10.598 7.901 1.00 0.39 4 GLY A C 5
ATOM 4579 O O . GLY A 1 23 ? -4.282 -11.198 8.231 1.00 0.54 4 GLY A O 5
ATOM 4583 N N . THR A 1 24 ? -3.295 -9.465 7.215 1.00 0.26 5 THR A N 5
ATOM 4584 C CA . THR A 1 24 ? -4.554 -8.794 6.939 1.00 0.18 5 THR A CA 5
ATOM 4585 C C . THR A 1 24 ? -4.793 -8.666 5.432 1.00 0.14 5 THR A C 5
ATOM 4586 O O . THR A 1 24 ? -4.011 -9.180 4.637 1.00 0.15 5 THR A O 5
ATOM 4597 N N . CYS A 1 25 ? -5.897 -8.022 5.058 1.00 0.15 6 CYS A N 5
ATOM 4598 C CA . CYS A 1 25 ? -6.225 -7.763 3.661 1.00 0.14 6 CYS A CA 5
ATOM 4599 C C . CYS A 1 25 ? -6.439 -6.275 3.416 1.00 0.13 6 CYS A C 5
ATOM 4600 O O . CYS A 1 25 ? -6.848 -5.540 4.317 1.00 0.15 6 CYS A O 5
ATOM 4608 N N . CYS A 1 26 ? -6.161 -5.838 2.190 1.00 0.12 7 CYS A N 5
ATOM 4609 C CA . CYS A 1 26 ? -6.151 -4.414 1.882 1.00 0.11 7 CYS A CA 5
ATOM 4610 C C . CYS A 1 26 ? -7.558 -3.890 1.567 1.00 0.10 7 CYS A C 5
ATOM 4611 O O . CYS A 1 26 ? -8.231 -4.411 0.677 1.00 0.10 7 CYS A O 5
ATOM 4618 N N . ALA A 1 27 ? -7.972 -2.843 2.310 1.00 0.13 8 ALA A N 5
ATOM 4619 C CA . ALA A 1 27 ? -9.288 -2.184 2.183 1.00 0.17 8 ALA A CA 5
ATOM 4620 C C . ALA A 1 27 ? -9.535 -1.551 0.817 1.00 0.21 8 ALA A C 5
ATOM 4621 O O . ALA A 1 27 ? -10.321 -0.611 0.692 1.00 0.31 8 ALA A O 5
ATOM 4628 N N . ASN A 1 28 ? -8.873 -2.054 -0.195 1.00 0.18 9 ASN A N 5
ATOM 4629 C CA . ASN A 1 28 ? -8.951 -1.466 -1.517 1.00 0.23 9 ASN A CA 5
ATOM 4630 C C . ASN A 1 28 ? -8.560 -2.464 -2.591 1.00 0.24 9 ASN A C 5
ATOM 4631 O O . ASN A 1 28 ? -9.227 -2.563 -3.617 1.00 0.32 9 ASN A O 5
ATOM 4642 N N . CYS A 1 29 ? -7.487 -3.217 -2.372 1.00 0.21 10 CYS A N 5
ATOM 4643 C CA . CYS A 1 29 ? -7.016 -4.095 -3.430 1.00 0.28 10 CYS A CA 5
ATOM 4644 C C . CYS A 1 29 ? -6.937 -5.562 -2.970 1.00 0.22 10 CYS A C 5
ATOM 4645 O O . CYS A 1 29 ? -6.504 -6.437 -3.718 1.00 0.31 10 CYS A O 5
ATOM 4652 N N . GLN A 1 30 ? -7.404 -5.807 -1.737 1.00 0.18 11 GLN A N 5
ATOM 4653 C CA . GLN A 1 30 ? -7.479 -7.137 -1.121 1.00 0.21 11 GLN A CA 5
ATOM 4654 C C . GLN A 1 30 ? -6.238 -8.022 -1.308 1.00 0.26 11 GLN A C 5
ATOM 4655 O O . GLN A 1 30 ? -6.333 -9.245 -1.204 1.00 0.34 11 GLN A O 5
ATOM 4669 N N . THR A 1 31 ? -5.086 -7.425 -1.580 1.00 0.25 12 THR A N 5
ATOM 4670 C CA . THR A 1 31 ? -3.839 -8.149 -1.492 1.00 0.26 12 THR A CA 5
ATOM 4671 C C . THR A 1 31 ? -3.572 -8.480 -0.033 1.00 0.21 12 THR A C 5
ATOM 4672 O O . THR A 1 31 ? -4.073 -7.803 0.872 1.00 0.19 12 THR A O 5
ATOM 4683 N N . THR A 1 32 ? -2.816 -9.527 0.185 1.00 0.22 13 THR A N 5
ATOM 4684 C CA . THR A 1 32 ? -2.427 -9.918 1.524 1.00 0.23 13 THR A CA 5
ATOM 4685 C C . THR A 1 32 ? -0.930 -10.111 1.592 1.00 0.26 13 THR A C 5
ATOM 4686 O O . THR A 1 32 ? -0.368 -10.464 2.629 1.00 0.42 13 THR A O 5
ATOM 4697 N N . THR A 1 33 ? -0.290 -9.860 0.470 1.00 0.22 14 THR A N 5
ATOM 4698 C CA . THR A 1 33 ? 1.138 -9.928 0.379 1.00 0.26 14 THR A CA 5
ATOM 4699 C C . THR A 1 33 ? 1.730 -8.558 0.617 1.00 0.23 14 THR A C 5
ATOM 4700 O O . THR A 1 33 ? 2.282 -7.936 -0.289 1.00 0.36 14 THR A O 5
ATOM 4711 N N . THR A 1 34 ? 1.607 -8.079 1.835 1.00 0.17 15 THR A N 5
ATOM 4712 C CA . THR A 1 34 ? 2.069 -6.742 2.141 1.00 0.17 15 THR A CA 5
ATOM 4713 C C . THR A 1 34 ? 2.682 -6.685 3.535 1.00 0.20 15 THR A C 5
ATOM 4714 O O . THR A 1 34 ? 2.127 -7.223 4.491 1.00 0.26 15 THR A O 5
ATOM 4725 N N . THR A 1 35 ? 3.839 -6.051 3.635 1.00 0.25 16 THR A N 5
ATOM 4726 C CA . THR A 1 35 ? 4.524 -5.896 4.910 1.00 0.31 16 THR A CA 5
ATOM 4727 C C . THR A 1 35 ? 4.198 -4.533 5.533 1.00 0.25 16 THR A C 5
ATOM 4728 O O . THR A 1 35 ? 4.698 -4.187 6.603 1.00 0.30 16 THR A O 5
ATOM 4739 N N . LEU A 1 36 ? 3.353 -3.761 4.857 1.00 0.21 17 LEU A N 5
ATOM 4740 C CA . LEU A 1 36 ? 3.076 -2.387 5.292 1.00 0.21 17 LEU A CA 5
ATOM 4741 C C . LEU A 1 36 ? 1.581 -2.110 5.326 1.00 0.18 17 LEU A C 5
ATOM 4742 O O . LEU A 1 36 ? 1.012 -1.634 4.343 1.00 0.29 17 LEU A O 5
ATOM 4758 N N . TRP A 1 37 ? 0.949 -2.399 6.446 1.00 0.13 18 TRP A N 5
ATOM 4759 C CA . TRP A 1 37 ? -0.464 -2.148 6.593 1.00 0.11 18 TRP A CA 5
ATOM 4760 C C . TRP A 1 37 ? -0.731 -0.802 7.266 1.00 0.12 18 TRP A C 5
ATOM 4761 O O . TRP A 1 37 ? -0.733 -0.681 8.494 1.00 0.18 18 TRP A O 5
ATOM 4782 N N . ARG A 1 38 ? -0.971 0.200 6.429 1.00 0.12 19 ARG A N 5
ATOM 4783 C CA . ARG A 1 38 ? -1.341 1.554 6.8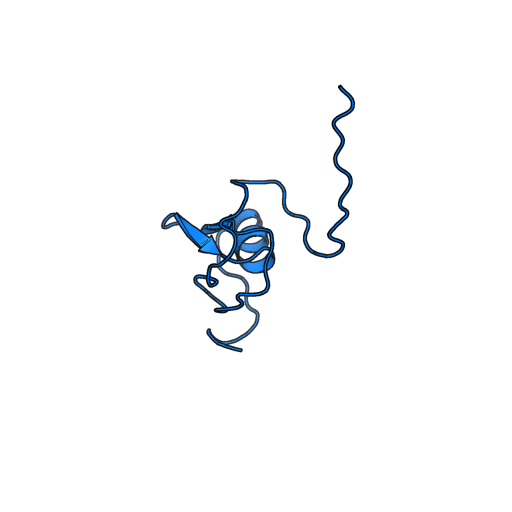69 1.00 0.13 19 ARG A CA 5
ATOM 4784 C C . ARG A 1 38 ? -2.858 1.638 7.041 1.00 0.13 19 ARG A C 5
ATOM 4785 O O . ARG A 1 38 ? -3.570 0.694 6.707 1.00 0.15 19 ARG A O 5
ATOM 4806 N N . ARG A 1 39 ? -3.350 2.739 7.599 1.00 0.15 20 ARG A N 5
ATOM 4807 C CA . ARG A 1 39 ? -4.779 2.968 7.681 1.00 0.17 20 ARG A CA 5
ATOM 4808 C C . ARG A 1 39 ? -5.234 3.943 6.610 1.00 0.19 20 ARG A C 5
ATOM 4809 O O . ARG A 1 39 ? -4.479 4.825 6.197 1.00 0.25 20 ARG A O 5
ATOM 4830 N N . ASN A 1 40 ? -6.466 3.764 6.156 1.00 0.18 21 ASN A N 5
ATOM 4831 C CA . ASN A 1 40 ? -7.102 4.745 5.285 1.00 0.18 21 ASN A CA 5
ATOM 4832 C C . ASN A 1 40 ? -7.917 5.714 6.153 1.00 0.17 21 ASN A C 5
ATOM 4833 O O . ASN A 1 40 ? -7.865 5.594 7.377 1.00 0.17 21 ASN A O 5
ATOM 4844 N N . ALA A 1 41 ? -8.729 6.599 5.544 1.00 0.19 22 ALA A N 5
ATOM 4845 C CA . ALA A 1 41 ? -9.369 7.705 6.271 1.00 0.24 22 ALA A CA 5
ATOM 4846 C C . ALA A 1 41 ? -10.170 7.255 7.493 1.00 0.26 22 ALA A C 5
ATOM 4847 O O . ALA A 1 41 ? -10.285 7.996 8.471 1.00 0.36 22 ALA A O 5
ATOM 4854 N N . ASN A 1 42 ? -10.696 6.040 7.462 1.00 0.25 23 ASN A N 5
ATOM 4855 C CA . ASN A 1 42 ? -11.592 5.585 8.504 1.00 0.33 23 ASN A CA 5
ATOM 4856 C C . ASN A 1 42 ? -10.870 4.544 9.332 1.00 0.24 23 ASN A C 5
ATOM 4857 O O . ASN A 1 42 ? -11.475 3.754 10.056 1.00 0.35 23 ASN A O 5
ATOM 4868 N N . GLY A 1 43 ? -9.555 4.541 9.184 1.00 0.17 24 GLY A N 5
ATOM 4869 C CA . GLY A 1 43 ? -8.718 3.668 9.963 1.00 0.20 24 GLY A CA 5
ATOM 4870 C C . GLY A 1 43 ? -8.748 2.243 9.467 1.00 0.18 24 GLY A C 5
ATOM 4871 O O . GLY A 1 43 ? -8.563 1.306 10.241 1.00 0.22 24 GLY A O 5
ATOM 4875 N N . ASP A 1 44 ? -8.991 2.068 8.179 1.00 0.15 25 ASP A N 5
ATOM 4876 C CA . ASP A 1 44 ? -9.053 0.726 7.620 1.00 0.16 25 ASP A CA 5
ATOM 4877 C C . ASP A 1 44 ? -7.703 0.332 7.059 1.00 0.16 25 ASP A C 5
ATOM 4878 O O . ASP A 1 44 ? -6.971 1.157 6.521 1.00 0.26 25 ASP A O 5
ATOM 4887 N N . PRO A 1 45 ? -7.372 -0.936 7.209 1.00 0.11 26 PRO A N 5
ATOM 4888 C CA . PRO A 1 45 ? -6.094 -1.506 6.778 1.00 0.10 26 PRO A CA 5
ATOM 4889 C C . PRO A 1 45 ? -5.881 -1.434 5.266 1.00 0.08 26 PRO A C 5
ATOM 4890 O O . PRO A 1 45 ? -6.743 -1.836 4.491 1.00 0.11 26 PRO A O 5
ATOM 4901 N N . VAL A 1 46 ? -4.714 -0.960 4.856 1.00 0.07 27 VAL A N 5
ATOM 4902 C CA . VAL A 1 46 ? -4.376 -0.881 3.430 1.00 0.08 27 VAL A CA 5
ATOM 4903 C C . VAL A 1 46 ? -2.907 -1.226 3.242 1.00 0.10 27 VAL A C 5
ATOM 4904 O O . VAL A 1 46 ? -2.080 -0.963 4.117 1.00 0.11 27 VAL A O 5
ATOM 4917 N N . CYS A 1 47 ? -2.595 -1.814 2.101 1.00 0.12 28 CYS A N 5
ATOM 4918 C CA . CYS A 1 47 ? -1.240 -2.188 1.754 1.00 0.15 28 CYS A CA 5
ATOM 4919 C C . CYS A 1 47 ? -0.437 -0.898 1.474 1.00 0.13 28 CYS A C 5
ATOM 4920 O O . CYS A 1 47 ? -1.044 0.177 1.395 1.00 0.15 28 CYS A O 5
ATOM 4927 N N . ASN A 1 48 ? 0.897 -0.976 1.317 1.00 0.13 29 ASN A N 5
ATOM 4928 C CA . ASN A 1 48 ? 1.716 0.226 1.160 1.00 0.17 29 ASN A CA 5
ATOM 4929 C C . ASN A 1 48 ? 1.181 1.134 0.064 1.00 0.15 29 ASN A C 5
ATOM 4930 O O . ASN A 1 48 ? 0.923 2.288 0.334 1.00 0.16 29 ASN A O 5
ATOM 4941 N N . ALA A 1 49 ? 1.004 0.627 -1.143 1.00 0.17 30 ALA A N 5
ATOM 4942 C CA . ALA A 1 49 ? 0.535 1.465 -2.256 1.00 0.18 30 ALA A CA 5
ATOM 4943 C C . ALA A 1 49 ? -0.735 2.239 -1.917 1.00 0.20 30 ALA A C 5
ATOM 4944 O O . ALA A 1 49 ? -0.784 3.446 -2.093 1.00 0.19 30 ALA A O 5
ATOM 4951 N N . CYS A 1 50 ? -1.746 1.550 -1.416 1.00 0.26 31 CYS A N 5
ATOM 4952 C CA . CYS A 1 50 ? -3.038 2.177 -1.149 1.00 0.30 31 CYS A CA 5
ATOM 4953 C C . CYS A 1 50 ? -2.955 3.170 0.015 1.00 0.32 31 CYS A C 5
ATOM 4954 O O . CYS A 1 50 ? -3.580 4.229 -0.025 1.00 0.41 31 CYS A O 5
ATOM 4961 N N . GLY A 1 51 ? -2.166 2.843 1.032 1.00 0.28 32 GLY A N 5
ATOM 4962 C CA . GLY A 1 51 ? -1.932 3.793 2.122 1.00 0.29 32 GLY A CA 5
ATOM 4963 C C . GLY A 1 51 ? -1.015 4.919 1.703 1.00 0.30 32 GLY A C 5
ATOM 4964 O O . GLY A 1 51 ? -1.214 6.061 2.090 1.00 0.46 32 GLY A O 5
ATOM 4968 N N . LEU A 1 52 ? -0.016 4.598 0.902 1.00 0.19 33 LEU A N 5
ATOM 4969 C CA . LEU A 1 52 ? 0.966 5.577 0.466 1.00 0.16 33 LEU A CA 5
ATOM 4970 C C . LEU A 1 52 ? 0.314 6.535 -0.489 1.00 0.14 33 LEU A C 5
ATOM 4971 O O . LEU A 1 52 ? 0.517 7.744 -0.407 1.00 0.15 33 LEU A O 5
ATOM 4987 N N . TYR A 1 53 ? -0.505 5.995 -1.377 1.00 0.14 34 TYR A N 5
ATOM 4988 C CA . TYR A 1 53 ? -1.074 6.787 -2.410 1.00 0.16 34 TYR A CA 5
ATOM 4989 C C . TYR A 1 53 ? -2.076 7.775 -1.849 1.00 0.13 34 TYR A C 5
ATOM 4990 O O . TYR A 1 53 ? -2.106 8.939 -2.250 1.00 0.15 34 TYR A O 5
ATOM 5008 N N . TYR A 1 54 ? -2.899 7.304 -0.929 1.00 0.14 35 TYR A N 5
ATOM 5009 C CA . TYR A 1 54 ? -3.859 8.170 -0.271 1.00 0.17 35 TYR A CA 5
ATOM 5010 C C . TYR A 1 54 ? -3.136 9.262 0.493 1.00 0.16 35 TYR A C 5
ATOM 5011 O O . TYR A 1 54 ? -3.651 10.364 0.656 1.00 0.20 35 TYR A O 5
ATOM 5029 N N . LYS A 1 55 ? -1.927 8.980 0.925 1.00 0.15 36 LYS A N 5
ATOM 5030 C CA . LYS A 1 55 ? -1.184 9.950 1.686 1.00 0.21 36 LYS A CA 5
ATOM 5031 C C . LYS A 1 55 ? -0.741 11.078 0.798 1.00 0.22 36 LYS A C 5
ATOM 5032 O O . LYS A 1 55 ? -0.683 12.237 1.206 1.00 0.32 36 LYS A O 5
ATOM 5051 N N . LEU A 1 56 ? -0.433 10.721 -0.424 1.00 0.20 37 LEU A N 5
ATOM 5052 C CA . LEU A 1 56 ? -0.028 11.690 -1.403 1.00 0.24 37 LEU A CA 5
ATOM 5053 C C . LEU A 1 56 ? -1.243 12.441 -1.941 1.00 0.25 37 LEU A C 5
ATOM 5054 O O . LEU A 1 56 ? -1.215 13.662 -2.101 1.00 0.31 37 LEU A O 5
ATOM 5070 N N . HIS A 1 57 ? -2.313 11.691 -2.217 1.00 0.23 38 HIS A N 5
ATOM 5071 C CA . HIS A 1 57 ? -3.379 12.174 -3.091 1.00 0.28 38 HIS A CA 5
ATOM 5072 C C . HIS A 1 57 ? -4.767 12.205 -2.446 1.00 0.30 38 HIS A C 5
ATOM 5073 O O . HIS A 1 57 ? -5.736 12.575 -3.108 1.00 0.37 38 HIS A O 5
ATOM 5088 N N . ASN A 1 58 ? -4.866 11.811 -1.178 1.00 0.26 39 ASN A N 5
ATOM 5089 C CA . ASN A 1 58 ? -6.141 11.861 -0.433 1.00 0.30 39 ASN A CA 5
ATOM 5090 C C . ASN A 1 58 ? -7.202 10.953 -1.047 1.00 0.32 39 ASN A C 5
ATOM 5091 O O . ASN A 1 58 ? -8.398 11.184 -0.881 1.00 0.40 39 ASN A O 5
ATOM 5102 N N . VAL A 1 59 ? -6.757 9.907 -1.722 1.00 0.30 40 VAL A N 5
ATOM 5103 C CA . VAL A 1 59 ? -7.657 8.967 -2.389 1.00 0.38 40 VAL A CA 5
ATOM 5104 C C . VAL A 1 59 ? -7.003 7.598 -2.477 1.00 0.37 40 VAL A C 5
ATOM 5105 O O . VAL A 1 59 ? -5.784 7.491 -2.362 1.00 0.30 40 VAL A O 5
ATOM 5118 N N . ASN A 1 60 ? -7.801 6.563 -2.695 1.00 0.50 41 ASN A N 5
ATOM 5119 C CA . ASN A 1 60 ? -7.278 5.203 -2.745 1.00 0.55 41 ASN A CA 5
ATOM 5120 C C . ASN A 1 60 ? -6.504 4.981 -4.030 1.00 0.44 41 ASN A C 5
ATOM 5121 O O . ASN A 1 60 ? -6.624 5.763 -4.976 1.00 0.43 41 ASN A O 5
ATOM 5132 N N . ARG A 1 61 ? -5.720 3.910 -4.060 1.00 0.46 42 ARG A N 5
ATOM 5133 C CA . ARG A 1 61 ? -4.837 3.634 -5.182 1.00 0.39 42 ARG A CA 5
ATOM 5134 C C . ARG A 1 61 ? -5.519 2.709 -6.179 1.00 0.45 42 ARG A C 5
ATOM 5135 O O . ARG A 1 61 ? -5.681 1.518 -5.914 1.00 0.51 42 ARG A O 5
ATOM 5156 N N . PRO A 1 62 ? -5.968 3.249 -7.318 1.00 0.53 43 PRO A N 5
ATOM 5157 C CA . PRO A 1 62 ? -6.523 2.440 -8.400 1.00 0.67 43 PRO A CA 5
ATOM 5158 C C . PRO A 1 62 ? -5.497 1.473 -8.974 1.00 0.66 43 PRO A C 5
ATOM 5159 O O . PRO A 1 62 ? -4.452 1.880 -9.487 1.00 0.68 43 PRO A O 5
ATOM 5170 N N . LEU A 1 63 ? -5.811 0.200 -8.876 1.00 0.72 44 LEU A N 5
ATOM 5171 C CA . LEU A 1 63 ? -4.969 -0.853 -9.422 1.00 0.73 44 LEU A CA 5
ATOM 5172 C C . LEU A 1 63 ? -5.777 -1.764 -10.326 1.00 1.12 44 LEU A C 5
ATOM 5173 O O . LEU A 1 63 ? -5.999 -1.464 -11.500 1.00 1.52 44 LEU A O 5
ATOM 5189 N N . THR A 1 64 ? -6.233 -2.864 -9.743 1.00 1.43 45 THR A N 5
ATOM 5190 C CA . THR A 1 64 ? -6.966 -3.894 -10.451 1.00 1.89 45 THR A CA 5
ATOM 5191 C C . THR A 1 64 ? -6.075 -4.620 -11.451 1.00 2.49 45 THR A C 5
ATOM 5192 O O . THR A 1 64 ? -5.508 -5.670 -11.145 1.00 3.12 45 THR A O 5
ATOM 5203 N N . MET A 1 65 ? -5.929 -4.049 -12.622 1.00 3.01 46 MET A N 5
ATOM 5204 C CA . MET A 1 65 ? -5.119 -4.660 -13.664 1.00 4.06 46 MET A CA 5
ATOM 5205 C C . MET A 1 65 ? -4.493 -3.612 -14.563 1.00 4.82 46 MET A C 5
ATOM 5206 O O . MET A 1 65 ? -3.275 -3.437 -14.582 1.00 5.29 46 MET A O 5
ATOM 5220 N N . LYS A 1 66 ? -5.334 -2.914 -15.294 1.00 5.35 47 LYS A N 5
ATOM 5221 C CA . LYS A 1 66 ? -4.875 -1.951 -16.284 1.00 6.39 47 LYS A CA 5
ATOM 5222 C C . LYS A 1 66 ? -5.905 -0.836 -16.471 1.00 6.45 47 LYS A C 5
ATOM 5223 O O . LYS A 1 66 ? -6.410 -0.620 -17.569 1.00 7.14 47 LYS A O 5
ATOM 5242 N N . LYS A 1 67 ? -6.187 -0.124 -15.383 1.00 6.06 48 LYS A N 5
ATOM 5243 C CA . LYS A 1 67 ? -7.188 0.957 -15.373 1.00 6.40 48 LYS A CA 5
ATOM 5244 C C . LYS A 1 67 ? -8.492 0.598 -16.113 1.00 6.04 48 LYS A C 5
ATOM 5245 O O . LYS A 1 67 ? -8.982 1.383 -16.930 1.00 6.58 48 LYS A O 5
ATOM 5264 N N . GLU A 1 68 ? -9.065 -0.565 -15.818 1.00 5.38 49 GLU A N 5
ATOM 5265 C CA . GLU A 1 68 ? -10.315 -0.980 -16.436 1.00 5.42 49 GLU A CA 5
ATOM 5266 C C . GLU A 1 68 ? -11.308 -1.356 -15.350 1.00 5.55 49 GLU A C 5
ATOM 5267 O O . GLU A 1 68 ? -12.234 -0.566 -15.081 1.00 5.89 49 GLU A O 5
ATOM 5281 N N . MET A 1 1 ? 30.199 -5.663 -8.949 1.00 16.77 -18 MET A N 6
ATOM 5282 C CA . MET A 1 1 ? 29.752 -4.641 -7.975 1.00 16.30 -18 MET A CA 6
ATOM 5283 C C . MET A 1 1 ? 30.617 -4.710 -6.725 1.00 15.80 -18 MET A C 6
ATOM 5284 O O . MET A 1 1 ? 31.412 -5.636 -6.569 1.00 15.75 -18 MET A O 6
ATOM 5300 N N . ALA A 1 2 ? 30.468 -3.738 -5.835 1.00 15.58 -17 ALA A N 6
ATOM 5301 C CA . ALA A 1 2 ? 31.244 -3.715 -4.602 1.00 15.28 -17 ALA A CA 6
ATOM 5302 C C . ALA A 1 2 ? 30.348 -3.500 -3.388 1.00 14.65 -17 ALA A C 6
ATOM 5303 O O . ALA A 1 2 ? 30.818 -3.126 -2.315 1.00 14.54 -17 ALA A O 6
ATOM 5310 N N . HIS A 1 3 ? 29.056 -3.752 -3.555 1.00 14.40 -16 HIS A N 6
ATOM 5311 C CA . HIS A 1 3 ? 28.105 -3.547 -2.470 1.00 13.97 -16 HIS A CA 6
ATOM 5312 C C . HIS A 1 3 ? 28.099 -4.741 -1.522 1.00 13.40 -16 HIS A C 6
ATOM 5313 O O . HIS A 1 3 ? 27.611 -5.818 -1.865 1.00 13.34 -16 HIS A O 6
ATOM 5328 N N . HIS A 1 4 ? 28.659 -4.539 -0.343 1.00 13.18 -15 HIS A N 6
ATOM 5329 C CA . HIS A 1 4 ? 28.578 -5.514 0.736 1.00 12.80 -15 HIS A CA 6
ATOM 5330 C C . HIS A 1 4 ? 28.362 -4.794 2.057 1.00 12.10 -15 HIS A C 6
ATOM 5331 O O . HIS A 1 4 ? 28.809 -3.656 2.220 1.00 12.11 -15 HIS A O 6
ATOM 5346 N N . HIS A 1 5 ? 27.679 -5.469 2.982 1.00 11.67 -14 HIS A N 6
ATOM 5347 C CA . HIS A 1 5 ? 27.317 -4.902 4.285 1.00 11.15 -14 HIS A CA 6
ATOM 5348 C C . HIS A 1 5 ? 26.228 -3.845 4.121 1.00 10.45 -14 HIS A C 6
ATOM 5349 O O . HIS A 1 5 ? 26.375 -2.907 3.340 1.00 10.24 -14 HIS A O 6
ATOM 5364 N N . HIS A 1 6 ? 25.137 -4.021 4.866 1.00 10.29 -13 HIS A N 6
ATOM 5365 C CA . HIS A 1 6 ? 23.963 -3.147 4.786 1.00 9.83 -13 HIS A CA 6
ATOM 5366 C C . HIS A 1 6 ? 23.192 -3.363 3.488 1.00 9.17 -13 HIS A C 6
ATOM 5367 O O . HIS A 1 6 ? 23.705 -3.131 2.393 1.00 9.24 -13 HIS A O 6
ATOM 5382 N N . HIS A 1 7 ? 21.957 -3.812 3.618 1.00 8.78 -12 HIS A N 6
ATOM 5383 C CA . HIS A 1 7 ? 21.097 -4.019 2.465 1.00 8.39 -12 HIS A CA 6
ATOM 5384 C C . HIS A 1 7 ? 20.147 -2.844 2.307 1.00 7.80 -12 HIS A C 6
ATOM 5385 O O . HIS A 1 7 ? 19.850 -2.140 3.276 1.00 7.91 -12 HIS A O 6
ATOM 5400 N N . HIS A 1 8 ? 19.681 -2.628 1.085 1.00 7.48 -11 HIS A N 6
ATOM 5401 C CA . HIS A 1 8 ? 18.786 -1.519 0.795 1.00 7.19 -11 HIS A CA 6
ATOM 5402 C C . HIS A 1 8 ? 17.370 -1.841 1.266 1.00 6.46 -11 HIS A C 6
ATOM 5403 O O . HIS A 1 8 ? 16.476 -2.105 0.460 1.00 6.49 -11 HIS A O 6
ATOM 5418 N N . SER A 1 9 ? 17.176 -1.825 2.575 1.00 6.16 -10 SER A N 6
ATOM 5419 C CA . SER A 1 9 ? 15.874 -2.077 3.167 1.00 5.80 -10 SER A CA 6
ATOM 5420 C C . SER A 1 9 ? 15.013 -0.819 3.11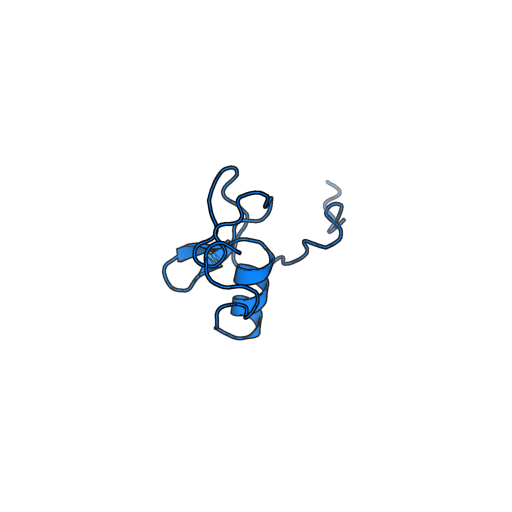2 1.00 5.14 -10 SER A C 6
ATOM 5421 O O . SER A 1 9 ? 14.597 -0.278 4.139 1.00 5.44 -10 SER A O 6
ATOM 5429 N N . SER A 1 10 ? 14.764 -0.351 1.901 1.00 4.65 -9 SER A N 6
ATOM 5430 C CA . SER A 1 10 ? 13.989 0.854 1.687 1.00 4.40 -9 SER A CA 6
ATOM 5431 C C . SER A 1 10 ? 13.163 0.728 0.414 1.00 3.47 -9 SER A C 6
ATOM 5432 O O . SER A 1 10 ? 13.667 0.304 -0.628 1.00 3.79 -9 SER A O 6
ATOM 5440 N N . GLY A 1 11 ? 11.898 1.085 0.515 1.00 2.88 -8 GLY A N 6
ATOM 5441 C CA . GLY A 1 11 ? 10.991 0.995 -0.607 1.00 2.53 -8 GLY A CA 6
ATOM 5442 C C . GLY A 1 11 ? 9.571 1.255 -0.168 1.00 2.03 -8 GLY A C 6
ATOM 5443 O O . GLY A 1 11 ? 8.907 2.161 -0.669 1.00 2.46 -8 GLY A O 6
ATOM 5447 N N . LEU A 1 12 ? 9.112 0.470 0.792 1.00 1.44 -7 LEU A N 6
ATOM 5448 C CA . LEU A 1 12 ? 7.811 0.688 1.395 1.00 1.02 -7 LEU A CA 6
ATOM 5449 C C . LEU A 1 12 ? 8.008 1.568 2.626 1.00 1.01 -7 LEU A C 6
ATOM 5450 O O . LEU A 1 12 ? 8.075 1.072 3.754 1.00 1.40 -7 LEU A O 6
ATOM 5466 N N . GLU A 1 13 ? 8.147 2.871 2.395 1.00 1.01 -6 GLU A N 6
ATOM 5467 C CA . GLU A 1 13 ? 8.489 3.801 3.465 1.00 1.15 -6 GLU A CA 6
ATOM 5468 C C . GLU A 1 13 ? 7.253 4.498 4.022 1.00 1.03 -6 GLU A C 6
ATOM 5469 O O . GLU A 1 13 ? 6.712 4.054 5.038 1.00 1.77 -6 GLU A O 6
ATOM 5481 N N . VAL A 1 14 ? 6.815 5.581 3.345 1.00 0.68 -5 VAL A N 6
ATOM 5482 C CA . VAL A 1 14 ? 5.643 6.376 3.758 1.00 0.59 -5 VAL A CA 6
ATOM 5483 C C . VAL A 1 14 ? 5.583 6.499 5.295 1.00 0.89 -5 VAL A C 6
ATOM 5484 O O . VAL A 1 14 ? 4.631 6.081 5.955 1.00 1.67 -5 VAL A O 6
ATOM 5497 N N . LEU A 1 15 ? 6.630 7.092 5.855 1.00 0.83 -4 LEU A N 6
ATOM 5498 C CA . LEU A 1 15 ? 6.843 7.098 7.304 1.00 1.12 -4 LEU A CA 6
ATOM 5499 C C . LEU A 1 15 ? 6.060 8.200 8.021 1.00 1.15 -4 LEU A C 6
ATOM 5500 O O . LEU A 1 15 ? 6.580 8.863 8.920 1.00 1.67 -4 LEU A O 6
ATOM 5516 N N . PHE A 1 16 ? 4.808 8.379 7.641 1.00 1.03 -3 PHE A N 6
ATOM 5517 C CA . PHE A 1 16 ? 3.947 9.361 8.285 1.00 1.19 -3 PHE A CA 6
ATOM 5518 C C . PHE A 1 16 ? 2.518 8.834 8.379 1.00 1.23 -3 PHE A C 6
ATOM 5519 O O . PHE A 1 16 ? 1.548 9.561 8.160 1.00 2.17 -3 PHE A O 6
ATOM 5536 N N . GLN A 1 17 ? 2.411 7.555 8.723 1.00 0.89 -2 GLN A N 6
ATOM 5537 C CA . GLN A 1 17 ? 1.130 6.868 8.837 1.00 0.86 -2 GLN A CA 6
ATOM 5538 C C . GLN A 1 17 ? 1.366 5.475 9.433 1.00 1.00 -2 GLN A C 6
ATOM 5539 O O . GLN A 1 17 ? 2.499 4.987 9.399 1.00 1.69 -2 GLN A O 6
ATOM 5553 N N . GLY A 1 18 ? 0.307 4.866 9.987 1.00 0.85 -1 GLY A N 6
ATOM 5554 C CA . GLY A 1 18 ? 0.397 3.545 10.609 1.00 1.20 -1 GLY A CA 6
ATOM 5555 C C . GLY A 1 18 ? 1.259 2.562 9.830 1.00 0.93 -1 GLY A C 6
ATOM 5556 O O . GLY A 1 18 ? 1.040 2.363 8.636 1.00 1.43 -1 GLY A O 6
ATOM 5560 N N . PRO A 1 19 ? 2.251 1.931 10.490 1.00 0.95 0 PRO A N 6
ATOM 5561 C CA . PRO A 1 19 ? 3.233 1.063 9.828 1.00 1.19 0 PRO A CA 6
ATOM 5562 C C . PRO A 1 19 ? 2.630 -0.183 9.175 1.00 1.08 0 PRO A C 6
ATOM 5563 O O . PRO A 1 19 ? 2.507 -0.242 7.952 1.00 1.62 0 PRO A O 6
ATOM 5574 N N . ARG A 1 20 ? 2.264 -1.181 9.980 1.00 1.01 1 ARG A N 6
ATOM 5575 C CA . ARG A 1 20 ? 1.823 -2.458 9.433 1.00 1.19 1 ARG A CA 6
ATOM 5576 C C . ARG A 1 20 ? 0.823 -3.168 10.346 1.00 0.86 1 ARG A C 6
ATOM 5577 O O . ARG A 1 20 ? 0.406 -2.620 11.368 1.00 1.02 1 ARG A O 6
ATOM 5598 N N . ARG A 1 21 ? 0.450 -4.396 9.973 1.00 0.78 2 ARG A N 6
ATOM 5599 C CA . ARG A 1 21 ? -0.575 -5.147 10.700 1.00 0.56 2 ARG A CA 6
ATOM 5600 C C . ARG A 1 21 ? -0.432 -6.659 10.444 1.00 0.65 2 ARG A C 6
ATOM 5601 O O . ARG A 1 21 ? -1.358 -7.433 10.687 1.00 1.49 2 ARG A O 6
ATOM 5622 N N . ALA A 1 22 ? 0.738 -7.063 9.944 1.00 0.64 3 ALA A N 6
ATOM 5623 C CA . ALA A 1 22 ? 1.077 -8.483 9.726 1.00 0.58 3 ALA A CA 6
ATOM 5624 C C . ALA A 1 22 ? 0.331 -9.098 8.548 1.00 0.60 3 ALA A C 6
ATOM 5625 O O . ALA A 1 22 ? 0.651 -8.817 7.393 1.00 1.09 3 ALA A O 6
ATOM 5632 N N . GLY A 1 23 ? -0.654 -9.933 8.826 1.00 0.44 4 GLY A N 6
ATOM 5633 C CA . GLY A 1 23 ? -1.324 -10.644 7.761 1.00 0.52 4 GLY A CA 6
ATOM 5634 C C . GLY A 1 23 ? -2.766 -10.241 7.629 1.00 0.39 4 GLY A C 6
ATOM 5635 O O . GLY A 1 23 ? -3.679 -10.975 8.012 1.00 0.54 4 GLY A O 6
ATOM 5639 N N . THR A 1 24 ? -2.960 -9.067 7.091 1.00 0.26 5 THR A N 6
ATOM 5640 C CA . THR A 1 24 ? -4.286 -8.504 6.922 1.00 0.18 5 THR A CA 6
ATOM 5641 C C . THR A 1 24 ? -4.653 -8.473 5.441 1.00 0.14 5 THR A C 6
ATOM 5642 O O . THR A 1 24 ? -3.940 -9.044 4.631 1.00 0.15 5 THR A O 6
ATOM 5653 N N . CYS A 1 25 ? -5.776 -7.849 5.100 1.00 0.15 6 CYS A N 6
ATOM 5654 C CA . CYS A 1 25 ? -6.173 -7.664 3.703 1.00 0.14 6 CYS A CA 6
ATOM 5655 C C . CYS A 1 25 ? -6.371 -6.189 3.379 1.00 0.13 6 CYS A C 6
ATOM 5656 O O . CYS A 1 25 ? -6.757 -5.405 4.248 1.00 0.15 6 CYS A O 6
ATOM 5664 N N . CYS A 1 26 ? -6.101 -5.805 2.127 1.00 0.12 7 CYS A N 6
ATOM 5665 C CA . CYS A 1 26 ? -6.137 -4.387 1.769 1.00 0.11 7 CYS A CA 6
ATOM 5666 C C . CYS A 1 26 ? -7.578 -3.909 1.546 1.00 0.10 7 CYS A C 6
ATOM 5667 O O . CYS A 1 26 ? -8.316 -4.513 0.770 1.00 0.10 7 CYS A O 6
ATOM 5674 N N . ALA A 1 27 ? -7.957 -2.813 2.228 1.00 0.13 8 ALA A N 6
ATOM 5675 C CA . ALA A 1 27 ? -9.257 -2.133 2.048 1.00 0.17 8 ALA A CA 6
ATOM 5676 C C . ALA A 1 27 ? -9.420 -1.545 0.645 1.00 0.21 8 ALA A C 6
ATOM 5677 O O . ALA A 1 27 ? -10.185 -0.604 0.433 1.00 0.31 8 ALA A O 6
ATOM 5684 N N . ASN A 1 28 ? -8.691 -2.105 -0.295 1.00 0.18 9 ASN A N 6
ATOM 5685 C CA . ASN A 1 28 ? -8.688 -1.642 -1.672 1.00 0.23 9 ASN A CA 6
ATOM 5686 C C . ASN A 1 28 ? -8.307 -2.766 -2.637 1.00 0.24 9 ASN A C 6
ATOM 5687 O O . ASN A 1 28 ? -8.906 -2.896 -3.695 1.00 0.32 9 ASN A O 6
ATOM 5698 N N . CYS A 1 29 ? -7.304 -3.577 -2.281 1.00 0.21 10 CYS A N 6
ATOM 5699 C CA . CYS A 1 29 ? -6.828 -4.610 -3.199 1.00 0.28 10 CYS A CA 6
ATOM 5700 C C . CYS A 1 29 ? -7.107 -6.029 -2.683 1.00 0.22 10 CYS A C 6
ATOM 5701 O O . CYS A 1 29 ? -6.858 -7.005 -3.385 1.00 0.31 10 CYS A O 6
ATOM 5708 N N . GLN A 1 30 ? -7.633 -6.122 -1.457 1.00 0.18 11 GLN A N 6
ATOM 5709 C CA . GLN A 1 30 ? -7.829 -7.396 -0.728 1.00 0.21 11 GLN A CA 6
ATOM 5710 C C . GLN A 1 30 ? -6.591 -8.312 -0.747 1.00 0.26 11 GLN A C 6
ATOM 5711 O O . GLN A 1 30 ? -6.677 -9.477 -0.362 1.00 0.34 11 GLN A O 6
ATOM 5725 N N . THR A 1 31 ? -5.454 -7.806 -1.205 1.00 0.25 12 THR A N 6
ATOM 5726 C CA . THR A 1 31 ? -4.220 -8.555 -1.142 1.00 0.26 12 THR A CA 6
ATOM 5727 C C . THR A 1 31 ? -3.834 -8.746 0.308 1.00 0.21 12 THR A C 6
ATOM 5728 O O . THR A 1 31 ? -4.193 -7.938 1.169 1.00 0.19 12 THR A O 6
ATOM 5739 N N . THR A 1 32 ? -3.138 -9.820 0.568 1.00 0.22 13 THR A N 6
ATOM 5740 C CA . THR A 1 32 ? -2.655 -10.104 1.901 1.00 0.23 13 THR A CA 6
ATOM 5741 C C . THR A 1 32 ? -1.152 -10.238 1.876 1.00 0.26 13 THR A C 6
ATOM 5742 O O . THR A 1 32 ? -0.508 -10.516 2.885 1.00 0.42 13 THR A O 6
ATOM 5753 N N . THR A 1 33 ? -0.606 -10.021 0.696 1.00 0.22 14 THR A N 6
ATOM 5754 C CA . THR A 1 33 ? 0.813 -10.021 0.496 1.00 0.26 14 THR A CA 6
ATOM 5755 C C . THR A 1 33 ? 1.346 -8.600 0.562 1.00 0.23 14 THR A C 6
ATOM 5756 O O . THR A 1 33 ? 1.638 -7.985 -0.465 1.00 0.36 14 THR A O 6
ATOM 5767 N N . THR A 1 34 ? 1.443 -8.067 1.766 1.00 0.17 15 THR A N 6
ATOM 5768 C CA . THR A 1 34 ? 1.916 -6.702 1.936 1.00 0.17 15 THR A CA 6
ATOM 5769 C C . THR A 1 34 ? 2.616 -6.529 3.285 1.00 0.20 15 THR A C 6
ATOM 5770 O O . THR A 1 34 ? 2.125 -6.994 4.313 1.00 0.26 15 THR A O 6
ATOM 5781 N N . THR A 1 35 ? 3.770 -5.872 3.271 1.00 0.25 16 THR A N 6
ATOM 5782 C CA . THR A 1 35 ? 4.582 -5.714 4.473 1.00 0.31 16 THR A CA 6
ATOM 5783 C C . THR A 1 35 ? 4.248 -4.423 5.234 1.00 0.25 16 THR A C 6
ATOM 5784 O O . THR A 1 35 ? 4.689 -4.229 6.369 1.00 0.30 16 THR A O 6
ATOM 5795 N N . LEU A 1 36 ? 3.478 -3.536 4.618 1.00 0.21 17 LEU A N 6
ATOM 5796 C CA . LEU A 1 36 ? 3.202 -2.231 5.241 1.00 0.21 17 LEU A CA 6
ATOM 5797 C C . LEU A 1 36 ? 1.710 -1.918 5.219 1.00 0.18 17 LEU A C 6
ATOM 5798 O O . LEU A 1 36 ? 1.204 -1.325 4.266 1.00 0.29 17 LEU A O 6
ATOM 5814 N N . TRP A 1 37 ? 1.012 -2.332 6.268 1.00 0.13 18 TRP A N 6
ATOM 5815 C CA . TRP A 1 37 ? -0.409 -2.068 6.396 1.00 0.11 18 TRP A CA 6
ATOM 5816 C C . TRP A 1 37 ? -0.677 -0.708 7.047 1.00 0.12 18 TRP A C 6
ATOM 5817 O O . TRP A 1 37 ? -0.651 -0.571 8.272 1.00 0.18 18 TRP A O 6
ATOM 5838 N N . ARG A 1 38 ? -0.940 0.277 6.208 1.00 0.12 19 ARG A N 6
ATOM 5839 C CA . ARG A 1 38 ? -1.317 1.630 6.658 1.00 0.13 19 ARG A CA 6
ATOM 5840 C C . ARG A 1 38 ? -2.837 1.726 6.811 1.00 0.13 19 ARG A C 6
ATOM 5841 O O . ARG A 1 38 ? -3.549 0.784 6.473 1.00 0.15 19 ARG A O 6
ATOM 5862 N N . ARG A 1 39 ? -3.332 2.838 7.357 1.00 0.15 20 ARG A N 6
ATOM 5863 C CA . ARG A 1 39 ? -4.769 3.051 7.476 1.00 0.17 20 ARG A CA 6
ATOM 5864 C C . ARG A 1 39 ? -5.273 4.044 6.444 1.00 0.19 20 ARG A C 6
ATOM 5865 O O . ARG A 1 39 ? -4.562 4.976 6.058 1.00 0.25 20 ARG A O 6
ATOM 5886 N N . ASN A 1 40 ? -6.509 3.837 6.012 1.00 0.18 21 ASN A N 6
ATOM 5887 C CA . ASN A 1 40 ? -7.188 4.797 5.146 1.00 0.18 21 ASN A CA 6
ATOM 5888 C C . ASN A 1 40 ? -8.044 5.741 6.011 1.00 0.17 21 ASN A C 6
ATOM 5889 O O . ASN A 1 40 ? -7.955 5.659 7.237 1.00 0.17 21 ASN A O 6
ATOM 5900 N N . ALA A 1 41 ? -8.926 6.561 5.405 1.00 0.19 22 ALA A N 6
ATOM 5901 C CA . ALA A 1 41 ? -9.707 7.562 6.153 1.00 0.24 22 ALA A CA 6
ATOM 5902 C C . ALA A 1 41 ? -10.632 6.950 7.209 1.00 0.26 22 ALA A C 6
ATOM 5903 O O . ALA A 1 41 ? -11.230 7.666 8.013 1.00 0.36 22 ALA A O 6
ATOM 5910 N N . ASN A 1 42 ? -10.752 5.639 7.209 1.00 0.25 23 ASN A N 6
ATOM 5911 C CA . ASN A 1 42 ? -11.661 4.951 8.100 1.00 0.33 23 ASN A CA 6
ATOM 5912 C C . ASN A 1 42 ? -10.848 4.184 9.121 1.00 0.24 23 ASN A C 6
ATOM 5913 O O . ASN A 1 42 ? -11.378 3.411 9.922 1.00 0.35 23 ASN A O 6
ATOM 5924 N N . GLY A 1 43 ? -9.541 4.402 9.080 1.00 0.17 24 GLY A N 6
ATOM 5925 C CA . GLY A 1 43 ? -8.643 3.621 9.887 1.00 0.20 24 GLY A CA 6
ATOM 5926 C C . GLY A 1 43 ? -8.572 2.212 9.367 1.00 0.18 24 GLY A C 6
ATOM 5927 O O . GLY A 1 43 ? -8.236 1.278 10.098 1.00 0.22 24 GLY A O 6
ATOM 5931 N N . ASP A 1 44 ? -8.892 2.055 8.088 1.00 0.15 25 ASP A N 6
ATOM 5932 C CA . ASP A 1 44 ? -8.976 0.730 7.505 1.00 0.16 25 ASP A CA 6
ATOM 5933 C C . ASP A 1 44 ? -7.637 0.348 6.915 1.00 0.16 25 ASP A C 6
ATOM 5934 O O . ASP A 1 44 ? -6.936 1.174 6.338 1.00 0.26 25 ASP A O 6
ATOM 5943 N N . PRO A 1 45 ? -7.281 -0.910 7.083 1.00 0.11 26 PRO A N 6
ATOM 5944 C CA . PRO A 1 45 ? -5.994 -1.459 6.655 1.00 0.10 26 PRO A CA 6
ATOM 5945 C C . PRO A 1 45 ? -5.809 -1.424 5.139 1.00 0.08 26 PRO A C 6
ATOM 5946 O O . PRO A 1 45 ? -6.677 -1.862 4.386 1.00 0.11 26 PRO A O 6
ATOM 5957 N N . VAL A 1 46 ? -4.660 -0.926 4.698 1.00 0.07 27 VAL A N 6
ATOM 5958 C CA . VAL A 1 46 ? -4.374 -0.812 3.263 1.00 0.08 27 VAL A CA 6
ATOM 5959 C C . VAL A 1 46 ? -2.932 -1.194 2.981 1.00 0.10 27 VAL A C 6
ATOM 5960 O O . VAL A 1 46 ? -2.045 -0.971 3.804 1.00 0.11 27 VAL A O 6
ATOM 5973 N N . CYS A 1 47 ? -2.711 -1.775 1.808 1.00 0.12 28 CYS A N 6
ATOM 5974 C CA . CYS A 1 47 ? -1.395 -2.210 1.389 1.00 0.15 28 CYS A CA 6
ATOM 5975 C C . CYS A 1 47 ? -0.530 -0.962 1.105 1.00 0.13 28 CYS A C 6
ATOM 5976 O O . CYS A 1 47 ? -1.099 0.127 0.971 1.00 0.15 28 CYS A O 6
ATOM 5983 N N . ASN A 1 48 ? 0.815 -1.099 1.020 1.00 0.13 29 ASN A N 6
ATOM 5984 C CA . ASN A 1 48 ? 1.710 0.069 0.941 1.00 0.17 29 ASN A CA 6
ATOM 5985 C C . ASN A 1 48 ? 1.195 1.124 -0.026 1.00 0.15 29 ASN A C 6
ATOM 5986 O O . ASN A 1 48 ? 0.953 2.252 0.388 1.00 0.16 29 ASN A O 6
ATOM 5997 N N . ALA A 1 49 ? 1.001 0.757 -1.283 1.00 0.17 30 ALA A N 6
ATOM 5998 C CA . ALA A 1 49 ? 0.619 1.715 -2.307 1.00 0.18 30 ALA A CA 6
ATOM 5999 C C . ALA A 1 49 ? -0.606 2.516 -1.910 1.00 0.20 30 ALA A C 6
ATOM 6000 O O . ALA A 1 49 ? -0.663 3.698 -2.150 1.00 0.19 30 ALA A O 6
ATOM 6007 N N . CYS A 1 50 ? -1.568 1.871 -1.281 1.00 0.26 31 CYS A N 6
ATOM 6008 C CA . CYS A 1 50 ? -2.833 2.521 -0.962 1.00 0.30 31 CYS A CA 6
ATOM 6009 C C . CYS A 1 50 ? -2.711 3.509 0.183 1.00 0.32 31 CYS A C 6
ATOM 6010 O O . CYS A 1 50 ? -3.227 4.621 0.095 1.00 0.41 31 CYS A O 6
ATOM 6017 N N . GLY A 1 51 ? -2.020 3.132 1.240 1.00 0.28 32 GLY A N 6
ATOM 6018 C CA . GLY A 1 51 ? -1.813 4.079 2.320 1.00 0.29 32 GLY A CA 6
ATOM 6019 C C . GLY A 1 51 ? -0.726 5.069 1.983 1.00 0.30 32 GLY A C 6
ATOM 6020 O O . GLY A 1 51 ? -0.679 6.153 2.535 1.00 0.46 32 GLY A O 6
ATOM 6024 N N . LEU A 1 52 ? 0.165 4.693 1.087 1.00 0.19 33 LEU A N 6
ATOM 6025 C CA . LEU A 1 52 ? 1.165 5.627 0.601 1.00 0.16 33 LEU A CA 6
ATOM 6026 C C . LEU A 1 52 ? 0.472 6.616 -0.306 1.00 0.14 33 LEU A C 6
ATOM 6027 O O . LEU A 1 52 ? 0.625 7.819 -0.151 1.00 0.15 33 LEU A O 6
ATOM 6043 N N . TYR A 1 53 ? -0.363 6.098 -1.203 1.00 0.14 34 TYR A N 6
ATOM 6044 C CA . TYR A 1 53 ? -0.968 6.913 -2.217 1.00 0.16 34 TYR A CA 6
ATOM 6045 C C . TYR A 1 53 ? -1.970 7.875 -1.630 1.00 0.13 34 TYR A C 6
ATOM 6046 O O . TYR A 1 53 ? -1.921 9.072 -1.903 1.00 0.15 34 TYR A O 6
ATOM 6064 N N . TYR A 1 54 ? -2.901 7.346 -0.850 1.00 0.14 35 TYR A N 6
ATOM 6065 C CA . TYR A 1 54 ? -3.896 8.189 -0.198 1.00 0.17 35 TYR A CA 6
ATOM 6066 C C . TYR A 1 54 ? -3.226 9.262 0.651 1.00 0.16 35 TYR A C 6
ATOM 6067 O O . TYR A 1 54 ? -3.777 10.332 0.861 1.00 0.20 35 TYR A O 6
ATOM 6085 N N . LYS A 1 55 ? -2.024 8.998 1.114 1.00 0.15 36 LYS A N 6
ATOM 6086 C CA . LYS A 1 55 ? -1.351 9.950 1.970 1.00 0.21 36 LYS A CA 6
ATOM 6087 C C . LYS A 1 55 ? -0.747 11.054 1.148 1.00 0.22 36 LYS A C 6
ATOM 6088 O O . LYS A 1 55 ? -0.534 12.173 1.618 1.00 0.32 36 LYS A O 6
ATOM 6107 N N . LEU A 1 56 ? -0.471 10.721 -0.083 1.00 0.20 37 LEU A N 6
ATOM 6108 C CA . LEU A 1 56 ? 0.032 11.686 -1.019 1.00 0.24 37 LEU A CA 6
ATOM 6109 C C . LEU A 1 56 ? -1.120 12.452 -1.676 1.00 0.25 37 LEU A C 6
ATOM 6110 O O . LEU A 1 56 ? -1.035 13.658 -1.888 1.00 0.31 37 LEU A O 6
ATOM 6126 N N . HIS A 1 57 ? -2.199 11.737 -1.996 1.00 0.23 38 HIS A N 6
ATOM 6127 C CA . HIS A 1 57 ? -3.233 12.274 -2.880 1.00 0.28 38 HIS A CA 6
ATOM 6128 C C . HIS A 1 57 ? -4.639 12.315 -2.262 1.00 0.30 38 HIS A C 6
ATOM 6129 O O . HIS A 1 57 ? -5.577 12.794 -2.897 1.00 0.37 38 HIS A O 6
ATOM 6144 N N . ASN A 1 58 ? -4.771 11.826 -1.029 1.00 0.26 39 ASN A N 6
ATOM 6145 C CA . ASN A 1 58 ? -6.071 11.770 -0.323 1.00 0.30 39 ASN A CA 6
ATOM 6146 C C . ASN A 1 58 ? -7.146 11.024 -1.103 1.00 0.32 39 ASN A C 6
ATOM 6147 O O . ASN A 1 58 ? -8.328 11.369 -1.041 1.00 0.40 39 ASN A O 6
ATOM 6158 N N . VAL A 1 59 ? -6.736 9.980 -1.798 1.00 0.30 40 VAL A N 6
ATOM 6159 C CA . VAL A 1 59 ? -7.659 9.110 -2.519 1.00 0.38 40 VAL A CA 6
ATOM 6160 C C . VAL A 1 59 ? -7.083 7.712 -2.606 1.00 0.37 40 VAL A C 6
ATOM 6161 O O . VAL A 1 59 ? -5.889 7.518 -2.380 1.00 0.30 40 VAL A O 6
ATOM 6174 N N . ASN A 1 60 ? -7.926 6.746 -2.923 1.00 0.50 41 ASN A N 6
ATOM 6175 C CA . ASN A 1 60 ? -7.489 5.363 -3.019 1.00 0.55 41 ASN A CA 6
ATOM 6176 C C . ASN A 1 60 ? -6.534 5.198 -4.184 1.00 0.44 41 ASN A C 6
ATOM 6177 O O . ASN A 1 60 ? -6.492 6.039 -5.082 1.00 0.43 41 ASN A O 6
ATOM 6188 N N . ARG A 1 61 ? -5.775 4.117 -4.174 1.00 0.46 42 ARG A N 6
ATOM 6189 C CA . ARG A 1 61 ? -4.747 3.905 -5.171 1.00 0.39 42 ARG A CA 6
ATOM 6190 C C . ARG A 1 61 ? -5.319 3.077 -6.303 1.00 0.45 42 ARG A C 6
ATOM 6191 O O . ARG A 1 61 ? -5.523 1.876 -6.133 1.00 0.51 42 ARG A O 6
ATOM 6212 N N . PRO A 1 62 ? -5.622 3.701 -7.461 1.00 0.53 43 PRO A N 6
ATOM 6213 C CA . PRO A 1 62 ? -6.106 2.964 -8.623 1.00 0.67 43 PRO A CA 6
ATOM 6214 C C . PRO A 1 62 ? -5.148 1.841 -8.947 1.00 0.66 43 PRO A C 6
ATOM 6215 O O . PRO A 1 62 ? -3.979 2.074 -9.261 1.00 0.68 43 PRO A O 6
ATOM 6226 N N . LEU A 1 63 ? -5.644 0.630 -8.860 1.00 0.72 44 LEU A N 6
ATOM 6227 C CA . LEU A 1 63 ? -4.781 -0.531 -8.849 1.00 0.73 44 LEU A CA 6
ATOM 6228 C C . LEU A 1 63 ? -5.509 -1.751 -9.388 1.00 1.12 44 LEU A C 6
ATOM 6229 O O . LEU A 1 63 ? -5.242 -2.203 -10.500 1.00 1.52 44 LEU A O 6
ATOM 6245 N N . THR A 1 64 ? -6.438 -2.263 -8.606 1.00 1.43 45 THR A N 6
ATOM 6246 C CA . THR A 1 64 ? -7.239 -3.412 -9.009 1.00 1.89 45 THR A CA 6
ATOM 6247 C C . THR A 1 64 ? -8.710 -3.183 -8.691 1.00 2.49 45 THR A C 6
ATOM 6248 O O . THR A 1 64 ? -9.395 -2.419 -9.376 1.00 3.12 45 THR A O 6
ATOM 6259 N N . MET A 1 65 ? -9.177 -3.840 -7.648 1.00 3.01 46 MET A N 6
ATOM 6260 C CA . MET A 1 65 ? -10.529 -3.663 -7.148 1.00 4.06 46 MET A CA 6
ATOM 6261 C C . MET A 1 65 ? -10.633 -4.324 -5.785 1.00 4.82 46 MET A C 6
ATOM 6262 O O . MET A 1 65 ? -9.807 -5.184 -5.465 1.00 5.29 46 MET A O 6
ATOM 6276 N N . LYS A 1 66 ? -11.616 -3.916 -4.986 1.00 5.35 47 LYS A N 6
ATOM 6277 C CA . LYS A 1 66 ? -11.789 -4.454 -3.639 1.00 6.39 47 LYS A CA 6
ATOM 6278 C C . LYS A 1 66 ? -11.719 -5.978 -3.658 1.00 6.45 47 LYS A C 6
ATOM 6279 O O . LYS A 1 66 ? -10.965 -6.582 -2.901 1.00 7.14 47 LYS A O 6
ATOM 6298 N N . LYS A 1 67 ? -12.490 -6.588 -4.547 1.00 6.06 48 LYS A N 6
ATOM 6299 C CA . LYS A 1 67 ? -12.418 -8.022 -4.770 1.00 6.40 48 LYS A CA 6
ATOM 6300 C C . LYS A 1 67 ? -12.393 -8.313 -6.267 1.00 6.04 48 LYS A C 6
ATOM 6301 O O . LYS A 1 67 ? -13.432 -8.541 -6.889 1.00 6.58 48 LYS A O 6
ATOM 6320 N N . GLU A 1 68 ? -11.202 -8.273 -6.844 1.00 5.38 49 GLU A N 6
ATOM 6321 C CA . GLU A 1 68 ? -11.032 -8.540 -8.262 1.00 5.42 49 GLU A CA 6
ATOM 6322 C C . GLU A 1 68 ? -10.758 -10.022 -8.486 1.00 5.55 49 GLU A C 6
ATOM 6323 O O . GLU A 1 68 ? -9.719 -10.517 -7.993 1.00 5.89 49 GLU A O 6
ATOM 6337 N N . MET A 1 1 ? 13.134 -2.858 -27.486 1.00 16.77 -18 MET A N 7
ATOM 6338 C CA . MET A 1 1 ? 13.979 -3.986 -27.041 1.00 16.30 -18 MET A CA 7
ATOM 6339 C C . MET A 1 1 ? 14.811 -3.574 -25.835 1.00 15.80 -18 MET A C 7
ATOM 6340 O O . MET A 1 1 ? 15.960 -3.153 -25.974 1.00 15.75 -18 MET A O 7
ATOM 6356 N N . ALA A 1 2 ? 14.218 -3.688 -24.657 1.00 15.58 -17 ALA A N 7
ATOM 6357 C CA . ALA A 1 2 ? 14.891 -3.330 -23.420 1.00 15.28 -17 ALA A CA 7
ATOM 6358 C C . ALA A 1 2 ? 14.424 -4.229 -22.282 1.00 14.65 -17 ALA A C 7
ATOM 6359 O O . ALA A 1 2 ? 15.148 -5.134 -21.864 1.00 14.54 -17 ALA A O 7
ATOM 6366 N N . HIS A 1 3 ? 13.202 -3.979 -21.802 1.00 14.40 -16 HIS A N 7
ATOM 6367 C CA . HIS A 1 3 ? 12.598 -4.766 -20.723 1.00 13.97 -16 HIS A CA 7
ATOM 6368 C C . HIS A 1 3 ? 13.528 -4.866 -19.515 1.00 13.40 -16 HIS A C 7
ATOM 6369 O O . HIS A 1 3 ? 13.870 -5.960 -19.064 1.00 13.34 -16 HIS A O 7
ATOM 6384 N N . HIS A 1 4 ? 13.937 -3.714 -19.000 1.00 13.18 -15 HIS A N 7
ATOM 6385 C CA . HIS A 1 4 ? 14.800 -3.656 -17.826 1.00 12.80 -15 HIS A CA 7
ATOM 6386 C C . HIS A 1 4 ? 14.137 -2.826 -16.736 1.00 12.10 -15 HIS A C 7
ATOM 6387 O O . HIS A 1 4 ? 13.292 -1.985 -17.032 1.00 12.11 -15 HIS A O 7
ATOM 6402 N N . HIS A 1 5 ? 14.527 -3.071 -15.485 1.00 11.67 -14 HIS A N 7
ATOM 6403 C CA . HIS A 1 5 ? 13.925 -2.411 -14.322 1.00 11.15 -14 HIS A CA 7
ATOM 6404 C C . HIS A 1 5 ? 12.452 -2.787 -14.182 1.00 10.45 -14 HIS A C 7
ATOM 6405 O O . HIS A 1 5 ? 12.126 -3.753 -13.493 1.00 10.24 -14 HIS A O 7
ATOM 6420 N N . HIS A 1 6 ? 11.580 -2.033 -14.857 1.00 10.29 -13 HIS A N 7
ATOM 6421 C CA . HIS A 1 6 ? 10.134 -2.260 -14.808 1.00 9.83 -13 HIS A CA 7
ATOM 6422 C C . HIS A 1 6 ? 9.626 -2.333 -13.375 1.00 9.17 -13 HIS A C 7
ATOM 6423 O O . HIS A 1 6 ? 9.001 -3.312 -12.966 1.00 9.24 -13 HIS A O 7
ATOM 6438 N N . HIS A 1 7 ? 9.902 -1.288 -12.617 1.00 8.78 -12 HIS A N 7
ATOM 6439 C CA . HIS A 1 7 ? 9.472 -1.211 -11.232 1.00 8.39 -12 HIS A CA 7
ATOM 6440 C C . HIS A 1 7 ? 8.135 -0.479 -11.149 1.00 7.80 -12 HIS A C 7
ATOM 6441 O O . HIS A 1 7 ? 8.073 0.688 -10.762 1.00 7.91 -12 HIS A O 7
ATOM 6456 N N . HIS A 1 8 ? 7.070 -1.172 -11.538 1.00 7.48 -11 HIS A N 7
ATOM 6457 C CA . HIS A 1 8 ? 5.730 -0.592 -11.538 1.00 7.19 -11 HIS A CA 7
ATOM 6458 C C . HIS A 1 8 ? 5.178 -0.544 -10.120 1.00 6.46 -11 HIS A C 7
ATOM 6459 O O . HIS A 1 8 ? 4.415 0.358 -9.770 1.00 6.49 -11 HIS A O 7
ATOM 6474 N N . SER A 1 9 ? 5.574 -1.515 -9.313 1.00 6.16 -10 SER A N 7
ATOM 6475 C CA . SER A 1 9 ? 5.109 -1.611 -7.940 1.00 5.80 -10 SER A CA 7
ATOM 6476 C C . SER A 1 9 ? 5.629 -0.439 -7.110 1.00 5.14 -10 SER A C 7
ATOM 6477 O O . SER A 1 9 ? 6.823 -0.139 -7.129 1.00 5.44 -10 SER A O 7
ATOM 6485 N N . SER A 1 10 ? 4.727 0.228 -6.409 1.00 4.65 -9 SER A N 7
ATOM 6486 C CA . SER A 1 10 ? 5.109 1.305 -5.513 1.00 4.40 -9 SER A CA 7
ATOM 6487 C C . SER A 1 10 ? 5.854 0.730 -4.316 1.00 3.47 -9 SER A C 7
ATOM 6488 O O . SER A 1 10 ? 5.458 -0.300 -3.767 1.00 3.79 -9 SER A O 7
ATOM 6496 N N . GLY A 1 11 ? 6.944 1.374 -3.937 1.00 2.88 -8 GLY A N 7
ATOM 6497 C CA . GLY A 1 11 ? 7.764 0.868 -2.859 1.00 2.53 -8 GLY A CA 7
ATOM 6498 C C . GLY A 1 11 ? 7.266 1.298 -1.498 1.00 2.03 -8 GLY A C 7
ATOM 6499 O O . GLY A 1 11 ? 6.573 2.313 -1.373 1.00 2.46 -8 GLY A O 7
ATOM 6503 N N . LEU A 1 12 ? 7.617 0.524 -0.478 1.00 1.44 -7 LEU A N 7
ATOM 6504 C CA . LEU A 1 12 ? 7.237 0.834 0.893 1.00 1.02 -7 LEU A CA 7
ATOM 6505 C C . LEU A 1 12 ? 8.086 1.989 1.419 1.00 1.01 -7 LEU A C 7
ATOM 6506 O O . LEU A 1 12 ? 9.063 1.789 2.141 1.00 1.40 -7 LEU A O 7
ATOM 6522 N N . GLU A 1 13 ? 7.711 3.196 1.016 1.00 1.01 -6 GLU A N 7
ATOM 6523 C CA . GLU A 1 13 ? 8.446 4.407 1.362 1.00 1.15 -6 GLU A CA 7
ATOM 6524 C C . GLU A 1 13 ? 7.492 5.478 1.892 1.00 1.03 -6 GLU A C 7
ATOM 6525 O O . GLU A 1 13 ? 7.429 6.589 1.368 1.00 1.77 -6 GLU A O 7
ATOM 6537 N N . VAL A 1 14 ? 6.741 5.127 2.924 1.00 0.68 -5 VAL A N 7
ATOM 6538 C CA . VAL A 1 14 ? 5.754 6.026 3.509 1.00 0.59 -5 VAL A CA 7
ATOM 6539 C C . VAL A 1 14 ? 5.758 5.856 5.036 1.00 0.89 -5 VAL A C 7
ATOM 6540 O O . VAL A 1 14 ? 4.727 5.689 5.690 1.00 1.67 -5 VAL A O 7
ATOM 6553 N N . LEU A 1 15 ? 6.954 5.923 5.601 1.00 0.83 -4 LEU A N 7
ATOM 6554 C CA . LEU A 1 15 ? 7.155 5.654 7.021 1.00 1.12 -4 LEU A CA 7
ATOM 6555 C C . LEU A 1 15 ? 6.796 6.859 7.885 1.00 1.15 -4 LEU A C 7
ATOM 6556 O O . LEU A 1 15 ? 6.954 6.827 9.107 1.00 1.67 -4 LEU A O 7
ATOM 6572 N N . PHE A 1 16 ? 6.307 7.918 7.255 1.00 1.03 -3 PHE A N 7
ATOM 6573 C CA . PHE A 1 16 ? 5.936 9.122 7.985 1.00 1.19 -3 PHE A CA 7
ATOM 6574 C C . PHE A 1 16 ? 4.524 9.008 8.560 1.00 1.23 -3 PHE A C 7
ATOM 6575 O O . PHE A 1 16 ? 4.124 9.817 9.398 1.00 2.17 -3 PHE A O 7
ATOM 6592 N N . GLN A 1 17 ? 3.775 8.001 8.115 1.00 0.89 -2 GLN A N 7
ATOM 6593 C CA . GLN A 1 17 ? 2.416 7.794 8.606 1.00 0.86 -2 GLN A CA 7
ATOM 6594 C C . GLN A 1 17 ? 1.921 6.383 8.298 1.00 1.00 -2 GLN A C 7
ATOM 6595 O O . GLN A 1 17 ? 1.734 6.025 7.133 1.00 1.69 -2 GLN A O 7
ATOM 6609 N N . GLY A 1 18 ? 1.713 5.588 9.343 1.00 0.85 -1 GLY A N 7
ATOM 6610 C CA . GLY A 1 18 ? 1.146 4.263 9.165 1.00 1.20 -1 GLY A CA 7
ATOM 6611 C C . GLY A 1 18 ? 1.958 3.167 9.833 1.00 0.93 -1 GLY A C 7
ATOM 6612 O O . GLY A 1 18 ? 3.188 3.205 9.816 1.00 1.43 -1 GLY A O 7
ATOM 6616 N N . PRO A 1 19 ? 1.289 2.187 10.456 1.00 0.95 0 PRO A N 7
ATOM 6617 C CA . PRO A 1 19 ? 1.942 1.021 11.054 1.00 1.19 0 PRO A CA 7
ATOM 6618 C C . PRO A 1 19 ? 2.030 -0.169 10.086 1.00 1.08 0 PRO A C 7
ATOM 6619 O O . PRO A 1 19 ? 2.072 0.008 8.865 1.00 1.62 0 PRO A O 7
ATOM 6630 N N . ARG A 1 20 ? 2.089 -1.376 10.650 1.00 1.01 1 ARG A N 7
ATOM 6631 C CA . ARG A 1 20 ? 2.038 -2.610 9.872 1.00 1.19 1 ARG A CA 7
ATOM 6632 C C . ARG A 1 20 ? 1.137 -3.620 10.587 1.00 0.86 1 ARG A C 7
ATOM 6633 O O . ARG A 1 20 ? 0.822 -3.437 11.764 1.00 1.02 1 ARG A O 7
ATOM 6654 N N . ARG A 1 21 ? 0.733 -4.686 9.898 1.00 0.78 2 ARG A N 7
ATOM 6655 C CA . ARG A 1 21 ? -0.255 -5.612 10.466 1.00 0.56 2 ARG A CA 7
ATOM 6656 C C . ARG A 1 21 ? -0.073 -7.039 9.920 1.00 0.65 2 ARG A C 7
ATOM 6657 O O . ARG A 1 21 ? -0.997 -7.848 9.950 1.00 1.49 2 ARG A O 7
ATOM 6678 N N . ALA A 1 22 ? 1.130 -7.326 9.428 1.00 0.64 3 ALA A N 7
ATOM 6679 C CA . ALA A 1 22 ? 1.518 -8.679 8.979 1.00 0.58 3 ALA A CA 7
ATOM 6680 C C . ALA A 1 22 ? 0.681 -9.220 7.811 1.00 0.60 3 ALA A C 7
ATOM 6681 O O . ALA A 1 22 ? 0.998 -8.969 6.647 1.00 1.09 3 ALA A O 7
ATOM 6688 N N . GLY A 1 23 ? -0.383 -9.955 8.122 1.00 0.44 4 GLY A N 7
ATOM 6689 C CA . GLY A 1 23 ? -1.104 -10.699 7.101 1.00 0.52 4 GLY A CA 7
ATOM 6690 C C . GLY A 1 23 ? -2.577 -10.337 7.022 1.00 0.39 4 GLY A C 7
ATOM 6691 O O . GLY A 1 23 ? -3.442 -11.210 7.102 1.00 0.54 4 GLY A O 7
ATOM 6695 N N . THR A 1 24 ? -2.865 -9.053 6.887 1.00 0.26 5 THR A N 7
ATOM 6696 C CA . THR A 1 24 ? -4.240 -8.575 6.746 1.00 0.18 5 THR A CA 7
ATOM 6697 C C . THR A 1 24 ? -4.646 -8.550 5.271 1.00 0.14 5 THR A C 7
ATOM 6698 O O . THR A 1 24 ? -3.954 -9.122 4.436 1.00 0.15 5 THR A O 7
ATOM 6709 N N . CYS A 1 25 ? -5.785 -7.933 4.964 1.00 0.15 6 CYS A N 7
ATOM 6710 C CA . CYS A 1 25 ? -6.191 -7.683 3.580 1.00 0.14 6 CYS A CA 7
ATOM 6711 C C . CYS A 1 25 ? -6.340 -6.191 3.313 1.00 0.13 6 CYS A C 7
ATOM 6712 O O . CYS A 1 25 ? -6.676 -5.423 4.217 1.00 0.15 6 CYS A O 7
ATOM 6720 N N . CYS A 1 26 ? -6.081 -5.771 2.073 1.00 0.12 7 CYS A N 7
ATOM 6721 C CA . CYS A 1 26 ? -6.135 -4.346 1.752 1.00 0.11 7 CYS A CA 7
ATOM 6722 C C . CYS A 1 26 ? -7.583 -3.884 1.542 1.00 0.10 7 CYS A C 7
ATOM 6723 O O . CYS A 1 26 ? -8.322 -4.509 0.786 1.00 0.10 7 CYS A O 7
ATOM 6730 N N . ALA A 1 27 ? -7.968 -2.788 2.217 1.00 0.13 8 ALA A N 7
ATOM 6731 C CA . ALA A 1 27 ? -9.274 -2.119 2.046 1.00 0.17 8 ALA A CA 7
ATOM 6732 C C . ALA A 1 27 ? -9.481 -1.566 0.629 1.00 0.21 8 ALA A C 7
ATOM 6733 O O . ALA A 1 27 ? -10.251 -0.627 0.421 1.00 0.31 8 ALA A O 7
ATOM 6740 N N . ASN A 1 28 ? -8.801 -2.158 -0.334 1.00 0.18 9 ASN A N 7
ATOM 6741 C CA . ASN A 1 28 ? -8.779 -1.663 -1.700 1.00 0.23 9 ASN A CA 7
ATOM 6742 C C . ASN A 1 28 ? -8.337 -2.753 -2.678 1.00 0.24 9 ASN A C 7
ATOM 6743 O O . ASN A 1 28 ? -8.924 -2.902 -3.749 1.00 0.32 9 ASN A O 7
ATOM 6754 N N . CYS A 1 29 ? -7.301 -3.517 -2.317 1.00 0.21 10 CYS A N 7
ATOM 6755 C CA . CYS A 1 29 ? -6.760 -4.518 -3.234 1.00 0.28 10 CYS A CA 7
ATOM 6756 C C . CYS A 1 29 ? -7.007 -5.944 -2.741 1.00 0.22 10 CYS A C 7
ATOM 6757 O O . CYS A 1 29 ? -6.721 -6.904 -3.454 1.00 0.31 10 CYS A O 7
ATOM 6764 N N . GLN A 1 30 ? -7.559 -6.063 -1.529 1.00 0.18 11 GLN A N 7
ATOM 6765 C CA . GLN A 1 30 ? -7.743 -7.338 -0.833 1.00 0.21 11 GLN A CA 7
ATOM 6766 C C . GLN A 1 30 ? -6.521 -8.268 -0.892 1.00 0.26 11 GLN A C 7
ATOM 6767 O O . GLN A 1 30 ? -6.633 -9.453 -0.589 1.00 0.34 11 GLN A O 7
ATOM 6781 N N . THR A 1 31 ? -5.367 -7.737 -1.273 1.00 0.25 12 THR A N 7
ATOM 6782 C CA . THR A 1 31 ? -4.137 -8.491 -1.231 1.00 0.26 12 THR A CA 7
ATOM 6783 C C . THR A 1 31 ? -3.773 -8.772 0.209 1.00 0.21 12 THR A C 7
ATOM 6784 O O . THR A 1 31 ? -4.112 -8.004 1.111 1.00 0.19 12 THR A O 7
ATOM 6795 N N . THR A 1 32 ? -3.108 -9.880 0.409 1.00 0.22 13 THR A N 7
ATOM 6796 C CA . THR A 1 32 ? -2.665 -10.285 1.722 1.00 0.23 13 THR A CA 7
ATOM 6797 C C . THR A 1 32 ? -1.185 -10.610 1.667 1.00 0.26 13 THR A C 7
ATOM 6798 O O . THR A 1 32 ? -0.643 -11.340 2.501 1.00 0.42 13 THR A O 7
ATOM 6809 N N . THR A 1 33 ? -0.541 -10.042 0.662 1.00 0.22 14 THR A N 7
ATOM 6810 C CA . THR A 1 33 ? 0.895 -10.161 0.507 1.00 0.26 14 THR A CA 7
ATOM 6811 C C . THR A 1 33 ? 1.514 -8.761 0.515 1.00 0.23 14 THR A C 7
ATOM 6812 O O . THR A 1 33 ? 1.985 -8.234 -0.493 1.00 0.36 14 THR A O 7
ATOM 6823 N N . THR A 1 34 ? 1.493 -8.161 1.688 1.00 0.17 15 THR A N 7
ATOM 6824 C CA . THR A 1 34 ? 1.960 -6.791 1.869 1.00 0.17 15 THR A CA 7
ATOM 6825 C C . THR A 1 34 ? 2.530 -6.633 3.276 1.00 0.20 15 THR A C 7
ATOM 6826 O O . THR A 1 34 ? 1.979 -7.170 4.237 1.00 0.26 15 THR A O 7
ATOM 6837 N N . THR A 1 35 ? 3.643 -5.929 3.395 1.00 0.25 16 THR A N 7
ATOM 6838 C CA . THR A 1 35 ? 4.331 -5.809 4.672 1.00 0.31 16 THR A CA 7
ATOM 6839 C C . THR A 1 35 ? 3.985 -4.496 5.375 1.00 0.25 16 THR A C 7
ATOM 6840 O O . THR A 1 35 ? 4.233 -4.330 6.570 1.00 0.30 16 THR A O 7
ATOM 6851 N N . LEU A 1 36 ? 3.369 -3.578 4.647 1.00 0.21 17 LEU A N 7
ATOM 6852 C CA . LEU A 1 36 ? 3.205 -2.211 5.158 1.00 0.21 17 LEU A CA 7
ATOM 6853 C C . LEU A 1 36 ? 1.728 -1.816 5.216 1.00 0.18 17 LEU A C 7
ATOM 6854 O O . LEU A 1 36 ? 1.221 -1.114 4.340 1.00 0.29 17 LEU A O 7
ATOM 6870 N N . TRP A 1 37 ? 1.051 -2.269 6.263 1.00 0.13 18 TRP A N 7
ATOM 6871 C CA . TRP A 1 37 ? -0.376 -2.029 6.428 1.00 0.11 18 TRP A CA 7
ATOM 6872 C C . TRP A 1 37 ? -0.660 -0.701 7.143 1.00 0.12 18 TRP A C 7
ATOM 6873 O O . TRP A 1 37 ? -0.674 -0.627 8.372 1.00 0.18 18 TRP A O 7
ATOM 6894 N N . ARG A 1 38 ? -0.914 0.332 6.354 1.00 0.12 19 ARG A N 7
ATOM 6895 C CA . ARG A 1 38 ? -1.328 1.658 6.866 1.00 0.13 19 ARG A CA 7
ATOM 6896 C C . ARG A 1 38 ? -2.850 1.726 6.979 1.00 0.13 19 ARG A C 7
ATOM 6897 O O . ARG A 1 38 ? -3.541 0.788 6.592 1.00 0.15 19 ARG A O 7
ATOM 6918 N N . ARG A 1 39 ? -3.369 2.808 7.559 1.00 0.15 20 ARG A N 7
ATOM 6919 C CA . ARG A 1 39 ? -4.803 3.014 7.640 1.00 0.17 20 ARG A CA 7
ATOM 6920 C C . ARG A 1 39 ? -5.280 4.026 6.611 1.00 0.19 20 ARG A C 7
ATOM 6921 O O . ARG A 1 39 ? -4.547 4.949 6.238 1.00 0.25 20 ARG A O 7
ATOM 6942 N N . ASN A 1 40 ? -6.509 3.837 6.146 1.00 0.18 21 ASN A N 7
ATOM 6943 C CA . ASN A 1 40 ? -7.155 4.818 5.280 1.00 0.18 21 ASN A CA 7
ATOM 6944 C C . ASN A 1 40 ? -8.007 5.761 6.144 1.00 0.17 21 ASN A C 7
ATOM 6945 O O . ASN A 1 40 ? -7.946 5.648 7.369 1.00 0.17 21 ASN A O 7
ATOM 6956 N N . ALA A 1 41 ? -8.854 6.616 5.541 1.00 0.19 22 ALA A N 7
ATOM 6957 C CA . ALA A 1 41 ? -9.598 7.641 6.294 1.00 0.24 22 ALA A CA 7
ATOM 6958 C C . ALA A 1 41 ? -10.464 7.061 7.415 1.00 0.26 22 ALA A C 7
ATOM 6959 O O . ALA A 1 41 ? -10.822 7.766 8.359 1.00 0.36 22 ALA A O 7
ATOM 6966 N N . ASN A 1 42 ? -10.784 5.784 7.324 1.00 0.25 23 ASN A N 7
ATOM 6967 C CA . ASN A 1 42 ? -11.712 5.164 8.241 1.00 0.33 23 ASN A CA 7
ATOM 6968 C C . ASN A 1 42 ? -10.921 4.391 9.271 1.00 0.24 23 ASN A C 7
ATOM 6969 O O . ASN A 1 42 ? -11.476 3.761 10.174 1.00 0.35 23 ASN A O 7
ATOM 6980 N N . GLY A 1 43 ? -9.608 4.457 9.125 1.00 0.17 24 GLY A N 7
ATOM 6981 C CA . GLY A 1 43 ? -8.738 3.651 9.929 1.00 0.20 24 GLY A CA 7
ATOM 6982 C C . GLY A 1 43 ? -8.705 2.238 9.412 1.00 0.18 24 GLY A C 7
ATOM 6983 O O . GLY A 1 43 ? -8.438 1.296 10.156 1.00 0.22 24 GLY A O 7
ATOM 6987 N N . ASP A 1 44 ? -8.986 2.092 8.122 1.00 0.15 25 ASP A N 7
ATOM 6988 C CA . ASP A 1 44 ? -9.073 0.771 7.523 1.00 0.16 25 ASP A CA 7
ATOM 6989 C C . ASP A 1 44 ? -7.727 0.376 6.948 1.00 0.16 25 ASP A C 7
ATOM 6990 O O . ASP A 1 44 ? -7.007 1.199 6.393 1.00 0.26 25 ASP A O 7
ATOM 6999 N N . PRO A 1 45 ? -7.386 -0.893 7.105 1.00 0.11 26 PRO A N 7
ATOM 7000 C CA . PRO A 1 45 ? -6.096 -1.451 6.695 1.00 0.10 26 PRO A CA 7
ATOM 7001 C C . PRO A 1 45 ? -5.872 -1.382 5.189 1.00 0.08 26 PRO A C 7
ATOM 7002 O O . PRO A 1 45 ? -6.730 -1.783 4.406 1.00 0.11 26 PRO A O 7
ATOM 7013 N N . VAL A 1 46 ? -4.703 -0.903 4.783 1.00 0.07 27 VAL A N 7
ATOM 7014 C CA . VAL A 1 46 ? -4.392 -0.784 3.355 1.00 0.08 27 VAL A CA 7
ATOM 7015 C C . VAL A 1 46 ? -2.959 -1.190 3.089 1.00 0.10 27 VAL A C 7
ATOM 7016 O O . VAL A 1 46 ? -2.084 -1.022 3.939 1.00 0.11 27 VAL A O 7
ATOM 7029 N N . CYS A 1 47 ? -2.733 -1.729 1.900 1.00 0.12 28 CYS A N 7
ATOM 7030 C CA . CYS A 1 47 ? -1.417 -2.156 1.483 1.00 0.15 28 CYS A CA 7
ATOM 7031 C C . CYS A 1 47 ? -0.541 -0.894 1.290 1.00 0.13 28 CYS A C 7
ATOM 7032 O O . CYS A 1 47 ? -1.100 0.207 1.212 1.00 0.15 28 CYS A O 7
ATOM 7039 N N . ASN A 1 48 ? 0.801 -1.027 1.211 1.00 0.13 29 ASN A N 7
ATOM 7040 C CA . ASN A 1 48 ? 1.690 0.139 1.162 1.00 0.17 29 ASN A CA 7
ATOM 7041 C C . ASN A 1 48 ? 1.237 1.136 0.118 1.00 0.15 29 ASN A C 7
ATOM 7042 O O . ASN A 1 48 ? 1.043 2.301 0.439 1.00 0.16 29 ASN A O 7
ATOM 7053 N N . ALA A 1 49 ? 1.062 0.680 -1.104 1.00 0.17 30 ALA A N 7
ATOM 7054 C CA . ALA A 1 49 ? 0.682 1.570 -2.195 1.00 0.18 30 ALA A CA 7
ATOM 7055 C C . ALA A 1 49 ? -0.530 2.421 -1.847 1.00 0.20 30 ALA A C 7
ATOM 7056 O O . ALA A 1 49 ? -0.543 3.603 -2.120 1.00 0.19 30 ALA A O 7
ATOM 7063 N N . CYS A 1 50 ? -1.535 1.824 -1.227 1.00 0.26 31 CYS A N 7
ATOM 7064 C CA . CYS A 1 50 ? -2.765 2.544 -0.906 1.00 0.30 31 CYS A CA 7
ATOM 7065 C C . CYS A 1 50 ? -2.582 3.530 0.231 1.00 0.32 31 CYS A C 7
ATOM 7066 O O . CYS A 1 50 ? -3.026 4.673 0.132 1.00 0.41 31 CYS A O 7
ATOM 7073 N N . GLY A 1 51 ? -1.925 3.112 1.300 1.00 0.28 32 GLY A N 7
ATOM 7074 C CA . GLY A 1 51 ? -1.673 4.043 2.384 1.00 0.29 32 GLY A CA 7
ATOM 7075 C C . GLY A 1 51 ? -0.658 5.084 1.977 1.00 0.30 32 GLY A C 7
ATOM 7076 O O . GLY A 1 51 ? -0.665 6.192 2.479 1.00 0.46 32 GLY A O 7
ATOM 7080 N N . LEU A 1 52 ? 0.216 4.722 1.054 1.00 0.19 33 LEU A N 7
ATOM 7081 C CA . LEU A 1 52 ? 1.191 5.661 0.525 1.00 0.16 33 LEU A CA 7
ATOM 7082 C C . LEU A 1 52 ? 0.493 6.613 -0.414 1.00 0.14 33 LEU A C 7
ATOM 7083 O O . LEU A 1 52 ? 0.681 7.824 -0.335 1.00 0.15 33 LEU A O 7
ATOM 7099 N N . TYR A 1 53 ? -0.352 6.068 -1.277 1.00 0.14 34 TYR A N 7
ATOM 7100 C CA . TYR A 1 53 ? -0.961 6.855 -2.305 1.00 0.16 34 TYR A CA 7
ATOM 7101 C C . TYR A 1 53 ? -2.005 7.800 -1.735 1.00 0.13 34 TYR A C 7
ATOM 7102 O O . TYR A 1 53 ? -2.084 8.962 -2.141 1.00 0.15 34 TYR A O 7
ATOM 7120 N N . TYR A 1 54 ? -2.807 7.309 -0.801 1.00 0.14 35 TYR A N 7
ATOM 7121 C CA . TYR A 1 54 ? -3.787 8.154 -0.139 1.00 0.17 35 TYR A CA 7
ATOM 7122 C C . TYR A 1 54 ? -3.098 9.282 0.614 1.00 0.16 35 TYR A C 7
ATOM 7123 O O . TYR A 1 54 ? -3.663 10.354 0.796 1.00 0.20 35 TYR A O 7
ATOM 7141 N N . LYS A 1 55 ? -1.866 9.061 1.026 1.00 0.15 36 LYS A N 7
ATOM 7142 C CA . LYS A 1 55 ? -1.153 10.071 1.772 1.00 0.21 36 LYS A CA 7
ATOM 7143 C C . LYS A 1 55 ? -0.765 11.206 0.861 1.00 0.22 36 LYS A C 7
ATOM 7144 O O . LYS A 1 55 ? -0.735 12.372 1.255 1.00 0.32 36 LYS A O 7
ATOM 7163 N N . LEU A 1 56 ? -0.467 10.843 -0.366 1.00 0.20 37 LEU A N 7
ATOM 7164 C CA . LEU A 1 56 ? -0.081 11.808 -1.363 1.00 0.24 37 LEU A CA 7
ATOM 7165 C C . LEU A 1 56 ? -1.313 12.510 -1.923 1.00 0.25 37 LEU A C 7
ATOM 7166 O O . LEU A 1 56 ? -1.318 13.719 -2.134 1.00 0.31 37 LEU A O 7
ATOM 7182 N N . HIS A 1 57 ? -2.358 11.726 -2.167 1.00 0.23 38 HIS A N 7
ATOM 7183 C CA . HIS A 1 57 ? -3.449 12.159 -3.033 1.00 0.28 38 HIS A CA 7
ATOM 7184 C C . HIS A 1 57 ? -4.822 12.167 -2.354 1.00 0.30 38 HIS A C 7
ATOM 7185 O O . HIS A 1 57 ? -5.815 12.545 -2.972 1.00 0.37 38 HIS A O 7
ATOM 7200 N N . ASN A 1 58 ? -4.869 11.751 -1.090 1.00 0.26 39 ASN A N 7
ATOM 7201 C CA . ASN A 1 58 ? -6.118 11.748 -0.297 1.00 0.30 39 ASN A CA 7
ATOM 7202 C C . ASN A 1 58 ? -7.180 10.851 -0.912 1.00 0.32 39 ASN A C 7
ATOM 7203 O O . ASN A 1 58 ? -8.375 11.101 -0.762 1.00 0.40 39 ASN A O 7
ATOM 7214 N N . VAL A 1 59 ? -6.748 9.801 -1.582 1.00 0.30 40 VAL A N 7
ATOM 7215 C CA . VAL A 1 59 ? -7.667 8.887 -2.249 1.00 0.38 40 VAL A CA 7
ATOM 7216 C C . VAL A 1 59 ? -7.077 7.494 -2.318 1.00 0.37 40 VAL A C 7
ATOM 7217 O O . VAL A 1 59 ? -5.870 7.317 -2.155 1.00 0.30 40 VAL A O 7
ATOM 7230 N N . ASN A 1 60 ? -7.932 6.509 -2.559 1.00 0.50 41 ASN A N 7
ATOM 7231 C CA . ASN A 1 60 ? -7.495 5.125 -2.624 1.00 0.55 41 ASN A CA 7
ATOM 7232 C C . ASN A 1 60 ? -6.636 4.914 -3.851 1.00 0.44 41 ASN A C 7
ATOM 7233 O O . ASN A 1 60 ? -6.666 5.720 -4.781 1.00 0.43 41 ASN A O 7
ATOM 7244 N N . ARG A 1 61 ? -5.889 3.826 -3.859 1.00 0.46 42 ARG A N 7
ATOM 7245 C CA . ARG A 1 61 ? -4.946 3.571 -4.927 1.00 0.39 42 ARG A CA 7
ATOM 7246 C C . ARG A 1 61 ? -5.605 2.776 -6.036 1.00 0.45 42 ARG A C 7
ATOM 7247 O O . ARG A 1 61 ? -5.940 1.607 -5.839 1.00 0.51 42 ARG A O 7
ATOM 7268 N N . PRO A 1 62 ? -5.831 3.394 -7.208 1.00 0.53 43 PRO A N 7
ATOM 7269 C CA . PRO A 1 62 ? -6.256 2.656 -8.389 1.00 0.67 43 PRO A CA 7
ATOM 7270 C C . PRO A 1 62 ? -5.249 1.567 -8.684 1.00 0.66 43 PRO A C 7
ATOM 7271 O O . PRO A 1 62 ? -4.082 1.845 -8.966 1.00 0.68 43 PRO A O 7
ATOM 7282 N N . LEU A 1 63 ? -5.700 0.338 -8.607 1.00 0.72 44 LEU A N 7
ATOM 7283 C CA . LEU A 1 63 ? -4.797 -0.794 -8.619 1.00 0.73 44 LEU A CA 7
ATOM 7284 C C . LEU A 1 63 ? -5.496 -2.027 -9.166 1.00 1.12 44 LEU A C 7
ATOM 7285 O O . LEU A 1 63 ? -5.428 -2.283 -10.364 1.00 1.52 44 LEU A O 7
ATOM 7301 N N . THR A 1 64 ? -6.197 -2.739 -8.288 1.00 1.43 45 THR A N 7
ATOM 7302 C CA . THR A 1 64 ? -6.906 -3.976 -8.633 1.00 1.89 45 THR A CA 7
ATOM 7303 C C . THR A 1 64 ? -6.119 -4.847 -9.616 1.00 2.49 45 THR A C 7
ATOM 7304 O O . THR A 1 64 ? -5.157 -5.522 -9.239 1.00 3.12 45 THR A O 7
ATOM 7315 N N . MET A 1 65 ? -6.502 -4.788 -10.874 1.00 3.01 46 MET A N 7
ATOM 7316 C CA . MET A 1 65 ? -5.845 -5.559 -11.926 1.00 4.06 46 MET A CA 7
ATOM 7317 C C . MET A 1 65 ? -5.202 -4.596 -12.918 1.00 4.82 46 MET A C 7
ATOM 7318 O O . MET A 1 65 ? -5.497 -3.403 -12.878 1.00 5.29 46 MET A O 7
ATOM 7332 N N . LYS A 1 66 ? -4.325 -5.106 -13.788 1.00 5.35 47 LYS A N 7
ATOM 7333 C CA . LYS A 1 66 ? -3.585 -4.264 -14.735 1.00 6.39 47 LYS A CA 7
ATOM 7334 C C . LYS A 1 66 ? -4.508 -3.266 -15.435 1.00 6.45 47 LYS A C 7
ATOM 7335 O O . LYS A 1 66 ? -4.163 -2.093 -15.598 1.00 7.14 47 LYS A O 7
ATOM 7354 N N . LYS A 1 67 ? -5.682 -3.728 -15.838 1.00 6.06 48 LYS A N 7
ATOM 7355 C CA . LYS A 1 67 ? -6.694 -2.835 -16.372 1.00 6.40 48 LYS A CA 7
ATOM 7356 C C . LYS A 1 67 ? -8.053 -3.138 -15.748 1.00 6.04 48 LYS A C 7
ATOM 7357 O O . LYS A 1 67 ? -8.914 -3.769 -16.366 1.00 6.58 48 LYS A O 7
ATOM 7376 N N . GLU A 1 68 ? -8.226 -2.708 -14.508 1.00 5.38 49 GLU A N 7
ATOM 7377 C CA . GLU A 1 68 ? -9.493 -2.848 -13.815 1.00 5.42 49 GLU A CA 7
ATOM 7378 C C . GLU A 1 68 ? -9.672 -1.679 -12.860 1.00 5.55 49 GLU A C 7
ATOM 7379 O O . GLU A 1 68 ? -10.478 -0.778 -13.162 1.00 5.89 49 GLU A O 7
ATOM 7393 N N . MET A 1 1 ? 22.398 14.254 -9.384 1.00 16.77 -18 MET A N 8
ATOM 7394 C CA . MET A 1 1 ? 22.451 15.633 -9.915 1.00 16.30 -18 MET A CA 8
ATOM 7395 C C . MET A 1 1 ? 21.073 16.072 -10.383 1.00 15.80 -18 MET A C 8
ATOM 7396 O O . MET A 1 1 ? 20.291 15.255 -10.871 1.00 15.75 -18 MET A O 8
ATOM 7412 N N . ALA A 1 2 ? 20.785 17.360 -10.213 1.00 15.58 -17 ALA A N 8
ATOM 7413 C CA . ALA A 1 2 ? 19.529 17.958 -10.655 1.00 15.28 -17 ALA A CA 8
ATOM 7414 C C . ALA A 1 2 ? 18.316 17.263 -10.036 1.00 14.65 -17 ALA A C 8
ATOM 7415 O O . ALA A 1 2 ? 17.443 16.762 -10.748 1.00 14.54 -17 ALA A O 8
ATOM 7422 N N . HIS A 1 3 ? 18.279 17.237 -8.702 1.00 14.40 -16 HIS A N 8
ATOM 7423 C CA . HIS A 1 3 ? 17.154 16.672 -7.953 1.00 13.97 -16 HIS A CA 8
ATOM 7424 C C . HIS A 1 3 ? 16.943 15.198 -8.294 1.00 13.40 -16 HIS A C 8
ATOM 7425 O O . HIS A 1 3 ? 15.821 14.774 -8.572 1.00 13.34 -16 HIS A O 8
ATOM 7440 N N . HIS A 1 4 ? 18.016 14.419 -8.271 1.00 13.18 -15 HIS A N 8
ATOM 7441 C CA . HIS A 1 4 ? 17.929 12.998 -8.595 1.00 12.80 -15 HIS A CA 8
ATOM 7442 C C . HIS A 1 4 ? 17.496 12.202 -7.365 1.00 12.10 -15 HIS A C 8
ATOM 7443 O O . HIS A 1 4 ? 18.293 11.484 -6.762 1.00 12.11 -15 HIS A O 8
ATOM 7458 N N . HIS A 1 5 ? 16.233 12.349 -6.990 1.00 11.67 -14 HIS A N 8
ATOM 7459 C CA . HIS A 1 5 ? 15.703 11.683 -5.808 1.00 11.15 -14 HIS A CA 8
ATOM 7460 C C . HIS A 1 5 ? 15.626 10.178 -6.040 1.00 10.45 -14 HIS A C 8
ATOM 7461 O O . HIS A 1 5 ? 15.123 9.725 -7.067 1.00 10.24 -14 HIS A O 8
ATOM 7476 N N . HIS A 1 6 ? 16.117 9.413 -5.077 1.00 10.29 -13 HIS A N 8
ATOM 7477 C CA . HIS A 1 6 ? 16.189 7.964 -5.213 1.00 9.83 -13 HIS A CA 8
ATOM 7478 C C . HIS A 1 6 ? 14.845 7.320 -4.898 1.00 9.17 -13 HIS A C 8
ATOM 7479 O O . HIS A 1 6 ? 14.202 7.657 -3.902 1.00 9.24 -13 HIS A O 8
ATOM 7494 N N . HIS A 1 7 ? 14.425 6.403 -5.758 1.00 8.78 -12 HIS A N 8
ATOM 7495 C CA . HIS A 1 7 ? 13.169 5.689 -5.567 1.00 8.39 -12 HIS A CA 8
ATOM 7496 C C . HIS A 1 7 ? 13.427 4.337 -4.917 1.00 7.80 -12 HIS A C 8
ATOM 7497 O O . HIS A 1 7 ? 13.701 3.351 -5.604 1.00 7.91 -12 HIS A O 8
ATOM 7512 N N . HIS A 1 8 ? 13.342 4.292 -3.595 1.00 7.48 -11 HIS A N 8
ATOM 7513 C CA . HIS A 1 8 ? 13.595 3.059 -2.858 1.00 7.19 -11 HIS A CA 8
ATOM 7514 C C . HIS A 1 8 ? 12.307 2.245 -2.745 1.00 6.46 -11 HIS A C 8
ATOM 7515 O O . HIS A 1 8 ? 11.872 1.881 -1.652 1.00 6.49 -11 HIS A O 8
ATOM 7530 N N . SER A 1 9 ? 11.696 1.971 -3.886 1.00 6.16 -10 SER A N 8
ATOM 7531 C CA . SER A 1 9 ? 10.461 1.215 -3.928 1.00 5.80 -10 SER A CA 8
ATOM 7532 C C . SER A 1 9 ? 10.756 -0.280 -3.870 1.00 5.14 -10 SER A C 8
ATOM 7533 O O . SER A 1 9 ? 10.681 -0.986 -4.876 1.00 5.44 -10 SER A O 8
ATOM 7541 N N . SER A 1 10 ? 11.104 -0.751 -2.682 1.00 4.65 -9 SER A N 8
ATOM 7542 C CA . SER A 1 10 ? 11.413 -2.157 -2.470 1.00 4.40 -9 SER A CA 8
ATOM 7543 C C . SER A 1 10 ? 10.135 -2.957 -2.229 1.00 3.47 -9 SER A C 8
ATOM 7544 O O . SER A 1 10 ? 10.180 -4.129 -1.861 1.00 3.79 -9 SER A O 8
ATOM 7552 N N . GLY A 1 11 ? 8.998 -2.317 -2.459 1.00 2.88 -8 GLY A N 8
ATOM 7553 C CA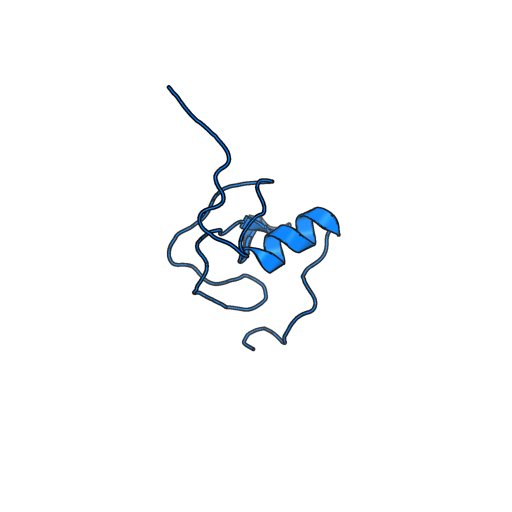 . GLY A 1 11 ? 7.724 -2.926 -2.145 1.00 2.53 -8 GLY A CA 8
ATOM 7554 C C . GLY A 1 11 ? 7.035 -2.189 -1.021 1.00 2.03 -8 GLY A C 8
ATOM 7555 O O . GLY A 1 11 ? 5.899 -2.500 -0.655 1.00 2.46 -8 GLY A O 8
ATOM 7559 N N . LEU A 1 12 ? 7.740 -1.208 -0.473 1.00 1.44 -7 LEU A N 8
ATOM 7560 C CA . LEU A 1 12 ? 7.219 -0.367 0.590 1.00 1.02 -7 LEU A CA 8
ATOM 7561 C C . LEU A 1 12 ? 8.055 0.904 0.724 1.00 1.01 -7 LEU A C 8
ATOM 7562 O O . LEU A 1 12 ? 9.259 0.891 0.464 1.00 1.40 -7 LEU A O 8
ATOM 7578 N N . GLU A 1 13 ? 7.404 2.005 1.094 1.00 1.01 -6 GLU A N 8
ATOM 7579 C CA . GLU A 1 13 ? 8.080 3.293 1.244 1.00 1.15 -6 GLU A CA 8
ATOM 7580 C C . GLU A 1 13 ? 7.501 4.087 2.412 1.00 1.03 -6 GLU A C 8
ATOM 7581 O O . GLU A 1 13 ? 8.207 4.408 3.366 1.00 1.77 -6 GLU A O 8
ATOM 7593 N N . VAL A 1 14 ? 6.211 4.404 2.316 1.00 0.68 -5 VAL A N 8
ATOM 7594 C CA . VAL A 1 14 ? 5.512 5.212 3.319 1.00 0.59 -5 VAL A CA 8
ATOM 7595 C C . VAL A 1 14 ? 5.667 4.637 4.732 1.00 0.89 -5 VAL A C 8
ATOM 7596 O O . VAL A 1 14 ? 5.048 3.636 5.089 1.00 1.67 -5 VAL A O 8
ATOM 7609 N N . LEU A 1 15 ? 6.511 5.271 5.529 1.00 0.83 -4 LEU A N 8
ATOM 7610 C CA . LEU A 1 15 ? 6.703 4.862 6.914 1.00 1.12 -4 LEU A CA 8
ATOM 7611 C C . LEU A 1 15 ? 6.531 6.048 7.857 1.00 1.15 -4 LEU A C 8
ATOM 7612 O O . LEU A 1 15 ? 6.761 5.943 9.059 1.00 1.67 -4 LEU A O 8
ATOM 7628 N N . PHE A 1 16 ? 6.108 7.174 7.297 1.00 1.03 -3 PHE A N 8
ATOM 7629 C CA . PHE A 1 16 ? 5.933 8.393 8.075 1.00 1.19 -3 PHE A CA 8
ATOM 7630 C C . PHE A 1 16 ? 4.534 8.467 8.685 1.00 1.23 -3 PHE A C 8
ATOM 7631 O O . PHE A 1 16 ? 4.287 9.258 9.596 1.00 2.17 -3 PHE A O 8
ATOM 7648 N N . GLN A 1 17 ? 3.621 7.646 8.179 1.00 0.89 -2 GLN A N 8
ATOM 7649 C CA . GLN A 1 17 ? 2.249 7.631 8.673 1.00 0.86 -2 GLN A CA 8
ATOM 7650 C C . GLN A 1 17 ? 1.597 6.279 8.401 1.00 1.00 -2 GLN A C 8
ATOM 7651 O O . GLN A 1 17 ? 1.025 6.062 7.329 1.00 1.69 -2 GLN A O 8
ATOM 7665 N N . GLY A 1 18 ? 1.698 5.364 9.356 1.00 0.85 -1 GLY A N 8
ATOM 7666 C CA . GLY A 1 18 ? 1.067 4.065 9.207 1.00 1.20 -1 GLY A CA 8
ATOM 7667 C C . GLY A 1 18 ? 1.870 2.942 9.835 1.00 0.93 -1 GLY A C 8
ATOM 7668 O O . GLY A 1 18 ? 3.078 2.843 9.607 1.00 1.43 -1 GLY A O 8
ATOM 7672 N N . PRO A 1 19 ? 1.213 2.079 10.626 1.00 0.95 0 PRO A N 8
ATOM 7673 C CA . PRO A 1 19 ? 1.853 0.941 11.295 1.00 1.19 0 PRO A CA 8
ATOM 7674 C C . PRO A 1 19 ? 1.837 -0.333 10.434 1.00 1.08 0 PRO A C 8
ATOM 7675 O O . PRO A 1 19 ? 1.984 -0.270 9.210 1.00 1.62 0 PRO A O 8
ATOM 7686 N N . ARG A 1 20 ? 1.677 -1.489 11.079 1.00 1.01 1 ARG A N 8
ATOM 7687 C CA . ARG A 1 20 ? 1.610 -2.764 10.376 1.00 1.19 1 ARG A CA 8
ATOM 7688 C C . ARG A 1 20 ? 0.456 -3.610 10.924 1.00 0.86 1 ARG A C 8
ATOM 7689 O O . ARG A 1 20 ? 0.087 -3.487 12.092 1.00 1.02 1 ARG A O 8
ATOM 7710 N N . ARG A 1 21 ? -0.110 -4.458 10.071 1.00 0.78 2 ARG A N 8
ATOM 7711 C CA . ARG A 1 21 ? -1.246 -5.301 10.449 1.00 0.56 2 ARG A CA 8
ATOM 7712 C C . ARG A 1 21 ? -0.868 -6.786 10.370 1.00 0.65 2 ARG A C 8
ATOM 7713 O O . ARG A 1 21 ? -1.542 -7.639 10.952 1.00 1.49 2 ARG A O 8
ATOM 7734 N N . ALA A 1 22 ? 0.226 -7.068 9.654 1.00 0.64 3 ALA A N 8
ATOM 7735 C CA . ALA A 1 22 ? 0.753 -8.431 9.473 1.00 0.58 3 ALA A CA 8
ATOM 7736 C C . ALA A 1 22 ? -0.136 -9.283 8.558 1.00 0.60 3 ALA A C 8
ATOM 7737 O O . ALA A 1 22 ? -0.236 -9.013 7.363 1.00 1.09 3 ALA A O 8
ATOM 7744 N N . GLY A 1 23 ? -0.790 -10.293 9.120 1.00 0.44 4 GLY A N 8
ATOM 7745 C CA . GLY A 1 23 ? -1.592 -11.212 8.325 1.00 0.52 4 GLY A CA 8
ATOM 7746 C C . GLY A 1 23 ? -2.982 -10.669 8.034 1.00 0.39 4 GLY A C 8
ATOM 7747 O O . GLY A 1 23 ? -3.979 -11.275 8.425 1.00 0.54 4 GLY A O 8
ATOM 7751 N N . THR A 1 24 ? -3.057 -9.526 7.363 1.00 0.26 5 THR A N 8
ATOM 7752 C CA . THR A 1 24 ? -4.330 -8.856 7.135 1.00 0.18 5 THR A CA 8
ATOM 7753 C C . THR A 1 24 ? -4.596 -8.701 5.634 1.00 0.14 5 THR A C 8
ATOM 7754 O O . THR A 1 24 ? -3.805 -9.164 4.816 1.00 0.15 5 THR A O 8
ATOM 7765 N N . CYS A 1 25 ? -5.726 -8.094 5.284 1.00 0.15 6 CYS A N 8
ATOM 7766 C CA . CYS A 1 25 ? -6.081 -7.845 3.892 1.00 0.14 6 CYS A CA 8
ATOM 7767 C C . CYS A 1 25 ? -6.230 -6.363 3.612 1.00 0.13 6 CYS A C 8
ATOM 7768 O O . CYS A 1 25 ? -6.532 -5.578 4.511 1.00 0.15 6 CYS A O 8
ATOM 7776 N N . CYS A 1 26 ? -6.018 -5.980 2.358 1.00 0.12 7 CYS A N 8
ATOM 7777 C CA . CYS A 1 26 ? -6.074 -4.584 1.995 1.00 0.11 7 CYS A CA 8
ATOM 7778 C C . CYS A 1 26 ? -7.517 -4.172 1.721 1.00 0.10 7 CYS A C 8
ATOM 7779 O O . CYS A 1 26 ? -8.178 -4.756 0.866 1.00 0.10 7 CYS A O 8
ATOM 7786 N N . ALA A 1 27 ? -7.991 -3.165 2.471 1.00 0.13 8 ALA A N 8
ATOM 7787 C CA . ALA A 1 27 ? -9.363 -2.647 2.382 1.00 0.17 8 ALA A CA 8
ATOM 7788 C C . ALA A 1 27 ? -9.779 -2.303 0.968 1.00 0.21 8 ALA A C 8
ATOM 7789 O O . ALA A 1 27 ? -10.952 -2.068 0.691 1.00 0.31 8 ALA A O 8
ATOM 7796 N N . ASN A 1 28 ? -8.823 -2.274 0.079 1.00 0.18 9 ASN A N 8
ATOM 7797 C CA . ASN A 1 28 ? -9.051 -1.692 -1.220 1.00 0.23 9 ASN A CA 8
ATOM 7798 C C . ASN A 1 28 ? -8.680 -2.634 -2.353 1.00 0.24 9 ASN A C 8
ATOM 7799 O O . ASN A 1 28 ? -9.404 -2.716 -3.338 1.00 0.32 9 ASN A O 8
ATOM 7810 N N . CYS A 1 29 ? -7.561 -3.344 -2.236 1.00 0.21 10 CYS A N 8
ATOM 7811 C CA . CYS A 1 29 ? -7.177 -4.258 -3.310 1.00 0.28 10 CYS A CA 8
ATOM 7812 C C . CYS A 1 29 ? -7.128 -5.711 -2.810 1.00 0.22 10 CYS A C 8
ATOM 7813 O O . CYS A 1 29 ? -6.769 -6.620 -3.551 1.00 0.31 10 CYS A O 8
ATOM 7820 N N . GLN A 1 30 ? -7.507 -5.897 -1.541 1.00 0.18 11 GLN A N 8
ATOM 7821 C CA . GLN A 1 30 ? -7.588 -7.215 -0.872 1.00 0.21 11 GLN A CA 8
ATOM 7822 C C . GLN A 1 30 ? -6.314 -8.076 -0.978 1.00 0.26 11 GLN A C 8
ATOM 7823 O O . GLN A 1 30 ? -6.355 -9.261 -0.660 1.00 0.34 11 GLN A O 8
ATOM 7837 N N . THR A 1 31 ? -5.195 -7.517 -1.428 1.00 0.25 12 THR A N 8
ATOM 7838 C CA . THR A 1 31 ? -3.932 -8.233 -1.349 1.00 0.26 12 THR A CA 8
ATOM 7839 C C . THR A 1 31 ? -3.605 -8.534 0.107 1.00 0.21 12 THR A C 8
ATOM 7840 O O . THR A 1 31 ? -4.018 -7.809 1.018 1.00 0.19 12 THR A O 8
ATOM 7851 N N . THR A 1 32 ? -2.885 -9.613 0.307 1.00 0.22 13 THR A N 8
ATOM 7852 C CA . THR A 1 32 ? -2.474 -10.039 1.632 1.00 0.23 13 THR A CA 8
ATOM 7853 C C . THR A 1 32 ? -0.978 -10.312 1.658 1.00 0.26 13 THR A C 8
ATOM 7854 O O . THR A 1 32 ? -0.433 -10.830 2.635 1.00 0.42 13 THR A O 8
ATOM 7865 N N . THR A 1 33 ? -0.315 -9.941 0.575 1.00 0.22 14 THR A N 8
ATOM 7866 C CA . THR A 1 33 ? 1.130 -10.082 0.491 1.00 0.26 14 THR A CA 8
ATOM 7867 C C . THR A 1 33 ? 1.778 -8.703 0.619 1.00 0.23 14 THR A C 8
ATOM 7868 O O . THR A 1 33 ? 2.360 -8.152 -0.314 1.00 0.36 14 THR A O 8
ATOM 7879 N N . THR A 1 34 ? 1.660 -8.146 1.808 1.00 0.17 15 THR A N 8
ATOM 7880 C CA . THR A 1 34 ? 2.124 -6.789 2.067 1.00 0.17 15 THR A CA 8
ATOM 7881 C C . THR A 1 34 ? 2.683 -6.684 3.485 1.00 0.20 15 THR A C 8
ATOM 7882 O O . THR A 1 34 ? 2.153 -7.296 4.410 1.00 0.26 15 THR A O 8
ATOM 7893 N N . THR A 1 35 ? 3.756 -5.923 3.647 1.00 0.25 16 THR A N 8
ATOM 7894 C CA . THR A 1 35 ? 4.408 -5.779 4.942 1.00 0.31 16 THR A CA 8
ATOM 7895 C C . THR A 1 35 ? 4.166 -4.378 5.522 1.00 0.25 16 THR A C 8
ATOM 7896 O O . THR A 1 35 ? 4.640 -4.049 6.609 1.00 0.30 16 THR A O 8
ATOM 7907 N N . LEU A 1 36 ? 3.393 -3.563 4.811 1.00 0.21 17 LEU A N 8
ATOM 7908 C CA . LEU A 1 36 ? 3.276 -2.137 5.159 1.00 0.21 17 LEU A CA 8
ATOM 7909 C C . LEU A 1 36 ? 1.811 -1.728 5.232 1.00 0.18 17 LEU A C 8
ATOM 7910 O O . LEU A 1 36 ? 1.309 -1.009 4.367 1.00 0.29 17 LEU A O 8
ATOM 7926 N N . TRP A 1 37 ? 1.137 -2.182 6.274 1.00 0.13 18 TRP A N 8
ATOM 7927 C CA . TRP A 1 37 ? -0.296 -1.980 6.409 1.00 0.11 18 TRP A CA 8
ATOM 7928 C C . TRP A 1 37 ? -0.644 -0.601 6.990 1.00 0.12 18 TRP A C 8
ATOM 7929 O O . TRP A 1 37 ? -0.649 -0.399 8.204 1.00 0.18 18 TRP A O 8
ATOM 7950 N N . ARG A 1 38 ? -0.973 0.323 6.091 1.00 0.12 19 ARG A N 8
ATOM 7951 C CA . ARG A 1 38 ? -1.394 1.690 6.457 1.00 0.13 19 ARG A CA 8
ATOM 7952 C C . ARG A 1 38 ? -2.880 1.688 6.809 1.00 0.13 19 ARG A C 8
ATOM 7953 O O . ARG A 1 38 ? -3.560 0.676 6.633 1.00 0.15 19 ARG A O 8
ATOM 7974 N N . ARG A 1 39 ? -3.376 2.803 7.331 1.00 0.15 20 ARG A N 8
ATOM 7975 C CA . ARG A 1 39 ? -4.795 2.974 7.550 1.00 0.17 20 ARG A CA 8
ATOM 7976 C C . ARG A 1 39 ? -5.393 3.883 6.490 1.00 0.19 20 ARG A C 8
ATOM 7977 O O . ARG A 1 39 ? -4.718 4.770 5.961 1.00 0.25 20 ARG A O 8
ATOM 7998 N N . ASN A 1 40 ? -6.656 3.638 6.175 1.00 0.18 21 ASN A N 8
ATOM 7999 C CA . ASN A 1 40 ? -7.366 4.454 5.185 1.00 0.18 21 ASN A CA 8
ATOM 8000 C C . ASN A 1 40 ? -8.229 5.487 5.918 1.00 0.17 21 ASN A C 8
ATOM 8001 O O . ASN A 1 40 ? -8.154 5.537 7.141 1.00 0.17 21 ASN A O 8
ATOM 8012 N N . ALA A 1 41 ? -9.095 6.238 5.210 1.00 0.19 22 ALA A N 8
ATOM 8013 C CA . ALA A 1 41 ? -9.813 7.373 5.810 1.00 0.24 22 ALA A CA 8
ATOM 8014 C C . ALA A 1 41 ? -10.625 6.995 7.055 1.00 0.26 22 ALA A C 8
ATOM 8015 O O . ALA A 1 41 ? -10.858 7.833 7.928 1.00 0.36 22 ALA A O 8
ATOM 8022 N N . ASN A 1 42 ? -11.036 5.738 7.157 1.00 0.25 23 ASN A N 8
ATOM 8023 C CA . ASN A 1 42 ? -11.859 5.298 8.269 1.00 0.33 23 ASN A CA 8
ATOM 8024 C C . ASN A 1 42 ? -10.986 4.516 9.233 1.00 0.24 23 ASN A C 8
ATOM 8025 O O . ASN A 1 42 ? -11.432 4.020 10.267 1.00 0.35 23 ASN A O 8
ATOM 8036 N N . GLY A 1 43 ? -9.721 4.429 8.861 1.00 0.17 24 GLY A N 8
ATOM 8037 C CA . GLY A 1 43 ? -8.729 3.776 9.661 1.00 0.20 24 GLY A CA 8
ATOM 8038 C C . GLY A 1 43 ? -8.686 2.304 9.384 1.00 0.18 24 GLY A C 8
ATOM 8039 O O . GLY A 1 43 ? -8.322 1.501 10.245 1.00 0.22 24 GLY A O 8
ATOM 8043 N N . ASP A 1 44 ? -9.056 1.952 8.169 1.00 0.15 25 ASP A N 8
ATOM 8044 C CA . ASP A 1 44 ? -9.051 0.570 7.752 1.00 0.16 25 ASP A CA 8
ATOM 8045 C C . ASP A 1 44 ? -7.665 0.195 7.258 1.00 0.16 25 ASP A C 8
ATOM 8046 O O . ASP A 1 44 ? -6.863 1.056 6.925 1.00 0.26 25 ASP A O 8
ATOM 8055 N N . PRO A 1 45 ? -7.382 -1.096 7.205 1.00 0.11 26 PRO A N 8
ATOM 8056 C CA . PRO A 1 45 ? -6.085 -1.604 6.772 1.00 0.10 26 PRO A CA 8
ATOM 8057 C C . PRO A 1 45 ? -5.904 -1.551 5.253 1.00 0.08 26 PRO A C 8
ATOM 8058 O O . PRO A 1 45 ? -6.773 -1.983 4.502 1.00 0.11 26 PRO A O 8
ATOM 8069 N N . VAL A 1 46 ? -4.761 -1.041 4.803 1.00 0.07 27 VAL A N 8
ATOM 8070 C CA . VAL A 1 46 ? -4.448 -1.009 3.363 1.00 0.08 27 VAL A CA 8
ATOM 8071 C C . VAL A 1 46 ? -2.977 -1.333 3.162 1.00 0.10 27 VAL A C 8
ATOM 8072 O O . VAL A 1 46 ? -2.149 -1.078 4.034 1.00 0.11 27 VAL A O 8
ATOM 8085 N N . CYS A 1 47 ? -2.668 -1.906 2.014 1.00 0.12 28 CYS A N 8
ATOM 8086 C CA . CYS A 1 47 ? -1.313 -2.273 1.664 1.00 0.15 28 CYS A CA 8
ATOM 8087 C C . CYS A 1 47 ? -0.518 -0.977 1.375 1.00 0.13 28 CYS A C 8
ATOM 8088 O O . CYS A 1 47 ? -1.129 0.097 1.313 1.00 0.15 28 CYS A O 8
ATOM 8095 N N . ASN A 1 48 ? 0.814 -1.055 1.199 1.00 0.13 29 ASN A N 8
ATOM 8096 C CA . ASN A 1 48 ? 1.646 0.137 1.032 1.00 0.17 29 ASN A CA 8
ATOM 8097 C C . ASN A 1 48 ? 1.071 1.104 -0.000 1.00 0.15 29 ASN A C 8
ATOM 8098 O O . ASN A 1 48 ? 0.806 2.253 0.338 1.00 0.16 29 ASN A O 8
ATOM 8109 N N . ALA A 1 49 ? 0.866 0.651 -1.224 1.00 0.17 30 ALA A N 8
ATOM 8110 C CA . ALA A 1 49 ? 0.434 1.549 -2.302 1.00 0.18 30 ALA A CA 8
ATOM 8111 C C . ALA A 1 49 ? -0.882 2.263 -1.993 1.00 0.20 30 ALA A C 8
ATOM 8112 O O . ALA A 1 49 ? -0.968 3.483 -2.107 1.00 0.19 30 ALA A O 8
ATOM 8119 N N . CYS A 1 50 ? -1.898 1.503 -1.600 1.00 0.26 31 CYS A N 8
ATOM 8120 C CA . CYS A 1 50 ? -3.232 2.058 -1.382 1.00 0.30 31 CYS A CA 8
ATOM 8121 C C . CYS A 1 50 ? -3.239 3.138 -0.299 1.00 0.32 31 CYS A C 8
ATOM 8122 O O . CYS A 1 50 ? -3.928 4.151 -0.435 1.00 0.41 31 CYS A O 8
ATOM 8129 N N . GLY A 1 51 ? -2.472 2.943 0.765 1.00 0.28 32 GLY A N 8
ATOM 8130 C CA . GLY A 1 51 ? -2.355 3.999 1.766 1.00 0.29 32 GLY A CA 8
ATOM 8131 C C . GLY A 1 51 ? -1.377 5.072 1.335 1.00 0.30 32 GLY A C 8
ATOM 8132 O O . GLY A 1 51 ? -1.641 6.252 1.526 1.00 0.46 32 GLY A O 8
ATOM 8136 N N . LEU A 1 52 ? -0.256 4.666 0.729 1.00 0.19 33 LEU A N 8
ATOM 8137 C CA . LEU A 1 52 ? 0.773 5.619 0.298 1.00 0.16 33 LEU A CA 8
ATOM 8138 C C . LEU A 1 52 ? 0.165 6.621 -0.648 1.00 0.14 33 LEU A C 8
ATOM 8139 O O . LEU A 1 52 ? 0.444 7.812 -0.554 1.00 0.15 33 LEU A O 8
ATOM 8155 N N . TYR A 1 53 ? -0.686 6.149 -1.554 1.00 0.14 34 TYR A N 8
ATOM 8156 C CA . TYR A 1 53 ? -1.235 7.026 -2.535 1.00 0.16 34 TYR A CA 8
ATOM 8157 C C . TYR A 1 53 ? -2.103 8.094 -1.891 1.00 0.13 34 TYR A C 8
ATOM 8158 O O . TYR A 1 53 ? -1.970 9.282 -2.187 1.00 0.15 34 TYR A O 8
ATOM 8176 N N . TYR A 1 54 ? -2.996 7.661 -1.017 1.00 0.14 35 TYR A N 8
ATOM 8177 C CA . TYR A 1 54 ? -3.843 8.580 -0.280 1.00 0.17 35 TYR A CA 8
ATOM 8178 C C . TYR A 1 54 ? -2.989 9.494 0.588 1.00 0.16 35 TYR A C 8
ATOM 8179 O O . TYR A 1 54 ? -3.379 10.612 0.895 1.00 0.20 35 TYR A O 8
ATOM 8197 N N . LYS A 1 55 ? -1.805 9.038 0.953 1.00 0.15 36 LYS A N 8
ATOM 8198 C CA . LYS A 1 55 ? -0.932 9.839 1.782 1.00 0.21 36 LYS A CA 8
ATOM 8199 C C . LYS A 1 55 ? -0.354 10.974 0.977 1.00 0.22 36 LYS A C 8
ATOM 8200 O O . LYS A 1 55 ? -0.173 12.089 1.469 1.00 0.32 36 LYS A O 8
ATOM 8219 N N . LEU A 1 56 ? -0.064 10.670 -0.267 1.00 0.20 37 LEU A N 8
ATOM 8220 C CA . LEU A 1 56 ? 0.488 11.647 -1.170 1.00 0.24 37 LEU A CA 8
ATOM 8221 C C . LEU A 1 56 ? -0.591 12.601 -1.677 1.00 0.25 37 LEU A C 8
ATOM 8222 O O . LEU A 1 56 ? -0.358 13.799 -1.821 1.00 0.31 37 LEU A O 8
ATOM 8238 N N . HIS A 1 57 ? -1.775 12.056 -1.952 1.00 0.23 38 HIS A N 8
ATOM 8239 C CA . HIS A 1 57 ? -2.776 12.772 -2.741 1.00 0.28 38 HIS A CA 8
ATOM 8240 C C . HIS A 1 57 ? -4.110 12.998 -2.012 1.00 0.30 38 HIS A C 8
ATOM 8241 O O . HIS A 1 57 ? -4.986 13.691 -2.528 1.00 0.37 38 HIS A O 8
ATOM 8256 N N . ASN A 1 58 ? -4.252 12.414 -0.823 1.00 0.26 39 ASN A N 8
ATOM 8257 C CA . ASN A 1 58 ? -5.473 12.554 0.006 1.00 0.30 39 ASN A CA 8
ATOM 8258 C C . ASN A 1 58 ? -6.712 12.037 -0.705 1.00 0.32 39 ASN A C 8
ATOM 8259 O O . ASN A 1 58 ? -7.799 12.592 -0.548 1.00 0.40 39 ASN A O 8
ATOM 8270 N N . VAL A 1 59 ? -6.559 10.967 -1.460 1.00 0.30 40 VAL A N 8
ATOM 8271 C CA . VAL A 1 59 ? -7.669 10.427 -2.238 1.00 0.38 40 VAL A CA 8
ATOM 8272 C C . VAL A 1 59 ? -7.538 8.935 -2.436 1.00 0.37 40 VAL A C 8
ATOM 8273 O O . VAL A 1 59 ? -6.500 8.346 -2.135 1.00 0.30 40 VAL A O 8
ATOM 8286 N N . ASN A 1 60 ? -8.604 8.340 -2.943 1.00 0.50 41 ASN A N 8
ATOM 8287 C CA . ASN A 1 60 ? -8.638 6.913 -3.207 1.00 0.55 41 ASN A CA 8
ATOM 8288 C C . ASN A 1 60 ? -7.506 6.517 -4.144 1.00 0.44 41 ASN A C 8
ATOM 8289 O O . ASN A 1 60 ? -6.936 7.361 -4.835 1.00 0.43 41 ASN A O 8
ATOM 8300 N N . ARG A 1 61 ? -7.212 5.233 -4.187 1.00 0.46 42 ARG A N 8
ATOM 8301 C CA . ARG A 1 61 ? -6.002 4.740 -4.823 1.00 0.39 42 ARG A CA 8
ATOM 8302 C C . ARG A 1 61 ? -6.326 4.063 -6.150 1.00 0.45 42 ARG A C 8
ATOM 8303 O O . ARG A 1 61 ? -6.717 2.896 -6.172 1.00 0.51 42 ARG A O 8
ATOM 8324 N N . PRO A 1 62 ? -6.182 4.792 -7.277 1.00 0.53 43 PRO A N 8
ATOM 8325 C CA . PRO A 1 62 ? -6.324 4.214 -8.613 1.00 0.67 43 PRO A CA 8
ATOM 8326 C C . PRO A 1 62 ? -5.257 3.173 -8.831 1.00 0.66 43 PRO A C 8
ATOM 8327 O O . PRO A 1 62 ? -4.061 3.474 -8.796 1.00 0.68 43 PRO A O 8
ATOM 8338 N N . LEU A 1 63 ? -5.683 1.957 -9.057 1.00 0.72 44 LEU A N 8
ATOM 8339 C CA . LEU A 1 63 ? -4.769 0.843 -8.976 1.00 0.73 44 LEU A CA 8
ATOM 8340 C C . LEU A 1 63 ? -5.344 -0.418 -9.601 1.00 1.12 44 LEU A C 8
ATOM 8341 O O . LEU A 1 63 ? -4.930 -0.830 -10.684 1.00 1.52 44 LEU A O 8
ATOM 8357 N N . THR A 1 64 ? -6.304 -1.010 -8.920 1.00 1.43 45 THR A N 8
ATOM 8358 C CA . THR A 1 64 ? -6.874 -2.284 -9.330 1.00 1.89 45 THR A CA 8
ATOM 8359 C C . THR A 1 64 ? -8.365 -2.337 -8.975 1.00 2.49 45 THR A C 8
ATOM 8360 O O . THR A 1 64 ? -9.020 -1.296 -8.905 1.00 3.12 45 THR A O 8
ATOM 8371 N N . MET A 1 65 ? -8.905 -3.534 -8.756 1.00 3.01 46 MET A N 8
ATOM 8372 C CA . MET A 1 65 ? -10.286 -3.676 -8.329 1.00 4.06 46 MET A CA 8
ATOM 8373 C C . MET A 1 65 ? -10.329 -3.801 -6.807 1.00 4.82 46 MET A C 8
ATOM 8374 O O . MET A 1 65 ? -9.358 -3.458 -6.130 1.00 5.29 46 MET A O 8
ATOM 8388 N N . LYS A 1 66 ? -11.442 -4.284 -6.270 1.00 5.35 47 LYS A N 8
ATOM 8389 C CA . LYS A 1 66 ? -11.542 -4.547 -4.838 1.00 6.39 47 LYS A CA 8
ATOM 8390 C C . LYS A 1 66 ? -10.632 -5.709 -4.457 1.00 6.45 47 LYS A C 8
ATOM 8391 O O . LYS A 1 66 ? -10.153 -5.799 -3.326 1.00 7.14 47 LYS A O 8
ATOM 8410 N N . LYS A 1 67 ? -10.412 -6.598 -5.417 1.00 6.06 48 LYS A N 8
ATOM 8411 C CA . LYS A 1 67 ? -9.488 -7.708 -5.254 1.00 6.40 48 LYS A CA 8
ATOM 8412 C C . LYS A 1 67 ? -8.876 -8.080 -6.608 1.00 6.04 48 LYS A C 8
ATOM 8413 O O . LYS A 1 67 ? -9.457 -8.849 -7.380 1.00 6.58 48 LYS A O 8
ATOM 8432 N N . GLU A 1 68 ? -7.709 -7.504 -6.890 1.00 5.38 49 GLU A N 8
ATOM 8433 C CA . GLU A 1 68 ? -7.007 -7.701 -8.159 1.00 5.42 49 GLU A CA 8
ATOM 8434 C C . GLU A 1 68 ? -7.829 -7.153 -9.322 1.00 5.55 49 GLU A C 8
ATOM 8435 O O . GLU A 1 68 ? -7.832 -5.922 -9.518 1.00 5.89 49 GLU A O 8
ATOM 8449 N N . MET A 1 1 ? 32.838 -13.234 -3.759 1.00 16.77 -18 MET A N 9
ATOM 8450 C CA . MET A 1 1 ? 31.884 -12.127 -3.984 1.00 16.30 -18 MET A CA 9
ATOM 8451 C C . MET A 1 1 ? 30.881 -12.053 -2.842 1.00 15.80 -18 MET A C 9
ATOM 8452 O O . MET A 1 1 ? 30.628 -13.050 -2.160 1.00 15.75 -18 MET A O 9
ATOM 8468 N N . ALA A 1 2 ? 30.315 -10.873 -2.637 1.00 15.58 -17 ALA A N 9
ATOM 8469 C CA . ALA A 1 2 ? 29.317 -10.665 -1.601 1.00 15.28 -17 ALA A CA 9
ATOM 8470 C C . ALA A 1 2 ? 28.308 -9.617 -2.049 1.00 14.65 -17 ALA A C 9
ATOM 8471 O O . ALA A 1 2 ? 28.659 -8.455 -2.250 1.00 14.54 -17 ALA A O 9
ATOM 8478 N N . HIS A 1 3 ? 27.066 -10.037 -2.226 1.00 14.40 -16 HIS A N 9
ATOM 8479 C CA . HIS A 1 3 ? 26.008 -9.137 -2.663 1.00 13.97 -16 HIS A CA 9
ATOM 8480 C C . HIS A 1 3 ? 25.556 -8.259 -1.501 1.00 13.40 -16 HIS A C 9
ATOM 8481 O O . HIS A 1 3 ? 24.981 -8.748 -0.529 1.00 13.34 -16 HIS A O 9
ATOM 8496 N N . HIS A 1 4 ? 25.819 -6.968 -1.601 1.00 13.18 -15 HIS A N 9
ATOM 8497 C CA . HIS A 1 4 ? 25.426 -6.039 -0.555 1.00 12.80 -15 HIS A CA 9
ATOM 8498 C C . HIS A 1 4 ? 24.018 -5.525 -0.818 1.00 12.10 -15 HIS A C 9
ATOM 8499 O O . HIS A 1 4 ? 23.827 -4.568 -1.569 1.00 12.11 -15 HIS A O 9
ATOM 8514 N N . HIS A 1 5 ? 23.031 -6.182 -0.218 1.00 11.67 -14 HIS A N 9
ATOM 8515 C CA . HIS A 1 5 ? 21.647 -5.737 -0.329 1.00 11.15 -14 HIS A CA 9
ATOM 8516 C C . HIS A 1 5 ? 21.507 -4.309 0.186 1.00 10.45 -14 HIS A C 9
ATOM 8517 O O . HIS A 1 5 ? 22.031 -3.964 1.247 1.00 10.24 -14 HIS A O 9
ATOM 8532 N N . HIS A 1 6 ? 20.825 -3.480 -0.585 1.00 10.29 -13 HIS A N 9
ATOM 8533 C CA . HIS A 1 6 ? 20.724 -2.062 -0.282 1.00 9.83 -13 HIS A CA 9
ATOM 8534 C C . HIS A 1 6 ? 19.655 -1.807 0.767 1.00 9.17 -13 HIS A C 9
ATOM 8535 O O . HIS A 1 6 ? 18.470 -2.058 0.541 1.00 9.24 -13 HIS A O 9
ATOM 8550 N N . HIS A 1 7 ? 20.082 -1.276 1.907 1.00 8.78 -12 HIS A N 9
ATOM 8551 C CA . HIS A 1 7 ? 19.189 -1.037 3.035 1.00 8.39 -12 HIS A CA 9
ATOM 8552 C C . HIS A 1 7 ? 18.289 0.166 2.777 1.00 7.80 -12 HIS A C 9
ATOM 8553 O O . HIS A 1 7 ? 17.461 0.524 3.613 1.00 7.91 -12 HIS A O 9
ATOM 8568 N N . HIS A 1 8 ? 18.469 0.804 1.627 1.00 7.48 -11 HIS A N 9
ATOM 8569 C CA . HIS A 1 8 ? 17.543 1.836 1.179 1.00 7.19 -11 HIS A CA 9
ATOM 8570 C C . HIS A 1 8 ? 16.175 1.218 0.929 1.00 6.46 -11 HIS A C 9
ATOM 8571 O O . HIS A 1 8 ? 15.142 1.862 1.104 1.00 6.49 -11 HIS A O 9
ATOM 8586 N N . SER A 1 9 ? 16.178 -0.052 0.544 1.00 6.16 -10 SER A N 9
ATOM 8587 C CA . SER A 1 9 ? 14.948 -0.802 0.359 1.00 5.80 -10 SER A CA 9
ATOM 8588 C C . SER A 1 9 ? 14.603 -1.555 1.641 1.00 5.14 -10 SER A C 9
ATOM 8589 O O . SER A 1 9 ? 14.300 -2.748 1.616 1.00 5.44 -10 SER A O 9
ATOM 8597 N N . SER A 1 10 ? 14.669 -0.851 2.761 1.00 4.65 -9 SER A N 9
ATOM 8598 C CA . SER A 1 10 ? 14.389 -1.451 4.054 1.00 4.40 -9 SER A CA 9
ATOM 8599 C C . SER A 1 10 ? 12.895 -1.395 4.341 1.00 3.47 -9 SER A C 9
ATOM 8600 O O . SER A 1 10 ? 12.276 -2.404 4.686 1.00 3.79 -9 SER A O 9
ATOM 8608 N N . GLY A 1 11 ? 12.315 -0.217 4.183 1.00 2.88 -8 GLY A N 9
ATOM 8609 C CA . GLY A 1 11 ? 10.900 -0.060 4.414 1.00 2.53 -8 GLY A CA 9
ATOM 8610 C C . GLY A 1 11 ? 10.132 0.051 3.120 1.00 2.03 -8 GLY A C 9
ATOM 8611 O O . GLY A 1 11 ? 10.716 0.313 2.067 1.00 2.46 -8 GLY A O 9
ATOM 8615 N N . LEU A 1 12 ? 8.826 -0.139 3.194 1.00 1.44 -7 LEU A N 9
ATOM 8616 C CA . LEU A 1 12 ? 7.974 -0.064 2.015 1.00 1.02 -7 LEU A CA 9
ATOM 8617 C C . LEU A 1 12 ? 7.544 1.374 1.743 1.00 1.01 -7 LEU A C 9
ATOM 8618 O O . LEU A 1 12 ? 6.393 1.634 1.407 1.00 1.40 -7 LEU A O 9
ATOM 8634 N N . GLU A 1 13 ? 8.488 2.302 1.901 1.00 1.01 -6 GLU A N 9
ATOM 8635 C CA . GLU A 1 13 ? 8.266 3.715 1.594 1.00 1.15 -6 GLU A CA 9
ATOM 8636 C C . GLU A 1 13 ? 7.147 4.290 2.481 1.00 1.03 -6 GLU A C 9
ATOM 8637 O O . GLU A 1 13 ? 6.708 3.626 3.420 1.00 1.77 -6 GLU A O 9
ATOM 8649 N N . VAL A 1 14 ? 6.732 5.536 2.204 1.00 0.68 -5 VAL A N 9
ATOM 8650 C CA . VAL A 1 14 ? 5.660 6.228 2.946 1.00 0.59 -5 VAL A CA 9
ATOM 8651 C C . VAL A 1 14 ? 5.839 6.085 4.471 1.00 0.89 -5 VAL A C 9
ATOM 8652 O O . VAL A 1 14 ? 4.878 6.027 5.243 1.00 1.67 -5 VAL A O 9
ATOM 8665 N N . LEU A 1 15 ? 7.095 6.066 4.900 1.00 0.83 -4 LEU A N 9
ATOM 8666 C CA . LEU A 1 15 ? 7.425 5.901 6.308 1.00 1.12 -4 LEU A CA 9
ATOM 8667 C C . LEU A 1 15 ? 7.317 7.229 7.049 1.00 1.15 -4 LEU A C 9
ATOM 8668 O O . LEU A 1 15 ? 8.312 7.935 7.220 1.00 1.67 -4 LEU A O 9
ATOM 8684 N N . PHE A 1 16 ? 6.104 7.572 7.467 1.00 1.03 -3 PHE A N 9
ATOM 8685 C CA . PHE A 1 16 ? 5.876 8.778 8.257 1.00 1.19 -3 PHE A CA 9
ATOM 8686 C C . PHE A 1 16 ? 4.506 8.749 8.932 1.00 1.23 -3 PHE A C 9
ATOM 8687 O O . PHE A 1 16 ? 4.378 9.115 10.097 1.00 2.17 -3 PHE A O 9
ATOM 8704 N N . GLN A 1 17 ? 3.488 8.294 8.212 1.00 0.89 -2 GLN A N 9
ATOM 8705 C CA . GLN A 1 17 ? 2.133 8.257 8.756 1.00 0.86 -2 GLN A CA 9
ATOM 8706 C C . GLN A 1 17 ? 1.469 6.920 8.450 1.00 1.00 -2 GLN A C 9
ATOM 8707 O O . GLN A 1 17 ? 0.840 6.768 7.407 1.00 1.69 -2 GLN A O 9
ATOM 8721 N N . GLY A 1 18 ? 1.615 5.955 9.350 1.00 0.85 -1 GLY A N 9
ATOM 8722 C CA . GLY A 1 18 ? 1.004 4.654 9.140 1.00 1.20 -1 GLY A CA 9
ATOM 8723 C C . GLY A 1 18 ? 1.717 3.536 9.881 1.00 0.93 -1 GLY A C 9
ATOM 8724 O O . GLY A 1 18 ? 2.948 3.515 9.942 1.00 1.43 -1 GLY A O 9
ATOM 8728 N N . PRO A 1 19 ? 0.956 2.600 10.469 1.00 0.95 0 PRO A N 9
ATOM 8729 C CA . PRO A 1 19 ? 1.505 1.441 11.175 1.00 1.19 0 PRO A CA 9
ATOM 8730 C C . PRO A 1 19 ? 1.761 0.251 10.245 1.00 1.08 0 PRO A C 9
ATOM 8731 O O . PRO A 1 19 ? 1.882 0.411 9.028 1.00 1.62 0 PRO A O 9
ATOM 8742 N N . ARG A 1 20 ? 1.855 -0.936 10.834 1.00 1.01 1 ARG A N 9
ATOM 8743 C CA . ARG A 1 20 ? 2.030 -2.168 10.079 1.00 1.19 1 ARG A CA 9
ATOM 8744 C C . ARG A 1 20 ? 1.227 -3.291 10.732 1.00 0.86 1 ARG A C 9
ATOM 8745 O O . ARG A 1 20 ? 0.763 -3.143 11.864 1.00 1.02 1 ARG A O 9
ATOM 8766 N N . ARG A 1 21 ? 1.083 -4.412 10.035 1.00 0.78 2 ARG A N 9
ATOM 8767 C CA . ARG A 1 21 ? 0.254 -5.518 10.520 1.00 0.56 2 ARG A CA 9
ATOM 8768 C C . ARG A 1 21 ? 0.688 -6.807 9.817 1.00 0.65 2 ARG A C 9
ATOM 8769 O O . ARG A 1 21 ? 1.583 -6.768 8.971 1.00 1.49 2 ARG A O 9
ATOM 8790 N N . ALA A 1 22 ? 0.105 -7.947 10.180 1.00 0.64 3 ALA A N 9
ATOM 8791 C CA . ALA A 1 22 ? 0.329 -9.173 9.414 1.00 0.58 3 ALA A CA 9
ATOM 8792 C C . ALA A 1 22 ? -0.967 -10.002 9.339 1.00 0.60 3 ALA A C 9
ATOM 8793 O O . ALA A 1 22 ? -1.895 -9.743 10.109 1.00 1.09 3 ALA A O 9
ATOM 8800 N N . GLY A 1 23 ? -1.034 -11.003 8.436 1.00 0.44 4 GLY A N 9
ATOM 8801 C CA . GLY A 1 23 ? -2.265 -11.758 8.239 1.00 0.52 4 GLY A CA 9
ATOM 8802 C C . GLY A 1 23 ? -3.472 -10.872 7.967 1.00 0.39 4 GLY A C 9
ATOM 8803 O O . GLY A 1 23 ? -4.566 -11.136 8.468 1.00 0.54 4 GLY A O 9
ATOM 8807 N N . THR A 1 24 ? -3.279 -9.822 7.175 1.00 0.26 5 THR A N 9
ATOM 8808 C CA . THR A 1 24 ? -4.324 -8.828 6.960 1.00 0.18 5 THR A CA 9
ATOM 8809 C C . THR A 1 24 ? -4.687 -8.720 5.472 1.00 0.14 5 THR A C 9
ATOM 8810 O O . THR A 1 24 ? -4.008 -9.302 4.631 1.00 0.15 5 THR A O 9
ATOM 8821 N N . CYS A 1 25 ? -5.760 -7.990 5.162 1.00 0.15 6 CYS A N 9
ATOM 8822 C CA . CYS A 1 25 ? -6.165 -7.746 3.777 1.00 0.14 6 CYS A CA 9
ATOM 8823 C C . CYS A 1 25 ? -6.364 -6.260 3.516 1.00 0.13 6 CYS A C 9
ATOM 8824 O O . CYS A 1 25 ? -6.713 -5.503 4.422 1.00 0.15 6 CYS A O 9
ATOM 8832 N N . CYS A 1 26 ? -6.137 -5.844 2.272 1.00 0.12 7 CYS A N 9
ATOM 8833 C CA . CYS A 1 26 ? -6.171 -4.425 1.943 1.00 0.11 7 CYS A CA 9
ATOM 8834 C C . CYS A 1 26 ? -7.605 -3.944 1.679 1.00 0.10 7 CYS A C 9
ATOM 8835 O O . CYS A 1 26 ? -8.307 -4.511 0.839 1.00 0.10 7 CYS A O 9
ATOM 8842 N N . ALA A 1 27 ? -8.009 -2.886 2.408 1.00 0.13 8 ALA A N 9
ATOM 8843 C CA . ALA A 1 27 ? -9.345 -2.263 2.328 1.00 0.17 8 ALA A CA 9
ATOM 8844 C C . ALA A 1 27 ? -9.652 -1.653 0.963 1.00 0.21 8 ALA A C 9
ATOM 8845 O O . ALA A 1 27 ? -10.453 -0.723 0.851 1.00 0.31 8 ALA A O 9
ATOM 8852 N N . ASN A 1 28 ? -9.016 -2.162 -0.062 1.00 0.18 9 ASN A N 9
ATOM 8853 C CA . ASN A 1 28 ? -9.133 -1.588 -1.386 1.00 0.23 9 ASN A CA 9
ATOM 8854 C C . ASN A 1 28 ? -8.772 -2.600 -2.459 1.00 0.24 9 ASN A C 9
ATOM 8855 O O . ASN A 1 28 ? -9.485 -2.729 -3.451 1.00 0.32 9 ASN A O 9
ATOM 8866 N N . CYS A 1 29 ? -7.662 -3.319 -2.278 1.00 0.21 10 CYS A N 9
ATOM 8867 C CA . CYS A 1 29 ? -7.200 -4.202 -3.338 1.00 0.28 10 CYS A CA 9
ATOM 8868 C C . CYS A 1 29 ? -7.044 -5.657 -2.860 1.00 0.22 10 CYS A C 9
ATOM 8869 O O . CYS A 1 29 ? -6.566 -6.509 -3.605 1.00 0.31 10 CYS A O 9
ATOM 8876 N N . GLN A 1 30 ? -7.477 -5.925 -1.619 1.00 0.18 11 GLN A N 9
ATOM 8877 C CA . GLN A 1 30 ? -7.469 -7.265 -1.007 1.00 0.21 11 GLN A CA 9
ATOM 8878 C C . GLN A 1 30 ? -6.166 -8.064 -1.160 1.00 0.26 11 GLN A C 9
ATOM 8879 O O . GLN A 1 30 ? -6.176 -9.278 -0.961 1.00 0.34 11 GLN A O 9
ATOM 8893 N N . THR A 1 31 ? -5.059 -7.423 -1.510 1.00 0.25 12 THR A N 9
ATOM 8894 C CA . THR A 1 31 ? -3.781 -8.089 -1.428 1.00 0.26 12 THR A CA 9
ATOM 8895 C C . THR A 1 31 ? -3.496 -8.437 0.023 1.00 0.21 12 THR A C 9
ATOM 8896 O O . THR A 1 31 ? -3.911 -7.724 0.942 1.00 0.19 12 THR A O 9
ATOM 8907 N N . THR A 1 32 ? -2.827 -9.544 0.212 1.00 0.22 13 THR A N 9
ATOM 8908 C CA . THR A 1 32 ? -2.471 -10.008 1.539 1.00 0.23 13 THR A CA 9
ATOM 8909 C C . THR A 1 32 ? -0.981 -10.288 1.605 1.00 0.26 13 THR A C 9
ATOM 8910 O O . THR A 1 32 ? -0.486 -10.949 2.521 1.00 0.42 13 THR A O 9
ATOM 8921 N N . THR A 1 33 ? -0.276 -9.745 0.627 1.00 0.22 14 THR A N 9
ATOM 8922 C CA . THR A 1 33 ? 1.171 -9.868 0.563 1.00 0.26 14 THR A CA 9
ATOM 8923 C C . THR A 1 33 ? 1.794 -8.483 0.694 1.00 0.23 14 THR A C 9
ATOM 8924 O O . THR A 1 33 ? 2.344 -7.915 -0.250 1.00 0.36 14 THR A O 9
ATOM 8935 N N . THR A 1 34 ? 1.696 -7.939 1.889 1.00 0.17 15 THR A N 9
ATOM 8936 C CA . THR A 1 34 ? 2.119 -6.567 2.133 1.00 0.17 15 THR A CA 9
ATOM 8937 C C . THR A 1 34 ? 2.790 -6.438 3.498 1.00 0.20 15 THR A C 9
ATOM 8938 O O . THR A 1 34 ? 2.284 -6.939 4.501 1.00 0.26 15 THR A O 9
ATOM 8949 N N . THR A 1 3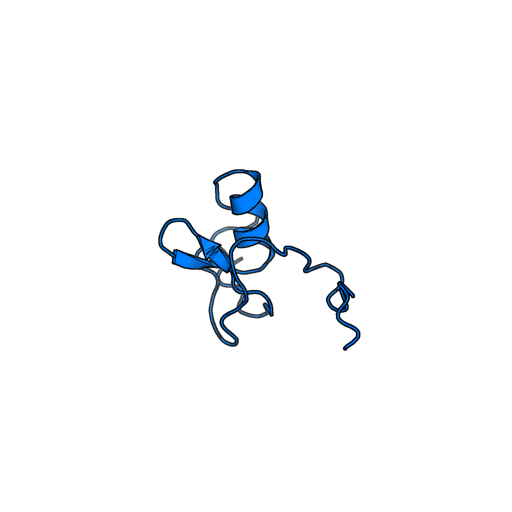5 ? 3.943 -5.783 3.521 1.00 0.25 16 THR A N 9
ATOM 8950 C CA . THR A 1 35 ? 4.710 -5.610 4.746 1.00 0.31 16 THR A CA 9
ATOM 8951 C C . THR A 1 35 ? 4.317 -4.321 5.481 1.00 0.25 16 THR A C 9
ATOM 8952 O O . THR A 1 35 ? 4.688 -4.110 6.636 1.00 0.30 16 THR A O 9
ATOM 8963 N N . LEU A 1 36 ? 3.540 -3.475 4.819 1.00 0.21 17 LEU A N 9
ATOM 8964 C CA . LEU A 1 36 ? 3.211 -2.153 5.387 1.00 0.21 17 LEU A CA 9
ATOM 8965 C C . LEU A 1 36 ? 1.710 -1.898 5.336 1.00 0.18 17 LEU A C 9
ATOM 8966 O O . LEU A 1 36 ? 1.184 -1.390 4.344 1.00 0.29 17 LEU A O 9
ATOM 8982 N N . TRP A 1 37 ? 1.027 -2.264 6.412 1.00 0.13 18 TRP A N 9
ATOM 8983 C CA . TRP A 1 37 ? -0.404 -2.068 6.514 1.00 0.11 18 TRP A CA 9
ATOM 8984 C C . TRP A 1 37 ? -0.734 -0.711 7.135 1.00 0.12 18 TRP A C 9
ATOM 8985 O O . TRP A 1 37 ? -0.790 -0.558 8.358 1.00 0.18 18 TRP A O 9
ATOM 9006 N N . ARG A 1 38 ? -0.980 0.257 6.264 1.00 0.12 19 ARG A N 9
ATOM 9007 C CA . ARG A 1 38 ? -1.370 1.619 6.663 1.00 0.13 19 ARG A CA 9
ATOM 9008 C C . ARG A 1 38 ? -2.887 1.691 6.845 1.00 0.13 19 ARG A C 9
ATOM 9009 O O . ARG A 1 38 ? -3.588 0.727 6.555 1.00 0.15 19 ARG A O 9
ATOM 9030 N N . ARG A 1 39 ? -3.392 2.804 7.372 1.00 0.15 20 ARG A N 9
ATOM 9031 C CA . ARG A 1 39 ? -4.825 3.003 7.497 1.00 0.17 20 ARG A CA 9
ATOM 9032 C C . ARG A 1 39 ? -5.336 4.016 6.489 1.00 0.19 20 ARG A C 9
ATOM 9033 O O . ARG A 1 39 ? -4.628 4.958 6.129 1.00 0.25 20 ARG A O 9
ATOM 9054 N N . ASN A 1 40 ? -6.571 3.816 6.042 1.00 0.18 21 ASN A N 9
ATOM 9055 C CA . ASN A 1 40 ? -7.231 4.801 5.194 1.00 0.18 21 ASN A CA 9
ATOM 9056 C C . ASN A 1 40 ? -8.076 5.735 6.077 1.00 0.17 21 ASN A C 9
ATOM 9057 O O . ASN A 1 40 ? -7.994 5.622 7.302 1.00 0.17 21 ASN A O 9
ATOM 9068 N N . ALA A 1 41 ? -8.932 6.591 5.489 1.00 0.19 22 ALA A N 9
ATOM 9069 C CA . ALA A 1 41 ? -9.651 7.628 6.251 1.00 0.24 22 ALA A CA 9
ATOM 9070 C C . ALA A 1 41 ? -10.477 7.073 7.418 1.00 0.26 22 ALA A C 9
ATOM 9071 O O . ALA A 1 41 ? -10.763 7.786 8.379 1.00 0.36 22 ALA A O 9
ATOM 9078 N N . ASN A 1 42 ? -10.828 5.800 7.353 1.00 0.25 23 ASN A N 9
ATOM 9079 C CA . ASN A 1 42 ? -11.727 5.204 8.319 1.00 0.33 23 ASN A CA 9
ATOM 9080 C C . ASN A 1 42 ? -10.899 4.397 9.302 1.00 0.24 23 ASN A C 9
ATOM 9081 O O . ASN A 1 42 ? -11.411 3.745 10.209 1.00 0.35 23 ASN A O 9
ATOM 9092 N N . GLY A 1 43 ? -9.591 4.469 9.116 1.00 0.17 24 GLY A N 9
ATOM 9093 C CA . GLY A 1 43 ? -8.692 3.668 9.898 1.00 0.20 24 GLY A CA 9
ATOM 9094 C C . GLY A 1 43 ? -8.697 2.246 9.409 1.00 0.18 24 GLY A C 9
ATOM 9095 O O . GLY A 1 43 ? -8.395 1.316 10.155 1.00 0.22 24 GLY A O 9
ATOM 9099 N N . ASP A 1 44 ? -9.052 2.083 8.144 1.00 0.15 25 ASP A N 9
ATOM 9100 C CA . ASP A 1 44 ? -9.179 0.756 7.566 1.00 0.16 25 ASP A CA 9
ATOM 9101 C C . ASP A 1 44 ? -7.878 0.366 6.887 1.00 0.16 25 ASP A C 9
ATOM 9102 O O . ASP A 1 44 ? -7.291 1.158 6.152 1.00 0.26 25 ASP A O 9
ATOM 9111 N N . PRO A 1 45 ? -7.406 -0.849 7.170 1.00 0.11 26 PRO A N 9
ATOM 9112 C CA . PRO A 1 45 ? -6.092 -1.336 6.732 1.00 0.10 26 PRO A CA 9
ATOM 9113 C C . PRO A 1 45 ? -5.900 -1.322 5.219 1.00 0.08 26 PRO A C 9
ATOM 9114 O O . PRO A 1 45 ? -6.775 -1.738 4.470 1.00 0.11 26 PRO A O 9
ATOM 9125 N N . VAL A 1 46 ? -4.725 -0.892 4.778 1.00 0.07 27 VAL A N 9
ATOM 9126 C CA . VAL A 1 46 ? -4.416 -0.832 3.344 1.00 0.08 27 VAL A CA 9
ATOM 9127 C C . VAL A 1 46 ? -2.960 -1.189 3.129 1.00 0.10 27 VAL A C 9
ATOM 9128 O O . VAL A 1 46 ? -2.121 -0.972 4.001 1.00 0.11 27 VAL A O 9
ATOM 9141 N N . CYS A 1 47 ? -2.671 -1.738 1.967 1.00 0.12 28 CYS A N 9
ATOM 9142 C CA . CYS A 1 47 ? -1.336 -2.169 1.629 1.00 0.15 28 CYS A CA 9
ATOM 9143 C C . CYS A 1 47 ? -0.482 -0.924 1.313 1.00 0.13 28 CYS A C 9
ATOM 9144 O O . CYS A 1 47 ? -1.045 0.172 1.206 1.00 0.15 28 CYS A O 9
ATOM 9151 N N . ASN A 1 48 ? 0.850 -1.076 1.179 1.00 0.13 29 ASN A N 9
ATOM 9152 C CA . ASN A 1 48 ? 1.739 0.041 0.840 1.00 0.17 29 ASN A CA 9
ATOM 9153 C C . ASN A 1 48 ? 1.119 0.996 -0.177 1.00 0.15 29 ASN A C 9
ATOM 9154 O O . ASN A 1 48 ? 0.928 2.155 0.145 1.00 0.16 29 ASN A O 9
ATOM 9165 N N . ALA A 1 49 ? 0.786 0.526 -1.367 1.00 0.17 30 ALA A N 9
ATOM 9166 C CA . ALA A 1 49 ? 0.310 1.416 -2.421 1.00 0.18 30 ALA A CA 9
ATOM 9167 C C . ALA A 1 49 ? -0.940 2.194 -2.027 1.00 0.20 30 ALA A C 9
ATOM 9168 O O . ALA A 1 49 ? -0.982 3.410 -2.171 1.00 0.19 30 ALA A O 9
ATOM 9175 N N . CYS A 1 50 ? -1.954 1.507 -1.518 1.00 0.26 31 CYS A N 9
ATOM 9176 C CA . CYS A 1 50 ? -3.233 2.160 -1.254 1.00 0.30 31 CYS A CA 9
ATOM 9177 C C . CYS A 1 50 ? -3.144 3.111 -0.060 1.00 0.32 31 CYS A C 9
ATOM 9178 O O . CYS A 1 50 ? -3.864 4.106 -0.006 1.00 0.41 31 CYS A O 9
ATOM 9185 N N . GLY A 1 51 ? -2.254 2.819 0.878 1.00 0.28 32 GLY A N 9
ATOM 9186 C CA . GLY A 1 51 ? -1.972 3.782 1.941 1.00 0.29 32 GLY A CA 9
ATOM 9187 C C . GLY A 1 51 ? -1.047 4.885 1.463 1.00 0.30 32 GLY A C 9
ATOM 9188 O O . GLY A 1 51 ? -1.314 6.058 1.686 1.00 0.46 32 GLY A O 9
ATOM 9192 N N . LEU A 1 52 ? 0.021 4.508 0.772 1.00 0.19 33 LEU A N 9
ATOM 9193 C CA . LEU A 1 52 ? 1.028 5.464 0.319 1.00 0.16 33 LEU A CA 9
ATOM 9194 C C . LEU A 1 52 ? 0.392 6.470 -0.591 1.00 0.14 33 LEU A C 9
ATOM 9195 O O . LEU A 1 52 ? 0.654 7.669 -0.490 1.00 0.15 33 LEU A O 9
ATOM 9211 N N . TYR A 1 53 ? -0.475 5.990 -1.465 1.00 0.14 34 TYR A N 9
ATOM 9212 C CA . TYR A 1 53 ? -1.041 6.852 -2.441 1.00 0.16 34 TYR A CA 9
ATOM 9213 C C . TYR A 1 53 ? -2.010 7.830 -1.803 1.00 0.13 34 TYR A C 9
ATOM 9214 O O . TYR A 1 53 ? -2.027 9.012 -2.137 1.00 0.15 34 TYR A O 9
ATOM 9232 N N . TYR A 1 54 ? -2.811 7.334 -0.880 1.00 0.14 35 TYR A N 9
ATOM 9233 C CA . TYR A 1 54 ? -3.776 8.168 -0.184 1.00 0.17 35 TYR A CA 9
ATOM 9234 C C . TYR A 1 54 ? -3.088 9.191 0.706 1.00 0.16 35 TYR A C 9
ATOM 9235 O O . TYR A 1 54 ? -3.633 10.260 0.968 1.00 0.20 35 TYR A O 9
ATOM 9253 N N . LYS A 1 55 ? -1.880 8.891 1.145 1.00 0.15 36 LYS A N 9
ATOM 9254 C CA . LYS A 1 55 ? -1.176 9.805 2.038 1.00 0.21 36 LYS A CA 9
ATOM 9255 C C . LYS A 1 55 ? -0.586 10.930 1.241 1.00 0.22 36 LYS A C 9
ATOM 9256 O O . LYS A 1 55 ? -0.271 12.005 1.752 1.00 0.32 36 LYS A O 9
ATOM 9275 N N . LEU A 1 56 ? -0.455 10.646 -0.019 1.00 0.20 37 LEU A N 9
ATOM 9276 C CA . LEU A 1 56 ? 0.136 11.568 -0.960 1.00 0.24 37 LEU A CA 9
ATOM 9277 C C . LEU A 1 56 ? -0.950 12.373 -1.655 1.00 0.25 37 LEU A C 9
ATOM 9278 O O . LEU A 1 56 ? -0.837 13.583 -1.842 1.00 0.31 37 LEU A O 9
ATOM 9294 N N . HIS A 1 57 ? -2.015 11.680 -2.022 1.00 0.23 38 HIS A N 9
ATOM 9295 C CA . HIS A 1 57 ? -2.997 12.220 -2.946 1.00 0.28 38 HIS A CA 9
ATOM 9296 C C . HIS A 1 57 ? -4.403 12.315 -2.354 1.00 0.30 38 HIS A C 9
ATOM 9297 O O . HIS A 1 57 ? -5.325 12.766 -3.028 1.00 0.37 38 HIS A O 9
ATOM 9312 N N . ASN A 1 58 ? -4.556 11.899 -1.099 1.00 0.26 39 ASN A N 9
ATOM 9313 C CA . ASN A 1 58 ? -5.847 12.002 -0.379 1.00 0.30 39 ASN A CA 9
ATOM 9314 C C . ASN A 1 58 ? -6.943 11.157 -1.005 1.00 0.32 39 ASN A C 9
ATOM 9315 O O . ASN A 1 58 ? -8.126 11.393 -0.761 1.00 0.40 39 ASN A O 9
ATOM 9326 N N . VAL A 1 59 ? -6.569 10.185 -1.800 1.00 0.30 40 VAL A N 9
ATOM 9327 C CA . VAL A 1 59 ? -7.548 9.255 -2.351 1.00 0.38 40 VAL A CA 9
ATOM 9328 C C . VAL A 1 59 ? -6.939 7.887 -2.469 1.00 0.37 40 VAL A C 9
ATOM 9329 O O . VAL A 1 59 ? -5.721 7.745 -2.404 1.00 0.30 40 VAL A O 9
ATOM 9342 N N . ASN A 1 60 ? -7.776 6.881 -2.633 1.00 0.50 41 ASN A N 9
ATOM 9343 C CA . ASN A 1 60 ? -7.282 5.519 -2.720 1.00 0.55 41 ASN A CA 9
ATOM 9344 C C . ASN A 1 60 ? -6.513 5.339 -4.012 1.00 0.44 41 ASN A C 9
ATOM 9345 O O . ASN A 1 60 ? -6.673 6.122 -4.950 1.00 0.43 41 ASN A O 9
ATOM 9356 N N . ARG A 1 61 ? -5.693 4.308 -4.069 1.00 0.46 42 ARG A N 9
ATOM 9357 C CA . ARG A 1 61 ? -4.849 4.089 -5.226 1.00 0.39 42 ARG A CA 9
ATOM 9358 C C . ARG A 1 61 ? -5.630 3.374 -6.316 1.00 0.45 42 ARG A C 9
ATOM 9359 O O . ARG A 1 61 ? -6.101 2.257 -6.102 1.00 0.51 42 ARG A O 9
ATOM 9380 N N . PRO A 1 62 ? -5.844 4.028 -7.472 1.00 0.53 43 PRO A N 9
ATOM 9381 C CA . PRO A 1 62 ? -6.359 3.350 -8.657 1.00 0.67 43 PRO A CA 9
ATOM 9382 C C . PRO A 1 62 ? -5.452 2.199 -9.055 1.00 0.66 43 PRO A C 9
ATOM 9383 O O . PRO A 1 62 ? -4.242 2.370 -9.227 1.00 0.68 43 PRO A O 9
ATOM 9394 N N . LEU A 1 63 ? -6.040 1.029 -9.174 1.00 0.72 44 LEU A N 9
ATOM 9395 C CA . LEU A 1 63 ? -5.296 -0.184 -9.414 1.00 0.73 44 LEU A CA 9
ATOM 9396 C C . LEU A 1 63 ? -5.971 -0.972 -10.523 1.00 1.12 44 LEU A C 9
ATOM 9397 O O . LEU A 1 63 ? -6.505 -0.387 -11.473 1.00 1.52 44 LEU A O 9
ATOM 9413 N N . THR A 1 64 ? -5.942 -2.295 -10.392 1.00 1.43 45 THR A N 9
ATOM 9414 C CA . THR A 1 64 ? -6.622 -3.202 -11.303 1.00 1.89 45 THR A CA 9
ATOM 9415 C C . THR A 1 64 ? -5.883 -3.335 -12.626 1.00 2.49 45 THR A C 9
ATOM 9416 O O . THR A 1 64 ? -5.518 -4.434 -13.043 1.00 3.12 45 THR A O 9
ATOM 9427 N N . MET A 1 65 ? -5.651 -2.211 -13.255 1.00 3.01 46 MET A N 9
ATOM 9428 C CA . MET A 1 65 ? -5.016 -2.171 -14.561 1.00 4.06 46 MET A CA 9
ATOM 9429 C C . MET A 1 65 ? -4.535 -0.767 -14.875 1.00 4.82 46 MET A C 9
ATOM 9430 O O . MET A 1 65 ? -3.340 -0.516 -15.031 1.00 5.29 46 MET A O 9
ATOM 9444 N N . LYS A 1 66 ? -5.488 0.135 -14.951 1.00 5.35 47 LYS A N 9
ATOM 9445 C CA . LYS A 1 66 ? -5.230 1.528 -15.290 1.00 6.39 47 LYS A CA 9
ATOM 9446 C C . LYS A 1 66 ? -6.476 2.359 -15.003 1.00 6.45 47 LYS A C 9
ATOM 9447 O O . LYS A 1 66 ? -6.906 3.161 -15.834 1.00 7.14 47 LYS A O 9
ATOM 9466 N N . LYS A 1 67 ? -7.039 2.168 -13.812 1.00 6.06 48 LYS A N 9
ATOM 9467 C CA . LYS A 1 67 ? -8.335 2.751 -13.455 1.00 6.40 48 LYS A CA 9
ATOM 9468 C C . LYS A 1 67 ? -9.405 2.266 -14.441 1.00 6.04 48 LYS A C 9
ATOM 9469 O O . LYS A 1 67 ? -9.724 2.948 -15.415 1.00 6.58 48 LYS A O 9
ATOM 9488 N N . GLU A 1 68 ? -9.938 1.075 -14.199 1.00 5.38 49 GLU A N 9
ATOM 9489 C CA . GLU A 1 68 ? -10.955 0.507 -15.070 1.00 5.42 49 GLU A CA 9
ATOM 9490 C C . GLU A 1 68 ? -12.337 0.961 -14.627 1.00 5.55 49 GLU A C 9
ATOM 9491 O O . GLU A 1 68 ? -12.901 1.869 -15.268 1.00 5.89 49 GLU A O 9
ATOM 9505 N N . MET A 1 1 ? 21.097 0.666 -10.706 1.00 16.77 -18 MET A N 10
ATOM 9506 C CA . MET A 1 1 ? 19.822 0.013 -10.323 1.00 16.30 -18 MET A CA 10
ATOM 9507 C C . MET A 1 1 ? 19.680 -1.336 -11.017 1.00 15.80 -18 MET A C 10
ATOM 9508 O O . MET A 1 1 ? 18.707 -1.578 -11.736 1.00 15.75 -18 MET A O 10
ATOM 9524 N N . ALA A 1 2 ? 20.641 -2.222 -10.796 1.00 15.58 -17 ALA A N 10
ATOM 9525 C CA . ALA A 1 2 ? 20.629 -3.528 -11.440 1.00 15.28 -17 ALA A CA 10
ATOM 9526 C C . ALA A 1 2 ? 20.028 -4.586 -10.520 1.00 14.65 -17 ALA A C 10
ATOM 9527 O O . ALA A 1 2 ? 20.604 -5.657 -10.325 1.00 14.54 -17 ALA A O 10
ATOM 9534 N N . HIS A 1 3 ? 18.877 -4.272 -9.942 1.00 14.40 -16 HIS A N 10
ATOM 9535 C CA . HIS A 1 3 ? 18.165 -5.214 -9.087 1.00 13.97 -16 HIS A CA 10
ATOM 9536 C C . HIS A 1 3 ? 16.675 -5.149 -9.380 1.00 13.40 -16 HIS A C 10
ATOM 9537 O O . HIS A 1 3 ? 16.135 -4.078 -9.662 1.00 13.34 -16 HIS A O 10
ATOM 9552 N N . HIS A 1 4 ? 16.013 -6.292 -9.314 1.00 13.18 -15 HIS A N 10
ATOM 9553 C CA . HIS A 1 4 ? 14.589 -6.362 -9.601 1.00 12.80 -15 HIS A CA 10
ATOM 9554 C C . HIS A 1 4 ? 13.795 -6.718 -8.349 1.00 12.10 -15 HIS A C 10
ATOM 9555 O O . HIS A 1 4 ? 13.159 -7.768 -8.264 1.00 12.11 -15 HIS A O 10
ATOM 9570 N N . HIS A 1 5 ? 13.854 -5.825 -7.371 1.00 11.67 -14 HIS A N 10
ATOM 9571 C CA . HIS A 1 5 ? 13.066 -5.947 -6.152 1.00 11.15 -14 HIS A CA 10
ATOM 9572 C C . HIS A 1 5 ? 12.175 -4.725 -5.995 1.00 10.45 -14 HIS A C 10
ATOM 9573 O O . HIS A 1 5 ? 12.231 -4.025 -4.985 1.00 10.24 -14 HIS A O 10
ATOM 9588 N N . HIS A 1 6 ? 11.371 -4.460 -7.012 1.00 10.29 -13 HIS A N 10
ATOM 9589 C CA . HIS A 1 6 ? 10.495 -3.295 -7.008 1.00 9.83 -13 HIS A CA 10
ATOM 9590 C C . HIS A 1 6 ? 9.137 -3.660 -6.425 1.00 9.17 -13 HIS A C 10
ATOM 9591 O O . HIS A 1 6 ? 8.517 -2.865 -5.716 1.00 9.24 -13 HIS A O 10
ATOM 9606 N N . HIS A 1 7 ? 8.687 -4.872 -6.728 1.00 8.78 -12 HIS A N 10
ATOM 9607 C CA . HIS A 1 7 ? 7.438 -5.388 -6.186 1.00 8.39 -12 HIS A CA 10
ATOM 9608 C C . HIS A 1 7 ? 7.688 -5.996 -4.810 1.00 7.80 -12 HIS A C 10
ATOM 9609 O O . HIS A 1 7 ? 6.874 -5.860 -3.896 1.00 7.91 -12 HIS A O 10
ATOM 9624 N N . HIS A 1 8 ? 8.822 -6.669 -4.675 1.00 7.48 -11 HIS A N 10
ATOM 9625 C CA . HIS A 1 8 ? 9.219 -7.253 -3.401 1.00 7.19 -11 HIS A CA 10
ATOM 9626 C C . HIS A 1 8 ? 10.037 -6.251 -2.604 1.00 6.46 -11 HIS A C 10
ATOM 9627 O O . HIS A 1 8 ? 11.214 -6.029 -2.902 1.00 6.49 -11 HIS A O 10
ATOM 9642 N N . SER A 1 9 ? 9.403 -5.652 -1.596 1.00 6.16 -10 SER A N 10
ATOM 9643 C CA . SER A 1 9 ? 10.029 -4.626 -0.768 1.00 5.80 -10 SER A CA 10
ATOM 9644 C C . SER A 1 9 ? 10.306 -3.365 -1.591 1.00 5.14 -10 SER A C 10
ATOM 9645 O O . SER A 1 9 ? 9.824 -3.242 -2.720 1.00 5.44 -10 SER A O 10
ATOM 9653 N N . SER A 1 10 ? 11.045 -2.423 -1.000 1.00 4.65 -9 SER A N 10
ATOM 9654 C CA . SER A 1 10 ? 11.421 -1.165 -1.654 1.00 4.40 -9 SER A CA 10
ATOM 9655 C C . SER A 1 10 ? 10.234 -0.202 -1.768 1.00 3.47 -9 SER A C 10
ATOM 9656 O O . SER A 1 10 ? 10.318 0.945 -1.324 1.00 3.79 -9 SER A O 10
ATOM 9664 N N . GLY A 1 11 ? 9.134 -0.675 -2.348 1.00 2.88 -8 GLY A N 10
ATOM 9665 C CA . GLY A 1 11 ? 7.977 0.173 -2.594 1.00 2.53 -8 GLY A CA 10
ATOM 9666 C C . GLY A 1 11 ? 7.367 0.743 -1.327 1.00 2.03 -8 GLY A C 10
ATOM 9667 O O . GLY A 1 11 ? 6.723 1.795 -1.361 1.00 2.46 -8 GLY A O 10
ATOM 9671 N N . LEU A 1 12 ? 7.581 0.064 -0.204 1.00 1.44 -7 LEU A N 10
ATOM 9672 C CA . LEU A 1 12 ? 7.024 0.496 1.075 1.00 1.02 -7 LEU A CA 10
ATOM 9673 C C . LEU A 1 12 ? 7.839 1.651 1.669 1.00 1.01 -7 LEU A C 10
ATOM 9674 O O . LEU A 1 12 ? 8.220 1.634 2.838 1.00 1.40 -7 LEU A O 10
ATOM 9690 N N . GLU A 1 13 ? 8.066 2.669 0.850 1.00 1.01 -6 GLU A N 10
ATOM 9691 C CA . GLU A 1 13 ? 8.898 3.804 1.220 1.00 1.15 -6 GLU A CA 10
ATOM 9692 C C . GLU A 1 13 ? 8.123 4.799 2.094 1.00 1.03 -6 GLU A C 10
ATOM 9693 O O . GLU A 1 13 ? 8.709 5.703 2.695 1.00 1.77 -6 GLU A O 10
ATOM 9705 N N . VAL A 1 14 ? 6.807 4.621 2.177 1.00 0.68 -5 VAL A N 10
ATOM 9706 C CA . VAL A 1 14 ? 5.974 5.483 3.009 1.00 0.59 -5 VAL A CA 10
ATOM 9707 C C . VAL A 1 14 ? 6.134 5.116 4.491 1.00 0.89 -5 VAL A C 10
ATOM 9708 O O . VAL A 1 14 ? 5.367 4.337 5.058 1.00 1.67 -5 VAL A O 10
ATOM 9721 N N . LEU A 1 15 ? 7.155 5.677 5.113 1.00 0.83 -4 LEU A N 10
ATOM 9722 C CA . LEU A 1 15 ? 7.445 5.398 6.514 1.00 1.12 -4 LEU A CA 10
ATOM 9723 C C . LEU A 1 15 ? 6.842 6.457 7.430 1.00 1.15 -4 LEU A C 10
ATOM 9724 O O . LEU A 1 15 ? 7.280 6.630 8.566 1.00 1.67 -4 LEU A O 10
ATOM 9740 N N . PHE A 1 16 ? 5.828 7.156 6.938 1.00 1.03 -3 PHE A N 10
ATOM 9741 C CA . PHE A 1 16 ? 5.194 8.216 7.706 1.00 1.19 -3 PHE A CA 10
ATOM 9742 C C . PHE A 1 16 ? 3.678 8.049 7.725 1.00 1.23 -3 PHE A C 10
ATOM 9743 O O . PHE A 1 16 ? 3.088 7.557 6.761 1.00 2.17 -3 PHE A O 10
ATOM 9760 N N . GLN A 1 17 ? 3.065 8.447 8.838 1.00 0.89 -2 GLN A N 10
ATOM 9761 C CA . GLN A 1 17 ? 1.609 8.435 8.993 1.00 0.86 -2 GLN A CA 10
ATOM 9762 C C . GLN A 1 17 ? 1.014 7.059 8.689 1.00 1.00 -2 GLN A C 10
ATOM 9763 O O . GLN A 1 17 ? 0.323 6.884 7.684 1.00 1.69 -2 GLN A O 10
ATOM 9777 N N . GLY A 1 18 ? 1.286 6.082 9.545 1.00 0.85 -1 GLY A N 10
ATOM 9778 C CA . GLY A 1 18 ? 0.725 4.761 9.345 1.00 1.20 -1 GLY A CA 10
ATOM 9779 C C . GLY A 1 18 ? 1.301 3.713 10.275 1.00 0.93 -1 GLY A C 10
ATOM 9780 O O . GLY A 1 18 ? 2.501 3.721 10.555 1.00 1.43 -1 GLY A O 10
ATOM 9784 N N . PRO A 1 19 ? 0.452 2.805 10.780 1.00 0.95 0 PRO A N 10
ATOM 9785 C CA . PRO A 1 19 ? 0.880 1.674 11.606 1.00 1.19 0 PRO A CA 10
ATOM 9786 C C . PRO A 1 19 ? 1.295 0.469 10.758 1.00 1.08 0 PRO A C 10
ATOM 9787 O O . PRO A 1 19 ? 1.642 0.613 9.584 1.00 1.62 0 PRO A O 10
ATOM 9798 N N . ARG A 1 20 ? 1.264 -0.715 11.359 1.00 1.01 1 ARG A N 10
ATOM 9799 C CA . ARG A 1 20 ? 1.605 -1.941 10.652 1.00 1.19 1 ARG A CA 10
ATOM 9800 C C . ARG A 1 20 ? 0.755 -3.101 11.183 1.00 0.86 1 ARG A C 10
ATOM 9801 O O . ARG A 1 20 ? 0.081 -2.963 12.205 1.00 1.02 1 ARG A O 10
ATOM 9822 N N . ARG A 1 21 ? 0.776 -4.227 10.478 1.00 0.78 2 ARG A N 10
ATOM 9823 C CA . ARG A 1 21 ? 0.033 -5.418 10.881 1.00 0.56 2 ARG A CA 10
ATOM 9824 C C . ARG A 1 21 ? 0.571 -6.611 10.087 1.00 0.65 2 ARG A C 10
ATOM 9825 O O . ARG A 1 21 ? 1.478 -6.443 9.268 1.00 1.49 2 ARG A O 10
ATOM 9846 N N . ALA A 1 22 ? 0.054 -7.807 10.344 1.00 0.64 3 ALA A N 10
ATOM 9847 C CA . ALA A 1 22 ? 0.368 -8.965 9.514 1.00 0.58 3 ALA A CA 10
ATOM 9848 C C . ALA A 1 22 ? -0.872 -9.866 9.409 1.00 0.60 3 ALA A C 10
ATOM 9849 O O . ALA A 1 22 ? -1.804 -9.696 10.199 1.00 1.09 3 ALA A O 10
ATOM 9856 N N . GLY A 1 23 ? -0.892 -10.828 8.467 1.00 0.44 4 GLY A N 10
ATOM 9857 C CA . GLY A 1 23 ? -2.093 -11.621 8.243 1.00 0.52 4 GLY A CA 10
ATOM 9858 C C . GLY A 1 23 ? -3.330 -10.757 8.046 1.00 0.39 4 GLY A C 10
ATOM 9859 O O . GLY A 1 23 ? -4.386 -11.039 8.615 1.00 0.54 4 GLY A O 10
ATOM 9863 N N . THR A 1 24 ? -3.201 -9.695 7.260 1.00 0.26 5 THR A N 10
ATOM 9864 C CA . THR A 1 24 ? -4.284 -8.740 7.081 1.00 0.18 5 THR A CA 10
ATOM 9865 C C . THR A 1 24 ? -4.682 -8.647 5.609 1.00 0.14 5 THR A C 10
ATOM 9866 O O . THR A 1 24 ? -4.090 -9.316 4.764 1.00 0.15 5 THR A O 10
ATOM 9877 N N . CYS A 1 25 ? -5.695 -7.840 5.307 1.00 0.15 6 CYS A N 10
ATOM 9878 C CA . CYS A 1 25 ? -6.149 -7.656 3.933 1.00 0.14 6 CYS A CA 10
ATOM 9879 C C . CYS A 1 25 ? -6.347 -6.186 3.611 1.00 0.13 6 CYS A C 10
ATOM 9880 O O . CYS A 1 25 ? -6.661 -5.383 4.492 1.00 0.15 6 CYS A O 10
ATOM 9888 N N . CYS A 1 26 ? -6.166 -5.838 2.341 1.00 0.12 7 CYS A N 10
ATOM 9889 C CA . CYS A 1 26 ? -6.170 -4.441 1.947 1.00 0.11 7 CYS A CA 10
ATOM 9890 C C . CYS A 1 26 ? -7.592 -3.939 1.687 1.00 0.10 7 CYS A C 10
ATOM 9891 O O . CYS A 1 26 ? -8.303 -4.492 0.852 1.00 0.10 7 CYS A O 10
ATOM 9898 N N . ALA A 1 27 ? -7.984 -2.883 2.419 1.00 0.13 8 ALA A N 10
ATOM 9899 C CA . ALA A 1 27 ? -9.293 -2.223 2.295 1.00 0.17 8 ALA A CA 10
ATOM 9900 C C . ALA A 1 27 ? -9.520 -1.582 0.934 1.00 0.21 8 ALA A C 10
ATOM 9901 O O . ALA A 1 27 ? -10.309 -0.648 0.798 1.00 0.31 8 ALA A O 10
ATOM 9908 N N . ASN A 1 28 ? -8.828 -2.065 -0.060 1.00 0.18 9 ASN A N 10
ATOM 9909 C CA . ASN A 1 28 ? -8.943 -1.511 -1.391 1.00 0.23 9 ASN A CA 10
ATOM 9910 C C . ASN A 1 28 ? -8.663 -2.559 -2.454 1.00 0.24 9 ASN A C 10
ATOM 9911 O O . ASN A 1 28 ? -9.450 -2.726 -3.381 1.00 0.32 9 ASN A O 10
ATOM 9922 N N . CYS A 1 29 ? -7.554 -3.286 -2.325 1.00 0.21 10 CYS A N 10
ATOM 9923 C CA . CYS A 1 29 ? -7.151 -4.182 -3.402 1.00 0.28 10 CYS A CA 10
ATOM 9924 C C . CYS A 1 29 ? -7.047 -5.645 -2.921 1.00 0.22 10 CYS A C 10
ATOM 9925 O O . CYS A 1 29 ? -6.580 -6.518 -3.648 1.00 0.31 10 CYS A O 10
ATOM 9932 N N . GLN A 1 30 ? -7.518 -5.875 -1.689 1.00 0.18 11 GLN A N 10
ATOM 9933 C CA . GLN A 1 30 ? -7.569 -7.203 -1.025 1.00 0.21 11 GLN A CA 10
ATOM 9934 C C . GLN A 1 30 ? -6.272 -8.028 -1.119 1.00 0.26 11 GLN A C 10
ATOM 9935 O O . GLN A 1 30 ? -6.286 -9.220 -0.812 1.00 0.34 11 GLN A O 10
ATOM 9949 N N . THR A 1 31 ? -5.161 -7.436 -1.537 1.00 0.25 12 THR A N 10
ATOM 9950 C CA . THR A 1 31 ? -3.890 -8.123 -1.452 1.00 0.26 12 THR A CA 10
ATOM 9951 C C . THR A 1 31 ? -3.593 -8.441 0.004 1.00 0.21 12 THR A C 10
ATOM 9952 O O . THR A 1 31 ? -4.002 -7.711 0.911 1.00 0.19 12 THR A O 10
ATOM 9963 N N . THR A 1 32 ? -2.922 -9.544 0.212 1.00 0.22 13 THR A N 10
ATOM 9964 C CA . THR A 1 32 ? -2.548 -9.967 1.547 1.00 0.23 13 THR A CA 10
ATOM 9965 C C . THR A 1 32 ? -1.057 -10.236 1.612 1.00 0.26 13 THR A C 10
ATOM 9966 O O . THR A 1 32 ? -0.535 -10.742 2.607 1.00 0.42 13 THR A O 10
ATOM 9977 N N . THR A 1 33 ? -0.377 -9.863 0.543 1.00 0.22 14 THR A N 10
ATOM 9978 C CA . THR A 1 33 ? 1.065 -10.003 0.475 1.00 0.26 14 THR A CA 10
ATOM 9979 C C . THR A 1 33 ? 1.705 -8.619 0.595 1.00 0.23 14 THR A C 10
ATOM 9980 O O . THR A 1 33 ? 2.265 -8.057 -0.346 1.00 0.36 14 THR A O 10
ATOM 9991 N N . THR A 1 34 ? 1.605 -8.072 1.789 1.00 0.17 15 THR A N 10
ATOM 9992 C CA . THR A 1 34 ? 2.056 -6.711 2.051 1.00 0.17 15 THR A CA 10
ATOM 9993 C C . THR A 1 34 ? 2.680 -6.623 3.442 1.00 0.20 15 THR A C 10
ATOM 9994 O O . THR A 1 34 ? 2.205 -7.256 4.385 1.00 0.26 15 THR A O 10
ATOM 10005 N N . THR A 1 35 ? 3.760 -5.864 3.557 1.00 0.25 16 THR A N 10
ATOM 10006 C CA . THR A 1 35 ? 4.479 -5.742 4.816 1.00 0.31 16 THR A CA 10
ATOM 10007 C C . THR A 1 35 ? 4.151 -4.416 5.509 1.00 0.25 16 THR A C 10
ATOM 10008 O O . THR A 1 35 ? 4.503 -4.198 6.668 1.00 0.30 16 THR A O 10
ATOM 10019 N N . LEU A 1 36 ? 3.448 -3.543 4.803 1.00 0.21 17 LEU A N 10
ATOM 10020 C CA . LEU A 1 36 ? 3.189 -2.192 5.314 1.00 0.21 17 LEU A CA 10
ATOM 10021 C C . LEU A 1 36 ? 1.698 -1.897 5.316 1.00 0.18 17 LEU A C 10
ATOM 10022 O O . LEU A 1 36 ? 1.163 -1.329 4.364 1.00 0.29 17 LEU A O 10
ATOM 10038 N N . TRP A 1 37 ? 1.028 -2.300 6.385 1.00 0.13 18 TRP A N 10
ATOM 10039 C CA . TRP A 1 37 ? -0.400 -2.089 6.497 1.00 0.11 18 TRP A CA 10
ATOM 10040 C C . TRP A 1 37 ? -0.722 -0.730 7.137 1.00 0.12 18 TRP A C 10
ATOM 10041 O O . TRP A 1 37 ? -0.734 -0.590 8.358 1.00 0.18 18 TRP A O 10
ATOM 10062 N N . ARG A 1 38 ? -1.002 0.252 6.282 1.00 0.12 19 ARG A N 10
ATOM 10063 C CA . ARG A 1 38 ? -1.406 1.612 6.710 1.00 0.13 19 ARG A CA 10
ATOM 10064 C C . ARG A 1 38 ? -2.925 1.672 6.880 1.00 0.13 19 ARG A C 10
ATOM 10065 O O . ARG A 1 38 ? -3.613 0.691 6.614 1.00 0.15 19 ARG A O 10
ATOM 10086 N N . ARG A 1 39 ? -3.441 2.788 7.386 1.00 0.15 20 ARG A N 10
ATOM 10087 C CA . ARG A 1 39 ? -4.877 2.978 7.508 1.00 0.17 20 ARG A CA 10
ATOM 10088 C C . ARG A 1 39 ? -5.405 3.922 6.440 1.00 0.19 20 ARG A C 10
ATOM 10089 O O . ARG A 1 39 ? -4.701 4.828 5.993 1.00 0.25 20 ARG A O 10
ATOM 10110 N N . ASN A 1 40 ? -6.647 3.696 6.038 1.00 0.18 21 ASN A N 10
ATOM 10111 C CA . ASN A 1 40 ? -7.344 4.625 5.157 1.00 0.18 21 ASN A CA 10
ATOM 10112 C C . ASN A 1 40 ? -8.160 5.603 6.012 1.00 0.17 21 ASN A C 10
ATOM 10113 O O . ASN A 1 40 ? -8.046 5.552 7.236 1.00 0.17 21 ASN A O 10
ATOM 10124 N N . ALA A 1 41 ? -9.048 6.403 5.393 1.00 0.19 22 ALA A N 10
ATOM 10125 C CA . ALA A 1 41 ? -9.707 7.520 6.078 1.00 0.24 22 ALA A CA 10
ATOM 10126 C C . ALA A 1 41 ? -10.426 7.118 7.370 1.00 0.26 22 ALA A C 10
ATOM 10127 O O . ALA A 1 41 ? -10.526 7.917 8.302 1.00 0.36 22 ALA A O 10
ATOM 10134 N N . ASN A 1 42 ? -10.903 5.885 7.450 1.00 0.25 23 ASN A N 10
ATOM 10135 C CA . ASN A 1 42 ? -11.719 5.474 8.577 1.00 0.33 23 ASN A CA 10
ATOM 10136 C C . ASN A 1 42 ? -10.911 4.541 9.460 1.00 0.24 23 ASN A C 10
ATOM 10137 O O . ASN A 1 42 ? -11.418 3.951 10.416 1.00 0.35 23 ASN A O 10
ATOM 10148 N N . GLY A 1 43 ? -9.632 4.420 9.129 1.00 0.17 24 GLY A N 10
ATOM 10149 C CA . GLY A 1 43 ? -8.743 3.601 9.908 1.00 0.20 24 GLY A CA 10
ATOM 10150 C C . GLY A 1 43 ? -8.703 2.171 9.430 1.00 0.18 24 GLY A C 10
ATOM 10151 O O . GLY A 1 43 ? -8.398 1.263 10.201 1.00 0.22 24 GLY A O 10
ATOM 10155 N N . ASP A 1 44 ? -9.003 1.960 8.157 1.00 0.15 25 ASP A N 10
ATOM 10156 C CA . ASP A 1 44 ? -9.024 0.602 7.615 1.00 0.16 25 ASP A CA 10
ATOM 10157 C C . ASP A 1 44 ? -7.670 0.267 7.025 1.00 0.16 25 ASP A C 10
ATOM 10158 O O . ASP A 1 44 ? -7.030 1.100 6.395 1.00 0.26 25 ASP A O 10
ATOM 10167 N N . PRO A 1 45 ? -7.227 -0.958 7.241 1.00 0.11 26 PRO A N 10
ATOM 10168 C CA . PRO A 1 45 ? -5.924 -1.433 6.789 1.00 0.10 26 PRO A CA 10
ATOM 10169 C C . PRO A 1 45 ? -5.794 -1.462 5.264 1.00 0.08 26 PRO A C 10
ATOM 10170 O O . PRO A 1 45 ? -6.618 -2.053 4.567 1.00 0.11 26 PRO A O 10
ATOM 10181 N N . VAL A 1 46 ? -4.738 -0.840 4.765 1.00 0.07 27 VAL A N 10
ATOM 10182 C CA . VAL A 1 46 ? -4.443 -0.825 3.330 1.00 0.08 27 VAL A CA 10
ATOM 10183 C C . VAL A 1 46 ? -2.987 -1.194 3.119 1.00 0.10 27 VAL A C 10
ATOM 10184 O O . VAL A 1 46 ? -2.135 -0.902 3.958 1.00 0.11 27 VAL A O 10
ATOM 10197 N N . CYS A 1 47 ? -2.715 -1.848 2.003 1.00 0.12 28 CYS A N 10
ATOM 10198 C CA . CYS A 1 47 ? -1.373 -2.252 1.649 1.00 0.15 28 CYS A CA 10
ATOM 10199 C C . CYS A 1 47 ? -0.558 -0.983 1.325 1.00 0.13 28 CYS A C 10
ATOM 10200 O O . CYS A 1 47 ? -1.154 0.093 1.184 1.00 0.15 28 CYS A O 10
ATOM 10207 N N . ASN A 1 48 ? 0.773 -1.080 1.192 1.00 0.13 29 ASN A N 10
ATOM 10208 C CA . ASN A 1 48 ? 1.616 0.103 1.080 1.00 0.17 29 ASN A CA 10
ATOM 10209 C C . ASN A 1 48 ? 1.164 1.036 -0.025 1.00 0.15 29 ASN A C 10
ATOM 10210 O O . ASN A 1 48 ? 0.959 2.199 0.243 1.00 0.16 29 ASN A O 10
ATOM 10221 N N . ALA A 1 49 ? 1.016 0.549 -1.237 1.00 0.17 30 ALA A N 10
ATOM 10222 C CA . ALA A 1 49 ? 0.583 1.418 -2.344 1.00 0.18 30 ALA A CA 10
ATOM 10223 C C . ALA A 1 49 ? -0.692 2.198 -2.015 1.00 0.20 30 ALA A C 10
ATOM 10224 O O . ALA A 1 49 ? -0.740 3.414 -2.174 1.00 0.19 30 ALA A O 10
ATOM 10231 N N . CYS A 1 50 ? -1.716 1.498 -1.545 1.00 0.26 31 CYS A N 10
ATOM 10232 C CA . CYS A 1 50 ? -3.009 2.118 -1.275 1.00 0.30 31 CYS A CA 10
ATOM 10233 C C . CYS A 1 50 ? -2.918 3.129 -0.124 1.00 0.32 31 CYS A C 10
ATOM 10234 O O . CYS A 1 50 ? -3.539 4.187 -0.178 1.00 0.41 31 CYS A O 10
ATOM 10241 N N . GLY A 1 51 ? -2.124 2.815 0.898 1.00 0.28 32 GLY A N 10
ATOM 10242 C CA . GLY A 1 51 ? -1.895 3.776 1.979 1.00 0.29 32 GLY A CA 10
ATOM 10243 C C . GLY A 1 51 ? -0.918 4.870 1.590 1.00 0.30 32 GLY A C 10
ATOM 10244 O O . GLY A 1 51 ? -1.085 6.016 1.980 1.00 0.46 32 GLY A O 10
ATOM 10248 N N . LEU A 1 52 ? 0.098 4.519 0.818 1.00 0.19 33 LEU A N 10
ATOM 10249 C CA . LEU A 1 52 ? 1.123 5.474 0.401 1.00 0.16 33 LEU A CA 10
ATOM 10250 C C . LEU A 1 52 ? 0.498 6.500 -0.493 1.00 0.14 33 LEU A C 10
ATOM 10251 O O . LEU A 1 52 ? 0.701 7.699 -0.315 1.00 0.15 33 LEU A O 10
ATOM 10267 N N . TYR A 1 53 ? -0.303 6.034 -1.441 1.00 0.14 34 TYR A N 10
ATOM 10268 C CA . TYR A 1 53 ? -0.812 6.919 -2.430 1.00 0.16 34 TYR A CA 10
ATOM 10269 C C . TYR A 1 53 ? -1.865 7.835 -1.838 1.00 0.13 34 TYR A C 10
ATOM 10270 O O . TYR A 1 53 ? -1.918 9.027 -2.153 1.00 0.15 34 TYR A O 10
ATOM 10288 N N . TYR A 1 54 ? -2.699 7.274 -0.976 1.00 0.14 35 TYR A N 10
ATOM 10289 C CA . TYR A 1 54 ? -3.718 8.049 -0.291 1.00 0.17 35 TYR A CA 10
ATOM 10290 C C . TYR A 1 54 ? -3.099 9.164 0.538 1.00 0.16 35 TYR A C 10
ATOM 10291 O O . TYR A 1 54 ? -3.718 10.202 0.752 1.00 0.20 35 TYR A O 10
ATOM 10309 N N . LYS A 1 55 ? -1.873 8.969 0.984 1.00 0.15 36 LYS A N 10
ATOM 10310 C CA . LYS A 1 55 ? -1.222 9.966 1.807 1.00 0.21 36 LYS A CA 10
ATOM 10311 C C . LYS A 1 55 ? -0.809 11.146 0.973 1.00 0.22 36 LYS A C 10
ATOM 10312 O O . LYS A 1 55 ? -0.849 12.295 1.414 1.00 0.32 36 LYS A O 10
ATOM 10331 N N . LEU A 1 56 ? -0.404 10.842 -0.234 1.00 0.20 37 LEU A N 10
ATOM 10332 C CA . LEU A 1 56 ? 0.057 11.854 -1.153 1.00 0.24 37 LEU A CA 10
ATOM 10333 C C . LEU A 1 56 ? -1.125 12.630 -1.714 1.00 0.25 37 LEU A C 10
ATOM 10334 O O . LEU A 1 56 ? -1.078 13.849 -1.866 1.00 0.31 37 LEU A O 10
ATOM 10350 N N . HIS A 1 57 ? -2.185 11.897 -2.028 1.00 0.23 38 HIS A N 10
ATOM 10351 C CA . HIS A 1 57 ? -3.224 12.412 -2.908 1.00 0.28 38 HIS A CA 10
ATOM 10352 C C . HIS A 1 57 ? -4.619 12.437 -2.281 1.00 0.30 38 HIS A C 10
ATOM 10353 O O . HIS A 1 57 ? -5.576 12.863 -2.928 1.00 0.37 38 HIS A O 10
ATOM 10368 N N . ASN A 1 58 ? -4.729 11.992 -1.031 1.00 0.26 39 ASN A N 10
ATOM 10369 C CA . ASN A 1 58 ? -6.013 11.965 -0.305 1.00 0.30 39 ASN A CA 10
ATOM 10370 C C . ASN A 1 58 ? -7.032 11.073 -0.987 1.00 0.32 39 ASN A C 10
ATOM 10371 O O . ASN A 1 58 ? -8.240 11.227 -0.777 1.00 0.40 39 ASN A O 10
ATOM 10382 N N . VAL A 1 59 ? -6.562 10.148 -1.793 1.00 0.30 40 VAL A N 10
ATOM 10383 C CA . VAL A 1 59 ? -7.462 9.235 -2.479 1.00 0.38 40 VAL A CA 10
ATOM 10384 C C . VAL A 1 59 ? -6.835 7.869 -2.611 1.00 0.37 40 VAL A C 10
ATOM 10385 O O . VAL A 1 59 ? -5.616 7.732 -2.528 1.00 0.30 40 VAL A O 10
ATOM 10398 N N . ASN A 1 60 ? -7.670 6.868 -2.822 1.00 0.50 41 ASN A N 10
ATOM 10399 C CA . ASN A 1 60 ? -7.193 5.498 -2.919 1.00 0.55 41 ASN A CA 10
ATOM 10400 C C . ASN A 1 60 ? -6.352 5.327 -4.172 1.00 0.44 41 ASN A C 10
ATOM 10401 O O . ASN A 1 60 ? -6.531 6.058 -5.146 1.00 0.43 41 ASN A O 10
ATOM 10412 N N . ARG A 1 61 ? -5.453 4.353 -4.158 1.00 0.46 42 ARG A N 10
ATOM 10413 C CA . ARG A 1 61 ? -4.505 4.174 -5.243 1.00 0.39 42 ARG A CA 10
ATOM 10414 C C . ARG A 1 61 ? -5.185 3.432 -6.384 1.00 0.45 42 ARG A C 10
ATOM 10415 O O . ARG A 1 61 ? -5.537 2.268 -6.224 1.00 0.51 42 ARG A O 10
ATOM 10436 N N . PRO A 1 62 ? -5.436 4.103 -7.527 1.00 0.53 43 PRO A N 10
ATOM 10437 C CA . PRO A 1 62 ? -5.969 3.435 -8.717 1.00 0.67 43 PRO A CA 10
ATOM 10438 C C . PRO A 1 62 ? -5.096 2.266 -9.122 1.00 0.66 43 PRO A C 10
ATOM 10439 O O . PRO A 1 62 ? -3.922 2.434 -9.433 1.00 0.68 43 PRO A O 10
ATOM 10450 N N . LEU A 1 63 ? -5.672 1.088 -9.115 1.00 0.72 44 LEU A N 10
ATOM 10451 C CA . LEU A 1 63 ? -4.922 -0.126 -9.347 1.00 0.73 44 LEU A CA 10
ATOM 10452 C C . LEU A 1 63 ? -5.544 -0.904 -10.497 1.00 1.12 44 LEU A C 10
ATOM 10453 O O . LEU A 1 63 ? -6.022 -0.318 -11.469 1.00 1.52 44 LEU A O 10
ATOM 10469 N N . THR A 1 64 ? -5.529 -2.213 -10.381 1.00 1.43 45 THR A N 10
ATOM 10470 C CA . THR A 1 64 ? -6.144 -3.091 -11.350 1.00 1.89 45 THR A CA 10
ATOM 10471 C C . THR A 1 64 ? -7.000 -4.117 -10.607 1.00 2.49 45 THR A C 10
ATOM 10472 O O . THR A 1 64 ? -7.702 -3.756 -9.657 1.00 3.12 45 THR A O 10
ATOM 10483 N N . MET A 1 65 ? -6.966 -5.372 -11.021 1.00 3.01 46 MET A N 10
ATOM 10484 C CA . MET A 1 65 ? -7.661 -6.422 -10.296 1.00 4.06 46 MET A CA 10
ATOM 10485 C C . MET A 1 65 ? -6.740 -7.051 -9.263 1.00 4.82 46 MET A C 10
ATOM 10486 O O . MET A 1 65 ? -5.583 -6.644 -9.132 1.00 5.29 46 MET A O 10
ATOM 10500 N N . LYS A 1 66 ? -7.246 -8.034 -8.531 1.00 5.35 47 LYS A N 10
ATOM 10501 C CA . LYS A 1 66 ? -6.429 -8.761 -7.569 1.00 6.39 47 LYS A CA 10
ATOM 10502 C C . LYS A 1 66 ? -5.241 -9.392 -8.289 1.00 6.45 47 LYS A C 10
ATOM 10503 O O . LYS A 1 66 ? -4.114 -9.386 -7.788 1.00 7.14 47 LYS A O 10
ATOM 10522 N N . LYS A 1 67 ? -5.506 -9.926 -9.473 1.00 6.06 48 LYS A N 10
ATOM 10523 C CA . LYS A 1 67 ? -4.454 -10.438 -10.330 1.00 6.40 48 LYS A CA 10
ATOM 10524 C C . LYS A 1 67 ? -4.481 -9.739 -11.691 1.00 6.04 48 LYS A C 10
ATOM 10525 O O . LYS A 1 67 ? -4.880 -10.338 -12.693 1.00 6.58 48 LYS A O 10
ATOM 10544 N N . GLU A 1 68 ? -4.090 -8.466 -11.704 1.00 5.38 49 GLU A N 10
ATOM 10545 C CA . GLU A 1 68 ? -3.889 -7.712 -12.949 1.00 5.42 49 GLU A CA 10
ATOM 10546 C C . GLU A 1 68 ? -5.216 -7.434 -13.656 1.00 5.55 49 GLU A C 10
ATOM 10547 O O . GLU A 1 68 ? -5.533 -8.141 -14.640 1.00 5.89 49 GLU A O 10
ATOM 10561 N N . MET A 1 1 ? 1.272 -6.065 -25.653 1.00 16.77 -18 MET A N 11
ATOM 10562 C CA . MET A 1 1 ? 0.232 -5.628 -24.693 1.00 16.30 -18 MET A CA 11
ATOM 10563 C C . MET A 1 1 ? -0.285 -6.796 -23.857 1.00 15.80 -18 MET A C 11
ATOM 10564 O O . MET A 1 1 ? -0.890 -6.592 -22.808 1.00 15.75 -18 MET A O 11
ATOM 10580 N N . ALA A 1 2 ? -0.025 -8.021 -24.303 1.00 15.58 -17 ALA A N 11
ATOM 10581 C CA . ALA A 1 2 ? -0.563 -9.201 -23.634 1.00 15.28 -17 ALA A CA 11
ATOM 10582 C C . ALA A 1 2 ? 0.410 -9.763 -22.598 1.00 14.65 -17 ALA A C 11
ATOM 10583 O O . ALA A 1 2 ? 0.372 -10.951 -22.277 1.00 14.54 -17 ALA A O 11
ATOM 10590 N N . HIS A 1 3 ? 1.282 -8.915 -22.074 1.00 14.40 -16 HIS A N 11
ATOM 10591 C CA . HIS A 1 3 ? 2.231 -9.343 -21.051 1.00 13.97 -16 HIS A CA 11
ATOM 10592 C C . HIS A 1 3 ? 1.975 -8.600 -19.747 1.00 13.40 -16 HIS A C 11
ATOM 10593 O O . HIS A 1 3 ? 2.884 -8.405 -18.943 1.00 13.34 -16 HIS A O 11
ATOM 10608 N N . HIS A 1 4 ? 0.733 -8.185 -19.541 1.00 13.18 -15 HIS A N 11
ATOM 10609 C CA . HIS A 1 4 ? 0.367 -7.445 -18.339 1.00 12.80 -15 HIS A CA 11
ATOM 10610 C C . HIS A 1 4 ? 0.058 -8.394 -17.192 1.00 12.10 -15 HIS A C 11
ATOM 10611 O O . HIS A 1 4 ? -0.508 -9.468 -17.393 1.00 12.11 -15 HIS A O 11
ATOM 10626 N N . HIS A 1 5 ? 0.441 -7.991 -15.994 1.00 11.67 -14 HIS A N 11
ATOM 10627 C CA . HIS A 1 5 ? 0.238 -8.800 -14.805 1.00 11.15 -14 HIS A CA 11
ATOM 10628 C C . HIS A 1 5 ? 0.289 -7.917 -13.562 1.00 10.45 -14 HIS A C 11
ATOM 10629 O O . HIS A 1 5 ? 1.258 -7.189 -13.341 1.00 10.24 -14 HIS A O 11
ATOM 10644 N N . HIS A 1 6 ? -0.763 -7.977 -12.760 1.00 10.29 -13 HIS A N 11
ATOM 10645 C CA . HIS A 1 6 ? -0.879 -7.125 -11.583 1.00 9.83 -13 HIS A CA 11
ATOM 10646 C C . HIS A 1 6 ? -0.171 -7.739 -10.384 1.00 9.17 -13 HIS A C 11
ATOM 10647 O O . HIS A 1 6 ? -0.810 -8.254 -9.464 1.00 9.24 -13 HIS A O 11
ATOM 10662 N N . HIS A 1 7 ? 1.151 -7.688 -10.400 1.00 8.78 -12 HIS A N 11
ATOM 10663 C CA . HIS A 1 7 ? 1.941 -8.164 -9.278 1.00 8.39 -12 HIS A CA 11
ATOM 10664 C C . HIS A 1 7 ? 2.122 -7.027 -8.283 1.00 7.80 -12 HIS A C 11
ATOM 10665 O O . HIS A 1 7 ? 2.390 -5.891 -8.676 1.00 7.91 -12 HIS A O 11
ATOM 10680 N N . HIS A 1 8 ? 1.971 -7.326 -7.004 1.00 7.48 -11 HIS A N 11
ATOM 10681 C CA . HIS A 1 8 ? 2.024 -6.298 -5.977 1.00 7.19 -11 HIS A CA 11
ATOM 10682 C C . HIS A 1 8 ? 3.468 -5.896 -5.680 1.00 6.46 -11 HIS A C 11
ATOM 10683 O O . HIS A 1 8 ? 4.022 -6.235 -4.633 1.00 6.49 -11 HIS A O 11
ATOM 10698 N N . SER A 1 9 ? 4.070 -5.175 -6.614 1.00 6.16 -10 SER A N 11
ATOM 10699 C CA . SER A 1 9 ? 5.442 -4.713 -6.471 1.00 5.80 -10 SER A CA 11
ATOM 10700 C C . SER A 1 9 ? 5.572 -3.269 -6.949 1.00 5.14 -10 SER A C 11
ATOM 10701 O O . SER A 1 9 ? 6.547 -2.908 -7.605 1.00 5.44 -10 SER A O 11
ATOM 10709 N N . SER A 1 10 ? 4.586 -2.445 -6.624 1.00 4.65 -9 SER A N 11
ATOM 10710 C CA . SER A 1 10 ? 4.586 -1.061 -7.077 1.00 4.40 -9 SER A CA 11
ATOM 10711 C C . SER A 1 10 ? 4.396 -0.095 -5.910 1.00 3.47 -9 SER A C 11
ATOM 10712 O O . SER A 1 10 ? 3.288 0.069 -5.396 1.00 3.79 -9 SER A O 11
ATOM 10720 N N . GLY A 1 11 ? 5.494 0.517 -5.481 1.00 2.88 -8 GLY A N 11
ATOM 10721 C CA . GLY A 1 11 ? 5.426 1.562 -4.477 1.00 2.53 -8 GLY A CA 11
ATOM 10722 C C . GLY A 1 11 ? 5.209 1.038 -3.073 1.00 2.03 -8 GLY A C 11
ATOM 10723 O O . GLY A 1 11 ? 4.122 1.184 -2.510 1.00 2.46 -8 GLY A O 11
ATOM 10727 N N . LEU A 1 12 ? 6.235 0.425 -2.497 1.00 1.44 -7 LEU A N 11
ATOM 10728 C CA . LEU A 1 12 ? 6.152 -0.032 -1.118 1.00 1.02 -7 LEU A CA 11
ATOM 10729 C C . LEU A 1 12 ? 7.258 0.596 -0.274 1.00 1.01 -7 LEU A C 11
ATOM 10730 O O . LEU A 1 12 ? 8.072 -0.100 0.336 1.00 1.40 -7 LEU A O 11
ATOM 10746 N N . GLU A 1 13 ? 7.280 1.925 -0.249 1.00 1.01 -6 GLU A N 11
ATOM 10747 C CA . GLU A 1 13 ? 8.174 2.657 0.636 1.00 1.15 -6 GLU A CA 11
ATOM 10748 C C . GLU A 1 13 ? 7.557 3.996 1.039 1.00 1.03 -6 GLU A C 11
ATOM 10749 O O . GLU A 1 13 ? 7.741 5.015 0.368 1.00 1.77 -6 GLU A O 11
ATOM 10761 N N . VAL A 1 14 ? 6.805 3.974 2.128 1.00 0.68 -5 VAL A N 11
ATOM 10762 C CA . VAL A 1 14 ? 6.199 5.176 2.685 1.00 0.59 -5 VAL A CA 11
ATOM 10763 C C . VAL A 1 14 ? 6.381 5.163 4.204 1.00 0.89 -5 VAL A C 11
ATOM 10764 O O . VAL A 1 14 ? 5.944 4.236 4.886 1.00 1.67 -5 VAL A O 11
ATOM 10777 N N . LEU A 1 15 ? 7.058 6.171 4.724 1.00 0.83 -4 LEU A N 11
ATOM 10778 C CA . LEU A 1 15 ? 7.437 6.184 6.129 1.00 1.12 -4 LEU A CA 11
ATOM 10779 C C . LEU A 1 15 ? 6.357 6.851 6.977 1.00 1.15 -4 LEU A C 11
ATOM 10780 O O . LEU A 1 15 ? 5.900 6.291 7.974 1.00 1.67 -4 LEU A O 11
ATOM 10796 N N . PHE A 1 16 ? 5.940 8.037 6.564 1.00 1.03 -3 PHE A N 11
ATOM 10797 C CA . PHE A 1 16 ? 5.041 8.853 7.367 1.00 1.19 -3 PHE A CA 11
ATOM 10798 C C . PHE A 1 16 ? 3.618 8.295 7.400 1.00 1.23 -3 PHE A C 11
ATOM 10799 O O . PHE A 1 16 ? 3.085 7.851 6.379 1.00 2.17 -3 PHE A O 11
ATOM 10816 N N . GLN A 1 17 ? 3.043 8.295 8.602 1.00 0.89 -2 GLN A N 11
ATOM 10817 C CA . GLN A 1 17 ? 1.622 8.011 8.819 1.00 0.86 -2 GLN A CA 11
ATOM 10818 C C . GLN A 1 17 ? 1.210 6.624 8.332 1.00 1.00 -2 GLN A C 11
ATOM 10819 O O . GLN A 1 17 ? 0.502 6.502 7.332 1.00 1.69 -2 GLN A O 11
ATOM 10833 N N . GLY A 1 18 ? 1.633 5.584 9.041 1.00 0.85 -1 GLY A N 11
ATOM 10834 C CA . GLY A 1 18 ? 1.230 4.242 8.667 1.00 1.20 -1 GLY A CA 11
ATOM 10835 C C . GLY A 1 18 ? 2.047 3.153 9.333 1.00 0.93 -1 GLY A C 11
ATOM 10836 O O . GLY A 1 18 ? 3.251 3.052 9.102 1.00 1.43 -1 GLY A O 11
ATOM 10840 N N . PRO A 1 19 ? 1.410 2.326 10.176 1.00 0.95 0 PRO A N 11
ATOM 10841 C CA . PRO A 1 19 ? 2.053 1.177 10.814 1.00 1.19 0 PRO A CA 11
ATOM 10842 C C . PRO A 1 19 ? 1.955 -0.100 9.968 1.00 1.08 0 PRO A C 11
ATOM 10843 O O . PRO A 1 19 ? 1.889 -0.041 8.738 1.00 1.62 0 PRO A O 11
ATOM 10854 N N . ARG A 1 20 ? 1.960 -1.252 10.635 1.00 1.01 1 ARG A N 11
ATOM 10855 C CA . ARG A 1 20 ? 1.821 -2.543 9.966 1.00 1.19 1 ARG A CA 11
ATOM 10856 C C . ARG A 1 20 ? 0.650 -3.320 10.565 1.00 0.86 1 ARG A C 11
ATOM 10857 O O . ARG A 1 20 ? -0.087 -2.785 11.397 1.00 1.02 1 ARG A O 11
ATOM 10878 N N . ARG A 1 21 ? 0.471 -4.573 10.140 1.00 0.78 2 ARG A N 11
ATOM 10879 C CA . ARG A 1 21 ? -0.610 -5.412 10.667 1.00 0.56 2 ARG A CA 11
ATOM 10880 C C . ARG A 1 21 ? -0.435 -6.875 10.226 1.00 0.65 2 ARG A C 11
ATOM 10881 O O . ARG A 1 21 ? -1.389 -7.655 10.216 1.00 1.49 2 ARG A O 11
ATOM 10902 N N . ALA A 1 22 ? 0.801 -7.226 9.874 1.00 0.64 3 ALA A N 11
ATOM 10903 C CA . ALA A 1 22 ? 1.183 -8.601 9.510 1.00 0.58 3 ALA A CA 11
ATOM 10904 C C . ALA A 1 22 ? 0.419 -9.163 8.302 1.00 0.60 3 ALA A C 11
ATOM 10905 O O . ALA A 1 22 ? 0.746 -8.854 7.152 1.00 1.09 3 ALA A O 11
ATOM 10912 N N . GLY A 1 23 ? -0.594 -9.983 8.561 1.00 0.44 4 GLY A N 11
ATOM 10913 C CA . GLY A 1 23 ? -1.259 -10.714 7.496 1.00 0.52 4 GLY A CA 11
ATOM 10914 C C . GLY A 1 23 ? -2.714 -10.307 7.313 1.00 0.39 4 GLY A C 11
ATOM 10915 O O . GLY A 1 23 ? -3.612 -11.127 7.496 1.00 0.54 4 GLY A O 11
ATOM 10919 N N . THR A 1 24 ? -2.953 -9.048 6.971 1.00 0.26 5 THR A N 11
ATOM 10920 C CA . THR A 1 24 ? -4.315 -8.556 6.775 1.00 0.18 5 THR A CA 11
ATOM 10921 C C . THR A 1 24 ? -4.658 -8.495 5.281 1.00 0.14 5 THR A C 11
ATOM 10922 O O . THR A 1 24 ? -3.935 -9.053 4.464 1.00 0.15 5 THR A O 11
ATOM 10933 N N . CYS A 1 25 ? -5.785 -7.868 4.942 1.00 0.15 6 CYS A N 11
ATOM 10934 C CA . CYS A 1 25 ? -6.172 -7.632 3.549 1.00 0.14 6 CYS A CA 11
ATOM 10935 C C . CYS A 1 25 ? -6.321 -6.145 3.266 1.00 0.13 6 CYS A C 11
ATOM 10936 O O . CYS A 1 25 ? -6.668 -5.373 4.159 1.00 0.15 6 CYS A O 11
ATOM 10944 N N . CYS A 1 26 ? -6.053 -5.738 2.022 1.00 0.12 7 CYS A N 11
ATOM 10945 C CA . CYS A 1 26 ? -6.106 -4.316 1.684 1.00 0.11 7 CYS A CA 11
ATOM 10946 C C . CYS A 1 26 ? -7.552 -3.858 1.447 1.00 0.10 7 CYS A C 11
ATOM 10947 O O . CYS A 1 26 ? -8.273 -4.478 0.667 1.00 0.10 7 CYS A O 11
ATOM 10954 N N . ALA A 1 27 ? -7.951 -2.764 2.118 1.00 0.13 8 ALA A N 11
ATOM 10955 C CA . ALA A 1 27 ? -9.259 -2.104 1.929 1.00 0.17 8 ALA A CA 11
ATOM 10956 C C . ALA A 1 27 ? -9.444 -1.544 0.515 1.00 0.21 8 ALA A C 11
ATOM 10957 O O . ALA A 1 27 ? -10.241 -0.633 0.295 1.00 0.31 8 ALA A O 11
ATOM 10964 N N . ASN A 1 28 ? -8.710 -2.095 -0.420 1.00 0.18 9 ASN A N 11
ATOM 10965 C CA . ASN A 1 28 ? -8.717 -1.639 -1.798 1.00 0.23 9 ASN A CA 11
ATOM 10966 C C . ASN A 1 28 ? -8.294 -2.754 -2.749 1.00 0.24 9 ASN A C 11
ATOM 10967 O O . ASN A 1 28 ? -8.925 -2.958 -3.781 1.00 0.32 9 ASN A O 11
ATOM 10978 N N . CYS A 1 29 ? -7.240 -3.496 -2.396 1.00 0.21 10 CYS A N 11
ATOM 10979 C CA . CYS A 1 29 ? -6.722 -4.516 -3.301 1.00 0.28 10 CYS A CA 11
ATOM 10980 C C . CYS A 1 29 ? -7.038 -5.930 -2.810 1.00 0.22 10 CYS A C 11
ATOM 10981 O O . CYS A 1 29 ? -6.839 -6.902 -3.538 1.00 0.31 10 CYS A O 11
ATOM 10988 N N . GLN A 1 30 ? -7.554 -6.030 -1.579 1.00 0.18 11 GLN A N 11
ATOM 10989 C CA . GLN A 1 30 ? -7.754 -7.305 -0.884 1.00 0.21 11 GLN A CA 11
ATOM 10990 C C . GLN A 1 30 ? -6.543 -8.248 -0.959 1.00 0.26 11 GLN A C 11
ATOM 10991 O O . GLN A 1 30 ? -6.662 -9.439 -0.666 1.00 0.34 11 GLN A O 11
ATOM 11005 N N . THR A 1 31 ? -5.386 -7.719 -1.345 1.00 0.25 12 THR A N 11
ATOM 11006 C CA . THR A 1 31 ? -4.152 -8.466 -1.287 1.00 0.26 12 THR A CA 11
ATOM 11007 C C . THR A 1 31 ? -3.795 -8.711 0.162 1.00 0.21 12 THR A C 11
ATOM 11008 O O . THR A 1 31 ? -4.145 -7.923 1.045 1.00 0.19 12 THR A O 11
ATOM 11019 N N . THR A 1 32 ? -3.120 -9.804 0.391 1.00 0.22 13 THR A N 11
ATOM 11020 C CA . THR A 1 32 ? -2.707 -10.185 1.720 1.00 0.23 13 THR A CA 11
ATOM 11021 C C . THR A 1 32 ? -1.223 -10.470 1.723 1.00 0.26 13 THR A C 11
ATOM 11022 O O . THR A 1 32 ? -0.690 -11.134 2.613 1.00 0.42 13 THR A O 11
ATOM 11033 N N . THR A 1 33 ? -0.564 -9.957 0.703 1.00 0.22 14 THR A N 11
ATOM 11034 C CA . THR A 1 33 ? 0.879 -10.020 0.629 1.00 0.26 14 THR A CA 11
ATOM 11035 C C . THR A 1 33 ? 1.437 -8.592 0.623 1.00 0.23 14 THR A C 11
ATOM 11036 O O . THR A 1 33 ? 1.714 -7.990 -0.415 1.00 0.36 14 THR A O 11
ATOM 11047 N N . THR A 1 34 ? 1.542 -8.028 1.811 1.00 0.17 15 THR A N 11
ATOM 11048 C CA . THR A 1 34 ? 1.991 -6.647 1.959 1.00 0.17 15 THR A CA 11
ATOM 11049 C C . THR A 1 34 ? 2.710 -6.454 3.292 1.00 0.20 15 THR A C 11
ATOM 11050 O O . THR A 1 34 ? 2.218 -6.871 4.342 1.00 0.26 15 THR A O 11
ATOM 11061 N N . THR A 1 35 ? 3.888 -5.845 3.239 1.00 0.25 16 THR A N 11
ATOM 11062 C CA . THR A 1 35 ? 4.706 -5.653 4.428 1.00 0.31 16 THR A CA 11
ATOM 11063 C C . THR A 1 35 ? 4.313 -4.378 5.186 1.00 0.25 16 THR A C 11
ATOM 11064 O O . THR A 1 35 ? 4.720 -4.176 6.330 1.00 0.30 16 THR A O 11
ATOM 11075 N N . LEU A 1 36 ? 3.497 -3.531 4.565 1.00 0.21 17 LEU A N 11
ATOM 11076 C CA . LEU A 1 36 ? 3.079 -2.281 5.232 1.00 0.21 17 LEU A CA 11
ATOM 11077 C C . LEU A 1 36 ? 1.567 -2.121 5.194 1.00 0.18 17 LEU A C 11
ATOM 11078 O O . LEU A 1 36 ? 0.989 -1.903 4.129 1.00 0.29 17 LEU A O 11
ATOM 11094 N N . TRP A 1 37 ? 0.929 -2.240 6.349 1.00 0.13 18 TRP A N 11
ATOM 11095 C CA . TRP A 1 37 ? -0.488 -1.994 6.454 1.00 0.11 18 TRP A CA 11
ATOM 11096 C C . TRP A 1 37 ? -0.768 -0.663 7.154 1.00 0.12 18 TRP A C 11
ATOM 11097 O O . TRP A 1 37 ? -0.850 -0.594 8.381 1.00 0.18 18 TRP A O 11
ATOM 11118 N N . ARG A 1 38 ? -0.946 0.374 6.356 1.00 0.12 19 ARG A N 11
ATOM 11119 C CA . ARG A 1 38 ? -1.329 1.710 6.852 1.00 0.13 19 ARG A CA 11
ATOM 11120 C C . ARG A 1 38 ? -2.853 1.799 6.962 1.00 0.13 19 ARG A C 11
ATOM 11121 O O . ARG A 1 38 ? -3.554 0.878 6.545 1.00 0.15 19 ARG A O 11
ATOM 11142 N N . ARG A 1 39 ? -3.367 2.870 7.562 1.00 0.15 20 ARG A N 11
ATOM 11143 C CA . ARG A 1 39 ? -4.805 3.055 7.678 1.00 0.17 20 ARG A CA 11
ATOM 11144 C C . ARG A 1 39 ? -5.334 4.013 6.622 1.00 0.19 20 ARG A C 11
ATOM 11145 O O . ARG A 1 39 ? -4.642 4.946 6.211 1.00 0.25 20 ARG A O 11
ATOM 11166 N N . ASN A 1 40 ? -6.571 3.780 6.195 1.00 0.18 21 ASN A N 11
ATOM 11167 C CA . ASN A 1 40 ? -7.261 4.736 5.325 1.00 0.18 21 ASN A CA 11
ATOM 11168 C C . ASN A 1 40 ? -8.093 5.696 6.194 1.00 0.17 21 ASN A C 11
ATOM 11169 O O . ASN A 1 40 ? -8.014 5.592 7.421 1.00 0.17 21 ASN A O 11
ATOM 11180 N N . ALA A 1 41 ? -8.944 6.553 5.596 1.00 0.19 22 ALA A N 11
ATOM 11181 C CA . ALA A 1 41 ? -9.636 7.621 6.339 1.00 0.24 22 ALA A CA 11
ATOM 11182 C C . ALA A 1 41 ? -10.448 7.119 7.544 1.00 0.26 22 ALA A C 11
ATOM 11183 O O . ALA A 1 41 ? -10.678 7.870 8.492 1.00 0.36 22 ALA A O 11
ATOM 11190 N N . ASN A 1 42 ? -10.861 5.861 7.521 1.00 0.25 23 ASN A N 11
ATOM 11191 C CA . ASN A 1 42 ? -11.729 5.325 8.558 1.00 0.33 23 ASN A CA 11
ATOM 11192 C C . ASN A 1 42 ? -10.887 4.528 9.535 1.00 0.24 23 ASN A C 11
ATOM 11193 O O . ASN A 1 42 ? -11.362 4.038 10.560 1.00 0.35 23 ASN A O 11
ATOM 11204 N N . GLY A 1 43 ? -9.612 4.426 9.209 1.00 0.17 24 GLY A N 11
ATOM 11205 C CA . GLY A 1 43 ? -8.714 3.640 10.002 1.00 0.20 24 GLY A CA 11
ATOM 11206 C C . GLY A 1 43 ? -8.675 2.214 9.521 1.00 0.18 24 GLY A C 11
ATOM 11207 O O . GLY A 1 43 ? -8.390 1.297 10.289 1.00 0.22 24 GLY A O 11
ATOM 11211 N N . ASP A 1 44 ? -8.962 2.026 8.240 1.00 0.15 25 ASP A N 11
ATOM 11212 C CA . ASP A 1 44 ? -9.010 0.705 7.670 1.00 0.16 25 ASP A CA 11
ATOM 11213 C C . ASP A 1 44 ? -7.627 0.305 7.205 1.00 0.16 25 ASP A C 11
ATOM 11214 O O . ASP A 1 44 ? -6.777 1.152 6.962 1.00 0.26 25 ASP A O 11
ATOM 11223 N N . PRO A 1 45 ? -7.403 -0.988 7.060 1.00 0.11 26 PRO A N 11
ATOM 11224 C CA . PRO A 1 45 ? -6.119 -1.529 6.636 1.00 0.10 26 PRO A CA 11
ATOM 11225 C C . PRO A 1 45 ? -5.895 -1.399 5.129 1.00 0.08 26 PRO A C 11
ATOM 11226 O O . PRO A 1 45 ? -6.753 -1.774 4.331 1.00 0.11 26 PRO A O 11
ATOM 11237 N N . VAL A 1 46 ? -4.737 -0.881 4.737 1.00 0.07 27 VAL A N 11
ATOM 11238 C CA . VAL A 1 46 ? -4.409 -0.747 3.310 1.00 0.08 27 VAL A CA 11
ATOM 11239 C C . VAL A 1 46 ? -2.979 -1.158 3.055 1.00 0.10 27 VAL A C 11
ATOM 11240 O O . VAL A 1 46 ? -2.111 -0.994 3.910 1.00 0.11 27 VAL A O 11
ATOM 11253 N N . CYS A 1 47 ? -2.743 -1.693 1.863 1.00 0.12 28 CYS A N 11
ATOM 11254 C CA . CYS A 1 47 ? -1.434 -2.167 1.496 1.00 0.15 28 CYS A CA 11
ATOM 11255 C C . CYS A 1 47 ? -0.536 -0.936 1.279 1.00 0.13 28 CYS A C 11
ATOM 11256 O O . CYS A 1 47 ? -1.082 0.152 1.069 1.00 0.15 28 CYS A O 11
ATOM 11263 N N . ASN A 1 48 ? 0.807 -1.076 1.332 1.00 0.13 29 ASN A N 11
ATOM 11264 C CA . ASN A 1 48 ? 1.706 0.083 1.282 1.00 0.17 29 ASN A CA 11
ATOM 11265 C C . ASN A 1 48 ? 1.281 1.072 0.209 1.00 0.15 29 ASN A C 11
ATOM 11266 O O . ASN A 1 48 ? 1.133 2.248 0.494 1.00 0.16 29 ASN A O 11
ATOM 11277 N N . ALA A 1 49 ? 1.064 0.591 -1.002 1.00 0.17 30 ALA A N 11
ATOM 11278 C CA . ALA A 1 49 ? 0.675 1.448 -2.110 1.00 0.18 30 ALA A CA 11
ATOM 11279 C C . ALA A 1 49 ? -0.530 2.330 -1.800 1.00 0.20 30 ALA A C 11
ATOM 11280 O O . ALA A 1 49 ? -0.530 3.496 -2.139 1.00 0.19 30 ALA A O 11
ATOM 11287 N N . CYS A 1 50 ? -1.552 1.778 -1.162 1.00 0.26 31 CYS A N 11
ATOM 11288 C CA . CYS A 1 50 ? -2.793 2.527 -0.943 1.00 0.30 31 CYS A CA 11
ATOM 11289 C C . CYS A 1 50 ? -2.678 3.488 0.221 1.00 0.32 31 CYS A C 11
ATOM 11290 O O . CYS A 1 50 ? -3.213 4.593 0.172 1.00 0.41 31 CYS A O 11
ATOM 11297 N N . GLY A 1 51 ? -1.964 3.084 1.251 1.00 0.28 32 GLY A N 11
ATOM 11298 C CA . GLY A 1 51 ? -1.664 4.018 2.327 1.00 0.29 32 GLY A CA 11
ATOM 11299 C C . GLY A 1 51 ? -0.626 5.037 1.898 1.00 0.30 32 GLY A C 11
ATOM 11300 O O . GLY A 1 51 ? -0.587 6.144 2.407 1.00 0.46 32 GLY A O 11
ATOM 11304 N N . LEU A 1 52 ? 0.231 4.650 0.967 1.00 0.19 33 LEU A N 11
ATOM 11305 C CA . LEU A 1 52 ? 1.209 5.573 0.398 1.00 0.16 33 LEU A CA 11
ATOM 11306 C C . LEU A 1 52 ? 0.479 6.537 -0.507 1.00 0.14 33 LEU A C 11
ATOM 11307 O O . LEU A 1 52 ? 0.666 7.748 -0.426 1.00 0.15 33 LEU A O 11
ATOM 11323 N N . TYR A 1 53 ? -0.401 5.987 -1.335 1.00 0.14 34 TYR A N 11
ATOM 11324 C CA . TYR A 1 53 ? -1.064 6.757 -2.340 1.00 0.16 34 TYR A CA 11
ATOM 11325 C C . TYR A 1 53 ? -2.038 7.738 -1.721 1.00 0.13 34 TYR A C 11
ATOM 11326 O O . TYR A 1 53 ? -2.053 8.920 -2.069 1.00 0.15 34 TYR A O 11
ATOM 11344 N N . TYR A 1 54 ? -2.866 7.233 -0.820 1.00 0.14 35 TYR A N 11
ATOM 11345 C CA . TYR A 1 54 ? -3.826 8.072 -0.115 1.00 0.17 35 TYR A CA 11
ATOM 11346 C C . TYR A 1 54 ? -3.132 9.202 0.632 1.00 0.16 35 TYR A C 11
ATOM 11347 O O . TYR A 1 54 ? -3.725 10.248 0.873 1.00 0.20 35 TYR A O 11
ATOM 11365 N N . LYS A 1 55 ? -1.881 9.009 0.987 1.00 0.15 36 LYS A N 11
ATOM 11366 C CA . LYS A 1 55 ? -1.169 10.034 1.713 1.00 0.21 36 LYS A CA 11
ATOM 11367 C C . LYS A 1 55 ? -0.784 11.156 0.789 1.00 0.22 36 LYS A C 11
ATOM 11368 O O . LYS A 1 55 ? -0.824 12.331 1.151 1.00 0.32 36 LYS A O 11
ATOM 11387 N N . LEU A 1 56 ? -0.418 10.779 -0.412 1.00 0.20 37 LEU A N 11
ATOM 11388 C CA . LEU A 1 56 ? -0.022 11.738 -1.406 1.00 0.24 37 LEU A CA 11
ATOM 11389 C C . LEU A 1 56 ? -1.249 12.458 -1.950 1.00 0.25 37 LEU A C 11
ATOM 11390 O O . LEU A 1 56 ? -1.246 13.673 -2.139 1.00 0.31 37 LEU A O 11
ATOM 11406 N N . HIS A 1 57 ? -2.306 11.684 -2.186 1.00 0.23 38 HIS A N 11
ATOM 11407 C CA . HIS A 1 57 ? -3.403 12.130 -3.036 1.00 0.28 38 HIS A CA 11
ATOM 11408 C C . HIS A 1 57 ? -4.763 12.161 -2.334 1.00 0.30 38 HIS A C 11
ATOM 11409 O O . HIS A 1 57 ? -5.753 12.570 -2.934 1.00 0.37 38 HIS A O 11
ATOM 11424 N N . ASN A 1 58 ? -4.808 11.723 -1.075 1.00 0.26 39 ASN A N 11
ATOM 11425 C CA . ASN A 1 58 ? -6.055 11.727 -0.274 1.00 0.30 39 ASN A CA 11
ATOM 11426 C C . ASN A 1 58 ? -7.153 10.889 -0.898 1.00 0.32 39 ASN A C 11
ATOM 11427 O O . ASN A 1 58 ? -8.337 11.144 -0.681 1.00 0.40 39 ASN A O 11
ATOM 11438 N N . VAL A 1 59 ? -6.769 9.892 -1.654 1.00 0.30 40 VAL A N 11
ATOM 11439 C CA . VAL A 1 59 ? -7.726 8.925 -2.176 1.00 0.38 40 VAL A CA 11
ATOM 11440 C C . VAL A 1 59 ? -7.087 7.564 -2.251 1.00 0.37 40 VAL A C 11
ATOM 11441 O O . VAL A 1 59 ? -5.863 7.451 -2.235 1.00 0.30 40 VAL A O 11
ATOM 11454 N N . ASN A 1 60 ? -7.912 6.537 -2.324 1.00 0.50 41 ASN A N 11
ATOM 11455 C CA . ASN A 1 60 ? -7.408 5.180 -2.393 1.00 0.55 41 ASN A CA 11
ATOM 11456 C C . ASN A 1 60 ? -6.754 4.957 -3.742 1.00 0.44 41 ASN A C 11
ATOM 11457 O O . ASN A 1 60 ? -7.020 5.701 -4.689 1.00 0.43 41 ASN A O 11
ATOM 11468 N N . ARG A 1 61 ? -5.913 3.941 -3.839 1.00 0.46 42 ARG A N 11
ATOM 11469 C CA . ARG A 1 61 ? -5.133 3.737 -5.046 1.00 0.39 42 ARG A CA 11
ATOM 11470 C C . ARG A 1 61 ? -5.896 2.885 -6.046 1.00 0.45 42 ARG A C 11
ATOM 11471 O O . ARG A 1 61 ? -6.095 1.694 -5.808 1.00 0.51 42 ARG A O 11
ATOM 11492 N N . PRO A 1 62 ? -6.352 3.475 -7.172 1.00 0.53 43 PRO A N 11
ATOM 11493 C CA . PRO A 1 62 ? -6.942 2.695 -8.254 1.00 0.67 43 PRO A CA 11
ATOM 11494 C C . PRO A 1 62 ? -5.963 1.630 -8.694 1.00 0.66 43 PRO A C 11
ATOM 11495 O O . PRO A 1 62 ? -4.865 1.934 -9.163 1.00 0.68 43 PRO A O 11
ATOM 11506 N N . LEU A 1 63 ? -6.357 0.387 -8.539 1.00 0.72 44 LEU A N 11
ATOM 11507 C CA . LEU A 1 63 ? -5.410 -0.706 -8.632 1.00 0.73 44 LEU A CA 11
ATOM 11508 C C . LEU A 1 63 ? -6.107 -2.011 -8.995 1.00 1.12 44 LEU A C 11
ATOM 11509 O O . LEU A 1 63 ? -6.012 -2.488 -10.129 1.00 1.52 44 LEU A O 11
ATOM 11525 N N . THR A 1 64 ? -6.819 -2.572 -8.037 1.00 1.43 45 THR A N 11
ATOM 11526 C CA . THR A 1 64 ? -7.525 -3.829 -8.231 1.00 1.89 45 THR A CA 11
ATOM 11527 C C . THR A 1 64 ? -8.884 -3.774 -7.526 1.00 2.49 45 THR A C 11
ATOM 11528 O O . THR A 1 64 ? -9.415 -2.684 -7.302 1.00 3.12 45 THR A O 11
ATOM 11539 N N . MET A 1 65 ? -9.449 -4.925 -7.160 1.00 3.01 46 MET A N 11
ATOM 11540 C CA . MET A 1 65 ? -10.756 -4.945 -6.522 1.00 4.06 46 MET A CA 11
ATOM 11541 C C . MET A 1 65 ? -10.749 -5.925 -5.344 1.00 4.82 46 MET A C 11
ATOM 11542 O O . MET A 1 65 ? -9.745 -6.037 -4.637 1.00 5.29 46 MET A O 11
ATOM 11556 N N . LYS A 1 66 ? -11.846 -6.646 -5.135 1.00 5.35 47 LYS A N 11
ATOM 11557 C CA . LYS A 1 66 ? -11.954 -7.561 -4.005 1.00 6.39 47 LYS A CA 11
ATOM 11558 C C . LYS A 1 66 ? -11.299 -8.901 -4.340 1.00 6.45 47 LYS A C 11
ATOM 11559 O O . LYS A 1 66 ? -11.943 -9.950 -4.285 1.00 7.14 47 LYS A O 11
ATOM 11578 N N . LYS A 1 67 ? -10.012 -8.843 -4.681 1.00 6.06 48 LYS A N 11
ATOM 11579 C CA . LYS A 1 67 ? -9.244 -10.021 -5.082 1.00 6.40 48 LYS A CA 11
ATOM 11580 C C . LYS A 1 67 ? -9.931 -10.754 -6.235 1.00 6.04 48 LYS A C 11
ATOM 11581 O O . LYS A 1 67 ? -10.702 -11.694 -6.030 1.00 6.58 48 LYS A O 11
ATOM 11600 N N . GLU A 1 68 ? -9.650 -10.309 -7.447 1.00 5.38 49 GLU A N 11
ATOM 11601 C CA . GLU A 1 68 ? -10.261 -10.877 -8.635 1.00 5.42 49 GLU A CA 11
ATOM 11602 C C . GLU A 1 68 ? -9.529 -12.146 -9.049 1.00 5.55 49 GLU A C 11
ATOM 11603 O O . GLU A 1 68 ? -8.422 -12.034 -9.615 1.00 5.89 49 GLU A O 11
ATOM 11617 N N . MET A 1 1 ? 25.554 14.788 -9.755 1.00 16.77 -18 MET A N 12
ATOM 11618 C CA . MET A 1 1 ? 24.082 14.945 -9.755 1.00 16.30 -18 MET A CA 12
ATOM 11619 C C . MET A 1 1 ? 23.680 16.299 -9.182 1.00 15.80 -18 MET A C 12
ATOM 11620 O O . MET A 1 1 ? 22.999 17.076 -9.852 1.00 15.75 -18 MET A O 12
ATOM 11636 N N . ALA A 1 2 ? 24.120 16.576 -7.947 1.00 15.58 -17 ALA A N 12
ATOM 11637 C CA . ALA A 1 2 ? 23.746 17.803 -7.238 1.00 15.28 -17 ALA A CA 12
ATOM 11638 C C . ALA A 1 2 ? 22.229 17.904 -7.111 1.00 14.65 -17 ALA A C 12
ATOM 11639 O O . ALA A 1 2 ? 21.566 18.549 -7.930 1.00 14.54 -17 ALA A O 12
ATOM 11646 N N . HIS A 1 3 ? 21.689 17.255 -6.079 1.00 14.40 -16 HIS A N 12
ATOM 11647 C CA . HIS A 1 3 ? 20.245 17.118 -5.914 1.00 13.97 -16 HIS A CA 12
ATOM 11648 C C . HIS A 1 3 ? 19.680 16.337 -7.096 1.00 13.40 -16 HIS A C 12
ATOM 11649 O O . HIS A 1 3 ? 20.407 15.566 -7.724 1.00 13.34 -16 HIS A O 12
ATOM 11664 N N . HIS A 1 4 ? 18.394 16.521 -7.388 1.00 13.18 -15 HIS A N 12
ATOM 11665 C CA . HIS A 1 4 ? 17.753 15.842 -8.516 1.00 12.80 -15 HIS A CA 12
ATOM 11666 C C . HIS A 1 4 ? 17.802 14.330 -8.316 1.00 12.10 -15 HIS A C 12
ATOM 11667 O O . HIS A 1 4 ? 18.055 13.572 -9.253 1.00 12.11 -15 HIS A O 12
ATOM 11682 N N . HIS A 1 5 ? 17.570 13.901 -7.081 1.00 11.67 -14 HIS A N 12
ATOM 11683 C CA . HIS A 1 5 ? 17.631 12.488 -6.732 1.00 11.15 -14 HIS A CA 12
ATOM 11684 C C . HIS A 1 5 ? 16.399 11.747 -7.224 1.00 10.45 -14 HIS A C 12
ATOM 11685 O O . HIS A 1 5 ? 15.356 11.760 -6.566 1.00 10.24 -14 HIS A O 12
ATOM 11700 N N . HIS A 1 6 ? 16.520 11.107 -8.377 1.00 10.29 -13 HIS A N 12
ATOM 11701 C CA . HIS A 1 6 ? 15.459 10.249 -8.877 1.00 9.83 -13 HIS A CA 12
ATOM 11702 C C . HIS A 1 6 ? 15.307 9.056 -7.950 1.00 9.17 -13 HIS A C 12
ATOM 11703 O O . HIS A 1 6 ? 16.234 8.257 -7.801 1.00 9.24 -13 HIS A O 12
ATOM 11718 N N . HIS A 1 7 ? 14.151 8.959 -7.307 1.00 8.78 -12 HIS A N 12
ATOM 11719 C CA . HIS A 1 7 ? 13.910 7.933 -6.302 1.00 8.39 -12 HIS A CA 12
ATOM 11720 C C . HIS A 1 7 ? 13.923 6.540 -6.924 1.00 7.80 -12 HIS A C 12
ATOM 11721 O O . HIS A 1 7 ? 12.954 6.114 -7.550 1.00 7.91 -12 HIS A O 12
ATOM 11736 N N . HIS A 1 8 ? 15.038 5.845 -6.754 1.00 7.48 -11 HIS A N 12
ATOM 11737 C CA . HIS A 1 8 ? 15.196 4.498 -7.280 1.00 7.19 -11 HIS A CA 12
ATOM 11738 C C . HIS A 1 8 ? 15.100 3.480 -6.155 1.00 6.46 -11 HIS A C 12
ATOM 11739 O O . HIS A 1 8 ? 15.681 3.679 -5.084 1.00 6.49 -11 HIS A O 12
ATOM 11754 N N . SER A 1 9 ? 14.363 2.402 -6.405 1.00 6.16 -10 SER A N 12
ATOM 11755 C CA . SER A 1 9 ? 14.161 1.343 -5.422 1.00 5.80 -10 SER A CA 12
ATOM 11756 C C . SER A 1 9 ? 13.377 1.884 -4.222 1.00 5.14 -10 SER A C 12
ATOM 11757 O O . SER A 1 9 ? 12.864 3.008 -4.271 1.00 5.44 -10 SER A O 12
ATOM 11765 N N . SER A 1 10 ? 13.270 1.082 -3.165 1.00 4.65 -9 SER A N 12
ATOM 11766 C CA . SER A 1 10 ? 12.533 1.470 -1.966 1.00 4.40 -9 SER A CA 12
ATOM 11767 C C . SER A 1 10 ? 11.089 1.839 -2.315 1.00 3.47 -9 SER A C 12
ATOM 11768 O O . SER A 1 10 ? 10.620 2.935 -2.004 1.00 3.79 -9 SER A O 12
ATOM 11776 N N . GLY A 1 11 ? 10.394 0.913 -2.965 1.00 2.88 -8 GLY A N 12
ATOM 11777 C CA . GLY A 1 11 ? 9.037 1.173 -3.413 1.00 2.53 -8 GLY A CA 12
ATOM 11778 C C . GLY A 1 11 ? 8.022 1.129 -2.286 1.00 2.03 -8 GLY A C 12
ATOM 11779 O O . GLY A 1 11 ? 6.871 1.530 -2.460 1.00 2.46 -8 GLY A O 12
ATOM 11783 N N . LEU A 1 12 ? 8.447 0.643 -1.131 1.00 1.44 -7 LEU A N 12
ATOM 11784 C CA . LEU A 1 12 ? 7.566 0.536 0.022 1.00 1.02 -7 LEU A CA 12
ATOM 11785 C C . LEU A 1 12 ? 8.157 1.310 1.200 1.00 1.01 -7 LEU A C 12
ATOM 11786 O O . LEU A 1 12 ? 8.768 0.718 2.091 1.00 1.40 -7 LEU A O 12
ATOM 11802 N N . GLU A 1 13 ? 8.014 2.634 1.191 1.00 1.01 -6 GLU A N 12
ATOM 11803 C CA . GLU A 1 13 ? 8.550 3.455 2.276 1.00 1.15 -6 GLU A CA 12
ATOM 11804 C C . GLU A 1 13 ? 7.439 4.120 3.084 1.00 1.03 -6 GLU A C 12
ATOM 11805 O O . GLU A 1 13 ? 7.049 3.594 4.126 1.00 1.77 -6 GLU A O 12
ATOM 11817 N N . VAL A 1 14 ? 6.940 5.271 2.594 1.00 0.68 -5 VAL A N 12
ATOM 11818 C CA . VAL A 1 14 ? 5.843 6.027 3.233 1.00 0.59 -5 VAL A CA 12
ATOM 11819 C C . VAL A 1 14 ? 5.958 6.018 4.769 1.00 0.89 -5 VAL A C 12
ATOM 11820 O O . VAL A 1 14 ? 5.040 5.623 5.498 1.00 1.67 -5 VAL A O 12
ATOM 11833 N N . LEU A 1 15 ? 7.102 6.482 5.251 1.00 0.83 -4 LEU A N 12
ATOM 11834 C CA . LEU A 1 15 ? 7.415 6.456 6.673 1.00 1.12 -4 LEU A CA 12
ATOM 11835 C C . LEU A 1 15 ? 6.877 7.709 7.368 1.00 1.15 -4 LEU A C 12
ATOM 11836 O O . LEU A 1 15 ? 7.634 8.499 7.933 1.00 1.67 -4 LEU A O 12
ATOM 11852 N N . PHE A 1 16 ? 5.563 7.889 7.311 1.00 1.03 -3 PHE A N 12
ATOM 11853 C CA . PHE A 1 16 ? 4.922 9.036 7.945 1.00 1.19 -3 PHE A CA 12
ATOM 11854 C C . PHE A 1 16 ? 3.431 8.787 8.160 1.00 1.23 -3 PHE A C 12
ATOM 11855 O O . PHE A 1 16 ? 2.619 9.712 8.102 1.00 2.17 -3 PHE A O 12
ATOM 11872 N N . GLN A 1 17 ? 3.075 7.537 8.427 1.00 0.89 -2 GLN A N 12
ATOM 11873 C CA . GLN A 1 17 ? 1.681 7.185 8.667 1.00 0.86 -2 GLN A CA 12
ATOM 11874 C C . GLN A 1 17 ? 1.549 6.174 9.811 1.00 1.00 -2 GLN A C 12
ATOM 11875 O O . GLN A 1 17 ? 0.859 6.440 10.796 1.00 1.69 -2 GLN A O 12
ATOM 11889 N N . GLY A 1 18 ? 2.206 5.025 9.688 1.00 0.85 -1 GLY A N 12
ATOM 11890 C CA . GLY A 1 18 ? 2.084 3.999 10.708 1.00 1.20 -1 GLY A CA 12
ATOM 11891 C C . GLY A 1 18 ? 2.816 2.716 10.352 1.00 0.93 -1 GLY A C 12
ATOM 11892 O O . GLY A 1 18 ? 3.448 2.631 9.299 1.00 1.43 -1 GLY A O 12
ATOM 11896 N N . PRO A 1 19 ? 2.734 1.697 11.219 1.00 0.95 0 PRO A N 12
ATOM 11897 C CA . PRO A 1 19 ? 3.407 0.409 11.017 1.00 1.19 0 PRO A CA 12
ATOM 11898 C C . PRO A 1 19 ? 2.639 -0.524 10.072 1.00 1.08 0 PRO A C 12
ATOM 11899 O O . PRO A 1 19 ? 1.980 -0.067 9.135 1.00 1.62 0 PRO A O 12
ATOM 11910 N N . ARG A 1 20 ? 2.751 -1.831 10.301 1.00 1.01 1 ARG A N 12
ATOM 11911 C CA . ARG A 1 20 ? 2.025 -2.810 9.505 1.00 1.19 1 ARG A CA 12
ATOM 11912 C C . ARG A 1 20 ? 0.999 -3.544 10.373 1.00 0.86 1 ARG A C 12
ATOM 11913 O O . ARG A 1 20 ? 0.676 -3.092 11.472 1.00 1.02 1 ARG A O 12
ATOM 11934 N N . ARG A 1 21 ? 0.489 -4.668 9.875 1.00 0.78 2 ARG A N 12
ATOM 11935 C CA . ARG A 1 21 ? -0.533 -5.435 10.582 1.00 0.56 2 ARG A CA 12
ATOM 11936 C C . ARG A 1 21 ? -0.421 -6.924 10.216 1.00 0.65 2 ARG A C 12
ATOM 11937 O O . ARG A 1 21 ? -1.416 -7.641 10.131 1.00 1.49 2 ARG A O 12
ATOM 11958 N N . ALA A 1 22 ? 0.814 -7.367 9.999 1.00 0.64 3 ALA A N 12
ATOM 11959 C CA . ALA A 1 22 ? 1.119 -8.770 9.676 1.00 0.58 3 ALA A CA 12
ATOM 11960 C C . ALA A 1 22 ? 0.495 -9.239 8.356 1.00 0.60 3 ALA A C 12
ATOM 11961 O O . ALA A 1 22 ? 0.971 -8.879 7.276 1.00 1.09 3 ALA A O 12
ATOM 11968 N N . GLY A 1 23 ? -0.578 -10.022 8.440 1.00 0.44 4 GLY A N 12
ATOM 11969 C CA . GLY A 1 23 ? -1.142 -10.648 7.255 1.00 0.52 4 GLY A CA 12
ATOM 11970 C C . GLY A 1 23 ? -2.609 -10.307 7.047 1.00 0.39 4 GLY A C 12
ATOM 11971 O O . GLY A 1 23 ? -3.445 -11.201 6.905 1.00 0.54 4 GLY A O 12
ATOM 11975 N N . THR A 1 24 ? -2.923 -9.023 7.043 1.00 0.26 5 THR A N 12
ATOM 11976 C CA . THR A 1 24 ? -4.296 -8.559 6.837 1.00 0.18 5 THR A CA 12
ATOM 11977 C C . THR A 1 24 ? -4.658 -8.551 5.347 1.00 0.14 5 THR A C 12
ATOM 11978 O O . THR A 1 24 ? -3.941 -9.128 4.541 1.00 0.15 5 THR A O 12
ATOM 11989 N N . CYS A 1 25 ? -5.794 -7.949 4.998 1.00 0.15 6 CYS A N 12
ATOM 11990 C CA . CYS A 1 25 ? -6.184 -7.750 3.601 1.00 0.14 6 CYS A CA 12
ATOM 11991 C C . CYS A 1 25 ? -6.409 -6.273 3.299 1.00 0.13 6 CYS A C 12
ATOM 11992 O O . CYS A 1 25 ? -6.857 -5.519 4.165 1.00 0.15 6 CYS A O 12
ATOM 12000 N N . CYS A 1 26 ? -6.111 -5.856 2.064 1.00 0.12 7 CYS A N 12
ATOM 12001 C CA . CYS A 1 26 ? -6.172 -4.434 1.731 1.00 0.11 7 CYS A CA 12
ATOM 12002 C C . CYS A 1 26 ? -7.620 -3.977 1.500 1.00 0.10 7 CYS A C 12
ATOM 12003 O O . CYS A 1 26 ? -8.343 -4.589 0.716 1.00 0.10 7 CYS A O 12
ATOM 12010 N N . ALA A 1 27 ? -8.023 -2.890 2.184 1.00 0.13 8 ALA A N 12
ATOM 12011 C CA . ALA A 1 27 ? -9.340 -2.240 2.007 1.00 0.17 8 ALA A CA 12
ATOM 12012 C C . ALA A 1 27 ? -9.541 -1.674 0.597 1.00 0.21 8 ALA A C 12
ATOM 12013 O O . ALA A 1 27 ? -10.326 -0.748 0.388 1.00 0.31 8 ALA A O 12
ATOM 12020 N N . ASN A 1 28 ? -8.826 -2.231 -0.351 1.00 0.18 9 ASN A N 12
ATOM 12021 C CA . ASN A 1 28 ? -8.839 -1.771 -1.726 1.00 0.23 9 ASN A CA 12
ATOM 12022 C C . ASN A 1 28 ? -8.411 -2.893 -2.672 1.00 0.24 9 ASN A C 12
ATOM 12023 O O . ASN A 1 28 ? -9.042 -3.115 -3.699 1.00 0.32 9 ASN A O 12
ATOM 12034 N N . CYS A 1 29 ? -7.349 -3.622 -2.314 1.00 0.21 10 CYS A N 12
ATOM 12035 C CA . CYS A 1 29 ? -6.813 -4.639 -3.214 1.00 0.28 10 CYS A CA 12
ATOM 12036 C C . CYS A 1 29 ? -7.072 -6.061 -2.701 1.00 0.22 10 CYS A C 12
ATOM 12037 O O . CYS A 1 29 ? -6.835 -7.032 -3.415 1.00 0.31 10 CYS A O 12
ATOM 12044 N N . GLN A 1 30 ? -7.596 -6.164 -1.472 1.00 0.18 11 GLN A N 12
ATOM 12045 C CA . GLN A 1 30 ? -7.778 -7.436 -0.763 1.00 0.21 11 GLN A CA 12
ATOM 12046 C C . GLN A 1 30 ? -6.578 -8.391 -0.837 1.00 0.26 11 GLN A C 12
ATOM 12047 O O . GLN A 1 30 ? -6.712 -9.575 -0.521 1.00 0.34 11 GLN A O 12
ATOM 12061 N N . THR A 1 31 ? -5.413 -7.885 -1.234 1.00 0.25 12 THR A N 12
ATOM 12062 C CA . THR A 1 31 ? -4.191 -8.651 -1.159 1.00 0.26 12 THR A CA 12
ATOM 12063 C C . THR A 1 31 ? -3.821 -8.838 0.295 1.00 0.21 12 THR A C 12
ATOM 12064 O O . THR A 1 31 ? -4.226 -8.051 1.155 1.00 0.19 12 THR A O 12
ATOM 12075 N N . THR A 1 32 ? -3.073 -9.877 0.560 1.00 0.22 13 THR A N 12
ATOM 12076 C CA . THR A 1 32 ? -2.634 -10.170 1.905 1.00 0.23 13 THR A CA 12
ATOM 12077 C C . THR A 1 32 ? -1.129 -10.298 1.939 1.00 0.26 13 THR A C 12
ATOM 12078 O O . THR A 1 32 ? -0.526 -10.589 2.973 1.00 0.42 13 THR A O 12
ATOM 12089 N N . THR A 1 33 ? -0.532 -10.070 0.787 1.00 0.22 14 THR A N 12
ATOM 12090 C CA . THR A 1 33 ? 0.897 -10.060 0.659 1.00 0.26 14 THR A CA 12
ATOM 12091 C C . THR A 1 33 ? 1.408 -8.629 0.633 1.00 0.23 14 THR A C 12
ATOM 12092 O O . THR A 1 33 ? 1.674 -8.067 -0.431 1.00 0.36 14 THR A O 12
ATOM 12103 N N . THR A 1 34 ? 1.533 -8.032 1.804 1.00 0.17 15 THR A N 12
ATOM 12104 C CA . THR A 1 34 ? 1.974 -6.648 1.890 1.00 0.17 15 THR A CA 12
ATOM 12105 C C . THR A 1 34 ? 2.718 -6.398 3.203 1.00 0.20 15 THR A C 12
ATOM 12106 O O . THR A 1 34 ? 2.258 -6.782 4.281 1.00 0.26 15 THR A O 12
ATOM 12117 N N . THR A 1 35 ? 3.876 -5.761 3.103 1.00 0.25 16 THR A N 12
ATOM 12118 C CA . THR A 1 35 ? 4.746 -5.580 4.252 1.00 0.31 16 THR A CA 12
ATOM 12119 C C . THR A 1 35 ? 4.359 -4.343 5.073 1.00 0.25 16 THR A C 12
ATOM 12120 O O . THR A 1 35 ? 4.763 -4.211 6.226 1.00 0.30 16 THR A O 12
ATOM 12131 N N . LEU A 1 36 ? 3.559 -3.448 4.504 1.00 0.21 17 LEU A N 12
ATOM 12132 C CA . LEU A 1 36 ? 3.222 -2.197 5.214 1.00 0.21 17 LEU A CA 12
ATOM 12133 C C . LEU A 1 36 ? 1.717 -1.923 5.196 1.00 0.18 17 LEU A C 12
ATOM 12134 O O . LEU A 1 36 ? 1.188 -1.370 4.232 1.00 0.29 17 LEU A O 12
ATOM 12150 N N . TRP A 1 37 ? 1.035 -2.313 6.267 1.00 0.13 18 TRP A N 12
ATOM 12151 C CA . TRP A 1 37 ? -0.392 -2.081 6.395 1.00 0.11 18 TRP A CA 12
ATOM 12152 C C . TRP A 1 37 ? -0.683 -0.746 7.092 1.00 0.12 18 TRP A C 12
ATOM 12153 O O . TRP A 1 37 ? -0.707 -0.662 8.318 1.00 0.18 18 TRP A O 12
ATOM 12174 N N . ARG A 1 38 ? -0.922 0.283 6.294 1.00 0.12 19 ARG A N 12
ATOM 12175 C CA . ARG A 1 38 ? -1.319 1.617 6.806 1.00 0.13 19 ARG A CA 12
ATOM 12176 C C . ARG A 1 38 ? -2.841 1.699 6.934 1.00 0.13 19 ARG A C 12
ATOM 12177 O O . ARG A 1 38 ? -3.543 0.771 6.542 1.00 0.15 19 ARG A O 12
ATOM 12198 N N . ARG A 1 39 ? -3.346 2.780 7.530 1.00 0.15 20 ARG A N 12
ATOM 12199 C CA . ARG A 1 39 ? -4.782 2.994 7.634 1.00 0.17 20 ARG A CA 12
ATOM 12200 C C . ARG A 1 39 ? -5.296 3.896 6.515 1.00 0.19 20 ARG A C 12
ATOM 12201 O O . ARG A 1 39 ? -4.581 4.779 6.037 1.00 0.25 20 ARG A O 12
ATOM 12222 N N . ASN A 1 40 ? -6.543 3.666 6.113 1.00 0.18 21 ASN A N 12
ATOM 12223 C CA . ASN A 1 40 ? -7.227 4.567 5.181 1.00 0.18 21 ASN A CA 12
ATOM 12224 C C . ASN A 1 40 ? -8.036 5.599 5.983 1.00 0.17 21 ASN A C 12
ATOM 12225 O O . ASN A 1 40 ? -7.928 5.604 7.211 1.00 0.17 21 ASN A O 12
ATOM 12236 N N . ALA A 1 41 ? -8.903 6.390 5.319 1.00 0.19 22 ALA A N 12
ATOM 12237 C CA . ALA A 1 41 ? -9.596 7.521 5.957 1.00 0.24 22 ALA A CA 12
ATOM 12238 C C . ALA A 1 41 ? -10.337 7.147 7.245 1.00 0.26 22 ALA A C 12
ATOM 12239 O O . ALA A 1 41 ? -10.464 7.972 8.149 1.00 0.36 22 ALA A O 12
ATOM 12246 N N . ASN A 1 42 ? -10.809 5.913 7.341 1.00 0.25 23 ASN A N 12
ATOM 12247 C CA . ASN A 1 42 ? -11.658 5.514 8.451 1.00 0.33 23 ASN A CA 12
ATOM 12248 C C . ASN A 1 42 ? -10.849 4.661 9.404 1.00 0.24 23 ASN A C 12
ATOM 12249 O O . ASN A 1 42 ? -11.357 4.134 10.396 1.00 0.35 23 ASN A O 12
ATOM 12260 N N . GLY A 1 43 ? -9.572 4.545 9.093 1.00 0.17 24 GLY A N 12
ATOM 12261 C CA . GLY A 1 43 ? -8.697 3.743 9.896 1.00 0.20 24 GLY A CA 12
ATOM 12262 C C . GLY A 1 43 ? -8.729 2.294 9.478 1.00 0.18 24 GLY A C 12
ATOM 12263 O O . GLY A 1 43 ? -8.553 1.398 10.301 1.00 0.22 24 GLY A O 12
ATOM 12267 N N . ASP A 1 44 ? -8.961 2.060 8.196 1.00 0.15 25 ASP A N 12
ATOM 12268 C CA . ASP A 1 44 ? -9.008 0.713 7.677 1.00 0.16 25 ASP A CA 12
ATOM 12269 C C . ASP A 1 44 ? -7.623 0.286 7.223 1.00 0.16 25 ASP A C 12
ATOM 12270 O O . ASP A 1 44 ? -6.767 1.117 6.959 1.00 0.26 25 ASP A O 12
ATOM 12279 N N . PRO A 1 45 ? -7.404 -1.014 7.115 1.00 0.11 26 PRO A N 12
ATOM 12280 C CA . PRO A 1 45 ? -6.124 -1.576 6.698 1.00 0.10 26 PRO A CA 12
ATOM 12281 C C . PRO A 1 45 ? -5.911 -1.495 5.185 1.00 0.08 26 PRO A C 12
ATOM 12282 O O . PRO A 1 45 ? -6.777 -1.889 4.406 1.00 0.11 26 PRO A O 12
ATOM 12293 N N . VAL A 1 46 ? -4.748 -1.003 4.770 1.00 0.07 27 VAL A N 12
ATOM 12294 C CA . VAL A 1 46 ? -4.445 -0.886 3.336 1.00 0.08 27 VAL A CA 12
ATOM 12295 C C . VAL A 1 46 ? -3.012 -1.288 3.058 1.00 0.10 27 VAL A C 12
ATOM 12296 O O . VAL A 1 46 ? -2.135 -1.143 3.910 1.00 0.11 27 VAL A O 12
ATOM 12309 N N . CYS A 1 47 ? -2.790 -1.804 1.857 1.00 0.12 28 CYS A N 12
ATOM 12310 C CA . CYS A 1 47 ? -1.476 -2.221 1.428 1.00 0.15 28 CYS A CA 12
ATOM 12311 C C . CYS A 1 47 ? -0.614 -0.959 1.201 1.00 0.13 28 CYS A C 12
ATOM 12312 O O . CYS A 1 47 ? -1.177 0.143 1.162 1.00 0.15 28 CYS A O 12
ATOM 12319 N N . ASN A 1 48 ? 0.720 -1.093 1.047 1.00 0.13 29 ASN A N 12
ATOM 12320 C CA . ASN A 1 48 ? 1.607 0.071 1.033 1.00 0.17 29 ASN A CA 12
ATOM 12321 C C . ASN A 1 48 ? 1.131 1.129 0.046 1.00 0.15 29 ASN A C 12
ATOM 12322 O O . ASN A 1 48 ? 0.930 2.270 0.435 1.00 0.16 29 ASN A O 12
ATOM 12333 N N . ALA A 1 49 ? 0.946 0.755 -1.210 1.00 0.17 30 ALA A N 12
ATOM 12334 C CA . ALA A 1 49 ? 0.569 1.708 -2.248 1.00 0.18 30 ALA A CA 12
ATOM 12335 C C . ALA A 1 49 ? -0.663 2.512 -1.867 1.00 0.20 30 ALA A C 12
ATOM 12336 O O . ALA A 1 49 ? -0.716 3.705 -2.099 1.00 0.19 30 ALA A O 12
ATOM 12343 N N . CYS A 1 50 ? -1.644 1.859 -1.277 1.00 0.26 31 CYS A N 12
ATOM 12344 C CA . CYS A 1 50 ? -2.892 2.526 -0.927 1.00 0.30 31 CYS A CA 12
ATOM 12345 C C . CYS A 1 50 ? -2.715 3.502 0.219 1.00 0.32 31 CYS A C 12
ATOM 12346 O O . CYS A 1 50 ? -3.210 4.624 0.157 1.00 0.41 31 CYS A O 12
ATOM 12353 N N . GLY A 1 51 ? -1.995 3.099 1.248 1.00 0.28 32 GLY A N 12
ATOM 12354 C CA . GLY A 1 51 ? -1.708 4.032 2.321 1.00 0.29 32 GLY A CA 12
ATOM 12355 C C . GLY A 1 51 ? -0.670 5.057 1.910 1.00 0.30 32 GLY A C 12
ATOM 12356 O O . GLY A 1 51 ? -0.640 6.154 2.434 1.00 0.46 32 GLY A O 12
ATOM 12360 N N . LEU A 1 52 ? 0.189 4.703 0.976 1.00 0.19 33 LEU A N 12
ATOM 12361 C CA . LEU A 1 52 ? 1.188 5.642 0.487 1.00 0.16 33 LEU A CA 12
ATOM 12362 C C . LEU A 1 52 ? 0.510 6.659 -0.399 1.00 0.14 33 LEU A C 12
ATOM 12363 O O . LEU A 1 52 ? 0.675 7.861 -0.218 1.00 0.15 33 LEU A O 12
ATOM 12379 N N . TYR A 1 53 ? -0.308 6.173 -1.318 1.00 0.14 34 TYR A N 12
ATOM 12380 C CA . TYR A 1 53 ? -0.859 7.018 -2.332 1.00 0.16 34 TYR A CA 12
ATOM 12381 C C . TYR A 1 53 ? -1.954 7.897 -1.766 1.00 0.13 34 TYR A C 12
ATOM 12382 O O . TYR A 1 53 ? -2.025 9.087 -2.083 1.00 0.15 34 TYR A O 12
ATOM 12400 N N . TYR A 1 54 ? -2.807 7.320 -0.928 1.00 0.14 35 TYR A N 12
ATOM 12401 C CA . TYR A 1 54 ? -3.846 8.104 -0.274 1.00 0.17 35 TYR A CA 12
ATOM 12402 C C . TYR A 1 54 ? -3.241 9.215 0.574 1.00 0.16 35 TYR A C 12
ATOM 12403 O O . TYR A 1 54 ? -3.862 10.253 0.781 1.00 0.20 35 TYR A O 12
ATOM 12421 N N . LYS A 1 55 ? -2.023 9.019 1.039 1.00 0.15 36 LYS A N 12
ATOM 12422 C CA . LYS A 1 55 ? -1.407 9.988 1.923 1.00 0.21 36 LYS A CA 12
ATOM 12423 C C . LYS A 1 55 ? -0.863 11.156 1.137 1.00 0.22 36 LYS A C 12
ATOM 12424 O O . LYS A 1 55 ? -0.816 12.289 1.619 1.00 0.32 36 LYS A O 12
ATOM 12443 N N . LEU A 1 56 ? -0.450 10.867 -0.075 1.00 0.20 37 LEU A N 12
ATOM 12444 C CA . LEU A 1 56 ? 0.064 11.889 -0.959 1.00 0.24 37 LEU A CA 12
ATOM 12445 C C . LEU A 1 56 ? -1.081 12.656 -1.600 1.00 0.25 37 LEU A C 12
ATOM 12446 O O . LEU A 1 56 ? -1.022 13.871 -1.766 1.00 0.31 37 LEU A O 12
ATOM 12462 N N . HIS A 1 57 ? -2.122 11.919 -1.967 1.00 0.23 38 HIS A N 12
ATOM 12463 C CA . HIS A 1 57 ? -3.111 12.414 -2.915 1.00 0.28 38 HIS A CA 12
ATOM 12464 C C . HIS A 1 57 ? -4.530 12.460 -2.352 1.00 0.30 38 HIS A C 12
ATOM 12465 O O . HIS A 1 57 ? -5.457 12.869 -3.050 1.00 0.37 38 HIS A O 12
ATOM 12480 N N . ASN A 1 58 ? -4.693 12.043 -1.098 1.00 0.26 39 ASN A N 12
ATOM 12481 C CA . ASN A 1 58 ? -6.000 12.059 -0.419 1.00 0.30 39 ASN A CA 12
ATOM 12482 C C . ASN A 1 58 ? -7.027 11.199 -1.120 1.00 0.32 39 ASN A C 12
ATOM 12483 O O . ASN A 1 58 ? -8.231 11.397 -0.943 1.00 0.40 39 ASN A O 12
ATOM 12494 N N . VAL A 1 59 ? -6.578 10.246 -1.902 1.00 0.30 40 VAL A N 12
ATOM 12495 C CA . VAL A 1 59 ? -7.510 9.362 -2.582 1.00 0.38 40 VAL A CA 12
ATOM 12496 C C . VAL A 1 59 ? -6.983 7.950 -2.635 1.00 0.37 40 VAL A C 12
ATOM 12497 O O . VAL A 1 59 ? -5.784 7.722 -2.480 1.00 0.30 40 VAL A O 12
ATOM 12510 N N . ASN A 1 60 ? -7.885 7.013 -2.855 1.00 0.50 41 ASN A N 12
ATOM 12511 C CA . ASN A 1 60 ? -7.519 5.610 -2.905 1.00 0.55 41 ASN A CA 12
ATOM 12512 C C . ASN A 1 60 ? -6.641 5.350 -4.115 1.00 0.44 41 ASN A C 12
ATOM 12513 O O . ASN A 1 60 ? -6.658 6.123 -5.072 1.00 0.43 41 ASN A O 12
ATOM 12524 N N . ARG A 1 61 ? -5.898 4.257 -4.080 1.00 0.46 42 ARG A N 12
ATOM 12525 C CA . ARG A 1 61 ? -4.905 3.982 -5.099 1.00 0.39 42 ARG A CA 12
ATOM 12526 C C . ARG A 1 61 ? -5.538 3.200 -6.235 1.00 0.45 42 ARG A C 12
ATOM 12527 O O . ARG A 1 61 ? -5.864 2.025 -6.058 1.00 0.51 42 ARG A O 12
ATOM 12548 N N . PRO A 1 62 ? -5.747 3.834 -7.409 1.00 0.53 43 PRO A N 12
ATOM 12549 C CA . PRO A 1 62 ? -6.216 3.121 -8.592 1.00 0.67 43 PRO A CA 12
ATOM 12550 C C . PRO A 1 62 ? -5.284 1.970 -8.883 1.00 0.66 43 PRO A C 12
ATOM 12551 O O . PRO A 1 62 ? -4.106 2.167 -9.168 1.00 0.68 43 PRO A O 12
ATOM 12562 N N . LEU A 1 63 ? -5.811 0.774 -8.806 1.00 0.72 44 LEU A N 12
ATOM 12563 C CA . LEU A 1 63 ? -4.966 -0.403 -8.742 1.00 0.73 44 LEU A CA 12
ATOM 12564 C C . LEU A 1 63 ? -5.746 -1.658 -9.092 1.00 1.12 44 LEU A C 12
ATOM 12565 O O . LEU A 1 63 ? -5.535 -2.262 -10.142 1.00 1.52 44 LEU A O 12
ATOM 12581 N N . THR A 1 64 ? -6.643 -2.034 -8.201 1.00 1.43 45 THR A N 12
ATOM 12582 C CA . THR A 1 64 ? -7.493 -3.200 -8.384 1.00 1.89 45 THR A CA 12
ATOM 12583 C C . THR A 1 64 ? -8.885 -2.890 -7.832 1.00 2.49 45 THR A C 12
ATOM 12584 O O . THR A 1 64 ? -9.255 -1.721 -7.722 1.00 3.12 45 THR A O 12
ATOM 12595 N N . MET A 1 65 ? -9.653 -3.910 -7.473 1.00 3.01 46 MET A N 12
ATOM 12596 C CA . MET A 1 65 ? -10.975 -3.686 -6.919 1.00 4.06 46 MET A CA 12
ATOM 12597 C C . MET A 1 65 ? -11.232 -4.666 -5.788 1.00 4.82 46 MET A C 12
ATOM 12598 O O . MET A 1 65 ? -10.608 -5.731 -5.744 1.00 5.29 46 MET A O 12
ATOM 12612 N N . LYS A 1 66 ? -12.135 -4.292 -4.877 1.00 5.35 47 LYS A N 12
ATOM 12613 C CA . LYS A 1 66 ? -12.450 -5.089 -3.691 1.00 6.39 47 LYS A CA 12
ATOM 12614 C C . LYS A 1 66 ? -12.556 -6.575 -4.029 1.00 6.45 47 LYS A C 12
ATOM 12615 O O . LYS A 1 66 ? -11.952 -7.418 -3.363 1.00 7.14 47 LYS A O 12
ATOM 12634 N N . LYS A 1 67 ? -13.313 -6.892 -5.067 1.00 6.06 48 LYS A N 12
ATOM 12635 C CA . LYS A 1 67 ? -13.407 -8.265 -5.531 1.00 6.40 48 LYS A CA 12
ATOM 12636 C C . LYS A 1 67 ? -13.218 -8.340 -7.047 1.00 6.04 48 LYS A C 12
ATOM 12637 O O . LYS A 1 67 ? -14.184 -8.537 -7.787 1.00 6.58 48 LYS A O 12
ATOM 12656 N N . GLU A 1 68 ? -11.970 -8.146 -7.495 1.00 5.38 49 GLU A N 12
ATOM 12657 C CA . GLU A 1 68 ? -11.595 -8.326 -8.899 1.00 5.42 49 GLU A CA 12
ATOM 12658 C C . GLU A 1 68 ? -12.271 -7.292 -9.803 1.00 5.55 49 GLU A C 12
ATOM 12659 O O . GLU A 1 68 ? -13.429 -7.509 -10.215 1.00 5.89 49 GLU A O 12
ATOM 12673 N N . MET A 1 1 ? 5.761 -7.654 -15.220 1.00 16.77 -18 MET A N 13
ATOM 12674 C CA . MET A 1 1 ? 6.734 -7.542 -16.331 1.00 16.30 -18 MET A CA 13
ATOM 12675 C C . MET A 1 1 ? 8.063 -6.974 -15.834 1.00 15.80 -18 MET A C 13
ATOM 12676 O O . MET A 1 1 ? 9.083 -7.073 -16.518 1.00 15.75 -18 MET A O 13
ATOM 12692 N N . ALA A 1 2 ? 8.052 -6.394 -14.637 1.00 15.58 -17 ALA A N 13
ATOM 12693 C CA . ALA A 1 2 ? 9.228 -5.724 -14.092 1.00 15.28 -17 ALA A CA 13
ATOM 12694 C C . ALA A 1 2 ? 10.324 -6.716 -13.714 1.00 14.65 -17 ALA A C 13
ATOM 12695 O O . ALA A 1 2 ? 10.297 -7.308 -12.636 1.00 14.54 -17 ALA A O 13
ATOM 12702 N N . HIS A 1 3 ? 11.283 -6.896 -14.609 1.00 14.40 -16 HIS A N 13
ATOM 12703 C CA . HIS A 1 3 ? 12.437 -7.744 -14.336 1.00 13.97 -16 HIS A CA 13
ATOM 12704 C C . HIS A 1 3 ? 13.697 -6.899 -14.172 1.00 13.40 -16 HIS A C 13
ATOM 12705 O O . HIS A 1 3 ? 14.539 -7.180 -13.322 1.00 13.34 -16 HIS A O 13
ATOM 12720 N N . HIS A 1 4 ? 13.824 -5.865 -14.994 1.00 13.18 -15 HIS A N 13
ATOM 12721 C CA . HIS A 1 4 ? 14.971 -4.965 -14.919 1.00 12.80 -15 HIS A CA 13
ATOM 12722 C C . HIS A 1 4 ? 14.521 -3.586 -14.460 1.00 12.10 -15 HIS A C 13
ATOM 12723 O O . HIS A 1 4 ? 14.715 -2.595 -15.164 1.00 12.11 -15 HIS A O 13
ATOM 12738 N N . HIS A 1 5 ? 13.931 -3.534 -13.272 1.00 11.67 -14 HIS A N 13
ATOM 12739 C CA . HIS A 1 5 ? 13.330 -2.310 -12.750 1.00 11.15 -14 HIS A CA 13
ATOM 12740 C C . HIS A 1 5 ? 12.172 -1.866 -13.644 1.00 10.45 -14 HIS A C 13
ATOM 12741 O O . HIS A 1 5 ? 11.149 -2.551 -13.702 1.00 10.24 -14 HIS A O 13
ATOM 12756 N N . HIS A 1 6 ? 12.356 -0.754 -14.365 1.00 10.29 -13 HIS A N 13
ATOM 12757 C CA . HIS A 1 6 ? 11.308 -0.164 -15.211 1.00 9.83 -13 HIS A CA 13
ATOM 12758 C C . HIS A 1 6 ? 10.133 0.329 -14.370 1.00 9.17 -13 HIS A C 13
ATOM 12759 O O . HIS A 1 6 ? 9.935 1.531 -14.202 1.00 9.24 -13 HIS A O 13
ATOM 12774 N N . HIS A 1 7 ? 9.367 -0.604 -13.832 1.00 8.78 -12 HIS A N 13
ATOM 12775 C CA . HIS A 1 7 ? 8.217 -0.270 -13.015 1.00 8.39 -12 HIS A CA 13
ATOM 12776 C C . HIS A 1 7 ? 8.627 -0.187 -11.552 1.00 7.80 -12 HIS A C 13
ATOM 12777 O O . HIS A 1 7 ? 9.224 -1.122 -11.015 1.00 7.91 -12 HIS A O 13
ATOM 12792 N N . HIS A 1 8 ? 8.326 0.930 -10.914 1.00 7.48 -11 HIS A N 13
ATOM 12793 C CA . HIS A 1 8 ? 8.621 1.087 -9.501 1.00 7.19 -11 HIS A CA 13
ATOM 12794 C C . HIS A 1 8 ? 7.516 0.438 -8.678 1.00 6.46 -11 HIS A C 13
ATOM 12795 O O . HIS A 1 8 ? 6.593 1.106 -8.209 1.00 6.49 -11 HIS A O 13
ATOM 12810 N N . SER A 1 9 ? 7.600 -0.873 -8.543 1.00 6.16 -10 SER A N 13
ATOM 12811 C CA . SER A 1 9 ? 6.631 -1.629 -7.775 1.00 5.80 -10 SER A CA 13
ATOM 12812 C C . SER A 1 9 ? 6.926 -1.490 -6.288 1.00 5.14 -10 SER A C 13
ATOM 12813 O O . SER A 1 9 ? 7.693 -2.274 -5.732 1.00 5.44 -10 SER A O 13
ATOM 12821 N N . SER A 1 10 ? 6.332 -0.475 -5.666 1.00 4.65 -9 SER A N 13
ATOM 12822 C CA . SER A 1 10 ? 6.549 -0.195 -4.253 1.00 4.40 -9 SER A CA 13
ATOM 12823 C C . SER A 1 10 ? 6.211 -1.404 -3.381 1.00 3.47 -9 SER A C 13
ATOM 12824 O O . SER A 1 10 ? 5.050 -1.635 -3.028 1.00 3.79 -9 SER A O 13
ATOM 12832 N N . GLY A 1 11 ? 7.232 -2.184 -3.061 1.00 2.88 -8 GLY A N 13
ATOM 12833 C CA . GLY A 1 11 ? 7.072 -3.284 -2.140 1.00 2.53 -8 GLY A CA 13
ATOM 12834 C C . GLY A 1 11 ? 7.354 -2.832 -0.731 1.00 2.03 -8 GLY A C 13
ATOM 12835 O O . GLY A 1 11 ? 8.366 -3.219 -0.143 1.00 2.46 -8 GLY A O 13
ATOM 12839 N N . LEU A 1 12 ? 6.459 -1.989 -0.217 1.00 1.44 -7 LEU A N 13
ATOM 12840 C CA . LEU A 1 12 ? 6.610 -1.341 1.081 1.00 1.02 -7 LEU A CA 13
ATOM 12841 C C . LEU A 1 12 ? 7.573 -0.160 0.976 1.00 1.01 -7 LEU A C 13
ATOM 12842 O O . LEU A 1 12 ? 8.738 -0.298 0.599 1.00 1.40 -7 LEU A O 13
ATOM 12858 N N . GLU A 1 13 ? 7.032 1.008 1.295 1.00 1.01 -6 GLU A N 13
ATOM 12859 C CA . GLU A 1 13 ? 7.694 2.285 1.083 1.00 1.15 -6 GLU A CA 13
ATOM 12860 C C . GLU A 1 13 ? 7.056 3.295 2.048 1.00 1.03 -6 GLU A C 13
ATOM 12861 O O . GLU A 1 13 ? 6.684 2.897 3.143 1.00 1.77 -6 GLU A O 13
ATOM 12873 N N . VAL A 1 14 ? 6.925 4.568 1.633 1.00 0.68 -5 VAL A N 13
ATOM 12874 C CA . VAL A 1 14 ? 6.259 5.658 2.403 1.00 0.59 -5 VAL A CA 13
ATOM 12875 C C . VAL A 1 14 ? 6.753 5.810 3.861 1.00 0.89 -5 VAL A C 13
ATOM 12876 O O . VAL A 1 14 ? 7.357 6.825 4.198 1.00 1.67 -5 VAL A O 13
ATOM 12889 N N . LEU A 1 15 ? 6.466 4.825 4.714 1.00 0.83 -4 LEU A N 13
ATOM 12890 C CA . LEU A 1 15 ? 7.006 4.740 6.078 1.00 1.12 -4 LEU A CA 13
ATOM 12891 C C . LEU A 1 15 ? 6.291 5.647 7.084 1.00 1.15 -4 LEU A C 13
ATOM 12892 O O . LEU A 1 15 ? 5.714 5.144 8.047 1.00 1.67 -4 LEU A O 13
ATOM 12908 N N . PHE A 1 16 ? 6.311 6.964 6.854 1.00 1.03 -3 PHE A N 13
ATOM 12909 C CA . PHE A 1 16 ? 5.927 7.941 7.889 1.00 1.19 -3 PHE A CA 13
ATOM 12910 C C . PHE A 1 16 ? 4.561 7.667 8.545 1.00 1.23 -3 PHE A C 13
ATOM 12911 O O . PHE A 1 16 ? 4.505 7.159 9.663 1.00 2.17 -3 PHE A O 13
ATOM 12928 N N . GLN A 1 17 ? 3.467 7.994 7.872 1.00 0.89 -2 GLN A N 13
ATOM 12929 C CA . GLN A 1 17 ? 2.145 7.895 8.488 1.00 0.86 -2 GLN A CA 13
ATOM 12930 C C . GLN A 1 17 ? 1.469 6.570 8.151 1.00 1.00 -2 GLN A C 13
ATOM 12931 O O . GLN A 1 17 ? 0.677 6.492 7.211 1.00 1.69 -2 GLN A O 13
ATOM 12945 N N . GLY A 1 18 ? 1.795 5.530 8.909 1.00 0.85 -1 GLY A N 13
ATOM 12946 C CA . GLY A 1 18 ? 1.193 4.230 8.685 1.00 1.20 -1 GLY A CA 13
ATOM 12947 C C . GLY A 1 18 ? 2.106 3.084 9.086 1.00 0.93 -1 GLY A C 13
ATOM 12948 O O . GLY A 1 18 ? 3.200 2.941 8.533 1.00 1.43 -1 GLY A O 13
ATOM 12952 N N . PRO A 1 19 ? 1.672 2.257 10.052 1.00 0.95 0 PRO A N 13
ATOM 12953 C CA . PRO A 1 19 ? 2.437 1.102 10.537 1.00 1.19 0 PRO A CA 13
ATOM 12954 C C . PRO A 1 19 ? 2.200 -0.154 9.691 1.00 1.08 0 PRO A C 13
ATOM 12955 O O . PRO A 1 19 ? 1.988 -0.064 8.482 1.00 1.62 0 PRO A O 13
ATOM 12966 N N . ARG A 1 20 ? 2.259 -1.326 10.325 1.00 1.01 1 ARG A N 13
ATOM 12967 C CA . ARG A 1 20 ? 1.973 -2.581 9.639 1.00 1.19 1 ARG A CA 13
ATOM 12968 C C . ARG A 1 20 ? 1.050 -3.465 10.480 1.00 0.86 1 ARG A C 13
ATOM 12969 O O . ARG A 1 20 ? 0.680 -3.094 11.592 1.00 1.02 1 ARG A O 13
ATOM 12990 N N . ARG A 1 21 ? 0.694 -4.643 9.959 1.00 0.78 2 ARG A N 13
ATOM 12991 C CA . ARG A 1 21 ? -0.305 -5.491 10.614 1.00 0.56 2 ARG A CA 13
ATOM 12992 C C . ARG A 1 21 ? -0.193 -6.954 10.151 1.00 0.65 2 ARG A C 13
ATOM 12993 O O . ARG A 1 21 ? -1.192 -7.669 10.080 1.00 1.49 2 ARG A O 13
ATOM 13014 N N . ALA A 1 22 ? 1.025 -7.381 9.828 1.00 0.64 3 ALA A N 13
ATOM 13015 C CA . ALA A 1 22 ? 1.303 -8.781 9.452 1.00 0.58 3 ALA A CA 13
ATOM 13016 C C . ALA A 1 22 ? 0.483 -9.265 8.262 1.00 0.60 3 ALA A C 13
ATOM 13017 O O . ALA A 1 22 ? 0.747 -8.877 7.122 1.00 1.09 3 ALA A O 13
ATOM 13024 N N . GLY A 1 23 ? -0.498 -10.113 8.520 1.00 0.44 4 GLY A N 13
ATOM 13025 C CA . GLY A 1 23 ? -1.245 -10.715 7.442 1.00 0.52 4 GLY A CA 13
ATOM 13026 C C . GLY A 1 23 ? -2.692 -10.313 7.457 1.00 0.39 4 GLY A C 13
ATOM 13027 O O . GLY A 1 23 ? -3.562 -11.053 7.920 1.00 0.54 4 GLY A O 13
ATOM 13031 N N . THR A 1 24 ? -2.932 -9.130 6.960 1.00 0.26 5 THR A N 13
ATOM 13032 C CA . THR A 1 24 ? -4.282 -8.591 6.848 1.00 0.18 5 THR A CA 13
ATOM 13033 C C . THR A 1 24 ? -4.680 -8.519 5.377 1.00 0.14 5 THR A C 13
ATOM 13034 O O . THR A 1 24 ? -3.965 -9.042 4.531 1.00 0.15 5 THR A O 13
ATOM 13045 N N . CYS A 1 25 ? -5.827 -7.923 5.080 1.00 0.15 6 CYS A N 13
ATOM 13046 C CA . CYS A 1 25 ? -6.228 -7.670 3.699 1.00 0.14 6 CYS A CA 13
ATOM 13047 C C . CYS A 1 25 ? -6.397 -6.186 3.443 1.00 0.13 6 CYS A C 13
ATOM 13048 O O . CYS A 1 25 ? -6.744 -5.424 4.348 1.00 0.15 6 CYS A O 13
ATOM 13056 N N . CYS A 1 26 ? -6.148 -5.774 2.206 1.00 0.12 7 CYS A N 13
ATOM 13057 C CA . CYS A 1 26 ? -6.153 -4.363 1.881 1.00 0.11 7 CYS A CA 13
ATOM 13058 C C . CYS A 1 26 ? -7.572 -3.856 1.591 1.00 0.10 7 CYS A C 13
ATOM 13059 O O . CYS A 1 26 ? -8.258 -4.395 0.724 1.00 0.10 7 CYS A O 13
ATOM 13066 N N . ALA A 1 27 ? -7.983 -2.809 2.333 1.00 0.13 8 ALA A N 13
ATOM 13067 C CA . ALA A 1 27 ? -9.304 -2.163 2.214 1.00 0.17 8 ALA A CA 13
ATOM 13068 C C . ALA A 1 27 ? -9.557 -1.532 0.853 1.00 0.21 8 ALA A C 13
ATOM 13069 O O . ALA A 1 27 ? -10.380 -0.624 0.723 1.00 0.31 8 ALA A O 13
ATOM 13076 N N . ASN A 1 28 ? -8.870 -2.007 -0.150 1.00 0.18 9 ASN A N 13
ATOM 13077 C CA . ASN A 1 28 ? -8.932 -1.398 -1.459 1.00 0.23 9 ASN A CA 13
ATOM 13078 C C . ASN A 1 28 ? -8.560 -2.393 -2.545 1.00 0.24 9 ASN A C 13
ATOM 13079 O O . ASN A 1 28 ? -9.244 -2.486 -3.559 1.00 0.32 9 ASN A O 13
ATOM 13090 N N . CYS A 1 29 ? -7.477 -3.142 -2.351 1.00 0.21 10 CYS A N 13
ATOM 13091 C CA . CYS A 1 29 ? -7.032 -4.035 -3.409 1.00 0.28 10 CYS A CA 13
ATOM 13092 C C . CYS A 1 29 ? -6.954 -5.501 -2.939 1.00 0.22 10 CYS A C 13
ATOM 13093 O O . CYS A 1 29 ? -6.511 -6.374 -3.683 1.00 0.31 10 CYS A O 13
ATOM 13100 N N . GLN A 1 30 ? -7.433 -5.750 -1.710 1.00 0.18 11 GLN A N 13
ATOM 13101 C CA . GLN A 1 30 ? -7.512 -7.086 -1.092 1.00 0.21 11 GLN A CA 13
ATOM 13102 C C . GLN A 1 30 ? -6.272 -7.973 -1.261 1.00 0.26 11 GLN A C 13
ATOM 13103 O O . GLN A 1 30 ? -6.371 -9.195 -1.140 1.00 0.34 11 GLN A O 13
ATOM 13117 N N . THR A 1 31 ? -5.120 -7.388 -1.543 1.00 0.25 12 THR A N 13
ATOM 13118 C CA . THR A 1 31 ? -3.881 -8.119 -1.439 1.00 0.26 12 THR A CA 13
ATOM 13119 C C . THR A 1 31 ? -3.611 -8.436 0.022 1.00 0.21 12 THR A C 13
ATOM 13120 O O . THR A 1 31 ? -4.009 -7.686 0.918 1.00 0.19 12 THR A O 13
ATOM 13131 N N . THR A 1 32 ? -2.976 -9.559 0.246 1.00 0.22 13 THR A N 13
ATOM 13132 C CA . THR A 1 32 ? -2.561 -9.957 1.579 1.00 0.23 13 THR A CA 13
ATOM 13133 C C . THR A 1 32 ? -1.064 -10.189 1.608 1.00 0.26 13 THR A C 13
ATOM 13134 O O . THR A 1 32 ? -0.498 -10.624 2.612 1.00 0.42 13 THR A O 13
ATOM 13145 N N . THR A 1 33 ? -0.425 -9.876 0.495 1.00 0.22 14 THR A N 13
ATOM 13146 C CA . THR A 1 33 ? 1.014 -10.011 0.386 1.00 0.26 14 THR A CA 13
ATOM 13147 C C . THR A 1 33 ? 1.656 -8.627 0.525 1.00 0.23 14 THR A C 13
ATOM 13148 O O . THR A 1 33 ? 2.153 -8.024 -0.426 1.00 0.36 14 THR A O 13
ATOM 13159 N N . THR A 1 34 ? 1.605 -8.112 1.739 1.00 0.17 15 THR A N 13
ATOM 13160 C CA . THR A 1 34 ? 2.095 -6.767 2.023 1.00 0.17 15 THR A CA 13
ATOM 13161 C C . THR A 1 34 ? 2.651 -6.687 3.445 1.00 0.20 15 THR A C 13
ATOM 13162 O O . THR A 1 34 ? 2.081 -7.256 4.376 1.00 0.26 15 THR A O 13
ATOM 13173 N N . THR A 1 35 ? 3.772 -5.996 3.606 1.00 0.25 16 THR A N 13
ATOM 13174 C CA . THR A 1 35 ? 4.417 -5.870 4.906 1.00 0.31 16 THR A CA 13
ATOM 13175 C C . THR A 1 35 ? 4.086 -4.526 5.558 1.00 0.25 16 THR A C 13
ATOM 13176 O O . THR A 1 35 ? 4.480 -4.256 6.687 1.00 0.30 16 THR A O 13
ATOM 13187 N N . LEU A 1 36 ? 3.346 -3.687 4.846 1.00 0.21 17 LEU A N 13
ATOM 13188 C CA . LEU A 1 36 ? 3.071 -2.325 5.325 1.00 0.21 17 LEU A CA 13
ATOM 13189 C C . LEU A 1 36 ? 1.580 -2.037 5.314 1.00 0.18 17 LEU A C 13
ATOM 13190 O O . LEU A 1 36 ? 1.031 -1.582 4.311 1.00 0.29 17 LEU A O 13
ATOM 13206 N N . TRP A 1 37 ? 0.930 -2.313 6.425 1.00 0.13 18 TRP A N 13
ATOM 13207 C CA . TRP A 1 37 ? -0.482 -2.060 6.553 1.00 0.11 18 TRP A CA 13
ATOM 13208 C C . TRP A 1 37 ? -0.749 -0.707 7.214 1.00 0.12 18 TRP A C 13
ATOM 13209 O O . TRP A 1 37 ? -0.790 -0.587 8.436 1.00 0.18 18 TRP A O 13
ATOM 13230 N N . ARG A 1 38 ? -0.950 0.296 6.374 1.00 0.12 19 ARG A N 13
ATOM 13231 C CA . ARG A 1 38 ? -1.327 1.657 6.812 1.00 0.13 19 ARG A CA 13
ATOM 13232 C C . ARG A 1 38 ? -2.842 1.743 6.984 1.00 0.13 19 ARG A C 13
ATOM 13233 O O . ARG A 1 38 ? -3.554 0.791 6.670 1.00 0.15 19 ARG A O 13
ATOM 13254 N N . ARG A 1 39 ? -3.333 2.853 7.529 1.00 0.15 20 ARG A N 13
ATOM 13255 C CA . ARG A 1 39 ? -4.765 3.069 7.648 1.00 0.17 20 ARG A CA 13
ATOM 13256 C C . ARG A 1 39 ? -5.272 3.979 6.539 1.00 0.19 20 ARG A C 13
ATOM 13257 O O . ARG A 1 39 ? -4.541 4.843 6.046 1.00 0.25 20 ARG A O 13
ATOM 13278 N N . ASN A 1 40 ? -6.523 3.769 6.151 1.00 0.18 21 ASN A N 13
ATOM 13279 C CA . ASN A 1 40 ? -7.211 4.692 5.256 1.00 0.18 21 ASN A CA 13
ATOM 13280 C C . ASN A 1 40 ? -8.114 5.626 6.080 1.00 0.17 21 ASN A C 13
ATOM 13281 O O . ASN A 1 40 ? -8.036 5.591 7.309 1.00 0.17 21 ASN A O 13
ATOM 13292 N N . ALA A 1 41 ? -9.014 6.391 5.431 1.00 0.19 22 ALA A N 13
ATOM 13293 C CA . ALA A 1 41 ? -9.826 7.409 6.120 1.00 0.24 22 ALA A CA 13
ATOM 13294 C C . ALA A 1 41 ? -10.630 6.850 7.295 1.00 0.26 22 ALA A C 13
ATOM 13295 O O . ALA A 1 41 ? -10.983 7.581 8.221 1.00 0.36 22 ALA A O 13
ATOM 13302 N N . ASN A 1 42 ? -10.897 5.556 7.273 1.00 0.25 23 ASN A N 13
ATOM 13303 C CA . ASN A 1 42 ? -11.768 4.939 8.250 1.00 0.33 23 ASN A CA 13
ATOM 13304 C C . ASN A 1 42 ? -10.909 4.343 9.335 1.00 0.24 23 ASN A C 13
ATOM 13305 O O . ASN A 1 42 ? -11.393 3.753 10.303 1.00 0.35 23 ASN A O 13
ATOM 13316 N N . GLY A 1 43 ? -9.609 4.514 9.157 1.00 0.17 24 GLY A N 13
ATOM 13317 C CA . GLY A 1 43 ? -8.661 3.831 9.984 1.00 0.20 24 GLY A CA 13
ATOM 13318 C C . GLY A 1 43 ? -8.622 2.374 9.621 1.00 0.18 24 GLY A C 13
ATOM 13319 O O . GLY A 1 43 ? -8.337 1.520 10.458 1.00 0.22 24 GLY A O 13
ATOM 13323 N N . ASP A 1 44 ? -8.941 2.086 8.367 1.00 0.15 25 ASP A N 13
ATOM 13324 C CA . ASP A 1 44 ? -8.979 0.715 7.911 1.00 0.16 25 ASP A CA 13
ATOM 13325 C C . ASP A 1 44 ? -7.647 0.335 7.293 1.00 0.16 25 ASP A C 13
ATOM 13326 O O . ASP A 1 44 ? -6.875 1.191 6.883 1.00 0.26 25 ASP A O 13
ATOM 13335 N N . PRO A 1 45 ? -7.381 -0.960 7.225 1.00 0.11 26 PRO A N 13
ATOM 13336 C CA . PRO A 1 45 ? -6.098 -1.496 6.775 1.00 0.10 26 PRO A CA 13
ATOM 13337 C C . PRO A 1 45 ? -5.897 -1.407 5.260 1.00 0.08 26 PRO A C 13
ATOM 13338 O O . PRO A 1 45 ? -6.763 -1.799 4.487 1.00 0.11 26 PRO A O 13
ATOM 13349 N N . VAL A 1 46 ? -4.733 -0.916 4.844 1.00 0.07 27 VAL A N 13
ATOM 13350 C CA . VAL A 1 46 ? -4.387 -0.853 3.412 1.00 0.08 27 VAL A CA 13
ATOM 13351 C C . VAL A 1 46 ? -2.927 -1.233 3.225 1.00 0.10 27 VAL A C 13
ATOM 13352 O O . VAL A 1 46 ? -2.101 -1.014 4.108 1.00 0.11 27 VAL A O 13
ATOM 13365 N N . CYS A 1 47 ? -2.626 -1.806 2.073 1.00 0.12 28 CYS A N 13
ATOM 13366 C CA . CYS A 1 47 ? -1.280 -2.210 1.727 1.00 0.15 28 CYS A CA 13
ATOM 13367 C C . CYS A 1 47 ? -0.448 -0.938 1.461 1.00 0.13 28 CYS A C 13
ATOM 13368 O O . CYS A 1 47 ? -1.034 0.149 1.364 1.00 0.15 28 CYS A O 13
ATOM 13375 N N . ASN A 1 48 ? 0.887 -1.042 1.333 1.00 0.13 29 ASN A N 13
ATOM 13376 C CA . ASN A 1 48 ? 1.725 0.140 1.181 1.00 0.17 29 ASN A CA 13
ATOM 13377 C C . ASN A 1 48 ? 1.232 1.038 0.067 1.00 0.15 29 ASN A C 13
ATOM 13378 O O . ASN A 1 48 ? 0.991 2.201 0.316 1.00 0.16 29 ASN A O 13
ATOM 13389 N N . ALA A 1 49 ? 1.074 0.516 -1.127 1.00 0.17 30 ALA A N 13
ATOM 13390 C CA . ALA A 1 49 ? 0.651 1.347 -2.260 1.00 0.18 30 ALA A CA 13
ATOM 13391 C C . ALA A 1 49 ? -0.607 2.166 -1.965 1.00 0.20 30 ALA A C 13
ATOM 13392 O O . ALA A 1 49 ? -0.639 3.359 -2.228 1.00 0.19 30 ALA A O 13
ATOM 13399 N N . CYS A 1 50 ? -1.635 1.527 -1.424 1.00 0.26 31 CYS A N 13
ATOM 13400 C CA . CYS A 1 50 ? -2.913 2.196 -1.182 1.00 0.30 31 CYS A CA 13
ATOM 13401 C C . CYS A 1 50 ? -2.815 3.191 -0.021 1.00 0.32 31 CYS A C 13
ATOM 13402 O O . CYS A 1 50 ? -3.402 4.272 -0.077 1.00 0.41 31 CYS A O 13
ATOM 13409 N N . GLY A 1 51 ? -2.056 2.843 1.013 1.00 0.28 32 GLY A N 13
ATOM 13410 C CA . GLY A 1 51 ? -1.822 3.788 2.107 1.00 0.29 32 GLY A CA 13
ATOM 13411 C C . GLY A 1 51 ? -0.821 4.861 1.736 1.00 0.30 32 GLY A C 13
ATOM 13412 O O . GLY A 1 51 ? -0.870 5.964 2.256 1.00 0.46 32 GLY A O 13
ATOM 13416 N N . LEU A 1 52 ? 0.101 4.528 0.857 1.00 0.19 33 LEU A N 13
ATOM 13417 C CA . LEU A 1 52 ? 1.086 5.484 0.379 1.00 0.16 33 LEU A CA 13
ATOM 13418 C C . LEU A 1 52 ? 0.402 6.455 -0.538 1.00 0.14 33 LEU A C 13
ATOM 13419 O O . LEU A 1 52 ? 0.604 7.662 -0.440 1.00 0.15 33 LEU A O 13
ATOM 13435 N N . TYR A 1 53 ? -0.449 5.924 -1.407 1.00 0.14 34 TYR A N 13
ATOM 13436 C CA . TYR A 1 53 ? -1.052 6.735 -2.415 1.00 0.16 34 TYR A CA 13
ATOM 13437 C C . TYR A 1 53 ? -2.020 7.734 -1.811 1.00 0.13 34 TYR A C 13
ATOM 13438 O O . TYR A 1 53 ? -1.998 8.918 -2.154 1.00 0.15 34 TYR A O 13
ATOM 13456 N N . TYR A 1 54 ? -2.876 7.254 -0.922 1.00 0.14 35 TYR A N 13
ATOM 13457 C CA . TYR A 1 54 ? -3.816 8.131 -0.232 1.00 0.17 35 TYR A CA 13
ATOM 13458 C C . TYR A 1 54 ? -3.080 9.227 0.526 1.00 0.16 35 TYR A C 13
ATOM 13459 O O . TYR A 1 54 ? -3.606 10.320 0.717 1.00 0.20 35 TYR A O 13
ATOM 13477 N N . LYS A 1 55 ? -1.857 8.963 0.931 1.00 0.15 36 LYS A N 13
ATOM 13478 C CA . LYS A 1 55 ? -1.122 9.941 1.695 1.00 0.21 36 LYS A CA 13
ATOM 13479 C C . LYS A 1 55 ? -0.698 11.074 0.804 1.00 0.22 36 LYS A C 13
ATOM 13480 O O . LYS A 1 55 ? -0.649 12.233 1.213 1.00 0.32 36 LYS A O 13
ATOM 13499 N N . LEU A 1 56 ? -0.400 10.721 -0.422 1.00 0.20 37 LEU A N 13
ATOM 13500 C CA . LEU A 1 56 ? 0.002 11.695 -1.401 1.00 0.24 37 LEU A CA 13
ATOM 13501 C C . LEU A 1 56 ? -1.216 12.444 -1.931 1.00 0.25 37 LEU A C 13
ATOM 13502 O O . LEU A 1 56 ? -1.188 13.660 -2.100 1.00 0.31 37 LEU A O 13
ATOM 13518 N N . HIS A 1 57 ? -2.288 11.697 -2.192 1.00 0.23 38 HIS A N 13
ATOM 13519 C CA . HIS A 1 57 ? -3.369 12.194 -3.036 1.00 0.28 38 HIS A CA 13
ATOM 13520 C C . HIS A 1 57 ? -4.743 12.231 -2.357 1.00 0.30 38 HIS A C 13
ATOM 13521 O O . HIS A 1 57 ? -5.718 12.646 -2.979 1.00 0.37 38 HIS A O 13
ATOM 13536 N N . ASN A 1 58 ? -4.819 11.799 -1.098 1.00 0.26 39 ASN A N 13
ATOM 13537 C CA . ASN A 1 58 ? -6.072 11.854 -0.315 1.00 0.30 39 ASN A CA 13
ATOM 13538 C C . ASN A 1 58 ? -7.160 10.973 -0.913 1.00 0.32 39 ASN A C 13
ATOM 13539 O O . ASN A 1 58 ? -8.348 11.227 -0.723 1.00 0.40 39 ASN A O 13
ATOM 13550 N N . VAL A 1 59 ? -6.749 9.923 -1.595 1.00 0.30 40 VAL A N 13
ATOM 13551 C CA . VAL A 1 59 ? -7.681 9.013 -2.253 1.00 0.38 40 VAL A CA 13
ATOM 13552 C C . VAL A 1 59 ? -7.055 7.637 -2.381 1.00 0.37 40 VAL A C 13
ATOM 13553 O O . VAL A 1 59 ? -5.837 7.503 -2.296 1.00 0.30 40 VAL A O 13
ATOM 13566 N N . ASN A 1 60 ? -7.880 6.622 -2.590 1.00 0.50 41 ASN A N 13
ATOM 13567 C CA . ASN A 1 60 ? -7.376 5.261 -2.688 1.00 0.55 41 ASN A CA 13
ATOM 13568 C C . ASN A 1 60 ? -6.729 5.054 -4.041 1.00 0.44 41 ASN A C 13
ATOM 13569 O O . ASN A 1 60 ? -7.089 5.728 -5.007 1.00 0.43 41 ASN A O 13
ATOM 13580 N N . ARG A 1 61 ? -5.791 4.119 -4.116 1.00 0.46 42 ARG A N 13
ATOM 13581 C CA . ARG A 1 61 ? -4.985 3.961 -5.311 1.00 0.39 42 ARG A CA 13
ATOM 13582 C C . ARG A 1 61 ? -5.726 3.147 -6.355 1.00 0.45 42 ARG A C 13
ATOM 13583 O O . ARG A 1 61 ? -5.971 1.957 -6.140 1.00 0.51 42 ARG A O 13
ATOM 13604 N N . PRO A 1 62 ? -6.132 3.775 -7.481 1.00 0.53 43 PRO A N 13
ATOM 13605 C CA . PRO A 1 62 ? -6.652 3.033 -8.626 1.00 0.67 43 PRO A CA 13
ATOM 13606 C C . PRO A 1 62 ? -5.616 2.029 -9.066 1.00 0.66 43 PRO A C 13
ATOM 13607 O O . PRO A 1 62 ? -4.505 2.395 -9.463 1.00 0.68 43 PRO A O 13
ATOM 13618 N N . LEU A 1 63 ? -5.974 0.774 -8.988 1.00 0.72 44 LEU A N 13
ATOM 13619 C CA . LEU A 1 63 ? -4.990 -0.283 -9.045 1.00 0.73 44 LEU A CA 13
ATOM 13620 C C . LEU A 1 63 ? -5.663 -1.627 -9.277 1.00 1.12 44 LEU A C 13
ATOM 13621 O O . LEU A 1 63 ? -5.639 -2.169 -10.383 1.00 1.52 44 LEU A O 13
ATOM 13637 N N . THR A 1 64 ? -6.288 -2.133 -8.232 1.00 1.43 45 THR A N 13
ATOM 13638 C CA . THR A 1 64 ? -6.974 -3.411 -8.259 1.00 1.89 45 THR A CA 13
ATOM 13639 C C . THR A 1 64 ? -8.135 -3.351 -7.256 1.00 2.49 45 THR A C 13
ATOM 13640 O O . THR A 1 64 ? -8.489 -2.255 -6.804 1.00 3.12 45 THR A O 13
ATOM 13651 N N . MET A 1 65 ? -8.723 -4.490 -6.880 1.00 3.01 46 MET A N 13
ATOM 13652 C CA . MET A 1 65 ? -9.889 -4.472 -6.001 1.00 4.06 46 MET A CA 13
ATOM 13653 C C . MET A 1 65 ? -10.213 -5.868 -5.499 1.00 4.82 46 MET A C 13
ATOM 13654 O O . MET A 1 65 ? -9.943 -6.215 -4.350 1.00 5.29 46 MET A O 13
ATOM 13668 N N . LYS A 1 66 ? -10.785 -6.655 -6.382 1.00 5.35 47 LYS A N 13
ATOM 13669 C CA . LYS A 1 66 ? -11.168 -8.024 -6.081 1.00 6.39 47 LYS A CA 13
ATOM 13670 C C . LYS A 1 66 ? -10.884 -8.883 -7.306 1.00 6.45 47 LYS A C 13
ATOM 13671 O O . LYS A 1 66 ? -11.711 -9.690 -7.733 1.00 7.14 47 LYS A O 13
ATOM 13690 N N . LYS A 1 67 ? -9.688 -8.693 -7.859 1.00 6.06 48 LYS A N 13
ATOM 13691 C CA . LYS A 1 67 ? -9.303 -9.301 -9.132 1.00 6.40 48 LYS A CA 13
ATOM 13692 C C . LYS A 1 67 ? -10.336 -8.981 -10.216 1.00 6.04 48 LYS A C 13
ATOM 13693 O O . LYS A 1 67 ? -11.172 -9.819 -10.568 1.00 6.58 48 LYS A O 13
ATOM 13712 N N . GLU A 1 68 ? -10.261 -7.765 -10.743 1.00 5.38 49 GLU A N 13
ATOM 13713 C CA . GLU A 1 68 ? -11.234 -7.276 -11.702 1.00 5.42 49 GLU A CA 13
ATOM 13714 C C . GLU A 1 68 ? -10.817 -7.648 -13.118 1.00 5.55 49 GLU A C 13
ATOM 13715 O O . GLU A 1 68 ? -11.351 -8.638 -13.655 1.00 5.89 49 GLU A O 13
ATOM 13729 N N . MET A 1 1 ? 13.597 4.644 -20.917 1.00 16.77 -18 MET A N 14
ATOM 13730 C CA . MET A 1 1 ? 14.453 4.116 -19.830 1.00 16.30 -18 MET A CA 14
ATOM 13731 C C . MET A 1 1 ? 14.656 5.180 -18.758 1.00 15.80 -18 MET A C 14
ATOM 13732 O O . MET A 1 1 ? 14.978 6.332 -19.059 1.00 15.75 -18 MET A O 14
ATOM 13748 N N . ALA A 1 2 ? 14.448 4.798 -17.512 1.00 15.58 -17 ALA A N 14
ATOM 13749 C CA . ALA A 1 2 ? 14.626 5.706 -16.393 1.00 15.28 -17 ALA A CA 14
ATOM 13750 C C . ALA A 1 2 ? 15.422 5.020 -15.296 1.00 14.65 -17 ALA A C 14
ATOM 13751 O O . ALA A 1 2 ? 16.537 5.435 -14.976 1.00 14.54 -17 ALA A O 14
ATOM 13758 N N . HIS A 1 3 ? 14.846 3.959 -14.746 1.00 14.40 -16 HIS A N 14
ATOM 13759 C CA . HIS A 1 3 ? 15.507 3.138 -13.737 1.00 13.97 -16 HIS A CA 14
ATOM 13760 C C . HIS A 1 3 ? 15.873 3.968 -12.505 1.00 13.40 -16 HIS A C 14
ATOM 13761 O O . HIS A 1 3 ? 17.046 4.220 -12.230 1.00 13.34 -16 HIS A O 14
ATOM 13776 N N . HIS A 1 4 ? 14.851 4.409 -11.788 1.00 13.18 -15 HIS A N 14
ATOM 13777 C CA . HIS A 1 4 ? 15.026 5.160 -10.548 1.00 12.80 -15 HIS A CA 14
ATOM 13778 C C . HIS A 1 4 ? 14.183 4.543 -9.439 1.00 12.10 -15 HIS A C 14
ATOM 13779 O O . HIS A 1 4 ? 13.872 5.193 -8.438 1.00 12.11 -15 HIS A O 14
ATOM 13794 N N . HIS A 1 5 ? 13.804 3.285 -9.624 1.00 11.67 -14 HIS A N 14
ATOM 13795 C CA . HIS A 1 5 ? 12.940 2.603 -8.668 1.00 11.15 -14 HIS A CA 14
ATOM 13796 C C . HIS A 1 5 ? 13.738 1.646 -7.794 1.00 10.45 -14 HIS A C 14
ATOM 13797 O O . HIS A 1 5 ? 13.164 0.812 -7.097 1.00 10.24 -14 HIS A O 14
ATOM 13812 N N . HIS A 1 6 ? 15.060 1.772 -7.825 1.00 10.29 -13 HIS A N 14
ATOM 13813 C CA . HIS A 1 6 ? 15.924 0.866 -7.076 1.00 9.83 -13 HIS A CA 14
ATOM 13814 C C . HIS A 1 6 ? 15.818 1.133 -5.578 1.00 9.17 -13 HIS A C 14
ATOM 13815 O O . HIS A 1 6 ? 15.675 0.205 -4.785 1.00 9.24 -13 HIS A O 14
ATOM 13830 N N . HIS A 1 7 ? 15.892 2.399 -5.191 1.00 8.78 -12 HIS A N 14
ATOM 13831 C CA . HIS A 1 7 ? 15.851 2.753 -3.778 1.00 8.39 -12 HIS A CA 14
ATOM 13832 C C . HIS A 1 7 ? 14.859 3.883 -3.526 1.00 7.80 -12 HIS A C 14
ATOM 13833 O O . HIS A 1 7 ? 14.093 3.834 -2.569 1.00 7.91 -12 HIS A O 14
ATOM 13848 N N . HIS A 1 8 ? 14.871 4.893 -4.393 1.00 7.48 -11 HIS A N 14
ATOM 13849 C CA . HIS A 1 8 ? 13.964 6.033 -4.254 1.00 7.19 -11 HIS A CA 14
ATOM 13850 C C . HIS A 1 8 ? 12.513 5.579 -4.311 1.00 6.46 -11 HIS A C 14
ATOM 13851 O O . HIS A 1 8 ? 11.675 6.042 -3.541 1.00 6.49 -11 HIS A O 14
ATOM 13866 N N . SER A 1 9 ? 12.224 4.670 -5.222 1.00 6.16 -10 SER A N 14
ATOM 13867 C CA . SER A 1 9 ? 10.888 4.118 -5.340 1.00 5.80 -10 SER A CA 14
ATOM 13868 C C . SER A 1 9 ? 10.942 2.598 -5.233 1.00 5.14 -10 SER A C 14
ATOM 13869 O O . SER A 1 9 ? 10.445 1.885 -6.108 1.00 5.44 -10 SER A O 14
ATOM 13877 N N . SER A 1 10 ? 11.565 2.111 -4.165 1.00 4.65 -9 SER A N 14
ATOM 13878 C CA . SER A 1 10 ? 11.708 0.679 -3.954 1.00 4.40 -9 SER A CA 14
ATOM 13879 C C . SER A 1 10 ? 10.334 0.033 -3.796 1.00 3.47 -9 SER A C 14
ATOM 13880 O O . SER A 1 10 ? 10.036 -0.980 -4.435 1.00 3.79 -9 SER A O 14
ATOM 13888 N N . GLY A 1 11 ? 9.497 0.626 -2.958 1.00 2.88 -8 GLY A N 14
ATOM 13889 C CA . GLY A 1 11 ? 8.134 0.159 -2.829 1.00 2.53 -8 GLY A CA 14
ATOM 13890 C C . GLY A 1 11 ? 7.405 0.812 -1.676 1.00 2.03 -8 GLY A C 14
ATOM 13891 O O . GLY A 1 11 ? 6.518 1.645 -1.878 1.00 2.46 -8 GLY A O 14
ATOM 13895 N N . LEU A 1 12 ? 7.802 0.461 -0.465 1.00 1.44 -7 LEU A N 14
ATOM 13896 C CA . LEU A 1 12 ? 7.110 0.920 0.729 1.00 1.02 -7 LEU A CA 14
ATOM 13897 C C . LEU A 1 12 ? 7.779 2.169 1.303 1.00 1.01 -7 LEU A C 14
ATOM 13898 O O . LEU A 1 12 ? 8.208 2.192 2.456 1.00 1.40 -7 LEU A O 14
ATOM 13914 N N . GLU A 1 13 ? 7.829 3.219 0.490 1.00 1.01 -6 GLU A N 14
ATOM 13915 C CA . GLU A 1 13 ? 8.514 4.460 0.856 1.00 1.15 -6 GLU A CA 14
ATOM 13916 C C . GLU A 1 13 ? 7.583 5.394 1.638 1.00 1.03 -6 GLU A C 14
ATOM 13917 O O . GLU A 1 13 ? 7.460 6.578 1.313 1.00 1.77 -6 GLU A O 14
ATOM 13929 N N . VAL A 1 14 ? 6.934 4.865 2.664 1.00 0.68 -5 VAL A N 14
ATOM 13930 C CA . VAL A 1 14 ? 5.980 5.642 3.446 1.00 0.59 -5 VAL A CA 14
ATOM 13931 C C . VAL A 1 14 ? 5.966 5.177 4.902 1.00 0.89 -5 VAL A C 14
ATOM 13932 O O . VAL A 1 14 ? 5.721 4.005 5.188 1.00 1.67 -5 VAL A O 14
ATOM 13945 N N . LEU A 1 15 ? 6.240 6.089 5.823 1.00 0.83 -4 LEU A N 14
ATOM 13946 C CA . LEU A 1 15 ? 6.256 5.746 7.236 1.00 1.12 -4 LEU A CA 14
ATOM 13947 C C . LEU A 1 15 ? 5.754 6.910 8.089 1.00 1.15 -4 LEU A C 14
ATOM 13948 O O . LEU A 1 15 ? 6.456 7.395 8.975 1.00 1.67 -4 LEU A O 14
ATOM 13964 N N . PHE A 1 16 ? 4.536 7.369 7.821 1.00 1.03 -3 PHE A N 14
ATOM 13965 C CA . PHE A 1 16 ? 3.961 8.456 8.608 1.00 1.19 -3 PHE A CA 14
ATOM 13966 C C . PHE A 1 16 ? 2.447 8.311 8.781 1.00 1.23 -3 PHE A C 14
ATOM 13967 O O . PHE A 1 16 ? 1.742 9.309 8.905 1.00 2.17 -3 PHE A O 14
ATOM 13984 N N . GLN A 1 17 ? 1.958 7.069 8.823 1.00 0.89 -2 GLN A N 14
ATOM 13985 C CA . GLN A 1 17 ? 0.518 6.807 8.960 1.00 0.86 -2 GLN A CA 14
ATOM 13986 C C . GLN A 1 17 ? 0.219 5.310 9.033 1.00 1.00 -2 GLN A C 14
ATOM 13987 O O . GLN A 1 17 ? -0.487 4.771 8.178 1.00 1.69 -2 GLN A O 14
ATOM 14001 N N . GLY A 1 18 ? 0.748 4.642 10.045 1.00 0.85 -1 GLY A N 14
ATOM 14002 C CA . GLY A 1 18 ? 0.492 3.221 10.205 1.00 1.20 -1 GLY A CA 14
ATOM 14003 C C . GLY A 1 18 ? 1.767 2.402 10.238 1.00 0.93 -1 GLY A C 14
ATOM 14004 O O . GLY A 1 18 ? 2.631 2.569 9.378 1.00 1.43 -1 GLY A O 14
ATOM 14008 N N . PRO A 1 19 ? 1.921 1.515 11.230 1.00 0.95 0 PRO A N 14
ATOM 14009 C CA . PRO A 1 19 ? 3.122 0.699 11.375 1.00 1.19 0 PRO A CA 14
ATOM 14010 C C . PRO A 1 19 ? 3.100 -0.577 10.526 1.00 1.08 0 PRO A C 14
ATOM 14011 O O . PRO A 1 19 ? 3.907 -0.730 9.609 1.00 1.62 0 PRO A O 14
ATOM 14022 N N . ARG A 1 20 ? 2.171 -1.481 10.830 1.00 1.01 1 ARG A N 14
ATOM 14023 C CA . ARG A 1 20 ? 2.101 -2.781 10.177 1.00 1.19 1 ARG A CA 14
ATOM 14024 C C . ARG A 1 20 ? 0.857 -3.514 10.683 1.00 0.86 1 ARG A C 14
ATOM 14025 O O . ARG A 1 20 ? 0.145 -2.986 11.538 1.00 1.02 1 ARG A O 14
ATOM 14046 N N . ARG A 1 21 ? 0.586 -4.712 10.167 1.00 0.78 2 ARG A N 14
ATOM 14047 C CA . ARG A 1 21 ? -0.584 -5.475 10.603 1.00 0.56 2 ARG A CA 14
ATOM 14048 C C . ARG A 1 21 ? -0.462 -6.943 10.169 1.00 0.65 2 ARG A C 14
ATOM 14049 O O . ARG A 1 21 ? -1.456 -7.656 10.045 1.00 1.49 2 ARG A O 14
ATOM 14070 N N . ALA A 1 22 ? 0.779 -7.364 9.938 1.00 0.64 3 ALA A N 14
ATOM 14071 C CA . ALA A 1 22 ? 1.115 -8.755 9.586 1.00 0.58 3 ALA A CA 14
ATOM 14072 C C . ALA A 1 22 ? 0.305 -9.313 8.405 1.00 0.60 3 ALA A C 14
ATOM 14073 O O . ALA A 1 22 ? 0.614 -9.034 7.243 1.00 1.09 3 ALA A O 14
ATOM 14080 N N . GLY A 1 23 ? -0.735 -10.085 8.706 1.00 0.44 4 GLY A N 14
ATOM 14081 C CA . GLY A 1 23 ? -1.442 -10.830 7.676 1.00 0.52 4 GLY A CA 14
ATOM 14082 C C . GLY A 1 23 ? -2.879 -10.371 7.492 1.00 0.39 4 GLY A C 14
ATOM 14083 O O . GLY A 1 23 ? -3.809 -11.155 7.674 1.00 0.54 4 GLY A O 14
ATOM 14087 N N . THR A 1 24 ? -3.070 -9.110 7.138 1.00 0.26 5 THR A N 14
ATOM 14088 C CA . THR A 1 24 ? -4.414 -8.571 6.936 1.00 0.18 5 THR A CA 14
ATOM 14089 C C . THR A 1 24 ? -4.719 -8.469 5.436 1.00 0.14 5 THR A C 14
ATOM 14090 O O . THR A 1 24 ? -3.975 -9.011 4.630 1.00 0.15 5 THR A O 14
ATOM 14101 N N . CYS A 1 25 ? -5.828 -7.831 5.075 1.00 0.15 6 CYS A N 14
ATOM 14102 C CA . CYS A 1 25 ? -6.192 -7.614 3.670 1.00 0.14 6 CYS A CA 14
ATOM 14103 C C . CYS A 1 25 ? -6.357 -6.132 3.355 1.00 0.13 6 CYS A C 14
ATOM 14104 O O . CYS A 1 25 ? -6.716 -5.342 4.230 1.00 0.15 6 CYS A O 14
ATOM 14112 N N . CYS A 1 26 ? -6.091 -5.750 2.102 1.00 0.12 7 CYS A N 14
ATOM 14113 C CA . CYS A 1 26 ? -6.136 -4.337 1.738 1.00 0.11 7 CYS A CA 14
ATOM 14114 C C . CYS A 1 26 ? -7.579 -3.860 1.502 1.00 0.10 7 CYS A C 14
ATOM 14115 O O . CYS A 1 26 ? -8.314 -4.470 0.726 1.00 0.10 7 CYS A O 14
ATOM 14122 N N . ALA A 1 27 ? -7.959 -2.753 2.163 1.00 0.13 8 ALA A N 14
ATOM 14123 C CA . ALA A 1 27 ? -9.254 -2.066 1.964 1.00 0.17 8 ALA A CA 14
ATOM 14124 C C . ALA A 1 27 ? -9.420 -1.500 0.549 1.00 0.21 8 ALA A C 14
ATOM 14125 O O . ALA A 1 27 ? -10.183 -0.561 0.325 1.00 0.31 8 ALA A O 14
ATOM 14132 N N . ASN A 1 28 ? -8.708 -2.082 -0.392 1.00 0.18 9 ASN A N 14
ATOM 14133 C CA . ASN A 1 28 ? -8.687 -1.608 -1.767 1.00 0.23 9 ASN A CA 14
ATOM 14134 C C . ASN A 1 28 ? -8.291 -2.729 -2.725 1.00 0.24 9 ASN A C 14
ATOM 14135 O O . ASN A 1 28 ? -8.911 -2.900 -3.771 1.00 0.32 9 ASN A O 14
ATOM 14146 N N . CYS A 1 29 ? -7.267 -3.504 -2.365 1.00 0.21 10 CYS A N 14
ATOM 14147 C CA . CYS A 1 29 ? -6.766 -4.535 -3.267 1.00 0.28 10 CYS A CA 14
ATOM 14148 C C . CYS A 1 29 ? -7.074 -5.944 -2.753 1.00 0.22 10 CYS A C 14
ATOM 14149 O O . CYS A 1 29 ? -6.855 -6.923 -3.458 1.00 0.31 10 CYS A O 14
ATOM 14156 N N . GLN A 1 30 ? -7.608 -6.024 -1.529 1.00 0.18 11 GLN A N 14
ATOM 14157 C CA . GLN A 1 30 ? -7.801 -7.281 -0.797 1.00 0.21 11 GLN A CA 14
ATOM 14158 C C . GLN A 1 30 ? -6.618 -8.257 -0.894 1.00 0.26 11 GLN A C 14
ATOM 14159 O O . GLN A 1 30 ? -6.765 -9.444 -0.600 1.00 0.34 11 GLN A O 14
ATOM 14173 N N . THR A 1 31 ? -5.454 -7.757 -1.288 1.00 0.25 12 THR A N 14
ATOM 14174 C CA . THR A 1 31 ? -4.236 -8.528 -1.229 1.00 0.26 12 THR A CA 14
ATOM 14175 C C . THR A 1 31 ? -3.866 -8.738 0.223 1.00 0.21 12 THR A C 14
ATOM 14176 O O . THR A 1 31 ? -4.258 -7.957 1.094 1.00 0.19 12 THR A O 14
ATOM 14187 N N . THR A 1 32 ? -3.141 -9.794 0.473 1.00 0.22 13 THR A N 14
ATOM 14188 C CA . THR A 1 32 ? -2.672 -10.092 1.806 1.00 0.23 13 THR A CA 14
ATOM 14189 C C . THR A 1 32 ? -1.169 -10.261 1.790 1.00 0.26 13 THR A C 14
ATOM 14190 O O . THR A 1 32 ? -0.543 -10.622 2.789 1.00 0.42 13 THR A O 14
ATOM 14201 N N . THR A 1 33 ? -0.602 -9.981 0.630 1.00 0.22 14 THR A N 14
ATOM 14202 C CA . THR A 1 33 ? 0.820 -9.978 0.450 1.00 0.26 14 THR A CA 14
ATOM 14203 C C . THR A 1 33 ? 1.344 -8.556 0.535 1.00 0.23 14 THR A C 14
ATOM 14204 O O . THR A 1 33 ? 1.652 -7.931 -0.482 1.00 0.36 14 THR A O 14
ATOM 14215 N N . THR A 1 34 ? 1.425 -8.036 1.744 1.00 0.17 15 THR A N 14
ATOM 14216 C CA . THR A 1 34 ? 1.892 -6.674 1.941 1.00 0.17 15 THR A CA 14
ATOM 14217 C C . THR A 1 34 ? 2.600 -6.539 3.289 1.00 0.20 15 THR A C 14
ATOM 14218 O O . THR A 1 34 ? 2.106 -7.011 4.314 1.00 0.26 15 THR A O 14
ATOM 14229 N N . THR A 1 35 ? 3.767 -5.908 3.281 1.00 0.25 16 THR A N 14
ATOM 14230 C CA . THR A 1 35 ? 4.581 -5.803 4.482 1.00 0.31 16 THR A CA 14
ATOM 14231 C C . THR A 1 35 ? 4.291 -4.503 5.241 1.00 0.25 16 THR A C 14
ATOM 14232 O O . THR A 1 35 ? 4.718 -4.329 6.383 1.00 0.30 16 THR A O 14
ATOM 14243 N N . LEU A 1 36 ? 3.547 -3.600 4.616 1.00 0.21 17 LEU A N 14
ATOM 14244 C CA . LEU A 1 36 ? 3.299 -2.285 5.218 1.00 0.21 17 LEU A CA 14
ATOM 14245 C C . LEU A 1 36 ? 1.810 -1.939 5.210 1.00 0.18 17 LEU A C 14
ATOM 14246 O O . LEU A 1 36 ? 1.306 -1.334 4.263 1.00 0.29 17 LEU A O 14
ATOM 14262 N N . TRP A 1 37 ? 1.114 -2.336 6.270 1.00 0.13 18 TRP A N 14
ATOM 14263 C CA . TRP A 1 37 ? -0.302 -2.052 6.405 1.00 0.11 18 TRP A CA 14
ATOM 14264 C C . TRP A 1 37 ? -0.543 -0.705 7.090 1.00 0.12 18 TRP A C 14
ATOM 14265 O O . TRP A 1 37 ? -0.513 -0.599 8.318 1.00 0.18 18 TRP A O 14
ATOM 14286 N N . ARG A 1 38 ? -0.786 0.310 6.281 1.00 0.12 19 ARG A N 14
ATOM 14287 C CA . ARG A 1 38 ? -1.152 1.657 6.773 1.00 0.13 19 ARG A CA 14
ATOM 14288 C C . ARG A 1 38 ? -2.675 1.771 6.912 1.00 0.13 19 ARG A C 14
ATOM 14289 O O . ARG A 1 38 ? -3.400 0.848 6.546 1.00 0.15 19 ARG A O 14
ATOM 14310 N N . ARG A 1 39 ? -3.155 2.875 7.485 1.00 0.15 20 ARG A N 14
ATOM 14311 C CA . ARG A 1 39 ? -4.594 3.076 7.673 1.00 0.17 20 ARG A CA 14
ATOM 14312 C C . ARG A 1 39 ? -5.164 4.035 6.623 1.00 0.19 20 ARG A C 14
ATOM 14313 O O . ARG A 1 39 ? -4.461 4.919 6.112 1.00 0.25 20 ARG A O 14
ATOM 14334 N N . ASN A 1 40 ? -6.437 3.834 6.293 1.00 0.18 21 ASN A N 14
ATOM 14335 C CA . ASN A 1 40 ? -7.145 4.720 5.353 1.00 0.18 21 ASN A CA 14
ATOM 14336 C C . ASN A 1 40 ? -8.022 5.699 6.145 1.00 0.17 21 ASN A C 14
ATOM 14337 O O . ASN A 1 40 ? -7.945 5.697 7.366 1.00 0.17 21 ASN A O 14
ATOM 14348 N N . ALA A 1 41 ? -8.915 6.450 5.464 1.00 0.19 22 ALA A N 14
ATOM 14349 C CA . ALA A 1 41 ? -9.653 7.564 6.079 1.00 0.24 22 ALA A CA 14
ATOM 14350 C C . ALA A 1 41 ? -10.383 7.185 7.368 1.00 0.26 22 ALA A C 14
ATOM 14351 O O . ALA A 1 41 ? -10.457 7.987 8.295 1.00 0.36 22 ALA A O 14
ATOM 14358 N N . ASN A 1 42 ? -10.913 5.973 7.438 1.00 0.25 23 ASN A N 14
ATOM 14359 C CA . ASN A 1 42 ? -11.687 5.558 8.597 1.00 0.33 23 ASN A CA 14
ATOM 14360 C C . ASN A 1 42 ? -10.828 4.634 9.432 1.00 0.24 23 ASN A C 14
ATOM 14361 O O . ASN A 1 42 ? -11.252 4.069 10.438 1.00 0.35 23 ASN A O 14
ATOM 14372 N N . GLY A 1 43 ? -9.595 4.505 8.983 1.00 0.17 24 GLY A N 14
ATOM 14373 C CA . GLY A 1 43 ? -8.623 3.685 9.656 1.00 0.20 24 GLY A CA 14
ATOM 14374 C C . GLY A 1 43 ? -8.689 2.250 9.219 1.00 0.18 24 GLY A C 14
ATOM 14375 O O . GLY A 1 43 ? -8.426 1.334 10.000 1.00 0.22 24 GLY A O 14
ATOM 14379 N N . ASP A 1 44 ? -9.036 2.052 7.964 1.00 0.15 25 ASP A N 14
ATOM 14380 C CA . ASP A 1 44 ? -9.108 0.703 7.418 1.00 0.16 25 ASP A CA 14
ATOM 14381 C C . ASP A 1 44 ? -7.748 0.322 6.864 1.00 0.16 25 ASP A C 14
ATOM 14382 O O . ASP A 1 44 ? -7.029 1.154 6.311 1.00 0.26 25 ASP A O 14
ATOM 14391 N N . PRO A 1 45 ? -7.390 -0.938 7.043 1.00 0.11 26 PRO A N 14
ATOM 14392 C CA . PRO A 1 45 ? -6.090 -1.483 6.656 1.00 0.10 26 PRO A CA 14
ATOM 14393 C C . PRO A 1 45 ? -5.853 -1.406 5.152 1.00 0.08 26 PRO A C 14
ATOM 14394 O O . PRO A 1 45 ? -6.700 -1.816 4.360 1.00 0.11 26 PRO A O 14
ATOM 14405 N N . VAL A 1 46 ? -4.692 -0.906 4.758 1.00 0.07 27 VAL A N 14
ATOM 14406 C CA . VAL A 1 46 ? -4.382 -0.771 3.332 1.00 0.08 27 VAL A CA 14
ATOM 14407 C C . VAL A 1 46 ? -2.954 -1.188 3.058 1.00 0.10 27 VAL A C 14
ATOM 14408 O O . VAL A 1 46 ? -2.070 -1.005 3.895 1.00 0.11 27 VAL A O 14
ATOM 14421 N N . CYS A 1 47 ? -2.742 -1.759 1.880 1.00 0.12 28 CYS A N 14
ATOM 14422 C CA . CYS A 1 47 ? -1.429 -2.186 1.465 1.00 0.15 28 CYS A CA 14
ATOM 14423 C C . CYS A 1 47 ? -0.577 -0.923 1.222 1.00 0.13 28 CYS A C 14
ATOM 14424 O O . CYS A 1 47 ? -1.152 0.168 1.111 1.00 0.15 28 CYS A O 14
ATOM 14431 N N . ASN A 1 48 ? 0.758 -1.038 1.136 1.00 0.13 29 ASN A N 14
ATOM 14432 C CA . ASN A 1 48 ? 1.615 0.142 1.154 1.00 0.17 29 ASN A CA 14
ATOM 14433 C C . ASN A 1 48 ? 1.232 1.123 0.080 1.00 0.15 29 ASN A C 14
ATOM 14434 O O . ASN A 1 48 ? 1.064 2.292 0.371 1.00 0.16 29 ASN A O 14
ATOM 14445 N N . ALA A 1 49 ? 1.097 0.654 -1.137 1.00 0.17 30 ALA A N 14
ATOM 14446 C CA . ALA A 1 49 ? 0.739 1.536 -2.246 1.00 0.18 30 ALA A CA 14
ATOM 14447 C C . ALA A 1 49 ? -0.494 2.382 -1.936 1.00 0.20 30 ALA A C 14
ATOM 14448 O O . ALA A 1 49 ? -0.576 3.527 -2.341 1.00 0.19 30 ALA A O 14
ATOM 14455 N N . CYS A 1 50 ? -1.443 1.817 -1.208 1.00 0.26 31 CYS A N 14
ATOM 14456 C CA . CYS A 1 50 ? -2.688 2.514 -0.901 1.00 0.30 31 CYS A CA 14
ATOM 14457 C C . CYS A 1 50 ? -2.532 3.496 0.250 1.00 0.32 31 CYS A C 14
ATOM 14458 O O . CYS A 1 50 ? -3.006 4.628 0.164 1.00 0.41 31 CYS A O 14
ATOM 14465 N N . GLY A 1 51 ? -1.865 3.089 1.316 1.00 0.28 32 GLY A N 14
ATOM 14466 C CA . GLY A 1 51 ? -1.595 4.033 2.388 1.00 0.29 32 GLY A CA 14
ATOM 14467 C C . GLY A 1 51 ? -0.518 5.016 1.996 1.00 0.30 32 GLY A C 14
ATOM 14468 O O . GLY A 1 51 ? -0.417 6.087 2.562 1.00 0.46 32 GLY A O 14
ATOM 14472 N N . LEU A 1 52 ? 0.311 4.647 1.050 1.00 0.19 33 LEU A N 14
ATOM 14473 C CA . LEU A 1 52 ? 1.277 5.579 0.511 1.00 0.16 33 LEU A CA 14
ATOM 14474 C C . LEU A 1 52 ? 0.545 6.557 -0.373 1.00 0.14 33 LEU A C 14
ATOM 14475 O O . LEU A 1 52 ? 0.678 7.764 -0.209 1.00 0.15 33 LEU A O 14
ATOM 14491 N N . TYR A 1 53 ? -0.298 6.040 -1.264 1.00 0.14 34 TYR A N 14
ATOM 14492 C CA . TYR A 1 53 ? -0.878 6.872 -2.271 1.00 0.16 34 TYR A CA 14
ATOM 14493 C C . TYR A 1 53 ? -1.979 7.761 -1.719 1.00 0.13 34 TYR A C 14
ATOM 14494 O O . TYR A 1 53 ? -2.041 8.946 -2.052 1.00 0.15 34 TYR A O 14
ATOM 14512 N N . TYR A 1 54 ? -2.850 7.210 -0.884 1.00 0.14 35 TYR A N 14
ATOM 14513 C CA . TYR A 1 54 ? -3.895 8.020 -0.273 1.00 0.17 35 TYR A CA 14
ATOM 14514 C C . TYR A 1 54 ? -3.280 9.106 0.589 1.00 0.16 35 TYR A C 14
ATOM 14515 O O . TYR A 1 54 ? -3.863 10.169 0.763 1.00 0.20 35 TYR A O 14
ATOM 14533 N N . LYS A 1 55 ? -2.096 8.858 1.115 1.00 0.15 36 LYS A N 14
ATOM 14534 C CA . LYS A 1 55 ? -1.458 9.833 1.960 1.00 0.21 36 LYS A CA 14
ATOM 14535 C C . LYS A 1 55 ? -1.045 11.036 1.141 1.00 0.22 36 LYS A C 14
ATOM 14536 O O . LYS A 1 55 ? -1.094 12.174 1.606 1.00 0.32 36 LYS A O 14
ATOM 14555 N N . LEU A 1 56 ? -0.653 10.766 -0.090 1.00 0.20 37 LEU A N 14
ATOM 14556 C CA . LEU A 1 56 ? -0.201 11.803 -0.987 1.00 0.24 37 LEU A CA 14
ATOM 14557 C C . LEU A 1 56 ? -1.389 12.508 -1.620 1.00 0.25 37 LEU A C 14
ATOM 14558 O O . LEU A 1 56 ? -1.400 13.726 -1.777 1.00 0.31 37 LEU A O 14
ATOM 14574 N N . HIS A 1 57 ? -2.385 11.715 -1.996 1.00 0.23 38 HIS A N 14
ATOM 14575 C CA . HIS A 1 57 ? -3.404 12.168 -2.932 1.00 0.28 38 HIS A CA 14
ATOM 14576 C C . HIS A 1 57 ? -4.824 12.120 -2.371 1.00 0.30 38 HIS A C 14
ATOM 14577 O O . HIS A 1 57 ? -5.771 12.487 -3.063 1.00 0.37 38 HIS A O 14
ATOM 14592 N N . ASN A 1 58 ? -4.968 11.673 -1.122 1.00 0.26 39 ASN A N 14
ATOM 14593 C CA . ASN A 1 58 ? -6.273 11.654 -0.435 1.00 0.30 39 ASN A CA 14
ATOM 14594 C C . ASN A 1 58 ? -7.280 10.773 -1.155 1.00 0.32 39 ASN A C 14
ATOM 14595 O O . ASN A 1 58 ? -8.486 10.994 -1.060 1.00 0.40 39 ASN A O 14
ATOM 14606 N N . VAL A 1 59 ? -6.785 9.762 -1.841 1.00 0.30 40 VAL A N 14
ATOM 14607 C CA . VAL A 1 59 ? -7.638 8.857 -2.606 1.00 0.38 40 VAL A CA 14
ATOM 14608 C C . VAL A 1 59 ? -7.025 7.476 -2.674 1.00 0.37 40 VAL A C 14
ATOM 14609 O O . VAL A 1 59 ? -5.835 7.302 -2.412 1.00 0.30 40 VAL A O 14
ATOM 14622 N N . ASN A 1 60 ? -7.844 6.500 -3.023 1.00 0.50 41 ASN A N 14
ATOM 14623 C CA . ASN A 1 60 ? -7.411 5.120 -3.096 1.00 0.55 41 ASN A CA 14
ATOM 14624 C C . ASN A 1 60 ? -6.424 4.930 -4.228 1.00 0.44 41 ASN A C 14
ATOM 14625 O O . ASN A 1 60 ? -6.293 5.789 -5.102 1.00 0.43 41 ASN A O 14
ATOM 14636 N N . ARG A 1 61 ? -5.752 3.795 -4.217 1.00 0.46 42 ARG A N 14
ATOM 14637 C CA . ARG A 1 61 ? -4.699 3.525 -5.170 1.00 0.39 42 ARG A CA 14
ATOM 14638 C C . ARG A 1 61 ? -5.247 2.737 -6.343 1.00 0.45 42 ARG A C 14
ATOM 14639 O O . ARG A 1 61 ? -5.566 1.555 -6.194 1.00 0.51 42 ARG A O 14
ATOM 14660 N N . PRO A 1 62 ? -5.401 3.376 -7.513 1.00 0.53 43 PRO A N 14
ATOM 14661 C CA . PRO A 1 62 ? -5.719 2.657 -8.738 1.00 0.67 43 PRO A CA 14
ATOM 14662 C C . PRO A 1 62 ? -4.647 1.621 -8.985 1.00 0.66 43 PRO A C 14
ATOM 14663 O O . PRO A 1 62 ? -3.474 1.956 -9.178 1.00 0.68 43 PRO A O 14
ATOM 14674 N N . LEU A 1 63 ? -5.046 0.373 -8.974 1.00 0.72 44 LEU A N 14
ATOM 14675 C CA . LEU A 1 63 ? -4.087 -0.701 -8.820 1.00 0.73 44 LEU A CA 14
ATOM 14676 C C . LEU A 1 63 ? -4.635 -2.027 -9.325 1.00 1.12 44 LEU A C 14
ATOM 14677 O O . LEU A 1 63 ? -4.242 -2.510 -10.389 1.00 1.52 44 LEU A O 14
ATOM 14693 N N . THR A 1 64 ? -5.544 -2.598 -8.562 1.00 1.43 45 THR A N 14
ATOM 14694 C CA . THR A 1 64 ? -6.113 -3.900 -8.873 1.00 1.89 45 THR A CA 14
ATOM 14695 C C . THR A 1 64 ? -7.611 -3.904 -8.554 1.00 2.49 45 THR A C 14
ATOM 14696 O O . THR A 1 64 ? -8.253 -2.853 -8.594 1.00 3.12 45 THR A O 14
ATOM 14707 N N . MET A 1 65 ? -8.166 -5.067 -8.228 1.00 3.01 46 MET A N 14
ATOM 14708 C CA . MET A 1 65 ? -9.589 -5.177 -7.957 1.00 4.06 46 MET A CA 14
ATOM 14709 C C . MET A 1 65 ? -9.817 -6.173 -6.823 1.00 4.82 46 MET A C 14
ATOM 14710 O O . MET A 1 65 ? -8.890 -6.887 -6.442 1.00 5.29 46 MET A O 14
ATOM 14724 N N . LYS A 1 66 ? -11.043 -6.203 -6.294 1.00 5.35 47 LYS A N 14
ATOM 14725 C CA . LYS A 1 66 ? -11.409 -7.080 -5.177 1.00 6.39 47 LYS A CA 14
ATOM 14726 C C . LYS A 1 66 ? -10.863 -8.493 -5.376 1.00 6.45 47 LYS A C 14
ATOM 14727 O O . LYS A 1 66 ? -10.181 -9.034 -4.505 1.00 7.14 47 LYS A O 14
ATOM 14746 N N . LYS A 1 67 ? -11.168 -9.080 -6.522 1.00 6.06 48 LYS A N 14
ATOM 14747 C CA . LYS A 1 67 ? -10.611 -10.367 -6.897 1.00 6.40 48 LYS A CA 14
ATOM 14748 C C . LYS A 1 67 ? -10.104 -10.299 -8.331 1.00 6.04 48 LYS A C 14
ATOM 14749 O O . LYS A 1 67 ? -10.808 -10.657 -9.278 1.00 6.58 48 LYS A O 14
ATOM 14768 N N . GLU A 1 68 ? -8.888 -9.811 -8.486 1.00 5.38 49 GLU A N 14
ATOM 14769 C CA . GLU A 1 68 ? -8.279 -9.706 -9.795 1.00 5.42 49 GLU A CA 14
ATOM 14770 C C . GLU A 1 68 ? -7.430 -10.941 -10.060 1.00 5.55 49 GLU A C 14
ATOM 14771 O O . GLU A 1 68 ? -7.890 -11.829 -10.803 1.00 5.89 49 GLU A O 14
ATOM 14785 N N . MET A 1 1 ? 19.695 -10.681 -19.201 1.00 16.77 -18 MET A N 15
ATOM 14786 C CA . MET A 1 1 ? 18.397 -10.375 -19.848 1.00 16.30 -18 MET A CA 15
ATOM 14787 C C . MET A 1 1 ? 18.217 -8.870 -19.990 1.00 15.80 -18 MET A C 15
ATOM 14788 O O . MET A 1 1 ? 17.959 -8.365 -21.084 1.00 15.75 -18 MET A O 15
ATOM 14804 N N . ALA A 1 2 ? 18.357 -8.159 -18.881 1.00 15.58 -17 ALA A N 15
ATOM 14805 C CA . ALA A 1 2 ? 18.215 -6.713 -18.871 1.00 15.28 -17 ALA A CA 15
ATOM 14806 C C . ALA A 1 2 ? 19.316 -6.084 -18.028 1.00 14.65 -17 ALA A C 15
ATOM 14807 O O . ALA A 1 2 ? 19.323 -6.216 -16.800 1.00 14.54 -17 ALA A O 15
ATOM 14814 N N . HIS A 1 3 ? 20.247 -5.408 -18.693 1.00 14.40 -16 H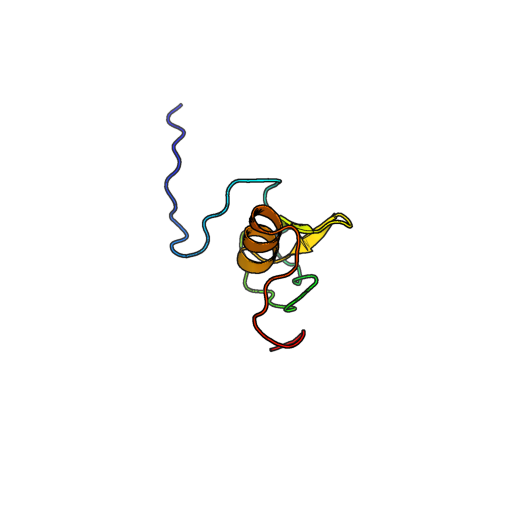IS A N 15
ATOM 14815 C CA . HIS A 1 3 ? 21.404 -4.813 -18.024 1.00 13.97 -16 HIS A CA 15
ATOM 14816 C C . HIS A 1 3 ? 20.987 -3.665 -17.113 1.00 13.40 -16 HIS A C 15
ATOM 14817 O O . HIS A 1 3 ? 21.674 -3.351 -16.141 1.00 13.34 -16 HIS A O 15
ATOM 14832 N N . HIS A 1 4 ? 19.863 -3.051 -17.434 1.00 13.18 -15 HIS A N 15
ATOM 14833 C CA . HIS A 1 4 ? 19.326 -1.963 -16.637 1.00 12.80 -15 HIS A CA 15
ATOM 14834 C C . HIS A 1 4 ? 17.891 -2.290 -16.237 1.00 12.10 -15 HIS A C 15
ATOM 14835 O O . HIS A 1 4 ? 16.943 -1.614 -16.642 1.00 12.11 -15 HIS A O 15
ATOM 14850 N N . HIS A 1 5 ? 17.738 -3.346 -15.451 1.00 11.67 -14 HIS A N 15
ATOM 14851 C CA . HIS A 1 5 ? 16.420 -3.790 -15.017 1.00 11.15 -14 HIS A CA 15
ATOM 14852 C C . HIS A 1 5 ? 15.994 -3.056 -13.753 1.00 10.45 -14 HIS A C 15
ATOM 14853 O O . HIS A 1 5 ? 16.807 -2.825 -12.855 1.00 10.24 -14 HIS A O 15
ATOM 14868 N N . HIS A 1 6 ? 14.720 -2.694 -13.697 1.00 10.29 -13 HIS A N 15
ATOM 14869 C CA . HIS A 1 6 ? 14.172 -1.938 -12.576 1.00 9.83 -13 HIS A CA 15
ATOM 14870 C C . HIS A 1 6 ? 12.670 -1.767 -12.769 1.00 9.17 -13 HIS A C 15
ATOM 14871 O O . HIS A 1 6 ? 11.896 -1.832 -11.815 1.00 9.24 -13 HIS A O 15
ATOM 14886 N N . HIS A 1 7 ? 12.284 -1.559 -14.030 1.00 8.78 -12 HIS A N 15
ATOM 14887 C CA . HIS A 1 7 ? 10.882 -1.424 -14.441 1.00 8.39 -12 HIS A CA 15
ATOM 14888 C C . HIS A 1 7 ? 10.264 -0.139 -13.896 1.00 7.80 -12 HIS A C 15
ATOM 14889 O O . HIS A 1 7 ? 10.103 0.834 -14.631 1.00 7.91 -12 HIS A O 15
ATOM 14904 N N . HIS A 1 8 ? 9.934 -0.133 -12.613 1.00 7.48 -11 HIS A N 15
ATOM 14905 C CA . HIS A 1 8 ? 9.332 1.033 -11.985 1.00 7.19 -11 HIS A CA 15
ATOM 14906 C C . HIS A 1 8 ? 9.729 1.083 -10.514 1.00 6.46 -11 HIS A C 15
ATOM 14907 O O . HIS A 1 8 ? 10.351 2.045 -10.068 1.00 6.49 -11 HIS A O 15
ATOM 14922 N N . SER A 1 9 ? 9.365 0.032 -9.781 1.00 6.16 -10 SER A N 15
ATOM 14923 C CA . SER A 1 9 ? 9.740 -0.133 -8.375 1.00 5.80 -10 SER A CA 15
ATOM 14924 C C . SER A 1 9 ? 9.132 0.950 -7.484 1.00 5.14 -10 SER A C 15
ATOM 14925 O O . SER A 1 9 ? 9.644 2.069 -7.392 1.00 5.44 -10 SER A O 15
ATOM 14933 N N . SER A 1 10 ? 8.031 0.606 -6.839 1.00 4.65 -9 SER A N 15
ATOM 14934 C CA . SER A 1 10 ? 7.384 1.487 -5.881 1.00 4.40 -9 SER A CA 15
ATOM 14935 C C . SER A 1 10 ? 6.733 0.659 -4.781 1.00 3.47 -9 SER A C 15
ATOM 14936 O O . SER A 1 10 ? 5.524 0.416 -4.795 1.00 3.79 -9 SER A O 15
ATOM 14944 N N . GLY A 1 11 ? 7.549 0.204 -3.841 1.00 2.88 -8 GLY A N 15
ATOM 14945 C CA . GLY A 1 11 ? 7.055 -0.632 -2.769 1.00 2.53 -8 GLY A CA 15
ATOM 14946 C C . GLY A 1 11 ? 6.676 0.170 -1.544 1.00 2.03 -8 GLY A C 15
ATOM 14947 O O . GLY A 1 11 ? 5.911 1.132 -1.633 1.00 2.46 -8 GLY A O 15
ATOM 14951 N N . LEU A 1 12 ? 7.226 -0.213 -0.401 1.00 1.44 -7 LEU A N 15
ATOM 14952 C CA . LEU A 1 12 ? 6.904 0.438 0.861 1.00 1.02 -7 LEU A CA 15
ATOM 14953 C C . LEU A 1 12 ? 7.788 1.665 1.100 1.00 1.01 -7 LEU A C 15
ATOM 14954 O O . LEU A 1 12 ? 8.677 1.666 1.952 1.00 1.40 -7 LEU A O 15
ATOM 14970 N N . GLU A 1 13 ? 7.517 2.722 0.343 1.00 1.01 -6 GLU A N 15
ATOM 14971 C CA . GLU A 1 13 ? 8.329 3.935 0.389 1.00 1.15 -6 GLU A CA 15
ATOM 14972 C C . GLU A 1 13 ? 7.624 5.062 1.149 1.00 1.03 -6 GLU A C 15
ATOM 14973 O O . GLU A 1 13 ? 7.822 6.241 0.854 1.00 1.77 -6 GLU A O 15
ATOM 14985 N N . VAL A 1 14 ? 6.793 4.699 2.119 1.00 0.68 -5 VAL A N 15
ATOM 14986 C CA . VAL A 1 14 ? 6.082 5.687 2.926 1.00 0.59 -5 VAL A CA 15
ATOM 14987 C C . VAL A 1 14 ? 6.305 5.403 4.413 1.00 0.89 -5 VAL A C 15
ATOM 14988 O O . VAL A 1 14 ? 6.108 4.279 4.877 1.00 1.67 -5 VAL A O 15
ATOM 15001 N N . LEU A 1 15 ? 6.737 6.416 5.155 1.00 0.83 -4 LEU A N 15
ATOM 15002 C CA . LEU A 1 15 ? 7.060 6.234 6.568 1.00 1.12 -4 LEU A CA 15
ATOM 15003 C C . LEU A 1 15 ? 6.132 7.030 7.485 1.00 1.15 -4 LEU A C 15
ATOM 15004 O O . LEU A 1 15 ? 6.462 7.283 8.644 1.00 1.67 -4 LEU A O 15
ATOM 15020 N N . PHE A 1 16 ? 4.974 7.424 6.979 1.00 1.03 -3 PHE A N 15
ATOM 15021 C CA . PHE A 1 16 ? 4.034 8.192 7.786 1.00 1.19 -3 PHE A CA 15
ATOM 15022 C C . PHE A 1 16 ? 2.606 7.667 7.644 1.00 1.23 -3 PHE A C 15
ATOM 15023 O O . PHE A 1 16 ? 1.997 7.794 6.582 1.00 2.17 -3 PHE A O 15
ATOM 15040 N N . GLN A 1 17 ? 2.142 6.987 8.704 1.00 0.89 -2 GLN A N 15
ATOM 15041 C CA . GLN A 1 17 ? 0.743 6.559 8.878 1.00 0.86 -2 GLN A CA 15
ATOM 15042 C C . GLN A 1 17 ? 0.657 5.397 9.872 1.00 1.00 -2 GLN A C 15
ATOM 15043 O O . GLN A 1 17 ? 0.252 5.584 11.018 1.00 1.69 -2 GLN A O 15
ATOM 15057 N N . GLY A 1 18 ? 1.054 4.204 9.439 1.00 0.85 -1 GLY A N 15
ATOM 15058 C CA . GLY A 1 18 ? 0.899 3.026 10.275 1.00 1.20 -1 GLY A CA 15
ATOM 15059 C C . GLY A 1 18 ? 2.118 2.124 10.244 1.00 0.93 -1 GLY A C 15
ATOM 15060 O O . GLY A 1 18 ? 2.924 2.211 9.317 1.00 1.43 -1 GLY A O 15
ATOM 15064 N N . PRO A 1 19 ? 2.278 1.245 11.248 1.00 0.95 0 PRO A N 15
ATOM 15065 C CA . PRO A 1 19 ? 3.442 0.370 11.372 1.00 1.19 0 PRO A CA 15
ATOM 15066 C C . PRO A 1 19 ? 3.321 -0.925 10.562 1.00 1.08 0 PRO A C 15
ATOM 15067 O O . PRO A 1 19 ? 4.070 -1.139 9.611 1.00 1.62 0 PRO A O 15
ATOM 15078 N N . ARG A 1 20 ? 2.397 -1.799 10.955 1.00 1.01 1 ARG A N 15
ATOM 15079 C CA . ARG A 1 20 ? 2.201 -3.078 10.286 1.00 1.19 1 ARG A CA 15
ATOM 15080 C C . ARG A 1 20 ? 0.962 -3.779 10.828 1.00 0.86 1 ARG A C 15
ATOM 15081 O O . ARG A 1 20 ? 0.276 -3.242 11.698 1.00 1.02 1 ARG A O 15
ATOM 15102 N N . ARG A 1 21 ? 0.681 -4.977 10.318 1.00 0.78 2 ARG A N 15
ATOM 15103 C CA . ARG A 1 21 ? -0.485 -5.740 10.771 1.00 0.56 2 ARG A CA 15
ATOM 15104 C C . ARG A 1 21 ? -0.355 -7.224 10.392 1.00 0.65 2 ARG A C 15
ATOM 15105 O O . ARG A 1 21 ? -1.127 -8.060 10.864 1.00 1.49 2 ARG A O 15
ATOM 15126 N N . ALA A 1 22 ? 0.618 -7.528 9.526 1.00 0.64 3 ALA A N 15
ATOM 15127 C CA . ALA A 1 22 ? 1.004 -8.910 9.186 1.00 0.58 3 ALA A CA 15
ATOM 15128 C C . ALA A 1 22 ? 0.002 -9.607 8.257 1.00 0.60 3 ALA A C 15
ATOM 15129 O O . ALA A 1 22 ? 0.002 -9.368 7.046 1.00 1.09 3 ALA A O 15
ATOM 15136 N N . GLY A 1 23 ? -0.855 -10.451 8.824 1.00 0.44 4 GLY A N 15
ATOM 15137 C CA . GLY A 1 23 ? -1.729 -11.295 8.023 1.00 0.52 4 GLY A CA 15
ATOM 15138 C C . GLY A 1 23 ? -3.098 -10.677 7.798 1.00 0.39 4 GLY A C 15
ATOM 15139 O O . GLY A 1 23 ? -4.119 -11.270 8.146 1.00 0.54 4 GLY A O 15
ATOM 15143 N N . THR A 1 24 ? -3.134 -9.486 7.221 1.00 0.26 5 THR A N 15
ATOM 15144 C CA . THR A 1 24 ? -4.387 -8.777 7.028 1.00 0.18 5 THR A CA 15
ATOM 15145 C C . THR A 1 24 ? -4.720 -8.668 5.543 1.00 0.14 5 THR A C 15
ATOM 15146 O O . THR A 1 24 ? -4.016 -9.233 4.710 1.00 0.15 5 THR A O 15
ATOM 15157 N N . CYS A 1 25 ? -5.808 -7.977 5.225 1.00 0.15 6 CYS A N 15
ATOM 15158 C CA . CYS A 1 25 ? -6.207 -7.761 3.842 1.00 0.14 6 CYS A CA 15
ATOM 15159 C C . CYS A 1 25 ? -6.388 -6.286 3.542 1.00 0.13 6 CYS A C 15
ATOM 15160 O O . CYS A 1 25 ? -6.721 -5.496 4.427 1.00 0.15 6 CYS A O 15
ATOM 15168 N N . CYS A 1 26 ? -6.169 -5.919 2.285 1.00 0.12 7 CYS A N 15
ATOM 15169 C CA . CYS A 1 26 ? -6.188 -4.520 1.907 1.00 0.11 7 CYS A CA 15
ATOM 15170 C C . CYS A 1 26 ? -7.623 -4.024 1.678 1.00 0.10 7 CYS A C 15
ATOM 15171 O O . CYS A 1 26 ? -8.349 -4.577 0.850 1.00 0.10 7 CYS A O 15
ATOM 15178 N N . ALA A 1 27 ? -8.011 -2.978 2.431 1.00 0.13 8 ALA A N 15
ATOM 15179 C CA . ALA A 1 27 ? -9.330 -2.322 2.342 1.00 0.17 8 ALA A CA 15
ATOM 15180 C C . ALA A 1 27 ? -9.599 -1.688 0.983 1.00 0.21 8 ALA A C 15
ATOM 15181 O O . ALA A 1 27 ? -10.396 -0.757 0.872 1.00 0.31 8 ALA A O 15
ATOM 15188 N N . ASN A 1 28 ? -8.948 -2.179 -0.040 1.00 0.18 9 ASN A N 15
ATOM 15189 C CA . ASN A 1 28 ? -9.029 -1.549 -1.340 1.00 0.23 9 ASN A CA 15
ATOM 15190 C C . ASN A 1 28 ? -8.701 -2.525 -2.459 1.00 0.24 9 ASN A C 15
ATOM 15191 O O . ASN A 1 28 ? -9.398 -2.565 -3.467 1.00 0.32 9 ASN A O 15
ATOM 15202 N N . CYS A 1 29 ? -7.643 -3.318 -2.299 1.00 0.21 10 CYS A N 15
ATOM 15203 C CA . CYS A 1 29 ? -7.239 -4.192 -3.389 1.00 0.28 10 CYS A CA 15
ATOM 15204 C C . CYS A 1 29 ? -7.076 -5.652 -2.922 1.00 0.22 10 CYS A C 15
ATOM 15205 O O . CYS A 1 29 ? -6.569 -6.496 -3.654 1.00 0.31 10 CYS A O 15
ATOM 15212 N N . GLN A 1 30 ? -7.555 -5.915 -1.697 1.00 0.18 11 GLN A N 15
ATOM 15213 C CA . GLN A 1 30 ? -7.582 -7.244 -1.057 1.00 0.21 11 GLN A CA 15
ATOM 15214 C C . GLN A 1 30 ? -6.348 -8.130 -1.274 1.00 0.26 11 GLN A C 15
ATOM 15215 O O . GLN A 1 30 ? -6.451 -9.353 -1.188 1.00 0.34 11 GLN A O 15
ATOM 15229 N N . THR A 1 31 ? -5.195 -7.544 -1.552 1.00 0.25 12 THR A N 15
ATOM 15230 C CA . THR A 1 31 ? -3.953 -8.275 -1.429 1.00 0.26 12 THR A CA 15
ATOM 15231 C C . THR A 1 31 ? -3.696 -8.553 0.042 1.00 0.21 12 THR A C 15
ATOM 15232 O O . THR A 1 31 ? -4.170 -7.821 0.920 1.00 0.19 12 THR A O 15
ATOM 15243 N N . THR A 1 32 ? -2.973 -9.614 0.298 1.00 0.22 13 THR A N 15
ATOM 15244 C CA . THR A 1 32 ? -2.606 -9.988 1.649 1.00 0.23 13 THR A CA 15
ATOM 15245 C C . THR A 1 32 ? -1.104 -10.192 1.749 1.00 0.26 13 THR A C 15
ATOM 15246 O O . THR A 1 32 ? -0.578 -10.596 2.785 1.00 0.42 13 THR A O 15
ATOM 15257 N N . THR A 1 33 ? -0.416 -9.882 0.663 1.00 0.22 14 THR A N 15
ATOM 15258 C CA . THR A 1 33 ? 1.034 -9.985 0.636 1.00 0.26 14 THR A CA 15
ATOM 15259 C C . THR A 1 33 ? 1.644 -8.587 0.770 1.00 0.23 14 THR A C 15
ATOM 15260 O O . THR A 1 33 ? 2.143 -7.985 -0.183 1.00 0.36 14 THR A O 15
ATOM 15271 N N . THR A 1 34 ? 1.587 -8.066 1.978 1.00 0.17 15 THR A N 15
ATOM 15272 C CA . THR A 1 34 ? 2.041 -6.706 2.240 1.00 0.17 15 THR A CA 15
ATOM 15273 C C . THR A 1 34 ? 2.639 -6.602 3.643 1.00 0.20 15 THR A C 15
ATOM 15274 O O . THR A 1 34 ? 2.078 -7.122 4.606 1.00 0.26 15 THR A O 15
ATOM 15285 N N . THR A 1 35 ? 3.790 -5.949 3.747 1.00 0.25 16 THR A N 15
ATOM 15286 C CA . THR A 1 35 ? 4.504 -5.848 5.014 1.00 0.31 16 THR A CA 15
ATOM 15287 C C . THR A 1 35 ? 4.195 -4.529 5.730 1.00 0.25 16 THR A C 15
ATOM 15288 O O . THR A 1 35 ? 4.491 -4.368 6.916 1.00 0.30 16 THR A O 15
ATOM 15299 N N . LEU A 1 36 ? 3.551 -3.609 5.030 1.00 0.21 17 LEU A N 15
ATOM 15300 C CA . LEU A 1 36 ? 3.367 -2.244 5.572 1.00 0.21 17 LEU A CA 15
ATOM 15301 C C . LEU A 1 36 ? 1.902 -1.824 5.479 1.00 0.18 17 LEU A C 15
ATOM 15302 O O . LEU A 1 36 ? 1.505 -1.062 4.595 1.00 0.29 17 LEU A O 15
ATOM 15318 N N . TRP A 1 37 ? 1.107 -2.349 6.407 1.00 0.13 18 TRP A N 15
ATOM 15319 C CA . TRP A 1 37 ? -0.319 -2.075 6.463 1.00 0.11 18 TRP A CA 15
ATOM 15320 C C . TRP A 1 37 ? -0.600 -0.688 7.058 1.00 0.12 18 TRP A C 15
ATOM 15321 O O . TRP A 1 37 ? -0.599 -0.504 8.276 1.00 0.18 18 TRP A O 15
ATOM 15342 N N . ARG A 1 38 ? -0.816 0.285 6.178 1.00 0.12 19 ARG A N 15
ATOM 15343 C CA . ARG A 1 38 ? -1.240 1.646 6.589 1.00 0.13 19 ARG A CA 15
ATOM 15344 C C . ARG A 1 38 ? -2.759 1.698 6.768 1.00 0.13 19 ARG A C 15
ATOM 15345 O O . ARG A 1 38 ? -3.455 0.726 6.487 1.00 0.15 19 ARG A O 15
ATOM 15366 N N . ARG A 1 39 ? -3.266 2.822 7.272 1.00 0.15 20 ARG A N 15
ATOM 15367 C CA . ARG A 1 39 ? -4.700 3.034 7.394 1.00 0.17 20 ARG A CA 15
ATOM 15368 C C . ARG A 1 39 ? -5.209 3.929 6.278 1.00 0.19 20 ARG A C 15
ATOM 15369 O O . ARG A 1 39 ? -4.481 4.791 5.779 1.00 0.25 20 ARG A O 15
ATOM 15390 N N . ASN A 1 40 ? -6.460 3.721 5.900 1.00 0.18 21 ASN A N 15
ATOM 15391 C CA . ASN A 1 40 ? -7.145 4.639 4.993 1.00 0.18 21 ASN A CA 15
ATOM 15392 C C . ASN A 1 40 ? -7.988 5.624 5.819 1.00 0.17 21 ASN A C 15
ATOM 15393 O O . ASN A 1 40 ? -7.883 5.602 7.045 1.00 0.17 21 ASN A O 15
ATOM 15404 N N . ALA A 1 41 ? -8.873 6.419 5.181 1.00 0.19 22 ALA A N 15
ATOM 15405 C CA . ALA A 1 41 ? -9.640 7.463 5.884 1.00 0.24 22 ALA A CA 15
ATOM 15406 C C . ALA A 1 41 ? -10.433 6.925 7.078 1.00 0.26 22 ALA A C 15
ATOM 15407 O O . ALA A 1 41 ? -10.725 7.661 8.022 1.00 0.36 22 ALA A O 15
ATOM 15414 N N . ASN A 1 42 ? -10.747 5.642 7.055 1.00 0.25 23 ASN A N 15
ATOM 15415 C CA . ASN A 1 42 ? -11.611 5.044 8.047 1.00 0.33 23 ASN A CA 15
ATOM 15416 C C . ASN A 1 42 ? -10.754 4.473 9.150 1.00 0.24 23 ASN A C 15
ATOM 15417 O O . ASN A 1 42 ? -11.240 4.054 10.198 1.00 0.35 23 ASN A O 15
ATOM 15428 N N . GLY A 1 43 ? -9.457 4.486 8.901 1.00 0.17 24 GLY A N 15
ATOM 15429 C CA . GLY A 1 43 ? -8.545 3.799 9.762 1.00 0.20 24 GLY A CA 15
ATOM 15430 C C . GLY A 1 43 ? -8.475 2.345 9.381 1.00 0.18 24 GLY A C 15
ATOM 15431 O O . GLY A 1 43 ? -8.123 1.488 10.190 1.00 0.22 24 GLY A O 15
ATOM 15435 N N . ASP A 1 44 ? -8.828 2.070 8.132 1.00 0.15 25 ASP A N 15
ATOM 15436 C CA . ASP A 1 44 ? -8.914 0.698 7.657 1.00 0.16 25 ASP A CA 15
ATOM 15437 C C . ASP A 1 44 ? -7.587 0.294 7.047 1.00 0.16 25 ASP A C 15
ATOM 15438 O O . ASP A 1 44 ? -6.907 1.101 6.421 1.00 0.26 25 ASP A O 15
ATOM 15447 N N . PRO A 1 45 ? -7.211 -0.954 7.254 1.00 0.11 26 PRO A N 15
ATOM 15448 C CA . PRO A 1 45 ? -5.940 -1.509 6.790 1.00 0.10 26 PRO A CA 15
ATOM 15449 C C . PRO A 1 45 ? -5.807 -1.501 5.269 1.00 0.08 26 PRO A C 15
ATOM 15450 O O . PRO A 1 45 ? -6.693 -1.966 4.556 1.00 0.11 26 PRO A O 15
ATOM 15461 N N . VAL A 1 46 ? -4.681 -0.999 4.782 1.00 0.07 27 VAL A N 15
ATOM 15462 C CA . VAL A 1 46 ? -4.413 -0.972 3.340 1.00 0.08 27 VAL A CA 15
ATOM 15463 C C . VAL A 1 46 ? -2.973 -1.368 3.092 1.00 0.10 27 VAL A C 15
ATOM 15464 O O . VAL A 1 46 ? -2.097 -1.119 3.922 1.00 0.11 27 VAL A O 15
ATOM 15477 N N . CYS A 1 47 ? -2.737 -1.994 1.954 1.00 0.12 28 CYS A N 15
ATOM 15478 C CA . CYS A 1 47 ? -1.408 -2.389 1.561 1.00 0.15 28 CYS A CA 15
ATOM 15479 C C . CYS A 1 47 ? -0.639 -1.114 1.194 1.00 0.13 28 CYS A C 15
ATOM 15480 O O . CYS A 1 47 ? -1.267 -0.056 1.056 1.00 0.15 28 CYS A O 15
ATOM 15487 N N . ASN A 1 48 ? 0.680 -1.186 1.003 1.00 0.13 29 ASN A N 15
ATOM 15488 C CA . ASN A 1 48 ? 1.486 0.022 0.991 1.00 0.17 29 ASN A CA 15
ATOM 15489 C C . ASN A 1 48 ? 1.030 1.052 -0.043 1.00 0.15 29 ASN A C 15
ATOM 15490 O O . ASN A 1 48 ? 0.796 2.188 0.324 1.00 0.16 29 ASN A O 15
ATOM 15501 N N . ALA A 1 49 ? 0.904 0.676 -1.314 1.00 0.17 30 ALA A N 15
ATOM 15502 C CA . ALA A 1 49 ? 0.481 1.626 -2.354 1.00 0.18 30 ALA A CA 15
ATOM 15503 C C . ALA A 1 49 ? -0.817 2.333 -1.995 1.00 0.20 30 ALA A C 15
ATOM 15504 O O . ALA A 1 49 ? -0.922 3.552 -2.106 1.00 0.19 30 ALA A O 15
ATOM 15511 N N . CYS A 1 50 ? -1.797 1.563 -1.557 1.00 0.26 31 CYS A N 15
ATOM 15512 C CA . CYS A 1 50 ? -3.118 2.097 -1.271 1.00 0.30 31 CYS A CA 15
ATOM 15513 C C . CYS A 1 50 ? -3.084 3.092 -0.109 1.00 0.32 31 CYS A C 15
ATOM 15514 O O . CYS A 1 50 ? -3.836 4.066 -0.105 1.00 0.41 31 CYS A O 15
ATOM 15521 N N . GLY A 1 51 ? -2.203 2.865 0.864 1.00 0.28 32 GLY A N 15
ATOM 15522 C CA . GLY A 1 51 ? -2.003 3.860 1.908 1.00 0.29 32 GLY A CA 15
ATOM 15523 C C . GLY A 1 51 ? -1.054 4.970 1.471 1.00 0.30 32 GLY A C 15
ATOM 15524 O O . GLY A 1 51 ? -1.329 6.136 1.703 1.00 0.46 32 GLY A O 15
ATOM 15528 N N . LEU A 1 52 ? 0.052 4.609 0.813 1.00 0.19 33 LEU A N 15
ATOM 15529 C CA . LEU A 1 52 ? 1.064 5.588 0.389 1.00 0.16 33 LEU A CA 15
ATOM 15530 C C . LEU A 1 52 ? 0.408 6.641 -0.468 1.00 0.14 33 LEU A C 15
ATOM 15531 O O . LEU A 1 52 ? 0.596 7.835 -0.251 1.00 0.15 33 LEU A O 15
ATOM 15547 N N . TYR A 1 53 ? -0.404 6.196 -1.416 1.00 0.14 34 TYR A N 15
ATOM 15548 C CA . TYR A 1 53 ? -0.926 7.092 -2.400 1.00 0.16 34 TYR A CA 15
ATOM 15549 C C . TYR A 1 53 ? -1.982 8.013 -1.809 1.00 0.13 34 TYR A C 15
ATOM 15550 O O . TYR A 1 53 ? -2.002 9.208 -2.105 1.00 0.15 34 TYR A O 15
ATOM 15568 N N . TYR A 1 54 ? -2.859 7.463 -0.976 1.00 0.14 35 TYR A N 15
ATOM 15569 C CA . TYR A 1 54 ? -3.855 8.284 -0.295 1.00 0.17 35 TYR A CA 15
ATOM 15570 C C . TYR A 1 54 ? -3.181 9.305 0.610 1.00 0.16 35 TYR A C 15
ATOM 15571 O O . TYR A 1 54 ? -3.729 10.365 0.878 1.00 0.20 35 TYR A O 15
ATOM 15589 N N . LYS A 1 55 ? -1.983 9.005 1.061 1.00 0.15 36 LYS A N 15
ATOM 15590 C CA . LYS A 1 55 ? -1.299 9.905 1.963 1.00 0.21 36 LYS A CA 15
ATOM 15591 C C . LYS A 1 55 ? -0.799 11.110 1.213 1.00 0.22 36 LYS A C 15
ATOM 15592 O O . LYS A 1 55 ? -0.761 12.223 1.737 1.00 0.32 36 LYS A O 15
ATOM 15611 N N . LEU A 1 56 ? -0.423 10.873 -0.022 1.00 0.20 37 LEU A N 15
ATOM 15612 C CA . LEU A 1 56 ? 0.056 11.927 -0.877 1.00 0.24 37 LEU A CA 15
ATOM 15613 C C . LEU A 1 56 ? -1.115 12.705 -1.460 1.00 0.25 37 LEU A C 15
ATOM 15614 O O . LEU A 1 56 ? -1.079 13.928 -1.563 1.00 0.31 37 LEU A O 15
ATOM 15630 N N . HIS A 1 57 ? -2.152 11.970 -1.852 1.00 0.23 38 HIS A N 15
ATOM 15631 C CA . HIS A 1 57 ? -3.169 12.506 -2.746 1.00 0.28 38 HIS A CA 15
ATOM 15632 C C . HIS A 1 57 ? -4.585 12.483 -2.166 1.00 0.30 38 HIS A C 15
ATOM 15633 O O . HIS A 1 57 ? -5.527 12.910 -2.828 1.00 0.37 38 HIS A O 15
ATOM 15648 N N . ASN A 1 58 ? -4.723 11.993 -0.933 1.00 0.26 39 ASN A N 15
ATOM 15649 C CA . ASN A 1 58 ? -6.029 11.907 -0.247 1.00 0.30 39 ASN A CA 15
ATOM 15650 C C . ASN A 1 58 ? -7.095 11.199 -1.071 1.00 0.32 39 ASN A C 15
ATOM 15651 O O . ASN A 1 58 ? -8.271 11.551 -1.010 1.00 0.40 39 ASN A O 15
ATOM 15662 N N . VAL A 1 59 ? -6.686 10.185 -1.811 1.00 0.30 40 VAL A N 15
ATOM 15663 C CA . VAL A 1 59 ? -7.617 9.366 -2.580 1.00 0.38 40 VAL A CA 15
ATOM 15664 C C . VAL A 1 59 ? -7.081 7.965 -2.719 1.00 0.37 40 VAL A C 15
ATOM 15665 O O . VAL A 1 59 ? -5.894 7.724 -2.506 1.00 0.30 40 VAL A O 15
ATOM 15678 N N . ASN A 1 60 ? -7.962 7.051 -3.073 1.00 0.50 41 ASN A N 15
ATOM 15679 C CA . ASN A 1 60 ? -7.595 5.664 -3.209 1.00 0.55 41 ASN A CA 15
ATOM 15680 C C . ASN A 1 60 ? -6.638 5.500 -4.366 1.00 0.44 41 ASN A C 15
ATOM 15681 O O . ASN A 1 60 ? -6.560 6.359 -5.244 1.00 0.43 41 ASN A O 15
ATOM 15692 N N . ARG A 1 61 ? -5.929 4.395 -4.371 1.00 0.46 42 ARG A N 15
ATOM 15693 C CA . ARG A 1 61 ? -4.827 4.209 -5.286 1.00 0.39 42 ARG A CA 15
ATOM 15694 C C . ARG A 1 61 ? -5.315 3.468 -6.518 1.00 0.45 42 ARG A C 15
ATOM 15695 O O . ARG A 1 61 ? -5.653 2.293 -6.429 1.00 0.51 42 ARG A O 15
ATOM 15716 N N . PRO A 1 62 ? -5.421 4.153 -7.670 1.00 0.53 43 PRO A N 15
ATOM 15717 C CA . PRO A 1 62 ? -5.743 3.496 -8.936 1.00 0.67 43 PRO A CA 15
ATOM 15718 C C . PRO A 1 62 ? -4.763 2.371 -9.226 1.00 0.66 43 PRO A C 15
ATOM 15719 O O . PRO A 1 62 ? -3.558 2.590 -9.325 1.00 0.68 43 PRO A O 15
ATOM 15730 N N . LEU A 1 63 ? -5.287 1.170 -9.339 1.00 0.72 44 LEU A N 15
ATOM 15731 C CA . LEU A 1 63 ? -4.469 -0.017 -9.448 1.00 0.73 44 LEU A CA 15
ATOM 15732 C C . LEU A 1 63 ? -4.837 -0.794 -10.706 1.00 1.12 44 LEU A C 15
ATOM 15733 O O . LEU A 1 63 ? -5.221 -0.212 -11.722 1.00 1.52 44 LEU A O 15
ATOM 15749 N N . THR A 1 64 ? -4.722 -2.102 -10.624 1.00 1.43 45 THR A N 15
ATOM 15750 C CA . THR A 1 64 ? -5.055 -2.983 -11.722 1.00 1.89 45 THR A CA 15
ATOM 15751 C C . THR A 1 64 ? -5.868 -4.163 -11.181 1.00 2.49 45 THR A C 15
ATOM 15752 O O . THR A 1 64 ? -6.596 -4.006 -10.197 1.00 3.12 45 THR A O 15
ATOM 15763 N N . MET A 1 65 ? -5.753 -5.334 -11.793 1.00 3.01 46 MET A N 15
ATOM 15764 C CA . MET A 1 65 ? -6.437 -6.512 -11.274 1.00 4.06 46 MET A CA 15
ATOM 15765 C C . MET A 1 65 ? -5.430 -7.388 -10.531 1.00 4.82 46 MET A C 15
ATOM 15766 O O . MET A 1 65 ? -4.384 -6.896 -10.097 1.00 5.29 46 MET A O 15
ATOM 15780 N N . LYS A 1 66 ? -5.733 -8.667 -10.369 1.00 5.35 47 LYS A N 15
ATOM 15781 C CA . LYS A 1 66 ? -4.807 -9.575 -9.708 1.00 6.39 47 LYS A CA 15
ATOM 15782 C C . LYS A 1 66 ? -3.842 -10.188 -10.718 1.00 6.45 47 LYS A C 15
ATOM 15783 O O . LYS A 1 66 ? -4.029 -11.318 -11.177 1.00 7.14 47 LYS A O 15
ATOM 15802 N N . LYS A 1 67 ? -2.823 -9.401 -11.057 1.00 6.06 48 LYS A N 15
ATOM 15803 C CA . LYS A 1 67 ? -1.764 -9.795 -11.988 1.00 6.40 48 LYS A CA 15
ATOM 15804 C C . LYS A 1 67 ? -2.318 -10.242 -13.344 1.00 6.04 48 LYS A C 15
ATOM 15805 O O . LYS A 1 67 ? -2.547 -11.432 -13.576 1.00 6.58 48 LYS A O 15
ATOM 15824 N N . GLU A 1 68 ? -2.530 -9.279 -14.231 1.00 5.38 49 GLU A N 15
ATOM 15825 C CA . GLU A 1 68 ? -2.945 -9.551 -15.599 1.00 5.42 49 GLU A CA 15
ATOM 15826 C C . GLU A 1 68 ? -2.773 -8.294 -16.447 1.00 5.55 49 GLU A C 15
ATOM 15827 O O . GLU A 1 68 ? -3.591 -7.363 -16.317 1.00 5.89 49 GLU A O 15
ATOM 15841 N N . MET A 1 1 ? 18.988 -9.194 -7.783 1.00 16.77 -18 MET A N 16
ATOM 15842 C CA . MET A 1 1 ? 17.652 -9.178 -8.422 1.00 16.30 -18 MET A CA 16
ATOM 15843 C C . MET A 1 1 ? 17.561 -8.031 -9.411 1.00 15.80 -18 MET A C 16
ATOM 15844 O O . MET A 1 1 ? 18.432 -7.161 -9.447 1.00 15.75 -18 MET A O 16
ATOM 15860 N N . ALA A 1 2 ? 16.501 -8.024 -10.203 1.00 15.58 -17 ALA A N 16
ATOM 15861 C CA . ALA A 1 2 ? 16.293 -6.979 -11.185 1.00 15.28 -17 ALA A CA 16
ATOM 15862 C C . ALA A 1 2 ? 15.177 -6.042 -10.738 1.00 14.65 -17 ALA A C 16
ATOM 15863 O O . ALA A 1 2 ? 14.222 -5.794 -11.472 1.00 14.54 -17 ALA A O 16
ATOM 15870 N N . HIS A 1 3 ? 15.298 -5.542 -9.518 1.00 14.40 -16 HIS A N 16
ATOM 15871 C CA . HIS A 1 3 ? 14.349 -4.571 -8.992 1.00 13.97 -16 HIS A CA 16
ATOM 15872 C C . HIS A 1 3 ? 14.916 -3.169 -9.145 1.00 13.40 -16 HIS A C 16
ATOM 15873 O O . HIS A 1 3 ? 14.494 -2.418 -10.027 1.00 13.34 -16 HIS A O 16
ATOM 15888 N N . HIS A 1 4 ? 15.895 -2.842 -8.299 1.00 13.18 -15 HIS A N 16
ATOM 15889 C CA . HIS A 1 4 ? 16.579 -1.544 -8.330 1.00 12.80 -15 HIS A CA 16
ATOM 15890 C C . HIS A 1 4 ? 15.625 -0.397 -7.988 1.00 12.10 -15 HIS A C 16
ATOM 15891 O O . HIS A 1 4 ? 14.411 -0.586 -7.920 1.00 12.11 -15 HIS A O 16
ATOM 15906 N N . HIS A 1 5 ? 16.193 0.785 -7.751 1.00 11.67 -14 HIS A N 16
ATOM 15907 C CA . HIS A 1 5 ? 15.410 1.984 -7.449 1.00 11.15 -14 HIS A CA 16
ATOM 15908 C C . HIS A 1 5 ? 14.563 1.765 -6.193 1.00 10.45 -14 HIS A C 16
ATOM 15909 O O . HIS A 1 5 ? 13.334 1.895 -6.224 1.00 10.24 -14 HIS A O 16
ATOM 15924 N N . HIS A 1 6 ? 15.245 1.422 -5.095 1.00 10.29 -13 HIS A N 16
ATOM 15925 C CA . HIS A 1 6 ? 14.612 1.143 -3.799 1.00 9.83 -13 HIS A CA 16
ATOM 15926 C C . HIS A 1 6 ? 13.843 -0.179 -3.848 1.00 9.17 -13 HIS A C 16
ATOM 15927 O O . HIS A 1 6 ? 14.243 -1.161 -3.226 1.00 9.24 -13 HIS A O 16
ATOM 15942 N N . HIS A 1 7 ? 12.747 -0.193 -4.588 1.00 8.78 -12 HIS A N 16
ATOM 15943 C CA . HIS A 1 7 ? 11.978 -1.409 -4.802 1.00 8.39 -12 HIS A CA 16
ATOM 15944 C C . HIS A 1 7 ? 11.813 -1.617 -6.299 1.00 7.80 -12 HIS A C 16
ATOM 15945 O O . HIS A 1 7 ? 12.080 -2.696 -6.820 1.00 7.91 -12 HIS A O 16
ATOM 15960 N N . HIS A 1 8 ? 11.366 -0.562 -6.971 1.00 7.48 -11 HIS A N 16
ATOM 15961 C CA . HIS A 1 8 ? 11.298 -0.526 -8.427 1.00 7.19 -11 HIS A CA 16
ATOM 15962 C C . HIS A 1 8 ? 10.784 0.838 -8.864 1.00 6.46 -11 HIS A C 16
ATOM 15963 O O . HIS A 1 8 ? 11.477 1.593 -9.542 1.00 6.49 -11 HIS A O 16
ATOM 15978 N N . SER A 1 9 ? 9.565 1.143 -8.459 1.00 6.16 -10 SER A N 16
ATOM 15979 C CA . SER A 1 9 ? 8.932 2.419 -8.760 1.00 5.80 -10 SER A CA 16
ATOM 15980 C C . SER A 1 9 ? 7.828 2.682 -7.745 1.00 5.14 -10 SER A C 16
ATOM 15981 O O . SER A 1 9 ? 6.695 2.228 -7.922 1.00 5.44 -10 SER A O 16
ATOM 15989 N N . SER A 1 10 ? 8.181 3.394 -6.673 1.00 4.65 -9 SER A N 16
ATOM 15990 C CA . SER A 1 10 ? 7.274 3.642 -5.557 1.00 4.40 -9 SER A CA 16
ATOM 15991 C C . SER A 1 10 ? 6.953 2.332 -4.835 1.00 3.47 -9 SER A C 16
ATOM 15992 O O . SER A 1 10 ? 5.996 1.637 -5.172 1.00 3.79 -9 SER A O 16
ATOM 16000 N N . GLY A 1 11 ? 7.782 1.988 -3.861 1.00 2.88 -8 GLY A N 16
ATOM 16001 C CA . GLY A 1 11 ? 7.578 0.765 -3.116 1.00 2.53 -8 GLY A CA 16
ATOM 16002 C C . GLY A 1 11 ? 6.965 1.031 -1.761 1.00 2.03 -8 GLY A C 16
ATOM 16003 O O . GLY A 1 11 ? 6.228 2.005 -1.589 1.00 2.46 -8 GLY A O 16
ATOM 16007 N N . LEU A 1 12 ? 7.291 0.188 -0.791 1.00 1.44 -7 LEU A N 16
ATOM 16008 C CA . LEU A 1 12 ? 6.754 0.320 0.557 1.00 1.02 -7 LEU A CA 16
ATOM 16009 C C . LEU A 1 12 ? 7.556 1.363 1.331 1.00 1.01 -7 LEU A C 16
ATOM 16010 O O . LEU A 1 12 ? 8.096 1.093 2.404 1.00 1.40 -7 LEU A O 16
ATOM 16026 N N . GLU A 1 13 ? 7.618 2.560 0.771 1.00 1.01 -6 GLU A N 16
ATOM 16027 C CA . GLU A 1 13 ? 8.446 3.630 1.301 1.00 1.15 -6 GLU A CA 16
ATOM 16028 C C . GLU A 1 13 ? 7.593 4.789 1.819 1.00 1.03 -6 GLU A C 16
ATOM 16029 O O . GLU A 1 13 ? 7.657 5.908 1.310 1.00 1.77 -6 GLU A O 16
ATOM 16041 N N . VAL A 1 14 ? 6.790 4.508 2.835 1.00 0.68 -5 VAL A N 16
ATOM 16042 C CA . VAL A 1 14 ? 5.937 5.520 3.446 1.00 0.59 -5 VAL A CA 16
ATOM 16043 C C . VAL A 1 14 ? 5.870 5.322 4.964 1.00 0.89 -5 VAL A C 16
ATOM 16044 O O . VAL A 1 14 ? 5.147 4.456 5.470 1.00 1.67 -5 VAL A O 16
ATOM 16057 N N . LEU A 1 15 ? 6.647 6.113 5.687 1.00 0.83 -4 LEU A N 16
ATOM 16058 C CA . LEU A 1 15 ? 6.671 6.035 7.139 1.00 1.12 -4 LEU A CA 16
ATOM 16059 C C . LEU A 1 15 ? 6.655 7.436 7.748 1.00 1.15 -4 LEU A C 16
ATOM 16060 O O . LEU A 1 15 ? 7.540 7.805 8.519 1.00 1.67 -4 LEU A O 16
ATOM 16076 N N . PHE A 1 16 ? 5.651 8.222 7.389 1.00 1.03 -3 PHE A N 16
ATOM 16077 C CA . PHE A 1 16 ? 5.527 9.575 7.919 1.00 1.19 -3 PHE A CA 16
ATOM 16078 C C . PHE A 1 16 ? 4.117 9.848 8.436 1.00 1.23 -3 PHE A C 16
ATOM 16079 O O . PHE A 1 16 ? 3.806 10.969 8.836 1.00 2.17 -3 PHE A O 16
ATOM 16096 N N . GLN A 1 17 ? 3.279 8.813 8.447 1.00 0.89 -2 GLN A N 16
ATOM 16097 C CA . GLN A 1 17 ? 1.887 8.942 8.876 1.00 0.86 -2 GLN A CA 16
ATOM 16098 C C . GLN A 1 17 ? 1.155 7.609 8.724 1.00 1.00 -2 GLN A C 16
ATOM 16099 O O . GLN A 1 17 ? 0.487 7.380 7.718 1.00 1.69 -2 GLN A O 16
ATOM 16113 N N . GLY A 1 18 ? 1.300 6.720 9.701 1.00 0.85 -1 GLY A N 16
ATOM 16114 C CA . GLY A 1 18 ? 0.601 5.445 9.643 1.00 1.20 -1 GLY A CA 16
ATOM 16115 C C . GLY A 1 18 ? 1.345 4.311 10.334 1.00 0.93 -1 GLY A C 16
ATOM 16116 O O . GLY A 1 18 ? 2.564 4.378 10.509 1.00 1.43 -1 GLY A O 16
ATOM 16120 N N . PRO A 1 19 ? 0.620 3.256 10.752 1.00 0.95 0 PRO A N 16
ATOM 16121 C CA . PRO A 1 19 ? 1.193 2.074 11.394 1.00 1.19 0 PRO A CA 16
ATOM 16122 C C . PRO A 1 19 ? 1.436 0.926 10.406 1.00 1.08 0 PRO A C 16
ATOM 16123 O O . PRO A 1 19 ? 1.546 1.148 9.199 1.00 1.62 0 PRO A O 16
ATOM 16134 N N . ARG A 1 20 ? 1.539 -0.296 10.933 1.00 1.01 1 ARG A N 16
ATOM 16135 C CA . ARG A 1 20 ? 1.695 -1.489 10.107 1.00 1.19 1 ARG A CA 16
ATOM 16136 C C . ARG A 1 20 ? 0.998 -2.688 10.753 1.00 0.86 1 ARG A C 16
ATOM 16137 O O . ARG A 1 20 ? 0.390 -2.558 11.817 1.00 1.02 1 ARG A O 16
ATOM 16158 N N . ARG A 1 21 ? 1.094 -3.849 10.103 1.00 0.78 2 ARG A N 16
ATOM 16159 C CA . ARG A 1 21 ? 0.490 -5.090 10.593 1.00 0.56 2 ARG A CA 16
ATOM 16160 C C . ARG A 1 21 ? 1.088 -6.256 9.790 1.00 0.65 2 ARG A C 16
ATOM 16161 O O . ARG A 1 21 ? 1.953 -6.014 8.949 1.00 1.49 2 ARG A O 16
ATOM 16182 N N . ALA A 1 22 ? 0.678 -7.504 10.033 1.00 0.64 3 ALA A N 16
ATOM 16183 C CA . ALA A 1 22 ? 1.234 -8.623 9.254 1.00 0.58 3 ALA A CA 16
ATOM 16184 C C . ALA A 1 22 ? 0.167 -9.361 8.441 1.00 0.60 3 ALA A C 16
ATOM 16185 O O . ALA A 1 22 ? 0.047 -9.150 7.234 1.00 1.09 3 ALA A O 16
ATOM 16192 N N . GLY A 1 23 ? -0.609 -10.214 9.102 1.00 0.44 4 GLY A N 16
ATOM 16193 C CA . GLY A 1 23 ? -1.577 -11.053 8.404 1.00 0.52 4 GLY A CA 16
ATOM 16194 C C . GLY A 1 23 ? -2.884 -10.328 8.116 1.00 0.39 4 GLY A C 16
ATOM 16195 O O . GLY A 1 23 ? -3.924 -10.686 8.670 1.00 0.54 4 GLY A O 16
ATOM 16199 N N . THR A 1 24 ? -2.848 -9.299 7.276 1.00 0.26 5 THR A N 16
ATOM 16200 C CA . THR A 1 24 ? -4.033 -8.502 7.014 1.00 0.18 5 THR A CA 16
ATOM 16201 C C . THR A 1 24 ? -4.394 -8.522 5.528 1.00 0.14 5 THR A C 16
ATOM 16202 O O . THR A 1 24 ? -3.698 -9.150 4.738 1.00 0.15 5 THR A O 16
ATOM 16213 N N . CYS A 1 25 ? -5.493 -7.858 5.164 1.00 0.15 6 CYS A N 16
ATOM 16214 C CA . CYS A 1 25 ? -5.923 -7.750 3.767 1.00 0.14 6 CYS A CA 16
ATOM 16215 C C . CYS A 1 25 ? -6.237 -6.286 3.437 1.00 0.13 6 CYS A C 16
ATOM 16216 O O . CYS A 1 25 ? -6.654 -5.532 4.317 1.00 0.15 6 CYS A O 16
ATOM 16224 N N . CYS A 1 26 ? -6.053 -5.881 2.173 1.00 0.12 7 CYS A N 16
ATOM 16225 C CA . CYS A 1 26 ? -6.157 -4.454 1.824 1.00 0.11 7 CYS A CA 16
ATOM 16226 C C . CYS A 1 26 ? -7.617 -4.015 1.632 1.00 0.10 7 CYS A C 16
ATOM 16227 O O . CYS A 1 26 ? -8.339 -4.607 0.834 1.00 0.10 7 CYS A O 16
ATOM 16234 N N . ALA A 1 27 ? -8.022 -2.952 2.353 1.00 0.13 8 ALA A N 16
ATOM 16235 C CA . ALA A 1 27 ? -9.344 -2.303 2.214 1.00 0.17 8 ALA A CA 16
ATOM 16236 C C . ALA A 1 27 ? -9.573 -1.709 0.817 1.00 0.21 8 ALA A C 16
ATOM 16237 O O . ALA A 1 27 ? -10.364 -0.779 0.645 1.00 0.31 8 ALA A O 16
ATOM 16244 N N . ASN A 1 28 ? -8.880 -2.242 -0.165 1.00 0.18 9 ASN A N 16
ATOM 16245 C CA . ASN A 1 28 ? -8.944 -1.743 -1.529 1.00 0.23 9 ASN A CA 16
ATOM 16246 C C . ASN A 1 28 ? -8.517 -2.813 -2.537 1.00 0.24 9 ASN A C 16
ATOM 16247 O O . ASN A 1 28 ? -9.166 -2.990 -3.565 1.00 0.32 9 ASN A O 16
ATOM 16258 N N . CYS A 1 29 ? -7.425 -3.531 -2.254 1.00 0.21 10 CYS A N 16
ATOM 16259 C CA . CYS A 1 29 ? -6.911 -4.503 -3.218 1.00 0.28 10 CYS A CA 16
ATOM 16260 C C . CYS A 1 29 ? -7.111 -5.941 -2.736 1.00 0.22 10 CYS A C 16
ATOM 16261 O O . CYS A 1 29 ? -6.848 -6.889 -3.474 1.00 0.31 10 CYS A O 16
ATOM 16268 N N . GLN A 1 30 ? -7.611 -6.077 -1.505 1.00 0.18 11 GLN A N 16
ATOM 16269 C CA . GLN A 1 30 ? -7.729 -7.356 -0.793 1.00 0.21 11 GLN A CA 16
ATOM 16270 C C . GLN A 1 30 ? -6.519 -8.286 -0.948 1.00 0.26 11 GLN A C 16
ATOM 16271 O O . GLN A 1 30 ? -6.612 -9.481 -0.673 1.00 0.34 11 GLN A O 16
ATOM 16285 N N . THR A 1 31 ? -5.386 -7.742 -1.374 1.00 0.25 12 THR A N 16
ATOM 16286 C CA . THR A 1 31 ? -4.146 -8.468 -1.326 1.00 0.26 12 THR A CA 16
ATOM 16287 C C . THR A 1 31 ? -3.759 -8.634 0.123 1.00 0.21 12 THR A C 16
ATOM 16288 O O . THR A 1 31 ? -4.117 -7.815 0.973 1.00 0.19 12 THR A O 16
ATOM 16299 N N . THR A 1 32 ? -3.062 -9.695 0.397 1.00 0.22 13 THR A N 16
ATOM 16300 C CA . THR A 1 32 ? -2.588 -9.958 1.732 1.00 0.23 13 THR A CA 16
ATOM 16301 C C . THR A 1 32 ? -1.091 -10.132 1.699 1.00 0.26 13 THR A C 16
ATOM 16302 O O . THR A 1 32 ? -0.448 -10.436 2.704 1.00 0.42 13 THR A O 16
ATOM 16313 N N . THR A 1 33 ? -0.549 -9.917 0.513 1.00 0.22 14 THR A N 16
ATOM 16314 C CA . THR A 1 33 ? 0.870 -9.923 0.303 1.00 0.26 14 THR A CA 16
ATOM 16315 C C . THR A 1 33 ? 1.409 -8.508 0.410 1.00 0.23 14 THR A C 16
ATOM 16316 O O . THR A 1 33 ? 1.765 -7.883 -0.589 1.00 0.36 14 THR A O 16
ATOM 16327 N N . THR A 1 34 ? 1.442 -8.002 1.623 1.00 0.17 15 THR A N 16
ATOM 16328 C CA . THR A 1 34 ? 1.897 -6.643 1.868 1.00 0.17 15 THR A CA 16
ATOM 16329 C C . THR A 1 34 ? 2.496 -6.547 3.274 1.00 0.20 15 THR A C 16
ATOM 16330 O O . THR A 1 34 ? 1.914 -7.048 4.232 1.00 0.26 15 THR A O 16
ATOM 16341 N N . THR A 1 35 ? 3.667 -5.934 3.393 1.00 0.25 16 THR A N 16
ATOM 16342 C CA . THR A 1 35 ? 4.360 -5.867 4.676 1.00 0.31 16 THR A CA 16
ATOM 16343 C C . THR A 1 35 ? 4.099 -4.540 5.399 1.00 0.25 16 THR A C 16
ATOM 16344 O O . THR A 1 35 ? 4.487 -4.359 6.554 1.00 0.30 16 THR A O 16
ATOM 16355 N N . LEU A 1 36 ? 3.436 -3.612 4.724 1.00 0.21 17 LEU A N 16
ATOM 16356 C CA . LEU A 1 36 ? 3.230 -2.270 5.291 1.00 0.21 17 LEU A CA 16
ATOM 16357 C C . LEU A 1 36 ? 1.750 -1.900 5.273 1.00 0.18 17 LEU A C 16
ATOM 16358 O O . LEU A 1 36 ? 1.258 -1.301 4.317 1.00 0.29 17 LEU A O 16
ATOM 16374 N N . TRP A 1 37 ? 1.046 -2.274 6.333 1.00 0.13 18 TRP A N 16
ATOM 16375 C CA . TRP A 1 37 ? -0.382 -2.030 6.420 1.00 0.11 18 TRP A CA 16
ATOM 16376 C C . TRP A 1 37 ? -0.687 -0.692 7.095 1.00 0.12 18 TRP A C 16
ATOM 16377 O O . TRP A 1 37 ? -0.709 -0.591 8.322 1.00 0.18 18 TRP A O 16
ATOM 16398 N N . ARG A 1 38 ? -0.928 0.321 6.281 1.00 0.12 19 ARG A N 16
ATOM 16399 C CA . ARG A 1 38 ? -1.370 1.641 6.776 1.00 0.13 19 ARG A CA 16
ATOM 16400 C C . ARG A 1 38 ? -2.898 1.667 6.878 1.00 0.13 19 ARG A C 16
ATOM 16401 O O . ARG A 1 38 ? -3.560 0.723 6.465 1.00 0.15 19 ARG A O 16
ATOM 16422 N N . ARG A 1 39 ? -3.454 2.725 7.464 1.00 0.15 20 ARG A N 16
ATOM 16423 C CA . ARG A 1 39 ? -4.898 2.856 7.597 1.00 0.17 20 ARG A CA 16
ATOM 16424 C C . ARG A 1 39 ? -5.460 3.874 6.615 1.00 0.19 20 ARG A C 16
ATOM 16425 O O . ARG A 1 39 ? -4.788 4.843 6.260 1.00 0.25 20 ARG A O 16
ATOM 16446 N N . ASN A 1 40 ? -6.696 3.644 6.186 1.00 0.18 21 ASN A N 16
ATOM 16447 C CA . ASN A 1 40 ? -7.395 4.593 5.323 1.00 0.18 21 ASN A CA 16
ATOM 16448 C C . ASN A 1 40 ? -8.245 5.543 6.178 1.00 0.17 21 ASN A C 16
ATOM 16449 O O . ASN A 1 40 ? -8.142 5.486 7.406 1.00 0.17 21 ASN A O 16
ATOM 16460 N N . ALA A 1 41 ? -9.142 6.328 5.555 1.00 0.19 22 ALA A N 16
ATOM 16461 C CA . ALA A 1 41 ? -9.901 7.374 6.251 1.00 0.24 22 ALA A CA 16
ATOM 16462 C C . ALA A 1 41 ? -10.660 6.867 7.484 1.00 0.26 22 ALA A C 16
ATOM 16463 O O . ALA A 1 41 ? -10.940 7.636 8.406 1.00 0.36 22 ALA A O 16
ATOM 16470 N N . ASN A 1 42 ? -10.973 5.582 7.520 1.00 0.25 23 ASN A N 16
ATOM 16471 C CA . ASN A 1 42 ? -11.802 5.037 8.578 1.00 0.33 23 ASN A CA 16
ATOM 16472 C C . ASN A 1 42 ? -10.935 4.288 9.564 1.00 0.24 23 ASN A C 16
ATOM 16473 O O . ASN A 1 42 ? -11.402 3.804 10.596 1.00 0.35 23 ASN A O 16
ATOM 16484 N N . GLY A 1 43 ? -9.655 4.206 9.246 1.00 0.17 24 GLY A N 16
ATOM 16485 C CA . GLY A 1 43 ? -8.771 3.380 10.009 1.00 0.20 24 GLY A CA 16
ATOM 16486 C C . GLY A 1 43 ? -8.744 1.980 9.455 1.00 0.18 24 GLY A C 16
ATOM 16487 O O . GLY A 1 43 ? -8.406 1.030 10.156 1.00 0.22 24 GLY A O 16
ATOM 16491 N N . ASP A 1 44 ? -9.090 1.854 8.182 1.00 0.15 25 ASP A N 16
ATOM 16492 C CA . ASP A 1 44 ? -9.173 0.535 7.559 1.00 0.16 25 ASP A CA 16
ATOM 16493 C C . ASP A 1 44 ? -7.831 0.194 6.945 1.00 0.16 25 ASP A C 16
ATOM 16494 O O . ASP A 1 44 ? -7.209 1.034 6.301 1.00 0.26 25 ASP A O 16
ATOM 16503 N N . PRO A 1 45 ? -7.362 -1.030 7.164 1.00 0.11 26 PRO A N 16
ATOM 16504 C CA . PRO A 1 45 ? -6.034 -1.457 6.735 1.00 0.10 26 PRO A CA 16
ATOM 16505 C C . PRO A 1 45 ? -5.874 -1.461 5.222 1.00 0.08 26 PRO A C 16
ATOM 16506 O O . PRO A 1 45 ? -6.709 -1.997 4.495 1.00 0.11 26 PRO A O 16
ATOM 16517 N N . VAL A 1 46 ? -4.785 -0.878 4.757 1.00 0.07 27 VAL A N 16
ATOM 16518 C CA . VAL A 1 46 ? -4.514 -0.794 3.328 1.00 0.08 27 VAL A CA 16
ATOM 16519 C C . VAL A 1 46 ? -3.086 -1.193 3.047 1.00 0.10 27 VAL A C 16
ATOM 16520 O O . VAL A 1 46 ? -2.201 -1.023 3.885 1.00 0.11 27 VAL A O 16
ATOM 16533 N N . CYS A 1 47 ? -2.876 -1.733 1.857 1.00 0.12 28 CYS A N 16
ATOM 16534 C CA . CYS A 1 47 ? -1.564 -2.141 1.427 1.00 0.15 28 CYS A CA 16
ATOM 16535 C C . CYS A 1 47 ? -0.725 -0.867 1.227 1.00 0.13 28 CYS A C 16
ATOM 16536 O O . CYS A 1 47 ? -1.310 0.219 1.132 1.00 0.15 28 CYS A O 16
ATOM 16543 N N . ASN A 1 48 ? 0.612 -0.964 1.154 1.00 0.13 29 ASN A N 16
ATOM 16544 C CA . ASN A 1 48 ? 1.445 0.229 1.207 1.00 0.17 29 ASN A CA 16
ATOM 16545 C C . ASN A 1 48 ? 1.064 1.213 0.127 1.00 0.15 29 ASN A C 16
ATOM 16546 O O . ASN A 1 48 ? 0.931 2.390 0.406 1.00 0.16 29 ASN A O 16
ATOM 16557 N N . ALA A 1 49 ? 0.893 0.730 -1.087 1.00 0.17 30 ALA A N 16
ATOM 16558 C CA . ALA A 1 49 ? 0.479 1.587 -2.201 1.00 0.18 30 ALA A CA 16
ATOM 16559 C C . ALA A 1 49 ? -0.709 2.457 -1.831 1.00 0.20 30 ALA A C 16
ATOM 16560 O O . ALA A 1 49 ? -0.706 3.652 -2.077 1.00 0.19 30 ALA A O 16
ATOM 16567 N N . CYS A 1 50 ? -1.711 1.856 -1.218 1.00 0.26 31 CYS A N 16
ATOM 16568 C CA . CYS A 1 50 ? -2.939 2.568 -0.888 1.00 0.30 31 CYS A CA 16
ATOM 16569 C C . CYS A 1 50 ? -2.732 3.602 0.201 1.00 0.32 31 CYS A C 16
ATOM 16570 O O . CYS A 1 50 ? -3.183 4.737 0.067 1.00 0.41 31 CYS A O 16
ATOM 16577 N N . GLY A 1 51 ? -2.041 3.232 1.261 1.00 0.28 32 GLY A N 16
ATOM 16578 C CA . GLY A 1 51 ? -1.744 4.213 2.289 1.00 0.29 32 GLY A CA 16
ATOM 16579 C C . GLY A 1 51 ? -0.760 5.248 1.782 1.00 0.30 32 GLY A C 16
ATOM 16580 O O . GLY A 1 51 ? -0.909 6.430 2.046 1.00 0.46 32 GLY A O 16
ATOM 16584 N N . LEU A 1 52 ? 0.223 4.803 1.012 1.00 0.19 33 LEU A N 16
ATOM 16585 C CA . LEU A 1 52 ? 1.248 5.694 0.479 1.00 0.16 33 LEU A CA 16
ATOM 16586 C C . LEU A 1 52 ? 0.608 6.677 -0.467 1.00 0.14 33 LEU A C 16
ATOM 16587 O O . LEU A 1 52 ? 0.829 7.882 -0.366 1.00 0.15 33 LEU A O 16
ATOM 16603 N N . TYR A 1 53 ? -0.231 6.172 -1.362 1.00 0.14 34 TYR A N 16
ATOM 16604 C CA . TYR A 1 53 ? -0.756 6.999 -2.397 1.00 0.16 34 TYR A CA 16
ATOM 16605 C C . TYR A 1 53 ? -1.821 7.932 -1.857 1.00 0.13 34 TYR A C 16
ATOM 16606 O O . TYR A 1 53 ? -1.864 9.109 -2.223 1.00 0.15 34 TYR A O 16
ATOM 16624 N N . TYR A 1 54 ? -2.684 7.418 -0.987 1.00 0.14 35 TYR A N 16
ATOM 16625 C CA . TYR A 1 54 ? -3.663 8.273 -0.334 1.00 0.17 35 TYR A CA 16
ATOM 16626 C C . TYR A 1 54 ? -2.972 9.361 0.483 1.00 0.16 35 TYR A C 16
ATOM 16627 O O . TYR A 1 54 ? -3.535 10.427 0.702 1.00 0.20 35 TYR A O 16
ATOM 16645 N N . LYS A 1 55 ? -1.751 9.119 0.926 1.00 0.15 36 LYS A N 16
ATOM 16646 C CA . LYS A 1 55 ? -1.048 10.135 1.677 1.00 0.21 36 LYS A CA 16
ATOM 16647 C C . LYS A 1 55 ? -0.670 11.270 0.763 1.00 0.22 36 LYS A C 16
ATOM 16648 O O . LYS A 1 55 ? -0.860 12.444 1.083 1.00 0.32 36 LYS A O 16
ATOM 16667 N N . LEU A 1 56 ? -0.155 10.903 -0.389 1.00 0.20 37 LEU A N 16
ATOM 16668 C CA . LEU A 1 56 ? 0.306 11.875 -1.346 1.00 0.24 37 LEU A CA 16
ATOM 16669 C C . LEU A 1 56 ? -0.880 12.621 -1.942 1.00 0.25 37 LEU A C 16
ATOM 16670 O O . LEU A 1 56 ? -0.850 13.837 -2.109 1.00 0.31 37 LEU A O 16
ATOM 16686 N N . HIS A 1 57 ? -1.929 11.866 -2.256 1.00 0.23 38 HIS A N 16
ATOM 16687 C CA . HIS A 1 57 ? -2.973 12.349 -3.151 1.00 0.28 38 HIS A CA 16
ATOM 16688 C C . HIS A 1 57 ? -4.370 12.368 -2.527 1.00 0.30 38 HIS A C 16
ATOM 16689 O O . HIS A 1 57 ? -5.325 12.810 -3.163 1.00 0.37 38 HIS A O 16
ATOM 16704 N N . ASN A 1 58 ? -4.479 11.893 -1.287 1.00 0.26 39 ASN A N 16
ATOM 16705 C CA . ASN A 1 58 ? -5.763 11.883 -0.547 1.00 0.30 39 ASN A CA 16
ATOM 16706 C C . ASN A 1 58 ? -6.854 11.105 -1.264 1.00 0.32 39 ASN A C 16
ATOM 16707 O O . ASN A 1 58 ? -8.029 11.458 -1.173 1.00 0.40 39 ASN A O 16
ATOM 16718 N N . VAL A 1 59 ? -6.479 10.048 -1.949 1.00 0.30 40 VAL A N 16
ATOM 16719 C CA . VAL A 1 59 ? -7.457 9.206 -2.630 1.00 0.38 40 VAL A CA 16
ATOM 16720 C C . VAL A 1 59 ? -6.979 7.782 -2.699 1.00 0.37 40 VAL A C 16
ATOM 16721 O O . VAL A 1 59 ? -5.798 7.503 -2.495 1.00 0.30 40 VAL A O 16
ATOM 16734 N N . ASN A 1 60 ? -7.908 6.889 -2.980 1.00 0.50 41 ASN A N 16
ATOM 16735 C CA . ASN A 1 60 ? -7.595 5.479 -3.087 1.00 0.55 41 ASN A CA 16
ATOM 16736 C C . ASN A 1 60 ? -6.645 5.250 -4.248 1.00 0.44 41 ASN A C 16
ATOM 16737 O O . ASN A 1 60 ? -6.542 6.082 -5.150 1.00 0.43 41 ASN A O 16
ATOM 16748 N N . ARG A 1 61 ? -5.967 4.120 -4.231 1.00 0.46 42 ARG A N 16
ATOM 16749 C CA . ARG A 1 61 ? -4.859 3.890 -5.135 1.00 0.39 42 ARG A CA 16
ATOM 16750 C C . ARG A 1 61 ? -5.318 3.105 -6.352 1.00 0.45 42 ARG A C 16
ATOM 16751 O O . ARG A 1 61 ? -5.660 1.932 -6.231 1.00 0.51 42 ARG A O 16
ATOM 16772 N N . PRO A 1 62 ? -5.377 3.752 -7.529 1.00 0.53 43 PRO A N 16
ATOM 16773 C CA . PRO A 1 62 ? -5.623 3.048 -8.787 1.00 0.67 43 PRO A CA 16
ATOM 16774 C C . PRO A 1 62 ? -4.542 2.007 -9.032 1.00 0.66 43 PRO A C 16
ATOM 16775 O O . PRO A 1 62 ? -3.382 2.222 -8.690 1.00 0.68 43 PRO A O 16
ATOM 16786 N N . LEU A 1 63 ? -4.906 0.894 -9.630 1.00 0.72 44 LEU A N 16
ATOM 16787 C CA . LEU A 1 63 ? -3.993 -0.238 -9.703 1.00 0.73 44 LEU A CA 16
ATOM 16788 C C . LEU A 1 63 ? -4.118 -0.952 -11.049 1.00 1.12 44 LEU A C 16
ATOM 16789 O O . LEU A 1 63 ? -3.452 -0.584 -12.014 1.00 1.52 44 LEU A O 16
ATOM 16805 N N . THR A 1 64 ? -4.993 -1.944 -11.102 1.00 1.43 45 THR A N 16
ATOM 16806 C CA . THR A 1 64 ? -5.205 -2.772 -12.284 1.00 1.89 45 THR A CA 16
ATOM 16807 C C . THR A 1 64 ? -6.543 -3.498 -12.117 1.00 2.49 45 THR A C 16
ATOM 16808 O O . THR A 1 64 ? -7.401 -3.035 -11.361 1.00 3.12 45 THR A O 16
ATOM 16819 N N . MET A 1 65 ? -6.721 -4.640 -12.780 1.00 3.01 46 MET A N 16
ATOM 16820 C CA . MET A 1 65 ? -7.905 -5.462 -12.548 1.00 4.06 46 MET A CA 16
ATOM 16821 C C . MET A 1 65 ? -7.497 -6.684 -11.736 1.00 4.82 46 MET A C 16
ATOM 16822 O O . MET A 1 65 ? -7.540 -7.814 -12.221 1.00 5.29 46 MET A O 16
ATOM 16836 N N . LYS A 1 66 ? -7.071 -6.422 -10.498 1.00 5.35 47 LYS A N 16
ATOM 16837 C CA . LYS A 1 66 ? -6.557 -7.452 -9.593 1.00 6.39 47 LYS A CA 16
ATOM 16838 C C . LYS A 1 66 ? -5.258 -8.054 -10.125 1.00 6.45 47 LYS A C 16
ATOM 16839 O O . LYS A 1 66 ? -4.960 -9.229 -9.898 1.00 7.14 47 LYS A O 16
ATOM 16858 N N . LYS A 1 67 ? -4.496 -7.210 -10.824 1.00 6.06 48 LYS A N 16
ATOM 16859 C CA . LYS A 1 67 ? -3.187 -7.559 -11.382 1.00 6.40 48 LYS A CA 16
ATOM 16860 C C . LYS A 1 67 ? -3.231 -8.811 -12.262 1.00 6.04 48 LYS A C 16
ATOM 16861 O O . LYS A 1 67 ? -2.944 -9.916 -11.800 1.00 6.58 48 LYS A O 16
ATOM 16880 N N . GLU A 1 68 ? -3.577 -8.616 -13.533 1.00 5.38 49 GLU A N 16
ATOM 16881 C CA . GLU A 1 68 ? -3.565 -9.683 -14.531 1.00 5.42 49 GLU A CA 16
ATOM 16882 C C . GLU A 1 68 ? -4.395 -10.883 -14.070 1.00 5.55 49 GLU A C 16
ATOM 16883 O O . GLU A 1 68 ? -3.813 -11.935 -13.729 1.00 5.89 49 GLU A O 16
ATOM 16897 N N . MET A 1 1 ? 24.169 12.546 -7.511 1.00 16.77 -18 MET A N 17
ATOM 16898 C CA . MET A 1 1 ? 24.498 11.309 -8.256 1.00 16.30 -18 MET A CA 17
ATOM 16899 C C . MET A 1 1 ? 23.448 11.038 -9.319 1.00 15.80 -18 MET A C 17
ATOM 16900 O O . MET A 1 1 ? 22.259 10.951 -9.016 1.00 15.75 -18 MET A O 17
ATOM 16916 N N . ALA A 1 2 ? 23.895 10.914 -10.563 1.00 15.58 -17 ALA A N 17
ATOM 16917 C CA . ALA A 1 2 ? 23.000 10.627 -11.677 1.00 15.28 -17 ALA A CA 17
ATOM 16918 C C . ALA A 1 2 ? 22.564 9.169 -11.641 1.00 14.65 -17 ALA A C 17
ATOM 16919 O O . ALA A 1 2 ? 21.494 8.807 -12.130 1.00 14.54 -17 ALA A O 17
ATOM 16926 N N . HIS A 1 3 ? 23.410 8.338 -11.054 1.00 14.40 -16 HIS A N 17
ATOM 16927 C CA . HI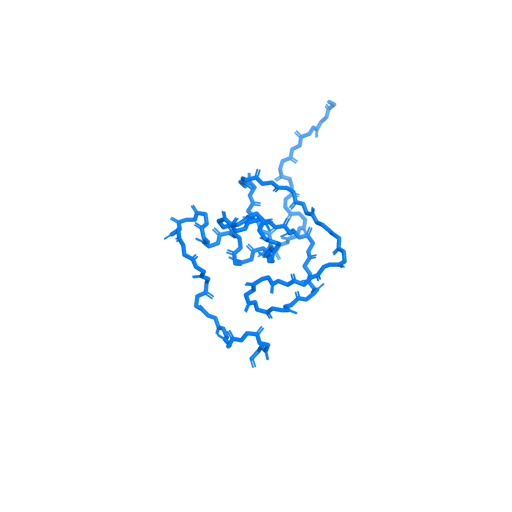S A 1 3 ? 23.110 6.928 -10.881 1.00 13.97 -16 HIS A CA 17
ATOM 16928 C C . HIS A 1 3 ? 23.073 6.589 -9.400 1.00 13.40 -16 HIS A C 17
ATOM 16929 O O . HIS A 1 3 ? 24.104 6.306 -8.786 1.00 13.34 -16 HIS A O 17
ATOM 16944 N N . HIS A 1 4 ? 21.883 6.649 -8.828 1.00 13.18 -15 HIS A N 17
ATOM 16945 C CA . HIS A 1 4 ? 21.697 6.378 -7.412 1.00 12.80 -15 HIS A CA 17
ATOM 16946 C C . HIS A 1 4 ? 20.498 5.459 -7.200 1.00 12.10 -15 HIS A C 17
ATOM 16947 O O . HIS A 1 4 ? 19.349 5.911 -7.172 1.00 12.11 -15 HIS A O 17
ATOM 16962 N N . HIS A 1 5 ? 20.778 4.171 -7.068 1.00 11.67 -14 HIS A N 17
ATOM 16963 C CA . HIS A 1 5 ? 19.740 3.174 -6.832 1.00 11.15 -14 HIS A CA 17
ATOM 16964 C C . HIS A 1 5 ? 19.054 3.400 -5.486 1.00 10.45 -14 HIS A C 17
ATOM 16965 O O . HIS A 1 5 ? 19.643 3.982 -4.573 1.00 10.24 -14 HIS A O 17
ATOM 16980 N N . HIS A 1 6 ? 17.811 2.936 -5.385 1.00 10.29 -13 HIS A N 17
ATOM 16981 C CA . HIS A 1 6 ? 17.022 3.035 -4.156 1.00 9.83 -13 HIS A CA 17
ATOM 16982 C C . HIS A 1 6 ? 16.819 4.483 -3.727 1.00 9.17 -13 HIS A C 17
ATOM 16983 O O . HIS A 1 6 ? 17.517 4.993 -2.849 1.00 9.24 -13 HIS A O 17
ATOM 16998 N N . HIS A 1 7 ? 15.845 5.137 -4.339 1.00 8.78 -12 HIS A N 17
ATOM 16999 C CA . HIS A 1 7 ? 15.544 6.525 -4.022 1.00 8.39 -12 HIS A CA 17
ATOM 17000 C C . HIS A 1 7 ? 14.042 6.725 -3.867 1.00 7.80 -12 HIS A C 17
ATOM 17001 O O . HIS A 1 7 ? 13.487 7.732 -4.305 1.00 7.91 -12 HIS A O 17
ATOM 17016 N N . HIS A 1 8 ? 13.399 5.747 -3.229 1.00 7.48 -11 HIS A N 17
ATOM 17017 C CA . HIS A 1 8 ? 11.958 5.776 -2.982 1.00 7.19 -11 HIS A CA 17
ATOM 17018 C C . HIS A 1 8 ? 11.202 5.846 -4.304 1.00 6.46 -11 HIS A C 17
ATOM 17019 O O . HIS A 1 8 ? 10.508 6.823 -4.591 1.00 6.49 -11 HIS A O 17
ATOM 17034 N N . SER A 1 9 ? 11.350 4.800 -5.104 1.00 6.16 -10 SER A N 17
ATOM 17035 C CA . SER A 1 9 ? 10.809 4.785 -6.451 1.00 5.80 -10 SER A CA 17
ATOM 17036 C C . SER A 1 9 ? 9.422 4.145 -6.500 1.00 5.14 -10 SER A C 17
ATOM 17037 O O . SER A 1 9 ? 8.425 4.829 -6.730 1.00 5.44 -10 SER A O 17
ATOM 17045 N N . SER A 1 10 ? 9.358 2.836 -6.288 1.00 4.65 -9 SER A N 17
ATOM 17046 C CA . SER A 1 10 ? 8.098 2.115 -6.396 1.00 4.40 -9 SER A CA 17
ATOM 17047 C C . SER A 1 10 ? 8.050 0.925 -5.443 1.00 3.47 -9 SER A C 17
ATOM 17048 O O . SER A 1 10 ? 7.317 -0.036 -5.674 1.00 3.79 -9 SER A O 17
ATOM 17056 N N . GLY A 1 11 ? 8.826 0.992 -4.372 1.00 2.88 -8 GLY A N 17
ATOM 17057 C CA . GLY A 1 11 ? 8.841 -0.088 -3.409 1.00 2.53 -8 GLY A CA 17
ATOM 17058 C C . GLY A 1 11 ? 7.870 0.159 -2.276 1.00 2.03 -8 GLY A C 17
ATOM 17059 O O . GLY A 1 11 ? 6.933 0.950 -2.416 1.00 2.46 -8 GLY A O 17
ATOM 17063 N N . LEU A 1 12 ? 8.080 -0.508 -1.154 1.00 1.44 -7 LEU A N 17
ATOM 17064 C CA . LEU A 1 12 ? 7.259 -0.273 0.022 1.00 1.02 -7 LEU A CA 17
ATOM 17065 C C . LEU A 1 12 ? 7.909 0.837 0.840 1.00 1.01 -7 LEU A C 17
ATOM 17066 O O . LEU A 1 12 ? 8.466 0.601 1.915 1.00 1.40 -7 LEU A O 17
ATOM 17082 N N . GLU A 1 13 ? 7.847 2.052 0.310 1.00 1.01 -6 GLU A N 17
ATOM 17083 C CA . GLU A 1 13 ? 8.625 3.157 0.845 1.00 1.15 -6 GLU A CA 17
ATOM 17084 C C . GLU A 1 13 ? 7.748 4.362 1.183 1.00 1.03 -6 GLU A C 17
ATOM 17085 O O . GLU A 1 13 ? 7.832 5.413 0.546 1.00 1.77 -6 GLU A O 17
ATOM 17097 N N . VAL A 1 14 ? 6.901 4.195 2.187 1.00 0.68 -5 VAL A N 17
ATOM 17098 C CA . VAL A 1 14 ? 6.081 5.285 2.710 1.00 0.59 -5 VAL A CA 17
ATOM 17099 C C . VAL A 1 14 ? 6.562 5.634 4.126 1.00 0.89 -5 VAL A C 17
ATOM 17100 O O . VAL A 1 14 ? 6.344 4.885 5.078 1.00 1.67 -5 VAL A O 17
ATOM 17113 N N . LEU A 1 15 ? 7.242 6.760 4.261 1.00 0.83 -4 LEU A N 17
ATOM 17114 C CA . LEU A 1 15 ? 7.942 7.075 5.503 1.00 1.12 -4 LEU A CA 17
ATOM 17115 C C . LEU A 1 15 ? 7.086 7.912 6.454 1.00 1.15 -4 LEU A C 17
ATOM 17116 O O . LEU A 1 15 ? 7.562 8.899 7.017 1.00 1.67 -4 LEU A O 17
ATOM 17132 N N . PHE A 1 16 ? 5.828 7.512 6.628 1.00 1.03 -3 PHE A N 17
ATOM 17133 C CA . PHE A 1 16 ? 4.919 8.186 7.558 1.00 1.19 -3 PHE A CA 17
ATOM 17134 C C . PHE A 1 16 ? 3.575 7.464 7.619 1.00 1.23 -3 PHE A C 17
ATOM 17135 O O . PHE A 1 16 ? 3.358 6.505 6.878 1.00 2.17 -3 PHE A O 17
ATOM 17152 N N . GLN A 1 17 ? 2.699 7.949 8.508 1.00 0.89 -2 GLN A N 17
ATOM 17153 C CA . GLN A 1 17 ? 1.356 7.395 8.761 1.00 0.86 -2 GLN A CA 17
ATOM 17154 C C . GLN A 1 17 ? 1.365 6.353 9.887 1.00 1.00 -2 GLN A C 17
ATOM 17155 O O . GLN A 1 17 ? 0.898 6.643 10.991 1.00 1.69 -2 GLN A O 17
ATOM 17169 N N . GLY A 1 18 ? 1.887 5.156 9.639 1.00 0.85 -1 GLY A N 17
ATOM 17170 C CA . GLY A 1 18 ? 1.816 4.124 10.661 1.00 1.20 -1 GLY A CA 17
ATOM 17171 C C . GLY A 1 18 ? 2.680 2.908 10.376 1.00 0.93 -1 GLY A C 17
ATOM 17172 O O . GLY A 1 18 ? 3.539 2.942 9.498 1.00 1.43 -1 GLY A O 17
ATOM 17176 N N . PRO A 1 19 ? 2.459 1.812 11.119 1.00 0.95 0 PRO A N 17
ATOM 17177 C CA . PRO A 1 19 ? 3.248 0.587 11.017 1.00 1.19 0 PRO A CA 17
ATOM 17178 C C . PRO A 1 19 ? 2.629 -0.442 10.063 1.00 1.08 0 PRO A C 17
ATOM 17179 O O . PRO A 1 19 ? 2.101 -0.083 9.009 1.00 1.62 0 PRO A O 17
ATOM 17190 N N . ARG A 1 20 ? 2.720 -1.721 10.428 1.00 1.01 1 ARG A N 17
ATOM 17191 C CA . ARG A 1 20 ? 2.124 -2.798 9.645 1.00 1.19 1 ARG A CA 17
ATOM 17192 C C . ARG A 1 20 ? 1.031 -3.497 10.454 1.00 0.86 1 ARG A C 17
ATOM 17193 O O . ARG A 1 20 ? 0.639 -3.018 11.515 1.00 1.02 1 ARG A O 17
ATOM 17214 N N . ARG A 1 21 ? 0.550 -4.633 9.955 1.00 0.78 2 ARG A N 17
ATOM 17215 C CA . ARG A 1 21 ? -0.518 -5.376 10.626 1.00 0.56 2 ARG A CA 17
ATOM 17216 C C . ARG A 1 21 ? -0.401 -6.873 10.300 1.00 0.65 2 ARG A C 17
ATOM 17217 O O . ARG A 1 21 ? -1.338 -7.649 10.492 1.00 1.49 2 ARG A O 17
ATOM 17238 N N . ALA A 1 22 ? 0.776 -7.254 9.800 1.00 0.64 3 ALA A N 17
ATOM 17239 C CA . ALA A 1 22 ? 1.124 -8.657 9.515 1.00 0.58 3 ALA A CA 17
ATOM 17240 C C . ALA A 1 22 ? 0.264 -9.291 8.411 1.00 0.60 3 ALA A C 17
ATOM 17241 O O . ALA A 1 22 ? 0.493 -9.047 7.223 1.00 1.09 3 ALA A O 17
ATOM 17248 N N . GLY A 1 23 ? -0.727 -10.085 8.803 1.00 0.44 4 GLY A N 17
ATOM 17249 C CA . GLY A 1 23 ? -1.483 -10.880 7.846 1.00 0.52 4 GLY A CA 17
ATOM 17250 C C . GLY A 1 23 ? -2.900 -10.362 7.635 1.00 0.39 4 GLY A C 17
ATOM 17251 O O . GLY A 1 23 ? -3.863 -11.038 7.994 1.00 0.54 4 GLY A O 17
ATOM 17255 N N . THR A 1 24 ? -3.043 -9.167 7.074 1.00 0.26 5 THR A N 17
ATOM 17256 C CA . THR A 1 24 ? -4.358 -8.574 6.868 1.00 0.18 5 THR A CA 17
ATOM 17257 C C . THR A 1 24 ? -4.710 -8.540 5.378 1.00 0.14 5 THR A C 17
ATOM 17258 O O . THR A 1 24 ? -4.012 -9.145 4.572 1.00 0.15 5 THR A O 17
ATOM 17269 N N . CYS A 1 25 ? -5.809 -7.874 5.024 1.00 0.15 6 CYS A N 17
ATOM 17270 C CA . CYS A 1 25 ? -6.181 -7.660 3.625 1.00 0.14 6 CYS A CA 17
ATOM 17271 C C . CYS A 1 25 ? -6.379 -6.178 3.336 1.00 0.13 6 CYS A C 17
ATOM 17272 O O . CYS A 1 25 ? -6.764 -5.417 4.222 1.00 0.15 6 CYS A O 17
ATOM 17280 N N . CYS A 1 26 ? -6.113 -5.765 2.094 1.00 0.12 7 CYS A N 17
ATOM 17281 C CA . CYS A 1 26 ? -6.168 -4.344 1.762 1.00 0.11 7 CYS A CA 17
ATOM 17282 C C . CYS A 1 26 ? -7.614 -3.872 1.552 1.00 0.10 7 CYS A C 17
ATOM 17283 O O . CYS A 1 26 ? -8.362 -4.484 0.790 1.00 0.10 7 CYS A O 17
ATOM 17290 N N . ALA A 1 27 ? -7.984 -2.769 2.227 1.00 0.13 8 ALA A N 17
ATOM 17291 C CA . ALA A 1 27 ? -9.275 -2.077 2.042 1.00 0.17 8 ALA A CA 17
ATOM 17292 C C . ALA A 1 27 ? -9.430 -1.485 0.636 1.00 0.21 8 ALA A C 17
ATOM 17293 O O . ALA A 1 27 ? -10.147 -0.505 0.434 1.00 0.31 8 ALA A O 17
ATOM 17300 N N . ASN A 1 28 ? -8.735 -2.074 -0.318 1.00 0.18 9 ASN A N 17
ATOM 17301 C CA . ASN A 1 28 ? -8.736 -1.614 -1.699 1.00 0.23 9 ASN A CA 17
ATOM 17302 C C . ASN A 1 28 ? -8.366 -2.746 -2.655 1.00 0.24 9 ASN A C 17
ATOM 17303 O O . ASN A 1 28 ? -8.998 -2.909 -3.695 1.00 0.32 9 ASN A O 17
ATOM 17314 N N . CYS A 1 29 ? -7.354 -3.541 -2.300 1.00 0.21 10 CYS A N 17
ATOM 17315 C CA . CYS A 1 29 ? -6.862 -4.566 -3.214 1.00 0.28 10 CYS A CA 17
ATOM 17316 C C . CYS A 1 29 ? -7.131 -5.990 -2.707 1.00 0.22 10 CYS A C 17
ATOM 17317 O O . CYS A 1 29 ? -6.929 -6.957 -3.438 1.00 0.31 10 CYS A O 17
ATOM 17324 N N . GLN A 1 30 ? -7.621 -6.103 -1.466 1.00 0.18 11 GLN A N 17
ATOM 17325 C CA . GLN A 1 30 ? -7.718 -7.380 -0.737 1.00 0.21 11 GLN A CA 17
ATOM 17326 C C . GLN A 1 30 ? -6.489 -8.291 -0.887 1.00 0.26 11 GLN A C 17
ATOM 17327 O O . GLN A 1 30 ? -6.571 -9.493 -0.627 1.00 0.34 11 GLN A O 17
ATOM 17341 N N . THR A 1 31 ? -5.360 -7.724 -1.298 1.00 0.25 12 THR A N 17
ATOM 17342 C CA . THR A 1 31 ? -4.102 -8.437 -1.276 1.00 0.26 12 THR A CA 17
ATOM 17343 C C . THR A 1 31 ? -3.724 -8.727 0.159 1.00 0.21 12 THR A C 17
ATOM 17344 O O . THR A 1 31 ? -4.104 -7.993 1.075 1.00 0.19 12 THR A O 17
ATOM 17355 N N . THR A 1 32 ? -3.010 -9.804 0.345 1.00 0.22 13 THR A N 17
ATOM 17356 C CA . THR A 1 32 ? -2.539 -10.185 1.657 1.00 0.23 13 THR A CA 17
ATOM 17357 C C . THR A 1 32 ? -1.049 -10.472 1.602 1.00 0.26 13 THR A C 17
ATOM 17358 O O . THR A 1 32 ? -0.485 -11.128 2.475 1.00 0.42 13 THR A O 17
ATOM 17369 N N . THR A 1 33 ? -0.420 -9.947 0.560 1.00 0.22 14 THR A N 17
ATOM 17370 C CA . THR A 1 33 ? 1.020 -10.066 0.401 1.00 0.26 14 THR A CA 17
ATOM 17371 C C . THR A 1 33 ? 1.655 -8.680 0.506 1.00 0.23 14 THR A C 17
ATOM 17372 O O . THR A 1 33 ? 2.307 -8.177 -0.412 1.00 0.36 14 THR A O 17
ATOM 17383 N N . THR A 1 34 ? 1.478 -8.079 1.668 1.00 0.17 15 THR A N 17
ATOM 17384 C CA . THR A 1 34 ? 1.922 -6.708 1.896 1.00 0.17 15 THR A CA 17
ATOM 17385 C C . THR A 1 34 ? 2.553 -6.581 3.277 1.00 0.20 15 THR A C 17
ATOM 17386 O O . THR A 1 34 ? 1.975 -7.003 4.276 1.00 0.26 15 THR A O 17
ATOM 17397 N N . THR A 1 35 ? 3.744 -6.007 3.324 1.00 0.25 16 THR A N 17
ATOM 17398 C CA . THR A 1 35 ? 4.521 -5.958 4.553 1.00 0.31 16 THR A CA 17
ATOM 17399 C C . THR A 1 35 ? 4.248 -4.682 5.360 1.00 0.25 16 THR A C 17
ATOM 17400 O O . THR A 1 35 ? 4.636 -4.577 6.520 1.00 0.30 16 THR A O 17
ATOM 17411 N N . LEU A 1 36 ? 3.553 -3.725 4.758 1.00 0.21 17 LEU A N 17
ATOM 17412 C CA . LEU A 1 36 ? 3.366 -2.412 5.412 1.00 0.21 17 LEU A CA 17
ATOM 17413 C C . LEU A 1 36 ? 1.899 -1.975 5.364 1.00 0.18 17 LEU A C 17
ATOM 17414 O O . LEU A 1 36 ? 1.475 -1.273 4.444 1.00 0.29 17 LEU A O 17
ATOM 17430 N N . TRP A 1 37 ? 1.137 -2.397 6.369 1.00 0.13 18 TRP A N 17
ATOM 17431 C CA . TRP A 1 37 ? -0.289 -2.114 6.446 1.00 0.11 18 TRP A CA 17
ATOM 17432 C C . TRP A 1 37 ? -0.573 -0.780 7.140 1.00 0.12 18 TRP A C 17
ATOM 17433 O O . TRP A 1 37 ? -0.606 -0.701 8.368 1.00 0.18 18 TRP A O 17
ATOM 17454 N N . ARG A 1 38 ? -0.785 0.255 6.346 1.00 0.12 19 ARG A N 17
ATOM 17455 C CA . ARG A 1 38 ? -1.222 1.568 6.866 1.00 0.13 19 ARG A CA 17
ATOM 17456 C C . ARG A 1 38 ? -2.742 1.593 7.035 1.00 0.13 19 ARG A C 17
ATOM 17457 O O . ARG A 1 38 ? -3.431 0.666 6.618 1.00 0.15 19 ARG A O 17
ATOM 17478 N N . ARG A 1 39 ? -3.255 2.641 7.670 1.00 0.15 20 ARG A N 17
ATOM 17479 C CA . ARG A 1 39 ? -4.699 2.821 7.820 1.00 0.17 20 ARG A CA 17
ATOM 17480 C C . ARG A 1 39 ? -5.195 3.906 6.869 1.00 0.19 20 ARG A C 17
ATOM 17481 O O . ARG A 1 39 ? -4.448 4.818 6.501 1.00 0.25 20 ARG A O 17
ATOM 17502 N N . ASN A 1 40 ? -6.453 3.790 6.475 1.00 0.18 21 ASN A N 17
ATOM 17503 C CA . ASN A 1 40 ? -7.073 4.762 5.566 1.00 0.18 21 ASN A CA 17
ATOM 17504 C C . ASN A 1 40 ? -7.954 5.722 6.374 1.00 0.17 21 ASN A C 17
ATOM 17505 O O . ASN A 1 40 ? -7.946 5.632 7.596 1.00 0.17 21 ASN A O 17
ATOM 17516 N N . ALA A 1 41 ? -8.767 6.571 5.709 1.00 0.19 22 ALA A N 17
ATOM 17517 C CA . ALA A 1 41 ? -9.505 7.647 6.392 1.00 0.24 22 ALA A CA 17
ATOM 17518 C C . ALA A 1 41 ? -10.385 7.153 7.546 1.00 0.26 22 ALA A C 17
ATOM 17519 O O . ALA A 1 41 ? -10.537 7.845 8.550 1.00 0.36 22 ALA A O 17
ATOM 17526 N N . ASN A 1 42 ? -10.938 5.954 7.419 1.00 0.25 23 ASN A N 17
ATOM 17527 C CA . ASN A 1 42 ? -11.835 5.411 8.432 1.00 0.33 23 ASN A CA 17
ATOM 17528 C C . ASN A 1 42 ? -11.011 4.568 9.378 1.00 0.24 23 ASN A C 17
ATOM 17529 O O . ASN A 1 42 ? -11.467 4.105 10.423 1.00 0.35 23 ASN A O 17
ATOM 17540 N N . GLY A 1 43 ? -9.764 4.417 8.988 1.00 0.17 24 GLY A N 17
ATOM 17541 C CA . GLY A 1 43 ? -8.829 3.612 9.720 1.00 0.20 24 GLY A CA 17
ATOM 17542 C C . GLY A 1 43 ? -8.854 2.193 9.242 1.00 0.18 24 GLY A C 17
ATOM 17543 O O . GLY A 1 43 ? -8.601 1.261 10.001 1.00 0.22 24 GLY A O 17
ATOM 17547 N N . ASP A 1 44 ? -9.149 2.039 7.967 1.00 0.15 25 ASP A N 17
ATOM 17548 C CA . ASP A 1 44 ? -9.230 0.711 7.371 1.00 0.16 25 ASP A CA 17
ATOM 17549 C C . ASP A 1 44 ? -7.861 0.333 6.822 1.00 0.16 25 ASP A C 17
ATOM 17550 O O . ASP A 1 44 ? -7.180 1.156 6.216 1.00 0.26 25 ASP A O 17
ATOM 17559 N N . PRO A 1 45 ? -7.446 -0.908 7.067 1.00 0.11 26 PRO A N 17
ATOM 17560 C CA . PRO A 1 45 ? -6.117 -1.411 6.699 1.00 0.10 26 PRO A CA 17
ATOM 17561 C C . PRO A 1 45 ? -5.867 -1.375 5.195 1.00 0.08 26 PRO A C 17
ATOM 17562 O O . PRO A 1 45 ? -6.711 -1.796 4.406 1.00 0.11 26 PRO A O 17
ATOM 17573 N N . VAL A 1 46 ? -4.694 -0.901 4.795 1.00 0.07 27 VAL A N 17
ATOM 17574 C CA . VAL A 1 46 ? -4.381 -0.790 3.366 1.00 0.08 27 VAL A CA 17
ATOM 17575 C C . VAL A 1 46 ? -2.961 -1.230 3.088 1.00 0.10 27 VAL A C 17
ATOM 17576 O O . VAL A 1 46 ? -2.073 -1.087 3.929 1.00 0.11 27 VAL A O 17
ATOM 17589 N N . CYS A 1 47 ? -2.759 -1.771 1.894 1.00 0.12 28 CYS A N 17
ATOM 17590 C CA . CYS A 1 47 ? -1.456 -2.209 1.462 1.00 0.15 28 CYS A CA 17
ATOM 17591 C C . CYS A 1 47 ? -0.593 -0.954 1.228 1.00 0.13 28 CYS A C 17
ATOM 17592 O O . CYS A 1 47 ? -1.158 0.145 1.155 1.00 0.15 28 CYS A O 17
ATOM 17599 N N . ASN A 1 48 ? 0.743 -1.083 1.110 1.00 0.13 29 ASN A N 17
ATOM 17600 C CA . ASN A 1 48 ? 1.612 0.091 1.104 1.00 0.17 29 ASN A CA 17
ATOM 17601 C C . ASN A 1 48 ? 1.148 1.118 0.083 1.00 0.15 29 ASN A C 17
ATOM 17602 O O . ASN A 1 48 ? 0.925 2.268 0.441 1.00 0.16 29 ASN A O 17
ATOM 17613 N N . ALA A 1 49 ? 1.000 0.710 -1.166 1.00 0.17 30 ALA A N 17
ATOM 17614 C CA . ALA A 1 49 ? 0.641 1.630 -2.236 1.00 0.18 30 ALA A CA 17
ATOM 17615 C C . ALA A 1 49 ? -0.567 2.472 -1.871 1.00 0.20 30 ALA A C 17
ATOM 17616 O O . ALA A 1 49 ? -0.573 3.659 -2.098 1.00 0.19 30 ALA A O 17
ATOM 17623 N N . CYS A 1 50 ? -1.573 1.850 -1.284 1.00 0.26 31 CYS A N 17
ATOM 17624 C CA . CYS A 1 50 ? -2.814 2.543 -0.945 1.00 0.30 31 CYS A CA 17
ATOM 17625 C C . CYS A 1 50 ? -2.641 3.528 0.203 1.00 0.32 31 CYS A C 17
ATOM 17626 O O . CYS A 1 50 ? -3.143 4.650 0.136 1.00 0.41 31 CYS A O 17
ATOM 17633 N N . GLY A 1 51 ? -1.921 3.132 1.240 1.00 0.28 32 GLY A N 17
ATOM 17634 C CA . GLY A 1 51 ? -1.673 4.058 2.333 1.00 0.29 32 GLY A CA 17
ATOM 17635 C C . GLY A 1 51 ? -0.663 5.114 1.937 1.00 0.30 32 GLY A C 17
ATOM 17636 O O . GLY A 1 51 ? -0.710 6.233 2.418 1.00 0.46 32 GLY A O 17
ATOM 17640 N N . LEU A 1 52 ? 0.253 4.748 1.060 1.00 0.19 33 LEU A N 17
ATOM 17641 C CA . LEU A 1 52 ? 1.212 5.699 0.512 1.00 0.16 33 LEU A CA 17
ATOM 17642 C C . LEU A 1 52 ? 0.485 6.641 -0.424 1.00 0.14 33 LEU A C 17
ATOM 17643 O O . LEU A 1 52 ? 0.708 7.850 -0.409 1.00 0.15 33 LEU A O 17
ATOM 17659 N N . TYR A 1 53 ? -0.420 6.078 -1.221 1.00 0.14 34 TYR A N 17
ATOM 17660 C CA . TYR A 1 53 ? -1.060 6.832 -2.256 1.00 0.16 34 TYR A CA 17
ATOM 17661 C C . TYR A 1 53 ? -2.048 7.825 -1.688 1.00 0.13 34 TYR A C 17
ATOM 17662 O O . TYR A 1 53 ? -2.022 9.004 -2.036 1.00 0.15 34 TYR A O 17
ATOM 17680 N N . TYR A 1 54 ? -2.930 7.345 -0.830 1.00 0.14 35 TYR A N 17
ATOM 17681 C CA . TYR A 1 54 ? -3.940 8.203 -0.235 1.00 0.17 35 TYR A CA 17
ATOM 17682 C C . TYR A 1 54 ? -3.296 9.322 0.564 1.00 0.16 35 TYR A C 17
ATOM 17683 O O . TYR A 1 54 ? -3.869 10.401 0.717 1.00 0.20 35 TYR A O 17
ATOM 17701 N N . LYS A 1 55 ? -2.088 9.085 1.033 1.00 0.15 36 LYS A N 17
ATOM 17702 C CA . LYS A 1 55 ? -1.404 10.062 1.856 1.00 0.21 36 LYS A CA 17
ATOM 17703 C C . LYS A 1 55 ? -0.819 11.141 0.993 1.00 0.22 36 LYS A C 17
ATOM 17704 O O . LYS A 1 55 ? -0.551 12.258 1.430 1.00 0.32 36 LYS A O 17
ATOM 17723 N N . LEU A 1 56 ? -0.644 10.774 -0.244 1.00 0.20 37 LEU A N 17
ATOM 17724 C CA . LEU A 1 56 ? -0.064 11.653 -1.235 1.00 0.24 37 LEU A CA 17
ATOM 17725 C C . LEU A 1 56 ? -1.157 12.406 -1.970 1.00 0.25 37 LEU A C 17
ATOM 17726 O O . LEU A 1 56 ? -1.022 13.586 -2.280 1.00 0.31 37 LEU A O 17
ATOM 17742 N N . HIS A 1 57 ? -2.243 11.703 -2.249 1.00 0.23 38 HIS A N 17
ATOM 17743 C CA . HIS A 1 57 ? -3.230 12.176 -3.211 1.00 0.28 38 HIS A CA 17
ATOM 17744 C C . HIS A 1 57 ? -4.641 12.345 -2.639 1.00 0.30 38 HIS A C 17
ATOM 17745 O O . HIS A 1 57 ? -5.535 12.808 -3.347 1.00 0.37 38 HIS A O 17
ATOM 17760 N N . ASN A 1 58 ? -4.841 11.957 -1.378 1.00 0.26 39 ASN A N 17
ATOM 17761 C CA . ASN A 1 58 ? -6.156 12.077 -0.702 1.00 0.30 39 ASN A CA 17
ATOM 17762 C C . ASN A 1 58 ? -7.184 11.165 -1.332 1.00 0.32 39 ASN A C 17
ATOM 17763 O O . ASN A 1 58 ? -8.387 11.367 -1.164 1.00 0.40 39 ASN A O 17
ATOM 17774 N N . VAL A 1 59 ? -6.728 10.174 -2.056 1.00 0.30 40 VAL A N 17
ATOM 17775 C CA . VAL A 1 59 ? -7.641 9.233 -2.674 1.00 0.38 40 VAL A CA 17
ATOM 17776 C C . VAL A 1 59 ? -7.053 7.845 -2.652 1.00 0.37 40 VAL A C 17
ATOM 17777 O O . VAL A 1 59 ? -5.846 7.686 -2.480 1.00 0.30 40 VAL A O 17
ATOM 17790 N N . ASN A 1 60 ? -7.902 6.850 -2.814 1.00 0.50 41 ASN A N 17
ATOM 17791 C CA . ASN A 1 60 ? -7.454 5.470 -2.800 1.00 0.55 41 ASN A CA 17
ATOM 17792 C C . ASN A 1 60 ? -6.631 5.184 -4.042 1.00 0.44 41 ASN A C 17
ATOM 17793 O O . ASN A 1 60 ? -6.678 5.940 -5.010 1.00 0.43 41 ASN A O 17
ATOM 17804 N N . ARG A 1 61 ? -5.893 4.085 -4.016 1.00 0.46 42 ARG A N 17
ATOM 17805 C CA . ARG A 1 61 ? -4.963 3.767 -5.086 1.00 0.39 42 ARG A CA 17
ATOM 17806 C C . ARG A 1 61 ? -5.654 2.979 -6.186 1.00 0.45 42 ARG A C 17
ATOM 17807 O O . ARG A 1 61 ? -6.036 1.827 -5.970 1.00 0.51 42 ARG A O 17
ATOM 17828 N N . PRO A 1 62 ? -5.861 3.589 -7.370 1.00 0.53 43 PRO A N 17
ATOM 17829 C CA . PRO A 1 62 ? -6.310 2.850 -8.544 1.00 0.67 43 PRO A CA 17
ATOM 17830 C C . PRO A 1 62 ? -5.351 1.715 -8.822 1.00 0.66 43 PRO A C 17
ATOM 17831 O O . PRO A 1 62 ? -4.171 1.931 -9.108 1.00 0.68 43 PRO A O 17
ATOM 17842 N N . LEU A 1 63 ? -5.863 0.512 -8.742 1.00 0.72 44 LEU A N 17
ATOM 17843 C CA . LEU A 1 63 ? -5.013 -0.660 -8.667 1.00 0.73 44 LEU A CA 17
ATOM 17844 C C . LEU A 1 63 ? -5.775 -1.906 -9.082 1.00 1.12 44 LEU A C 17
ATOM 17845 O O . LEU A 1 63 ? -5.524 -2.483 -10.142 1.00 1.52 44 LEU A O 17
ATOM 17861 N N . THR A 1 64 ? -6.710 -2.305 -8.247 1.00 1.43 45 THR A N 17
ATOM 17862 C CA . THR A 1 64 ? -7.542 -3.465 -8.527 1.00 1.89 45 THR A CA 17
ATOM 17863 C C . THR A 1 64 ? -8.875 -3.046 -9.134 1.00 2.49 45 THR A C 17
ATOM 17864 O O . THR A 1 64 ? -8.944 -2.651 -10.298 1.00 3.12 45 THR A O 17
ATOM 17875 N N . MET A 1 65 ? -9.920 -3.113 -8.338 1.00 3.01 46 MET A N 17
ATOM 17876 C CA . MET A 1 65 ? -11.254 -2.755 -8.786 1.00 4.06 46 MET A CA 17
ATOM 17877 C C . MET A 1 65 ? -11.828 -1.687 -7.857 1.00 4.82 46 MET A C 17
ATOM 17878 O O . MET A 1 65 ? -11.114 -1.180 -6.986 1.00 5.29 46 MET A O 17
ATOM 17892 N N . LYS A 1 66 ? -13.096 -1.333 -8.044 1.00 5.35 47 LYS A N 17
ATOM 17893 C CA . LYS A 1 66 ? -13.766 -0.374 -7.170 1.00 6.39 47 LYS A CA 17
ATOM 17894 C C . LYS A 1 66 ? -14.087 -1.014 -5.822 1.00 6.45 47 LYS A C 17
ATOM 17895 O O . LYS A 1 66 ? -15.253 -1.217 -5.475 1.00 7.14 47 LYS A O 17
ATOM 17914 N N . LYS A 1 67 ? -13.030 -1.310 -5.073 1.00 6.06 48 LYS A N 17
ATOM 17915 C CA . LYS A 1 67 ? -13.124 -1.983 -3.777 1.00 6.40 48 LYS A CA 17
ATOM 17916 C C . LYS A 1 67 ? -13.821 -3.337 -3.897 1.00 6.04 48 LYS A C 17
ATOM 17917 O O . LYS A 1 67 ? -15.018 -3.464 -3.630 1.00 6.58 48 LYS A O 17
ATOM 17936 N N . GLU A 1 68 ? -13.064 -4.351 -4.292 1.00 5.38 49 GLU A N 17
ATOM 17937 C CA . GLU A 1 68 ? -13.599 -5.690 -4.431 1.00 5.42 49 GLU A CA 17
ATOM 17938 C C . GLU A 1 68 ? -12.868 -6.626 -3.479 1.00 5.55 49 GLU A C 17
ATOM 17939 O O . GLU A 1 68 ? -13.423 -6.932 -2.405 1.00 5.89 49 GLU A O 17
ATOM 17953 N N . MET A 1 1 ? 19.421 5.900 -3.376 1.00 16.77 -18 MET A N 18
ATOM 17954 C CA . MET A 1 1 ? 19.715 5.091 -4.581 1.00 16.30 -18 MET A CA 18
ATOM 17955 C C . MET A 1 1 ? 19.881 3.629 -4.206 1.00 15.80 -18 MET A C 18
ATOM 17956 O O . MET A 1 1 ? 20.751 3.277 -3.406 1.00 15.75 -18 MET A O 18
ATOM 17972 N N . ALA A 1 2 ? 19.042 2.783 -4.773 1.00 15.58 -17 ALA A N 18
ATOM 17973 C CA . ALA A 1 2 ? 19.131 1.354 -4.540 1.00 15.28 -17 ALA A CA 18
ATOM 17974 C C . ALA A 1 2 ? 19.432 0.632 -5.842 1.00 14.65 -17 ALA A C 18
ATOM 17975 O O . ALA A 1 2 ? 18.533 0.346 -6.633 1.00 14.54 -17 ALA A O 18
ATOM 17982 N N . HIS A 1 3 ? 20.706 0.355 -6.064 1.00 14.40 -16 HIS A N 18
ATOM 17983 C CA . HIS A 1 3 ? 21.149 -0.274 -7.298 1.00 13.97 -16 HIS A CA 18
ATOM 17984 C C . HIS A 1 3 ? 20.944 -1.780 -7.228 1.00 13.40 -16 HIS A C 18
ATOM 17985 O O . HIS A 1 3 ? 20.706 -2.437 -8.245 1.00 13.34 -16 HIS A O 18
ATOM 18000 N N . HIS A 1 4 ? 21.025 -2.319 -6.022 1.00 13.18 -15 HIS A N 18
ATOM 18001 C CA . HIS A 1 4 ? 20.898 -3.753 -5.828 1.00 12.80 -15 HIS A CA 18
ATOM 18002 C C . HIS A 1 4 ? 19.444 -4.119 -5.559 1.00 12.10 -15 HIS A C 18
ATOM 18003 O O . HIS A 1 4 ? 18.887 -5.003 -6.207 1.00 12.11 -15 HIS A O 18
ATOM 18018 N N . HIS A 1 5 ? 18.836 -3.429 -4.602 1.00 11.67 -14 HIS A N 18
ATOM 18019 C CA . HIS A 1 5 ? 17.437 -3.658 -4.267 1.00 11.15 -14 HIS A CA 18
ATOM 18020 C C . HIS A 1 5 ? 16.527 -2.955 -5.265 1.00 10.45 -14 HIS A C 18
ATOM 18021 O O . HIS A 1 5 ? 16.418 -1.732 -5.270 1.00 10.24 -14 HIS A O 18
ATOM 18036 N N . HIS A 1 6 ? 15.872 -3.740 -6.107 1.00 10.29 -13 HIS A N 18
ATOM 18037 C CA . HIS A 1 6 ? 14.995 -3.196 -7.138 1.00 9.83 -13 HIS A CA 18
ATOM 18038 C C . HIS A 1 6 ? 13.563 -3.112 -6.628 1.00 9.17 -13 HIS A C 18
ATOM 18039 O O . HIS A 1 6 ? 12.645 -2.731 -7.357 1.00 9.24 -13 HIS A O 18
ATOM 18054 N N . HIS A 1 7 ? 13.383 -3.487 -5.373 1.00 8.78 -12 HIS A N 18
ATOM 18055 C CA . HIS A 1 7 ? 12.105 -3.337 -4.695 1.00 8.39 -12 HIS A CA 18
ATOM 18056 C C . HIS A 1 7 ? 12.288 -2.504 -3.433 1.00 7.80 -12 HIS A C 18
ATOM 18057 O O . HIS A 1 7 ? 11.705 -2.796 -2.387 1.00 7.91 -12 HIS A O 18
ATOM 18072 N N . HIS A 1 8 ? 13.111 -1.465 -3.538 1.00 7.48 -11 HIS A N 18
ATOM 18073 C CA . HIS A 1 8 ? 13.406 -0.598 -2.404 1.00 7.19 -11 HIS A CA 18
ATOM 18074 C C . HIS A 1 8 ? 12.532 0.652 -2.439 1.00 6.46 -11 HIS A C 18
ATOM 18075 O O . HIS A 1 8 ? 11.592 0.782 -1.658 1.00 6.49 -11 HIS A O 18
ATOM 18090 N N . SER A 1 9 ? 12.829 1.557 -3.359 1.00 6.16 -10 SER A N 18
ATOM 18091 C CA . SER A 1 9 ? 12.113 2.820 -3.434 1.00 5.80 -10 SER A CA 18
ATOM 18092 C C . SER A 1 9 ? 10.948 2.729 -4.412 1.00 5.14 -10 SER A C 18
ATOM 18093 O O . SER A 1 9 ? 10.243 3.707 -4.663 1.00 5.44 -10 SER A O 18
ATOM 18101 N N . SER A 1 10 ? 10.743 1.540 -4.945 1.00 4.65 -9 SER A N 18
ATOM 18102 C CA . SER A 1 10 ? 9.635 1.282 -5.839 1.00 4.40 -9 SER A CA 18
ATOM 18103 C C . SER A 1 10 ? 8.454 0.687 -5.073 1.00 3.47 -9 SER A C 18
ATOM 18104 O O . SER A 1 10 ? 7.556 0.083 -5.666 1.00 3.79 -9 SER A O 18
ATOM 18112 N N . GLY A 1 11 ? 8.450 0.865 -3.754 1.00 2.88 -8 GLY A N 18
ATOM 18113 C CA . GLY A 1 11 ? 7.413 0.268 -2.939 1.00 2.53 -8 GLY A CA 18
ATOM 18114 C C . GLY A 1 11 ? 7.077 1.073 -1.695 1.00 2.03 -8 GLY A C 18
ATOM 18115 O O . GLY A 1 11 ? 6.506 2.160 -1.782 1.00 2.46 -8 GLY A O 18
ATOM 18119 N N . LEU A 1 12 ? 7.461 0.548 -0.539 1.00 1.44 -7 LEU A N 18
ATOM 18120 C CA . LEU A 1 12 ? 7.000 1.069 0.748 1.00 1.02 -7 LEU A CA 18
ATOM 18121 C C . LEU A 1 12 ? 7.801 2.282 1.243 1.00 1.01 -7 LEU A C 18
ATOM 18122 O O . LEU A 1 12 ? 8.265 2.313 2.382 1.00 1.40 -7 LEU A O 18
ATOM 18138 N N . GLU A 1 13 ? 7.910 3.302 0.405 1.00 1.01 -6 GLU A N 18
ATOM 18139 C CA . GLU A 1 13 ? 8.642 4.516 0.762 1.00 1.15 -6 GLU A CA 18
ATOM 18140 C C . GLU A 1 13 ? 7.726 5.546 1.426 1.00 1.03 -6 GLU A C 18
ATOM 18141 O O . GLU A 1 13 ? 7.686 6.710 1.024 1.00 1.77 -6 GLU A O 18
ATOM 18153 N N . VAL A 1 14 ? 6.989 5.108 2.436 1.00 0.68 -5 VAL A N 18
ATOM 18154 C CA . VAL A 1 14 ? 6.114 5.996 3.197 1.00 0.59 -5 VAL A CA 18
ATOM 18155 C C . VAL A 1 14 ? 6.208 5.640 4.687 1.00 0.89 -5 VAL A C 18
ATOM 18156 O O . VAL A 1 14 ? 5.243 5.749 5.445 1.00 1.67 -5 VAL A O 18
ATOM 18169 N N . LEU A 1 15 ? 7.403 5.234 5.106 1.00 0.83 -4 LEU A N 18
ATOM 18170 C CA . LEU A 1 15 ? 7.631 4.776 6.476 1.00 1.12 -4 LEU A CA 18
ATOM 18171 C C . LEU A 1 15 ? 7.695 5.958 7.450 1.00 1.15 -4 LEU A C 18
ATOM 18172 O O . LEU A 1 15 ? 8.685 6.157 8.152 1.00 1.67 -4 LEU A O 18
ATOM 18188 N N . PHE A 1 16 ? 6.630 6.744 7.470 1.00 1.03 -3 PHE A N 18
ATOM 18189 C CA . PHE A 1 16 ? 6.528 7.894 8.358 1.00 1.19 -3 PHE A CA 18
ATOM 18190 C C . PHE A 1 16 ? 5.061 8.259 8.598 1.00 1.23 -3 PHE A C 18
ATOM 18191 O O . PHE A 1 16 ? 4.755 9.336 9.111 1.00 2.17 -3 PHE A O 18
ATOM 18208 N N . GLN A 1 17 ? 4.160 7.342 8.246 1.00 0.89 -2 GLN A N 18
ATOM 18209 C CA . GLN A 1 17 ? 2.717 7.593 8.336 1.00 0.86 -2 GLN A CA 18
ATOM 18210 C C . GLN A 1 17 ? 1.957 6.332 8.757 1.00 1.00 -2 GLN A C 18
ATOM 18211 O O . GLN A 1 17 ? 0.839 6.100 8.298 1.00 1.69 -2 GLN A O 18
ATOM 18225 N N . GLY A 1 18 ? 2.568 5.502 9.594 1.00 0.85 -1 GLY A N 18
ATOM 18226 C CA . GLY A 1 18 ? 1.892 4.298 10.058 1.00 1.20 -1 GLY A CA 18
ATOM 18227 C C . GLY A 1 18 ? 2.762 3.048 10.003 1.00 0.93 -1 GLY A C 18
ATOM 18228 O O . GLY A 1 18 ? 3.712 2.982 9.220 1.00 1.43 -1 GLY A O 18
ATOM 18232 N N . PRO A 1 19 ? 2.456 2.037 10.836 1.00 0.95 0 PRO A N 18
ATOM 18233 C CA . PRO A 1 19 ? 3.200 0.779 10.903 1.00 1.19 0 PRO A CA 18
ATOM 18234 C C . PRO A 1 19 ? 2.646 -0.287 9.946 1.00 1.08 0 PRO A C 18
ATOM 18235 O O . PRO A 1 19 ? 2.219 0.028 8.834 1.00 1.62 0 PRO A O 18
ATOM 18246 N N . ARG A 1 20 ? 2.681 -1.550 10.374 1.00 1.01 1 ARG A N 18
ATOM 18247 C CA . ARG A 1 20 ? 2.153 -2.655 9.579 1.00 1.19 1 ARG A CA 18
ATOM 18248 C C . ARG A 1 20 ? 1.059 -3.399 10.356 1.00 0.86 1 ARG A C 18
ATOM 18249 O O . ARG A 1 20 ? 0.527 -2.877 11.338 1.00 1.02 1 ARG A O 18
ATOM 18270 N N . ARG A 1 21 ? 0.724 -4.611 9.910 1.00 0.78 2 ARG A N 18
ATOM 18271 C CA . ARG A 1 21 ? -0.313 -5.412 10.569 1.00 0.56 2 ARG A CA 18
ATOM 18272 C C . ARG A 1 21 ? -0.154 -6.903 10.234 1.00 0.65 2 ARG A C 18
ATOM 18273 O O . ARG A 1 21 ? -0.958 -7.734 10.661 1.00 1.49 2 ARG A O 18
ATOM 18294 N N . ALA A 1 22 ? 0.882 -7.220 9.451 1.00 0.64 3 ALA A N 18
ATOM 18295 C CA . ALA A 1 22 ? 1.271 -8.606 9.138 1.00 0.58 3 ALA A CA 18
ATOM 18296 C C . ALA A 1 22 ? 0.320 -9.305 8.155 1.00 0.60 3 ALA A C 18
ATOM 18297 O O . ALA A 1 22 ? 0.459 -9.156 6.941 1.00 1.09 3 ALA A O 18
ATOM 18304 N N . GLY A 1 23 ? -0.648 -10.052 8.676 1.00 0.44 4 GLY A N 18
ATOM 18305 C CA . GLY A 1 23 ? -1.471 -10.914 7.836 1.00 0.52 4 GLY A CA 18
ATOM 18306 C C . GLY A 1 23 ? -2.892 -10.403 7.666 1.00 0.39 4 GLY A C 18
ATOM 18307 O O . GLY A 1 23 ? -3.844 -11.076 8.059 1.00 0.54 4 GLY A O 18
ATOM 18311 N N . THR A 1 24 ? -3.042 -9.216 7.097 1.00 0.26 5 THR A N 18
ATOM 18312 C CA . THR A 1 24 ? -4.358 -8.631 6.886 1.00 0.18 5 THR A CA 18
ATOM 18313 C C . THR A 1 24 ? -4.682 -8.589 5.396 1.00 0.14 5 THR A C 18
ATOM 18314 O O . THR A 1 24 ? -3.976 -9.195 4.598 1.00 0.15 5 THR A O 18
ATOM 18325 N N . CYS A 1 25 ? -5.773 -7.932 5.036 1.00 0.15 6 CYS A N 18
ATOM 18326 C CA . CYS A 1 25 ? -6.159 -7.763 3.638 1.00 0.14 6 CYS A CA 18
ATOM 18327 C C . CYS A 1 25 ? -6.380 -6.280 3.337 1.00 0.13 6 CYS A C 18
ATOM 18328 O O . CYS A 1 25 ? -6.753 -5.519 4.230 1.00 0.15 6 CYS A O 18
ATOM 18336 N N . CYS A 1 26 ? -6.152 -5.861 2.086 1.00 0.12 7 CYS A N 18
ATOM 18337 C CA . CYS A 1 26 ? -6.225 -4.432 1.757 1.00 0.11 7 CYS A CA 18
ATOM 18338 C C . CYS A 1 26 ? -7.675 -3.975 1.536 1.00 0.10 7 CYS A C 18
ATOM 18339 O O . CYS A 1 26 ? -8.400 -4.582 0.750 1.00 0.10 7 CYS A O 18
ATOM 18346 N N . ALA A 1 27 ? -8.069 -2.885 2.224 1.00 0.13 8 ALA A N 18
ATOM 18347 C CA . ALA A 1 27 ? -9.377 -2.217 2.060 1.00 0.17 8 ALA A CA 18
ATOM 18348 C C . ALA A 1 27 ? -9.576 -1.623 0.660 1.00 0.21 8 ALA A C 18
ATOM 18349 O O . ALA A 1 27 ? -10.360 -0.691 0.468 1.00 0.31 8 ALA A O 18
ATOM 18356 N N . ASN A 1 28 ? -8.870 -2.166 -0.309 1.00 0.18 9 ASN A N 18
ATOM 18357 C CA . ASN A 1 28 ? -8.876 -1.638 -1.664 1.00 0.23 9 ASN A CA 18
ATOM 18358 C C . ASN A 1 28 ? -8.411 -2.686 -2.676 1.00 0.24 9 ASN A C 18
ATOM 18359 O O . ASN A 1 28 ? -8.990 -2.806 -3.752 1.00 0.32 9 ASN A O 18
ATOM 18370 N N . CYS A 1 29 ? -7.361 -3.441 -2.345 1.00 0.21 10 CYS A N 18
ATOM 18371 C CA . CYS A 1 29 ? -6.816 -4.407 -3.296 1.00 0.28 10 CYS A CA 18
ATOM 18372 C C . CYS A 1 29 ? -6.992 -5.844 -2.817 1.00 0.22 10 CYS A C 18
ATOM 18373 O O . CYS A 1 29 ? -6.660 -6.785 -3.532 1.00 0.31 10 CYS A O 18
ATOM 18380 N N . GLN A 1 30 ? -7.545 -5.988 -1.614 1.00 0.18 11 GLN A N 18
ATOM 18381 C CA . GLN A 1 30 ? -7.699 -7.269 -0.925 1.00 0.21 11 GLN A CA 18
ATOM 18382 C C . GLN A 1 30 ? -6.477 -8.203 -0.997 1.00 0.26 11 GLN A C 18
ATOM 18383 O O . GLN A 1 30 ? -6.588 -9.381 -0.666 1.00 0.34 11 GLN A O 18
ATOM 18397 N N . THR A 1 31 ? -5.320 -7.686 -1.414 1.00 0.25 12 THR A N 18
ATOM 18398 C CA . THR A 1 31 ? -4.081 -8.423 -1.298 1.00 0.26 12 THR A CA 18
ATOM 18399 C C . THR A 1 31 ? -3.775 -8.621 0.166 1.00 0.21 12 THR A C 18
ATOM 18400 O O . THR A 1 31 ? -4.133 -7.792 1.005 1.00 0.19 12 THR A O 18
ATOM 18411 N N . THR A 1 32 ? -3.146 -9.723 0.460 1.00 0.22 13 THR A N 18
ATOM 18412 C CA . THR A 1 32 ? -2.810 -10.070 1.817 1.00 0.23 13 THR A CA 18
ATOM 18413 C C . THR A 1 32 ? -1.331 -10.373 1.907 1.00 0.26 13 THR A C 18
ATOM 18414 O O . THR A 1 32 ? -0.862 -11.070 2.808 1.00 0.42 13 THR A O 18
ATOM 18425 N N . THR A 1 33 ? -0.599 -9.819 0.957 1.00 0.22 14 THR A N 18
ATOM 18426 C CA . THR A 1 33 ? 0.833 -10.038 0.888 1.00 0.26 14 THR A CA 18
ATOM 18427 C C . THR A 1 33 ? 1.585 -8.712 0.714 1.00 0.23 14 THR A C 18
ATOM 18428 O O . THR A 1 33 ? 2.223 -8.451 -0.304 1.00 0.36 14 THR A O 18
ATOM 18439 N N . THR A 1 34 ? 1.508 -7.872 1.734 1.00 0.17 15 THR A N 18
ATOM 18440 C CA . THR A 1 34 ? 2.234 -6.608 1.732 1.00 0.17 15 THR A CA 18
ATOM 18441 C C . THR A 1 34 ? 2.871 -6.388 3.102 1.00 0.20 15 THR A C 18
ATOM 18442 O O . THR A 1 34 ? 2.304 -6.758 4.133 1.00 0.26 15 THR A O 18
ATOM 18453 N N . THR A 1 35 ? 4.062 -5.820 3.109 1.00 0.25 16 THR A N 18
ATOM 18454 C CA . THR A 1 35 ? 4.839 -5.690 4.329 1.00 0.31 16 THR A CA 18
ATOM 18455 C C . THR A 1 35 ? 4.438 -4.452 5.138 1.00 0.25 16 THR A C 18
ATOM 18456 O O . THR A 1 35 ? 4.852 -4.293 6.286 1.00 0.30 16 THR A O 18
ATOM 18467 N N . LEU A 1 36 ? 3.627 -3.579 4.554 1.00 0.21 17 LEU A N 18
ATOM 18468 C CA . LEU A 1 36 ? 3.337 -2.293 5.214 1.00 0.21 17 LEU A CA 18
ATOM 18469 C C . LEU A 1 36 ? 1.845 -1.968 5.196 1.00 0.18 17 LEU A C 18
ATOM 18470 O O . LEU A 1 36 ? 1.354 -1.315 4.276 1.00 0.29 17 LEU A O 18
ATOM 18486 N N . TRP A 1 37 ? 1.128 -2.424 6.212 1.00 0.13 18 TRP A N 18
ATOM 18487 C CA . TRP A 1 37 ? -0.290 -2.125 6.338 1.00 0.11 18 TRP A CA 18
ATOM 18488 C C . TRP A 1 37 ? -0.526 -0.778 7.026 1.00 0.12 18 TRP A C 18
ATOM 18489 O O . TRP A 1 37 ? -0.521 -0.689 8.254 1.00 0.18 18 TRP A O 18
ATOM 18510 N N . ARG A 1 38 ? -0.743 0.255 6.229 1.00 0.12 19 ARG A N 18
ATOM 18511 C CA . ARG A 1 38 ? -1.167 1.574 6.753 1.00 0.13 19 ARG A CA 18
ATOM 18512 C C . ARG A 1 38 ? -2.695 1.613 6.889 1.00 0.13 19 ARG A C 18
ATOM 18513 O O . ARG A 1 38 ? -3.377 0.669 6.492 1.00 0.15 19 ARG A O 18
ATOM 18534 N N . ARG A 1 39 ? -3.221 2.682 7.482 1.00 0.15 20 ARG A N 18
ATOM 18535 C CA . ARG A 1 39 ? -4.668 2.823 7.672 1.00 0.17 20 ARG A CA 18
ATOM 18536 C C . ARG A 1 39 ? -5.241 3.895 6.737 1.00 0.19 20 ARG A C 18
ATOM 18537 O O . ARG A 1 39 ? -4.553 4.850 6.364 1.00 0.25 20 ARG A O 18
ATOM 18558 N N . ASN A 1 40 ? -6.504 3.714 6.355 1.00 0.18 21 ASN A N 18
ATOM 18559 C CA . ASN A 1 40 ? -7.181 4.646 5.439 1.00 0.18 21 ASN A CA 18
ATOM 18560 C C . ASN A 1 40 ? -8.043 5.623 6.242 1.00 0.17 21 ASN A C 18
ATOM 18561 O O . ASN A 1 40 ? -7.989 5.588 7.465 1.00 0.17 21 ASN A O 18
ATOM 18572 N N . ALA A 1 41 ? -8.907 6.407 5.564 1.00 0.19 22 ALA A N 18
ATOM 18573 C CA . ALA A 1 41 ? -9.613 7.534 6.184 1.00 0.24 22 ALA A CA 18
ATOM 18574 C C . ALA A 1 41 ? -10.381 7.156 7.453 1.00 0.26 22 ALA A C 18
ATOM 18575 O O . ALA A 1 41 ? -10.417 7.929 8.407 1.00 0.36 22 ALA A O 18
ATOM 18582 N N . ASN A 1 42 ? -10.980 5.970 7.480 1.00 0.25 23 ASN A N 18
ATOM 18583 C CA . ASN A 1 42 ? -11.767 5.561 8.635 1.00 0.33 23 ASN A CA 18
ATOM 18584 C C . ASN A 1 42 ? -10.897 4.690 9.514 1.00 0.24 23 ASN A C 18
ATOM 18585 O O . ASN A 1 42 ? -11.265 4.292 10.621 1.00 0.35 23 ASN A O 18
ATOM 18596 N N . GLY A 1 43 ? -9.727 4.408 8.984 1.00 0.17 24 GLY A N 18
ATOM 18597 C CA . GLY A 1 43 ? -8.743 3.631 9.680 1.00 0.20 24 GLY A CA 18
ATOM 18598 C C . GLY A 1 43 ? -8.766 2.189 9.266 1.00 0.18 24 GLY A C 18
ATOM 18599 O O . GLY A 1 43 ? -8.484 1.297 10.060 1.00 0.22 24 GLY A O 18
ATOM 18603 N N . ASP A 1 44 ? -9.104 1.963 8.012 1.00 0.15 25 ASP A N 18
ATOM 18604 C CA . ASP A 1 44 ? -9.166 0.604 7.486 1.00 0.16 25 ASP A CA 18
ATOM 18605 C C . ASP A 1 44 ? -7.809 0.235 6.917 1.00 0.16 25 ASP A C 18
ATOM 18606 O O . ASP A 1 44 ? -7.114 1.066 6.340 1.00 0.26 25 ASP A O 18
ATOM 18615 N N . PRO A 1 45 ? -7.429 -1.016 7.108 1.00 0.11 26 PRO A N 18
ATOM 18616 C CA . PRO A 1 45 ? -6.125 -1.545 6.708 1.00 0.10 26 PRO A CA 18
ATOM 18617 C C . PRO A 1 45 ? -5.917 -1.493 5.202 1.00 0.08 26 PRO A C 18
ATOM 18618 O O . PRO A 1 45 ? -6.777 -1.914 4.430 1.00 0.11 26 PRO A O 18
ATOM 18629 N N . VAL A 1 46 ? -4.765 -1.003 4.785 1.00 0.07 27 VAL A N 18
ATOM 18630 C CA . VAL A 1 46 ? -4.486 -0.873 3.361 1.00 0.08 27 VAL A CA 18
ATOM 18631 C C . VAL A 1 46 ? -3.076 -1.314 3.059 1.00 0.10 27 VAL A C 18
ATOM 18632 O O . VAL A 1 46 ? -2.186 -1.224 3.905 1.00 0.11 27 VAL A O 18
ATOM 18645 N N . CYS A 1 47 ? -2.885 -1.804 1.847 1.00 0.12 28 CYS A N 18
ATOM 18646 C CA . CYS A 1 47 ? -1.589 -2.239 1.399 1.00 0.15 28 CYS A CA 18
ATOM 18647 C C . CYS A 1 47 ? -0.717 -0.987 1.261 1.00 0.13 28 CYS A C 18
ATOM 18648 O O . CYS A 1 47 ? -1.280 0.114 1.191 1.00 0.15 28 CYS A O 18
ATOM 18655 N N . ASN A 1 48 ? 0.617 -1.105 1.219 1.00 0.13 29 ASN A N 18
ATOM 18656 C CA . ASN A 1 48 ? 1.441 0.092 1.315 1.00 0.17 29 ASN A CA 18
ATOM 18657 C C . ASN A 1 48 ? 1.093 1.116 0.250 1.00 0.15 29 ASN A C 18
ATOM 18658 O O . ASN A 1 48 ? 0.944 2.290 0.566 1.00 0.16 29 ASN A O 18
ATOM 18669 N N . ALA A 1 49 ? 0.948 0.674 -0.989 1.00 0.17 30 ALA A N 18
ATOM 18670 C CA . ALA A 1 49 ? 0.572 1.570 -2.081 1.00 0.18 30 ALA A CA 18
ATOM 18671 C C . ALA A 1 49 ? -0.611 2.446 -1.715 1.00 0.20 30 ALA A C 18
ATOM 18672 O O . ALA A 1 49 ? -0.585 3.635 -1.947 1.00 0.19 30 ALA A O 18
ATOM 18679 N N . CYS A 1 50 ? -1.633 1.856 -1.126 1.00 0.26 31 CYS A N 18
ATOM 18680 C CA . CYS A 1 50 ? -2.847 2.595 -0.789 1.00 0.30 31 CYS A CA 18
ATOM 18681 C C . CYS A 1 50 ? -2.619 3.613 0.314 1.00 0.32 31 CYS A C 18
ATOM 18682 O O . CYS A 1 50 ? -3.056 4.758 0.195 1.00 0.41 31 CYS A O 18
ATOM 18689 N N . GLY A 1 51 ? -1.928 3.223 1.370 1.00 0.28 32 GLY A N 18
ATOM 18690 C CA . GLY A 1 51 ? -1.646 4.181 2.420 1.00 0.29 32 GLY A CA 18
ATOM 18691 C C . GLY A 1 51 ? -0.591 5.183 1.995 1.00 0.30 32 GLY A C 18
ATOM 18692 O O . GLY A 1 51 ? -0.566 6.298 2.483 1.00 0.46 32 GLY A O 18
ATOM 18696 N N . LEU A 1 52 ? 0.288 4.785 1.089 1.00 0.19 33 LEU A N 18
ATOM 18697 C CA . LEU A 1 52 ? 1.266 5.707 0.522 1.00 0.16 33 LEU A CA 18
ATOM 18698 C C . LEU A 1 52 ? 0.553 6.665 -0.402 1.00 0.14 33 LEU A C 18
ATOM 18699 O O . LEU A 1 52 ? 0.774 7.875 -0.367 1.00 0.15 33 LEU A O 18
ATOM 18715 N N . TYR A 1 53 ? -0.341 6.117 -1.207 1.00 0.14 34 TYR A N 18
ATOM 18716 C CA . TYR A 1 53 ? -0.968 6.874 -2.239 1.00 0.16 34 TYR A CA 18
ATOM 18717 C C . TYR A 1 53 ? -1.975 7.856 -1.682 1.00 0.13 34 TYR A C 18
ATOM 18718 O O . TYR A 1 53 ? -1.969 9.025 -2.055 1.00 0.15 34 TYR A O 18
ATOM 18736 N N . TYR A 1 54 ? -2.851 7.388 -0.805 1.00 0.14 35 TYR A N 18
ATOM 18737 C CA . TYR A 1 54 ? -3.822 8.282 -0.180 1.00 0.17 35 TYR A CA 18
ATOM 18738 C C . TYR A 1 54 ? -3.112 9.396 0.578 1.00 0.16 35 TYR A C 18
ATOM 18739 O O . TYR A 1 54 ? -3.611 10.515 0.665 1.00 0.20 35 TYR A O 18
ATOM 18757 N N . LYS A 1 55 ? -1.923 9.117 1.074 1.00 0.15 36 LYS A N 18
ATOM 18758 C CA . LYS A 1 55 ? -1.209 10.093 1.870 1.00 0.21 36 LYS A CA 18
ATOM 18759 C C . LYS A 1 55 ? -0.711 11.196 0.976 1.00 0.22 36 LYS A C 18
ATOM 18760 O O . LYS A 1 55 ? -0.483 12.331 1.396 1.00 0.32 36 LYS A O 18
ATOM 18779 N N . LEU A 1 56 ? -0.573 10.831 -0.269 1.00 0.20 37 LEU A N 18
ATOM 18780 C CA . LEU A 1 56 ? -0.024 11.709 -1.273 1.00 0.24 37 LEU A CA 18
ATOM 18781 C C . LEU A 1 56 ? -1.146 12.395 -2.043 1.00 0.25 37 LEU A C 18
ATOM 18782 O O . LEU A 1 56 ? -1.040 13.558 -2.419 1.00 0.31 37 LEU A O 18
ATOM 18798 N N . HIS A 1 57 ? -2.218 11.648 -2.285 1.00 0.23 38 HIS A N 18
ATOM 18799 C CA . HIS A 1 57 ? -3.250 12.066 -3.227 1.00 0.28 38 HIS A CA 18
ATOM 18800 C C . HIS A 1 57 ? -4.655 12.170 -2.627 1.00 0.30 38 HIS A C 18
ATOM 18801 O O . HIS A 1 57 ? -5.598 12.512 -3.339 1.00 0.37 38 HIS A O 18
ATOM 18816 N N . ASN A 1 58 ? -4.794 11.866 -1.335 1.00 0.26 39 ASN A N 18
ATOM 18817 C CA . ASN A 1 58 ? -6.089 11.991 -0.628 1.00 0.30 39 ASN A CA 18
ATOM 18818 C C . ASN A 1 58 ? -7.159 11.069 -1.208 1.00 0.32 39 ASN A C 18
ATOM 18819 O O . ASN A 1 58 ? -8.353 11.340 -1.083 1.00 0.40 39 ASN A O 18
ATOM 18830 N N . VAL A 1 59 ? -6.729 9.975 -1.811 1.00 0.30 40 VAL A N 18
ATOM 18831 C CA . VAL A 1 59 ? -7.645 9.019 -2.433 1.00 0.38 40 VAL A CA 18
ATOM 18832 C C . VAL A 1 59 ? -7.027 7.634 -2.442 1.00 0.37 40 VAL A C 18
ATOM 18833 O O . VAL A 1 59 ? -5.819 7.491 -2.255 1.00 0.30 40 VAL A O 18
ATOM 18846 N N . ASN A 1 60 ? -7.855 6.623 -2.661 1.00 0.50 41 ASN A N 18
ATOM 18847 C CA . ASN A 1 60 ? -7.387 5.244 -2.679 1.00 0.55 41 ASN A CA 18
ATOM 18848 C C . ASN A 1 60 ? -6.534 4.987 -3.905 1.00 0.44 41 ASN A C 18
ATOM 18849 O O . ASN A 1 60 ? -6.588 5.746 -4.871 1.00 0.43 41 ASN A O 18
ATOM 18860 N N . ARG A 1 61 ? -5.764 3.909 -3.871 1.00 0.46 42 ARG A N 18
ATOM 18861 C CA . ARG A 1 61 ? -4.813 3.610 -4.930 1.00 0.39 42 ARG A CA 18
ATOM 18862 C C . ARG A 1 61 ? -5.416 2.590 -5.877 1.00 0.45 42 ARG A C 18
ATOM 18863 O O . ARG A 1 61 ? -5.449 1.402 -5.568 1.00 0.51 42 ARG A O 18
ATOM 18884 N N . PRO A 1 62 ? -5.926 3.035 -7.029 1.00 0.53 43 PRO A N 18
ATOM 18885 C CA . PRO A 1 62 ? -6.513 2.134 -8.015 1.00 0.67 43 PRO A CA 18
ATOM 18886 C C . PRO A 1 62 ? -5.514 1.099 -8.504 1.00 0.66 43 PRO A C 18
ATOM 18887 O O . PRO A 1 62 ? -4.491 1.435 -9.099 1.00 0.68 43 PRO A O 18
ATOM 18898 N N . LEU A 1 63 ? -5.828 -0.151 -8.243 1.00 0.72 44 LEU A N 18
ATOM 18899 C CA . LEU A 1 63 ? -5.037 -1.271 -8.734 1.00 0.73 44 LEU A CA 18
ATOM 18900 C C . LEU A 1 63 ? -5.931 -2.235 -9.488 1.00 1.12 44 LEU A C 18
ATOM 18901 O O . LEU A 1 63 ? -6.078 -2.138 -10.708 1.00 1.52 44 LEU A O 18
ATOM 18917 N N . THR A 1 64 ? -6.560 -3.122 -8.730 1.00 1.43 45 THR A N 18
ATOM 18918 C CA . THR A 1 64 ? -7.439 -4.156 -9.272 1.00 1.89 45 THR A CA 18
ATOM 18919 C C . THR A 1 64 ? -6.873 -4.843 -10.545 1.00 2.49 45 THR A C 18
ATOM 18920 O O . THR A 1 64 ? -7.646 -5.157 -11.454 1.00 3.12 45 THR A O 18
ATOM 18931 N N . MET A 1 65 ? -5.540 -5.085 -10.612 1.00 3.01 46 MET A N 18
ATOM 18932 C CA . MET A 1 65 ? -4.903 -5.652 -11.805 1.00 4.06 46 MET A CA 18
ATOM 18933 C C . MET A 1 65 ? -5.036 -4.707 -12.989 1.00 4.82 46 MET A C 18
ATOM 18934 O O . MET A 1 65 ? -4.137 -3.913 -13.283 1.00 5.29 46 MET A O 18
ATOM 18948 N N . LYS A 1 66 ? -6.162 -4.807 -13.659 1.00 5.35 47 LYS A N 18
ATOM 18949 C CA . LYS A 1 66 ? -6.510 -3.909 -14.742 1.00 6.39 47 LYS A CA 18
ATOM 18950 C C . LYS A 1 66 ? -7.894 -3.335 -14.489 1.00 6.45 47 LYS A C 18
ATOM 18951 O O . LYS A 1 66 ? -8.054 -2.133 -14.272 1.00 7.14 47 LYS A O 18
ATOM 18970 N N . LYS A 1 67 ? -8.890 -4.213 -14.512 1.00 6.06 48 LYS A N 18
ATOM 18971 C CA . LYS A 1 67 ? -10.256 -3.841 -14.174 1.00 6.40 48 LYS A CA 18
ATOM 18972 C C . LYS A 1 67 ? -11.109 -5.090 -13.973 1.00 6.04 48 LYS A C 18
ATOM 18973 O O . LYS A 1 67 ? -11.719 -5.592 -14.915 1.00 6.58 48 LYS A O 18
ATOM 18992 N N . GLU A 1 68 ? -11.126 -5.603 -12.750 1.00 5.38 49 GLU A N 18
ATOM 18993 C CA . GLU A 1 68 ? -11.936 -6.766 -12.427 1.00 5.42 49 GLU A CA 18
ATOM 18994 C C . GLU A 1 68 ? -12.766 -6.504 -11.173 1.00 5.55 49 GLU A C 18
ATOM 18995 O O . GLU A 1 68 ? -12.427 -7.030 -10.090 1.00 5.89 49 GLU A O 18
ATOM 19009 N N . MET A 1 1 ? 28.580 -7.604 -3.660 1.00 16.77 -18 MET A N 19
ATOM 19010 C CA . MET A 1 1 ? 27.605 -8.009 -4.698 1.00 16.30 -18 MET A CA 19
ATOM 19011 C C . MET A 1 1 ? 27.691 -7.083 -5.905 1.00 15.80 -18 MET A C 19
ATOM 19012 O O . MET A 1 1 ? 26.736 -6.382 -6.237 1.00 15.75 -18 MET A O 19
ATOM 19028 N N . ALA A 1 2 ? 28.844 -7.080 -6.561 1.00 15.58 -17 ALA A N 19
ATOM 19029 C CA . ALA A 1 2 ? 29.059 -6.223 -7.717 1.00 15.28 -17 ALA A CA 19
ATOM 19030 C C . ALA A 1 2 ? 28.581 -6.896 -8.997 1.00 14.65 -17 ALA A C 19
ATOM 19031 O O . ALA A 1 2 ? 28.186 -6.223 -9.947 1.00 14.54 -17 ALA A O 19
ATOM 19038 N N . HIS A 1 3 ? 28.608 -8.222 -9.015 1.00 14.40 -16 HIS A N 19
ATOM 19039 C CA . HIS A 1 3 ? 28.208 -8.973 -10.196 1.00 13.97 -16 HIS A CA 19
ATOM 19040 C C . HIS A 1 3 ? 26.690 -9.117 -10.244 1.00 13.40 -16 HIS A C 19
ATOM 19041 O O . HIS A 1 3 ? 26.071 -8.919 -11.289 1.00 13.34 -16 HIS A O 19
ATOM 19056 N N . HIS A 1 4 ? 26.095 -9.461 -9.111 1.00 13.18 -15 HIS A N 19
ATOM 19057 C CA . HIS A 1 4 ? 24.645 -9.547 -9.017 1.00 12.80 -15 HIS A CA 19
ATOM 19058 C C . HIS A 1 4 ? 24.159 -8.742 -7.819 1.00 12.10 -15 HIS A C 19
ATOM 19059 O O . HIS A 1 4 ? 24.670 -8.890 -6.712 1.00 12.11 -15 HIS A O 19
ATOM 19074 N N . HIS A 1 5 ? 23.187 -7.879 -8.053 1.00 11.67 -14 HIS A N 19
ATOM 19075 C CA . HIS A 1 5 ? 22.684 -6.994 -7.011 1.00 11.15 -14 HIS A CA 19
ATOM 19076 C C . HIS A 1 5 ? 21.362 -7.511 -6.463 1.00 10.45 -14 HIS A C 19
ATOM 19077 O O . HIS A 1 5 ? 20.546 -8.050 -7.210 1.00 10.24 -14 HIS A O 19
ATOM 19092 N N . HIS A 1 6 ? 21.160 -7.359 -5.159 1.00 10.29 -13 HIS A N 19
ATOM 19093 C CA . HIS A 1 6 ? 19.918 -7.796 -4.529 1.00 9.83 -13 HIS A CA 19
ATOM 19094 C C . HIS A 1 6 ? 18.791 -6.834 -4.891 1.00 9.17 -13 HIS A C 19
ATOM 19095 O O . HIS A 1 6 ? 18.806 -5.664 -4.513 1.00 9.24 -13 HIS A O 19
ATOM 19110 N N . HIS A 1 7 ? 17.827 -7.322 -5.652 1.00 8.78 -12 HIS A N 19
ATOM 19111 C CA . HIS A 1 7 ? 16.743 -6.477 -6.122 1.00 8.39 -12 HIS A CA 19
ATOM 19112 C C . HIS A 1 7 ? 15.586 -6.483 -5.142 1.00 7.80 -12 HIS A C 19
ATOM 19113 O O . HIS A 1 7 ? 14.689 -7.321 -5.220 1.00 7.91 -12 HIS A O 19
ATOM 19128 N N . HIS A 1 8 ? 15.619 -5.546 -4.214 1.00 7.48 -11 HIS A N 19
ATOM 19129 C CA . HIS A 1 8 ? 14.565 -5.413 -3.229 1.00 7.19 -11 HIS A CA 19
ATOM 19130 C C . HIS A 1 8 ? 13.554 -4.379 -3.700 1.00 6.46 -11 HIS A C 19
ATOM 19131 O O . HIS A 1 8 ? 13.878 -3.199 -3.833 1.00 6.49 -11 HIS A O 19
ATOM 19146 N N . SER A 1 9 ? 12.338 -4.826 -3.969 1.00 6.16 -10 SER A N 19
ATOM 19147 C CA . SER A 1 9 ? 11.276 -3.932 -4.397 1.00 5.80 -10 SER A CA 19
ATOM 19148 C C . SER A 1 9 ? 10.816 -3.064 -3.229 1.00 5.14 -10 SER A C 19
ATOM 19149 O O . SER A 1 9 ? 9.924 -3.444 -2.467 1.00 5.44 -10 SER A O 19
ATOM 19157 N N . SER A 1 10 ? 11.439 -1.905 -3.084 1.00 4.65 -9 SER A N 19
ATOM 19158 C CA . SER A 1 10 ? 11.150 -1.021 -1.973 1.00 4.40 -9 SER A CA 19
ATOM 19159 C C . SER A 1 10 ? 9.965 -0.111 -2.297 1.00 3.47 -9 SER A C 19
ATOM 19160 O O . SER A 1 10 ? 10.099 1.113 -2.359 1.00 3.79 -9 SER A O 19
ATOM 19168 N N . GLY A 1 11 ? 8.810 -0.725 -2.521 1.00 2.88 -8 GLY A N 19
ATOM 19169 C CA . GLY A 1 11 ? 7.594 0.032 -2.742 1.00 2.53 -8 GLY A CA 19
ATOM 19170 C C . GLY A 1 11 ? 7.085 0.639 -1.454 1.00 2.03 -8 GLY A C 19
ATOM 19171 O O . GLY A 1 11 ? 6.458 1.700 -1.457 1.00 2.46 -8 GLY A O 19
ATOM 19175 N N . LEU A 1 12 ? 7.382 -0.035 -0.347 1.00 1.44 -7 LEU A N 19
ATOM 19176 C CA . LEU A 1 12 ? 6.998 0.431 0.979 1.00 1.02 -7 LEU A CA 19
ATOM 19177 C C . LEU A 1 12 ? 7.904 1.582 1.424 1.00 1.01 -7 LEU A C 19
ATOM 19178 O O . LEU A 1 12 ? 8.601 1.507 2.434 1.00 1.40 -7 LEU A O 19
ATOM 19194 N N . GLU A 1 13 ? 7.871 2.650 0.646 1.00 1.01 -6 GLU A N 19
ATOM 19195 C CA . GLU A 1 13 ? 8.720 3.809 0.857 1.00 1.15 -6 GLU A CA 19
ATOM 19196 C C . GLU A 1 13 ? 8.082 4.787 1.842 1.00 1.03 -6 GLU A C 19
ATOM 19197 O O . GLU A 1 13 ? 8.765 5.612 2.453 1.00 1.77 -6 GLU A O 19
ATOM 19209 N N . VAL A 1 14 ? 6.770 4.681 1.993 1.00 0.68 -5 VAL A N 19
ATOM 19210 C CA . VAL A 1 14 ? 6.021 5.580 2.858 1.00 0.59 -5 VAL A CA 19
ATOM 19211 C C . VAL A 1 14 ? 6.203 5.194 4.330 1.00 0.89 -5 VAL A C 19
ATOM 19212 O O . VAL A 1 14 ? 5.910 4.072 4.735 1.00 1.67 -5 VAL A O 19
ATOM 19225 N N . LEU A 1 15 ? 6.719 6.118 5.123 1.00 0.83 -4 LEU A N 19
ATOM 19226 C CA . LEU A 1 15 ? 6.953 5.858 6.535 1.00 1.12 -4 LEU A CA 19
ATOM 19227 C C . LEU A 1 15 ? 6.109 6.787 7.402 1.00 1.15 -4 LEU A C 19
ATOM 19228 O O . LEU A 1 15 ? 5.803 6.476 8.555 1.00 1.67 -4 LEU A O 19
ATOM 19244 N N . PHE A 1 16 ? 5.721 7.919 6.833 1.00 1.03 -3 PHE A N 19
ATOM 19245 C CA . PHE A 1 16 ? 4.954 8.921 7.558 1.00 1.19 -3 PHE A CA 19
ATOM 19246 C C . PHE A 1 16 ? 3.468 8.579 7.552 1.00 1.23 -3 PHE A C 19
ATOM 19247 O O . PHE A 1 16 ? 2.940 8.096 6.547 1.00 2.17 -3 PHE A O 19
ATOM 19264 N N . GLN A 1 17 ? 2.815 8.813 8.688 1.00 0.89 -2 GLN A N 19
ATOM 19265 C CA . GLN A 1 17 ? 1.370 8.630 8.832 1.00 0.86 -2 GLN A CA 19
ATOM 19266 C C . GLN A 1 17 ? 0.935 7.236 8.392 1.00 1.00 -2 GLN A C 19
ATOM 19267 O O . GLN A 1 17 ? 0.324 7.076 7.335 1.00 1.69 -2 GLN A O 19
ATOM 19281 N N . GLY A 1 18 ? 1.257 6.229 9.195 1.00 0.85 -1 GLY A N 19
ATOM 19282 C CA . GLY A 1 18 ? 0.889 4.872 8.851 1.00 1.20 -1 GLY A CA 19
ATOM 19283 C C . GLY A 1 18 ? 1.314 3.855 9.894 1.00 0.93 -1 GLY A C 19
ATOM 19284 O O . GLY A 1 18 ? 2.492 3.786 10.250 1.00 1.43 -1 GLY A O 19
ATOM 19288 N N . PRO A 1 19 ? 0.363 3.063 10.412 1.00 0.95 0 PRO A N 19
ATOM 19289 C CA . PRO A 1 19 ? 0.647 1.967 11.346 1.00 1.19 0 PRO A CA 19
ATOM 19290 C C . PRO A 1 19 ? 1.205 0.733 10.632 1.00 1.08 0 PRO A C 19
ATOM 19291 O O . PRO A 1 19 ? 1.821 0.844 9.568 1.00 1.62 0 PRO A O 19
ATOM 19302 N N . ARG A 1 20 ? 0.998 -0.439 11.226 1.00 1.01 1 ARG A N 19
ATOM 19303 C CA . ARG A 1 20 ? 1.456 -1.689 10.641 1.00 1.19 1 ARG A CA 19
ATOM 19304 C C . ARG A 1 20 ? 0.603 -2.854 11.152 1.00 0.86 1 ARG A C 19
ATOM 19305 O O . ARG A 1 20 ? -0.023 -2.754 12.208 1.00 1.02 1 ARG A O 19
ATOM 19326 N N . ARG A 1 21 ? 0.588 -3.955 10.405 1.00 0.78 2 ARG A N 19
ATOM 19327 C CA . ARG A 1 21 ? -0.234 -5.117 10.749 1.00 0.56 2 ARG A CA 19
ATOM 19328 C C . ARG A 1 21 ? 0.348 -6.351 10.057 1.00 0.65 2 ARG A C 19
ATOM 19329 O O . ARG A 1 21 ? 1.334 -6.231 9.325 1.00 1.49 2 ARG A O 19
ATOM 19350 N N . ALA A 1 22 ? -0.208 -7.530 10.313 1.00 0.64 3 ALA A N 19
ATOM 19351 C CA . ALA A 1 22 ? 0.151 -8.713 9.535 1.00 0.58 3 ALA A CA 19
ATOM 19352 C C . ALA A 1 22 ? -1.056 -9.658 9.430 1.00 0.60 3 ALA A C 19
ATOM 19353 O O . ALA A 1 22 ? -2.022 -9.490 10.179 1.00 1.09 3 ALA A O 19
ATOM 19360 N N . GLY A 1 23 ? -1.010 -10.656 8.528 1.00 0.44 4 GLY A N 19
ATOM 19361 C CA . GLY A 1 23 ? -2.170 -11.500 8.286 1.00 0.52 4 GLY A CA 19
ATOM 19362 C C . GLY A 1 23 ? -3.428 -10.700 7.993 1.00 0.39 4 GLY A C 19
ATOM 19363 O O . GLY A 1 23 ? -4.513 -11.047 8.460 1.00 0.54 4 GLY A O 19
ATOM 19367 N N . THR A 1 24 ? -3.289 -9.629 7.222 1.00 0.26 5 THR A N 19
ATOM 19368 C CA . THR A 1 24 ? -4.400 -8.724 6.981 1.00 0.18 5 THR A CA 19
ATOM 19369 C C . THR A 1 24 ? -4.727 -8.642 5.491 1.00 0.14 5 THR A C 19
ATOM 19370 O O . THR A 1 24 ? -4.073 -9.291 4.676 1.00 0.15 5 THR A O 19
ATOM 19381 N N . CYS A 1 25 ? -5.750 -7.862 5.145 1.00 0.15 6 CYS A N 19
ATOM 19382 C CA . CYS A 1 25 ? -6.141 -7.659 3.756 1.00 0.14 6 CYS A CA 19
ATOM 19383 C C . CYS A 1 25 ? -6.380 -6.185 3.471 1.00 0.13 6 CYS A C 19
ATOM 19384 O O . CYS A 1 25 ? -6.742 -5.421 4.368 1.00 0.15 6 CYS A O 19
ATOM 19392 N N . CYS A 1 26 ? -6.169 -5.785 2.219 1.00 0.12 7 CYS A N 19
ATOM 19393 C CA . CYS A 1 26 ? -6.196 -4.372 1.870 1.00 0.11 7 CYS A CA 19
ATOM 19394 C C . CYS A 1 26 ? -7.627 -3.880 1.622 1.00 0.10 7 CYS A C 19
ATOM 19395 O O . CYS A 1 26 ? -8.336 -4.437 0.783 1.00 0.10 7 CYS A O 19
ATOM 19402 N N . ALA A 1 27 ? -8.023 -2.826 2.363 1.00 0.13 8 ALA A N 19
ATOM 19403 C CA . ALA A 1 27 ? -9.342 -2.173 2.266 1.00 0.17 8 ALA A CA 19
ATOM 19404 C C . ALA A 1 27 ? -9.629 -1.576 0.891 1.00 0.21 8 ALA A C 19
ATOM 19405 O O . ALA A 1 27 ? -10.434 -0.656 0.765 1.00 0.31 8 ALA A O 19
ATOM 19412 N N . ASN A 1 28 ? -8.988 -2.090 -0.128 1.00 0.18 9 ASN A N 19
ATOM 19413 C CA . ASN A 1 28 ? -9.082 -1.496 -1.444 1.00 0.23 9 ASN A CA 19
ATOM 19414 C C . ASN A 1 28 ? -8.709 -2.486 -2.536 1.00 0.24 9 ASN A C 19
ATOM 19415 O O . ASN A 1 28 ? -9.424 -2.615 -3.526 1.00 0.32 9 ASN A O 19
ATOM 19426 N N . CYS A 1 29 ? -7.591 -3.192 -2.376 1.00 0.21 10 CYS A N 19
ATOM 19427 C CA . CYS A 1 29 ? -7.141 -4.057 -3.457 1.00 0.28 10 CYS A CA 19
ATOM 19428 C C . CYS A 1 29 ? -6.982 -5.514 -2.996 1.00 0.22 10 CYS A C 19
ATOM 19429 O O . CYS A 1 29 ? -6.463 -6.352 -3.732 1.00 0.31 10 CYS A O 19
ATOM 19436 N N . GLN A 1 30 ? -7.470 -5.785 -1.778 1.00 0.18 11 GLN A N 19
ATOM 19437 C CA . GLN A 1 30 ? -7.481 -7.115 -1.144 1.00 0.21 11 GLN A CA 19
ATOM 19438 C C . GLN A 1 30 ? -6.224 -7.971 -1.363 1.00 0.26 11 GLN A C 19
ATOM 19439 O O . GLN A 1 30 ? -6.290 -9.196 -1.262 1.00 0.34 11 GLN A O 19
ATOM 19453 N N . THR A 1 31 ? -5.089 -7.350 -1.658 1.00 0.25 12 THR A N 19
ATOM 19454 C CA . THR A 1 31 ? -3.826 -8.045 -1.583 1.00 0.26 12 THR A CA 19
ATOM 19455 C C . THR A 1 31 ? -3.551 -8.381 -0.131 1.00 0.21 12 THR A C 19
ATOM 19456 O O . THR A 1 31 ? -4.052 -7.710 0.780 1.00 0.19 12 THR A O 19
ATOM 19467 N N . THR A 1 32 ? -2.783 -9.418 0.076 1.00 0.22 13 THR A N 19
ATOM 19468 C CA . THR A 1 32 ? -2.410 -9.832 1.411 1.00 0.23 13 THR A CA 19
ATOM 19469 C C . THR A 1 32 ? -0.915 -10.006 1.487 1.00 0.26 13 THR A C 19
ATOM 19470 O O . THR A 1 32 ? -0.354 -10.384 2.517 1.00 0.42 13 THR A O 19
ATOM 19481 N N . THR A 1 33 ? -0.284 -9.699 0.378 1.00 0.22 14 THR A N 19
ATOM 19482 C CA . THR A 1 33 ? 1.136 -9.743 0.267 1.00 0.26 14 THR A CA 19
ATOM 19483 C C . THR A 1 33 ? 1.703 -8.357 0.511 1.00 0.23 14 THR A C 19
ATOM 19484 O O . THR A 1 33 ? 2.169 -7.682 -0.410 1.00 0.36 14 THR A O 19
ATOM 19495 N N . THR A 1 34 ? 1.654 -7.935 1.756 1.00 0.17 15 THR A N 19
ATOM 19496 C CA . THR A 1 34 ? 2.056 -6.587 2.110 1.00 0.17 15 THR A CA 19
ATOM 19497 C C . THR A 1 34 ? 2.640 -6.563 3.519 1.00 0.20 15 THR A C 19
ATOM 19498 O O . THR A 1 34 ? 2.088 -7.165 4.437 1.00 0.26 15 THR A O 19
ATOM 19509 N N . THR A 1 35 ? 3.772 -5.893 3.678 1.00 0.25 16 THR A N 19
ATOM 19510 C CA . THR A 1 35 ? 4.434 -5.820 4.970 1.00 0.31 16 THR A CA 19
ATOM 19511 C C . THR A 1 35 ? 4.131 -4.491 5.662 1.00 0.25 16 THR A C 19
ATOM 19512 O O . THR A 1 35 ? 4.434 -4.302 6.840 1.00 0.30 16 THR A O 19
ATOM 19523 N N . LEU A 1 36 ? 3.508 -3.579 4.927 1.00 0.21 17 LEU A N 19
ATOM 19524 C CA . LEU A 1 36 ? 3.279 -2.221 5.435 1.00 0.21 17 LEU A CA 19
ATOM 19525 C C . LEU A 1 36 ? 1.792 -1.873 5.403 1.00 0.18 17 LEU A C 19
ATOM 19526 O O . LEU A 1 36 ? 1.315 -1.196 4.491 1.00 0.29 17 LEU A O 19
ATOM 19542 N N . TRP A 1 37 ? 1.069 -2.358 6.401 1.00 0.13 18 TRP A N 19
ATOM 19543 C CA . TRP A 1 37 ? -0.357 -2.108 6.509 1.00 0.11 18 TRP A CA 19
ATOM 19544 C C . TRP A 1 37 ? -0.644 -0.756 7.168 1.00 0.12 18 TRP A C 19
ATOM 19545 O O . TRP A 1 37 ? -0.645 -0.629 8.393 1.00 0.18 18 TRP A O 19
ATOM 19566 N N . ARG A 1 38 ? -0.886 0.245 6.331 1.00 0.12 19 ARG A N 19
ATOM 19567 C CA . ARG A 1 38 ? -1.277 1.595 6.790 1.00 0.13 19 ARG A CA 19
ATOM 19568 C C . ARG A 1 38 ? -2.793 1.666 6.966 1.00 0.13 19 ARG A C 19
ATOM 19569 O O . ARG A 1 38 ? -3.503 0.719 6.635 1.00 0.15 19 ARG A O 19
ATOM 19590 N N . ARG A 1 39 ? -3.286 2.772 7.514 1.00 0.15 20 ARG A N 19
ATOM 19591 C CA . ARG A 1 39 ? -4.718 2.925 7.749 1.00 0.17 20 ARG A CA 19
ATOM 19592 C C . ARG A 1 39 ? -5.307 3.988 6.821 1.00 0.19 20 ARG A C 19
ATOM 19593 O O . ARG A 1 39 ? -4.638 4.961 6.464 1.00 0.25 20 ARG A O 19
ATOM 19614 N N . ASN A 1 40 ? -6.557 3.785 6.436 1.00 0.18 21 ASN A N 19
ATOM 19615 C CA . ASN A 1 40 ? -7.245 4.706 5.519 1.00 0.18 21 ASN A CA 19
ATOM 19616 C C . ASN A 1 40 ? -8.124 5.672 6.329 1.00 0.17 21 ASN A C 19
ATOM 19617 O O . ASN A 1 40 ? -8.034 5.660 7.551 1.00 0.17 21 ASN A O 19
ATOM 19628 N N . ALA A 1 41 ? -9.016 6.442 5.675 1.00 0.19 22 ALA A N 19
ATOM 19629 C CA . ALA A 1 41 ? -9.803 7.487 6.351 1.00 0.24 22 ALA A CA 19
ATOM 19630 C C . ALA A 1 41 ? -10.622 6.968 7.539 1.00 0.26 22 ALA A C 19
ATOM 19631 O O . ALA A 1 41 ? -10.885 7.709 8.489 1.00 0.36 22 ALA A O 19
ATOM 19638 N N . ASN A 1 42 ? -11.007 5.700 7.497 1.00 0.25 23 ASN A N 19
ATOM 19639 C CA . ASN A 1 42 ? -11.835 5.108 8.536 1.00 0.33 23 ASN A CA 19
ATOM 19640 C C . ASN A 1 42 ? -10.919 4.436 9.529 1.00 0.24 23 ASN A C 19
ATOM 19641 O O . ASN A 1 42 ? -11.323 3.968 10.592 1.00 0.35 23 ASN A O 19
ATOM 19652 N N . GLY A 1 43 ? -9.662 4.424 9.150 1.00 0.17 24 GLY A N 19
ATOM 19653 C CA . GLY A 1 43 ? -8.660 3.694 9.871 1.00 0.20 24 GLY A CA 19
ATOM 19654 C C . GLY A 1 43 ? -8.647 2.255 9.439 1.00 0.18 24 GLY A C 19
ATOM 19655 O O . GLY A 1 43 ? -8.295 1.356 10.205 1.00 0.22 24 GLY A O 19
ATOM 19659 N N . ASP A 1 44 ? -9.029 2.048 8.194 1.00 0.15 25 ASP A N 19
ATOM 19660 C CA . ASP A 1 44 ? -9.118 0.705 7.643 1.00 0.16 25 ASP A CA 19
ATOM 19661 C C . ASP A 1 44 ? -7.790 0.338 7.009 1.00 0.16 25 ASP A C 19
ATOM 19662 O O . ASP A 1 44 ? -7.148 1.162 6.363 1.00 0.26 25 ASP A O 19
ATOM 19671 N N . PRO A 1 45 ? -7.374 -0.900 7.215 1.00 0.11 26 PRO A N 19
ATOM 19672 C CA . PRO A 1 45 ? -6.074 -1.411 6.777 1.00 0.10 26 PRO A CA 19
ATOM 19673 C C . PRO A 1 45 ? -5.889 -1.368 5.265 1.00 0.08 26 PRO A C 19
ATOM 19674 O O . PRO A 1 45 ? -6.755 -1.800 4.510 1.00 0.11 26 PRO A O 19
ATOM 19685 N N . VAL A 1 46 ? -4.737 -0.888 4.830 1.00 0.07 27 VAL A N 19
ATOM 19686 C CA . VAL A 1 46 ? -4.439 -0.805 3.399 1.00 0.08 27 VAL A CA 19
ATOM 19687 C C . VAL A 1 46 ? -3.006 -1.211 3.169 1.00 0.10 27 VAL A C 19
ATOM 19688 O O . VAL A 1 46 ? -2.149 -1.016 4.030 1.00 0.11 27 VAL A O 19
ATOM 19701 N N . CYS A 1 47 ? -2.749 -1.782 2.008 1.00 0.12 28 CYS A N 19
ATOM 19702 C CA . CYS A 1 47 ? -1.424 -2.230 1.671 1.00 0.15 28 CYS A CA 19
ATOM 19703 C C . CYS A 1 47 ? -0.573 -0.978 1.426 1.00 0.13 28 CYS A C 19
ATOM 19704 O O . CYS A 1 47 ? -1.149 0.106 1.278 1.00 0.15 28 CYS A O 19
ATOM 19711 N N . ASN A 1 48 ? 0.761 -1.088 1.368 1.00 0.13 29 ASN A N 19
ATOM 19712 C CA . ASN A 1 48 ? 1.595 0.099 1.293 1.00 0.17 29 ASN A CA 19
ATOM 19713 C C . ASN A 1 48 ? 1.172 0.995 0.162 1.00 0.15 29 ASN A C 19
ATOM 19714 O O . ASN A 1 48 ? 1.030 2.180 0.360 1.00 0.16 29 ASN A O 19
ATOM 19725 N N . ALA A 1 49 ? 0.965 0.435 -0.999 1.00 0.17 30 ALA A N 19
ATOM 19726 C CA . ALA A 1 49 ? 0.547 1.228 -2.149 1.00 0.18 30 ALA A CA 19
ATOM 19727 C C . ALA A 1 49 ? -0.707 2.058 -1.872 1.00 0.20 30 ALA A C 19
ATOM 19728 O O . ALA A 1 49 ? -0.732 3.246 -2.162 1.00 0.19 30 ALA A O 19
ATOM 19735 N N . CYS A 1 50 ? -1.743 1.445 -1.309 1.00 0.26 31 CYS A N 19
ATOM 19736 C CA . CYS A 1 50 ? -3.010 2.154 -1.117 1.00 0.30 31 CYS A CA 19
ATOM 19737 C C . CYS A 1 50 ? -2.952 3.093 0.090 1.00 0.32 31 CYS A C 19
ATOM 19738 O O . CYS A 1 50 ? -3.672 4.086 0.135 1.00 0.41 31 CYS A O 19
ATOM 19745 N N . GLY A 1 51 ? -2.085 2.794 1.052 1.00 0.28 32 GLY A N 19
ATOM 19746 C CA . GLY A 1 51 ? -1.833 3.747 2.133 1.00 0.29 32 GLY A CA 19
ATOM 19747 C C . GLY A 1 51 ? -0.841 4.823 1.728 1.00 0.30 32 GLY A C 19
ATOM 19748 O O . GLY A 1 51 ? -0.915 5.948 2.196 1.00 0.46 32 GLY A O 19
ATOM 19752 N N . LEU A 1 52 ? 0.095 4.470 0.863 1.00 0.19 33 LEU A N 19
ATOM 19753 C CA . LEU A 1 52 ? 1.093 5.415 0.373 1.00 0.16 33 LEU A CA 19
ATOM 19754 C C . LEU A 1 52 ? 0.420 6.389 -0.554 1.00 0.14 33 LEU A C 19
ATOM 19755 O O . LEU A 1 52 ? 0.602 7.598 -0.438 1.00 0.15 33 LEU A O 19
ATOM 19771 N N . TYR A 1 53 ? -0.405 5.861 -1.451 1.00 0.14 34 TYR A N 19
ATOM 19772 C CA . TYR A 1 53 ? -0.977 6.672 -2.474 1.00 0.16 34 TYR A CA 19
ATOM 19773 C C . TYR A 1 53 ? -1.964 7.664 -1.889 1.00 0.13 34 TYR A C 19
ATOM 19774 O O . TYR A 1 53 ? -1.977 8.843 -2.253 1.00 0.15 34 TYR A O 19
ATOM 19792 N N . TYR A 1 54 ? -2.786 7.173 -0.982 1.00 0.14 35 TYR A N 19
ATOM 19793 C CA . TYR A 1 54 ? -3.777 7.997 -0.311 1.00 0.17 35 TYR A CA 19
ATOM 19794 C C . TYR A 1 54 ? -3.130 9.133 0.459 1.00 0.16 35 TYR A C 19
ATOM 19795 O O . TYR A 1 54 ? -3.741 10.179 0.670 1.00 0.20 35 TYR A O 19
ATOM 19813 N N . LYS A 1 55 ? -1.890 8.949 0.859 1.00 0.15 36 LYS A N 19
ATOM 19814 C CA . LYS A 1 55 ? -1.212 9.968 1.624 1.00 0.21 36 LYS A CA 19
ATOM 19815 C C . LYS A 1 55 ? -0.774 11.089 0.720 1.00 0.22 36 LYS A C 19
ATOM 19816 O O . LYS A 1 55 ? -0.798 12.264 1.088 1.00 0.32 36 LYS A O 19
ATOM 19835 N N . LEU A 1 56 ? -0.371 10.703 -0.468 1.00 0.20 37 LEU A N 19
ATOM 19836 C CA . LEU A 1 56 ? 0.087 11.649 -1.453 1.00 0.24 37 LEU A CA 19
ATOM 19837 C C . LEU A 1 56 ? -1.089 12.417 -2.031 1.00 0.25 37 LEU A C 19
ATOM 19838 O O . LEU A 1 56 ? -1.017 13.624 -2.252 1.00 0.31 37 LEU A O 19
ATOM 19854 N N . HIS A 1 57 ? -2.180 11.697 -2.274 1.00 0.23 38 HIS A N 19
ATOM 19855 C CA . HIS A 1 57 ? -3.231 12.186 -3.158 1.00 0.28 38 HIS A CA 19
ATOM 19856 C C . HIS A 1 57 ? -4.606 12.300 -2.500 1.00 0.30 38 HIS A C 19
ATOM 19857 O O . HIS A 1 57 ? -5.559 12.724 -3.155 1.00 0.37 38 HIS A O 19
ATOM 19872 N N . ASN A 1 58 ? -4.711 11.909 -1.228 1.00 0.26 39 ASN A N 19
ATOM 19873 C CA . ASN A 1 58 ? -5.984 12.004 -0.476 1.00 0.30 39 ASN A CA 19
ATOM 19874 C C . ASN A 1 58 ? -7.016 11.032 -1.007 1.00 0.32 39 ASN A C 19
ATOM 19875 O O . ASN A 1 58 ? -8.203 11.152 -0.705 1.00 0.40 39 ASN A O 19
ATOM 19886 N N . VAL A 1 59 ? -6.575 10.081 -1.797 1.00 0.30 40 VAL A N 19
ATOM 19887 C CA . VAL A 1 59 ? -7.486 9.093 -2.357 1.00 0.38 40 VAL A CA 19
ATOM 19888 C C . VAL A 1 59 ? -6.823 7.750 -2.430 1.00 0.37 40 VAL A C 19
ATOM 19889 O O . VAL A 1 59 ? -5.601 7.657 -2.477 1.00 0.30 40 VAL A O 19
ATOM 19902 N N . ASN A 1 60 ? -7.634 6.715 -2.452 1.00 0.50 41 ASN A N 19
ATOM 19903 C CA . ASN A 1 60 ? -7.122 5.369 -2.476 1.00 0.55 41 ASN A CA 19
ATOM 19904 C C . ASN A 1 60 ? -6.503 5.102 -3.828 1.00 0.44 41 ASN A C 19
ATOM 19905 O O . ASN A 1 60 ? -6.806 5.797 -4.800 1.00 0.43 41 ASN A O 19
ATOM 19916 N N . ARG A 1 61 ? -5.652 4.098 -3.895 1.00 0.46 42 ARG A N 19
ATOM 19917 C CA . ARG A 1 61 ? -4.879 3.863 -5.099 1.00 0.39 42 ARG A CA 19
ATOM 19918 C C . ARG A 1 61 ? -5.687 3.056 -6.096 1.00 0.45 42 ARG A C 19
ATOM 19919 O O . ARG A 1 61 ? -6.031 1.907 -5.813 1.00 0.51 42 ARG A O 19
ATOM 19940 N N . PRO A 1 62 ? -6.040 3.649 -7.254 1.00 0.53 43 PRO A N 19
ATOM 19941 C CA . PRO A 1 62 ? -6.659 2.898 -8.345 1.00 0.67 43 PRO A CA 19
ATOM 19942 C C . PRO A 1 62 ? -5.808 1.699 -8.714 1.00 0.66 43 PRO A C 19
ATOM 19943 O O . PRO A 1 62 ? -4.673 1.840 -9.172 1.00 0.68 43 PRO A O 19
ATOM 19954 N N . LEU A 1 63 ? -6.380 0.531 -8.525 1.00 0.72 44 LEU A N 19
ATOM 19955 C CA . LEU A 1 63 ? -5.648 -0.710 -8.579 1.00 0.73 44 LEU A CA 19
ATOM 19956 C C . LEU A 1 63 ? -6.633 -1.836 -8.825 1.00 1.12 44 LEU A C 19
ATOM 19957 O O . LEU A 1 63 ? -7.592 -1.671 -9.585 1.00 1.52 44 LEU A O 19
ATOM 19973 N N . THR A 1 64 ? -6.377 -2.973 -8.191 1.00 1.43 45 THR A N 19
ATOM 19974 C CA . THR A 1 64 ? -7.333 -4.071 -8.105 1.00 1.89 45 THR A CA 19
ATOM 19975 C C . THR A 1 64 ? -7.366 -4.908 -9.375 1.00 2.49 45 THR A C 19
ATOM 19976 O O . THR A 1 64 ? -7.266 -6.134 -9.338 1.00 3.12 45 THR A O 19
ATOM 19987 N N . MET A 1 65 ? -7.503 -4.229 -10.478 1.00 3.01 46 MET A N 19
ATOM 19988 C CA . MET A 1 65 ? -7.587 -4.853 -11.781 1.00 4.06 46 MET A CA 19
ATOM 19989 C C . MET A 1 65 ? -7.307 -3.793 -12.836 1.00 4.82 46 MET A C 19
ATOM 19990 O O . MET A 1 65 ? -7.287 -2.604 -12.520 1.00 5.29 46 MET A O 19
ATOM 20004 N N . LYS A 1 66 ? -7.054 -4.216 -14.064 1.00 5.35 47 LYS A N 19
ATOM 20005 C CA . LYS A 1 66 ? -6.839 -3.285 -15.161 1.00 6.39 47 LYS A CA 19
ATOM 20006 C C . LYS A 1 66 ? -8.161 -2.630 -15.550 1.00 6.45 47 LYS A C 19
ATOM 20007 O O . LYS A 1 66 ? -8.759 -2.967 -16.572 1.00 7.14 47 LYS A O 19
ATOM 20026 N N . LYS A 1 67 ? -8.591 -1.693 -14.707 1.00 6.06 48 LYS A N 19
ATOM 20027 C CA . LYS A 1 67 ? -9.874 -1.005 -14.846 1.00 6.40 48 LYS A CA 19
ATOM 20028 C C . LYS A 1 67 ? -11.046 -1.987 -14.802 1.00 6.04 48 LYS A C 19
ATOM 20029 O O . LYS A 1 67 ? -11.557 -2.402 -15.844 1.00 6.58 48 LYS A O 19
ATOM 20048 N N . GLU A 1 68 ? -11.473 -2.365 -13.598 1.00 5.38 49 GLU A N 19
ATOM 20049 C CA . GLU A 1 68 ? -12.619 -3.244 -13.454 1.00 5.42 49 GLU A CA 19
ATOM 20050 C C . GLU A 1 68 ? -13.793 -2.479 -12.865 1.00 5.55 49 GLU A C 19
ATOM 20051 O O . GLU A 1 68 ? -13.718 -2.083 -11.682 1.00 5.89 49 GLU A O 19
ATOM 20065 N N . MET A 1 1 ? 11.847 -23.583 3.879 1.00 16.77 -18 MET A N 20
ATOM 20066 C CA . MET A 1 1 ? 10.846 -24.034 2.886 1.00 16.30 -18 MET A CA 20
ATOM 20067 C C . MET A 1 1 ? 10.600 -22.962 1.830 1.00 15.80 -18 MET A C 20
ATOM 20068 O O . MET A 1 1 ? 10.583 -23.250 0.633 1.00 15.75 -18 MET A O 20
ATOM 20084 N N . ALA A 1 2 ? 10.411 -21.727 2.273 1.00 15.58 -17 ALA A N 20
ATOM 20085 C CA . ALA A 1 2 ? 10.086 -20.637 1.366 1.00 15.28 -17 ALA A CA 20
ATOM 20086 C C . ALA A 1 2 ? 11.345 -19.998 0.795 1.00 14.65 -17 ALA A C 20
ATOM 20087 O O . ALA A 1 2 ? 12.406 -20.029 1.418 1.00 14.54 -17 ALA A O 20
ATOM 20094 N N . HIS A 1 3 ? 11.220 -19.441 -0.401 1.00 14.40 -16 HIS A N 20
ATOM 20095 C CA . HIS A 1 3 ? 12.310 -18.716 -1.041 1.00 13.97 -16 HIS A CA 20
ATOM 20096 C C . HIS A 1 3 ? 11.777 -17.440 -1.674 1.00 13.40 -16 HIS A C 20
ATOM 20097 O O . HIS A 1 3 ? 10.870 -17.489 -2.505 1.00 13.34 -16 HIS A O 20
ATOM 20112 N N . HIS A 1 4 ? 12.332 -16.304 -1.284 1.00 13.18 -15 HIS A N 20
ATOM 20113 C CA . HIS A 1 4 ? 11.885 -15.020 -1.814 1.00 12.80 -15 HIS A CA 20
ATOM 20114 C C . HIS A 1 4 ? 12.581 -14.710 -3.139 1.00 12.10 -15 HIS A C 20
ATOM 20115 O O . HIS A 1 4 ? 13.397 -13.793 -3.242 1.00 12.11 -15 HIS A O 20
ATOM 20130 N N . HIS A 1 5 ? 12.249 -15.494 -4.154 1.00 11.67 -14 HIS A N 20
ATOM 20131 C CA . HIS A 1 5 ? 12.830 -15.325 -5.478 1.00 11.15 -14 HIS A CA 20
ATOM 20132 C C . HIS A 1 5 ? 12.083 -14.237 -6.243 1.00 10.45 -14 HIS A C 20
ATOM 20133 O O . HIS A 1 5 ? 12.677 -13.480 -7.010 1.00 10.24 -14 HIS A O 20
ATOM 20148 N N . HIS A 1 6 ? 10.781 -14.161 -6.017 1.00 10.29 -13 HIS A N 20
ATOM 20149 C CA . HIS A 1 6 ? 9.952 -13.141 -6.637 1.00 9.83 -13 HIS A CA 20
ATOM 20150 C C . HIS A 1 6 ? 8.999 -12.550 -5.607 1.00 9.17 -13 HIS A C 20
ATOM 20151 O O . HIS A 1 6 ? 8.532 -13.254 -4.711 1.00 9.24 -13 HIS A O 20
ATOM 20166 N N . HIS A 1 7 ? 8.720 -11.264 -5.724 1.00 8.78 -12 HIS A N 20
ATOM 20167 C CA . HIS A 1 7 ? 7.827 -10.596 -4.787 1.00 8.39 -12 HIS A CA 20
ATOM 20168 C C . HIS A 1 7 ? 7.237 -9.339 -5.418 1.00 7.80 -12 HIS A C 20
ATOM 20169 O O . HIS A 1 7 ? 6.177 -8.866 -5.003 1.00 7.91 -12 HIS A O 20
ATOM 20184 N N . HIS A 1 8 ? 7.944 -8.812 -6.424 1.00 7.48 -11 HIS A N 20
ATOM 20185 C CA . HIS A 1 8 ? 7.527 -7.622 -7.175 1.00 7.19 -11 HIS A CA 20
ATOM 20186 C C . HIS A 1 8 ? 7.690 -6.355 -6.344 1.00 6.46 -11 HIS A C 20
ATOM 20187 O O . HIS A 1 8 ? 8.543 -5.517 -6.639 1.00 6.49 -11 HIS A O 20
ATOM 20202 N N . SER A 1 9 ? 6.881 -6.218 -5.310 1.00 6.16 -10 SER A N 20
ATOM 20203 C CA . SER A 1 9 ? 6.953 -5.064 -4.433 1.00 5.80 -10 SER A CA 20
ATOM 20204 C C . SER A 1 9 ? 8.077 -5.251 -3.416 1.00 5.14 -10 SER A C 20
ATOM 20205 O O . SER A 1 9 ? 8.040 -6.177 -2.601 1.00 5.44 -10 SER A O 20
ATOM 20213 N N . SER A 1 10 ? 9.079 -4.389 -3.480 1.00 4.65 -9 SER A N 20
ATOM 20214 C CA . SER A 1 10 ? 10.225 -4.488 -2.594 1.00 4.40 -9 SER A CA 20
ATOM 20215 C C . SER A 1 10 ? 10.265 -3.303 -1.632 1.00 3.47 -9 SER A C 20
ATOM 20216 O O . SER A 1 10 ? 10.383 -3.478 -0.417 1.00 3.79 -9 SER A O 20
ATOM 20224 N N . GLY A 1 11 ? 10.153 -2.099 -2.177 1.00 2.88 -8 GLY A N 20
ATOM 20225 C CA . GLY A 1 11 ? 10.177 -0.907 -1.356 1.00 2.53 -8 GLY A CA 20
ATOM 20226 C C . GLY A 1 11 ? 8.828 -0.618 -0.735 1.00 2.03 -8 GLY A C 20
ATOM 20227 O O . GLY A 1 11 ? 8.086 0.239 -1.212 1.00 2.46 -8 GLY A O 20
ATOM 20231 N N . LEU A 1 12 ? 8.501 -1.349 0.316 1.00 1.44 -7 LEU A N 20
ATOM 20232 C CA . LEU A 1 12 ? 7.237 -1.167 1.008 1.00 1.02 -7 LEU A CA 20
ATOM 20233 C C . LEU A 1 12 ? 7.397 -0.188 2.164 1.00 1.01 -7 LEU A C 20
ATOM 20234 O O . LEU A 1 12 ? 7.474 -0.591 3.326 1.00 1.40 -7 LEU A O 20
ATOM 20250 N N . GLU A 1 13 ? 7.455 1.100 1.839 1.00 1.01 -6 GLU A N 20
ATOM 20251 C CA . GLU A 1 13 ? 7.581 2.140 2.852 1.00 1.15 -6 GLU A CA 20
ATOM 20252 C C . GLU A 1 13 ? 7.105 3.489 2.317 1.00 1.03 -6 GLU A C 20
ATOM 20253 O O . GLU A 1 13 ? 7.294 3.798 1.141 1.00 1.77 -6 GLU A O 20
ATOM 20265 N N . VAL A 1 14 ? 6.458 4.269 3.180 1.00 0.68 -5 VAL A N 20
ATOM 20266 C CA . VAL A 1 14 ? 6.071 5.637 2.839 1.00 0.59 -5 VAL A CA 20
ATOM 20267 C C . VAL A 1 14 ? 6.594 6.601 3.906 1.00 0.89 -5 VAL A C 20
ATOM 20268 O O . VAL A 1 14 ? 6.355 7.813 3.848 1.00 1.67 -5 VAL A O 20
ATOM 20281 N N . LEU A 1 15 ? 7.307 6.028 4.882 1.00 0.83 -4 LEU A N 20
ATOM 20282 C CA . LEU A 1 15 ? 7.937 6.772 5.981 1.00 1.12 -4 LEU A CA 20
ATOM 20283 C C . LEU A 1 15 ? 6.921 7.179 7.049 1.00 1.15 -4 LEU A C 20
ATOM 20284 O O . LEU A 1 15 ? 6.982 6.697 8.180 1.00 1.67 -4 LEU A O 20
ATOM 20300 N N . PHE A 1 16 ? 5.983 8.044 6.693 1.00 1.03 -3 PHE A N 20
ATOM 20301 C CA . PHE A 1 16 ? 5.001 8.542 7.653 1.00 1.19 -3 PHE A CA 20
ATOM 20302 C C . PHE A 1 16 ? 3.764 7.643 7.715 1.00 1.23 -3 PHE A C 20
ATOM 20303 O O . PHE A 1 16 ? 3.668 6.658 6.982 1.00 2.17 -3 PHE A O 20
ATOM 20320 N N . GLN A 1 17 ? 2.827 7.999 8.601 1.00 0.89 -2 GLN A N 20
ATOM 20321 C CA . GLN A 1 17 ? 1.606 7.222 8.825 1.00 0.86 -2 GLN A CA 20
ATOM 20322 C C . GLN A 1 17 ? 1.956 5.828 9.360 1.00 1.00 -2 GLN A C 20
ATOM 20323 O O . GLN A 1 17 ? 2.280 4.922 8.592 1.00 1.69 -2 GLN A O 20
ATOM 20337 N N . GLY A 1 18 ? 1.885 5.668 10.680 1.00 0.85 -1 GLY A N 20
ATOM 20338 C CA . GLY A 1 18 ? 2.304 4.431 11.327 1.00 1.20 -1 GLY A CA 20
ATOM 20339 C C . GLY A 1 18 ? 1.552 3.201 10.842 1.00 0.93 -1 GLY A C 20
ATOM 20340 O O . GLY A 1 18 ? 0.340 3.097 11.035 1.00 1.43 -1 GLY A O 20
ATOM 20344 N N . PRO A 1 19 ? 2.256 2.250 10.206 1.00 0.95 0 PRO A N 20
ATOM 20345 C CA . PRO A 1 19 ? 1.666 1.019 9.693 1.00 1.19 0 PRO A CA 20
ATOM 20346 C C . PRO A 1 19 ? 1.773 -0.148 10.678 1.00 1.08 0 PRO A C 20
ATOM 20347 O O . PRO A 1 19 ? 2.761 -0.267 11.409 1.00 1.62 0 PRO A O 20
ATOM 20358 N N . ARG A 1 20 ? 0.766 -1.014 10.678 1.00 1.01 1 ARG A N 20
ATOM 20359 C CA . ARG A 1 20 ? 0.738 -2.169 11.568 1.00 1.19 1 ARG A CA 20
ATOM 20360 C C . ARG A 1 20 ? -0.498 -3.023 11.304 1.00 0.86 1 ARG A C 20
ATOM 20361 O O . ARG A 1 20 ? -1.606 -2.492 11.273 1.00 1.02 1 ARG A O 20
ATOM 20382 N N . ARG A 1 21 ? -0.297 -4.333 11.107 1.00 0.78 2 ARG A N 20
ATOM 20383 C CA . ARG A 1 21 ? -1.407 -5.296 10.963 1.00 0.56 2 ARG A CA 20
ATOM 20384 C C . ARG A 1 21 ? -0.887 -6.695 10.620 1.00 0.65 2 ARG A C 20
ATOM 20385 O O . ARG A 1 21 ? -1.489 -7.696 11.010 1.00 1.49 2 ARG A O 20
ATOM 20406 N N . ALA A 1 22 ? 0.225 -6.745 9.883 1.00 0.64 3 ALA A N 20
ATOM 20407 C CA . ALA A 1 22 ? 0.939 -8.001 9.579 1.00 0.58 3 ALA A CA 20
ATOM 20408 C C . ALA A 1 22 ? 0.189 -8.905 8.586 1.00 0.60 3 ALA A C 20
ATOM 20409 O O . ALA A 1 22 ? 0.478 -8.887 7.389 1.00 1.09 3 ALA A O 20
ATOM 20416 N N . GLY A 1 23 ? -0.757 -9.694 9.084 1.00 0.44 4 GLY A N 20
ATOM 20417 C CA . GLY A 1 23 ? -1.450 -10.672 8.250 1.00 0.52 4 GLY A CA 20
ATOM 20418 C C . GLY A 1 23 ? -2.891 -10.275 7.965 1.00 0.39 4 GLY A C 20
ATOM 20419 O O . GLY A 1 23 ? -3.818 -10.938 8.424 1.00 0.54 4 GLY A O 20
ATOM 20423 N N . THR A 1 24 ? -3.092 -9.184 7.236 1.00 0.26 5 THR A N 20
ATOM 20424 C CA . THR A 1 24 ? -4.432 -8.667 6.993 1.00 0.18 5 THR A CA 20
ATOM 20425 C C . THR A 1 24 ? -4.724 -8.600 5.490 1.00 0.14 5 THR A C 20
ATOM 20426 O O . THR A 1 24 ? -3.952 -9.118 4.690 1.00 0.15 5 THR A O 20
ATOM 20437 N N . CYS A 1 25 ? -5.853 -8.003 5.125 1.00 0.15 6 CYS A N 20
ATOM 20438 C CA . CYS A 1 25 ? -6.195 -7.762 3.727 1.00 0.14 6 CYS A CA 20
ATOM 20439 C C . CYS A 1 25 ? -6.428 -6.281 3.471 1.00 0.13 6 CYS A C 20
ATOM 20440 O O . CYS A 1 25 ? -6.859 -5.549 4.362 1.00 0.15 6 CYS A O 20
ATOM 20448 N N . CYS A 1 26 ? -6.143 -5.846 2.249 1.00 0.12 7 CYS A N 20
ATOM 20449 C CA . CYS A 1 26 ? -6.165 -4.428 1.933 1.00 0.11 7 CYS A CA 20
ATOM 20450 C C . CYS A 1 26 ? -7.589 -3.926 1.662 1.00 0.10 7 CYS A C 20
ATOM 20451 O O . CYS A 1 26 ? -8.292 -4.480 0.815 1.00 0.10 7 CYS A O 20
ATOM 20458 N N . ALA A 1 27 ? -7.986 -2.864 2.396 1.00 0.13 8 ALA A N 20
ATOM 20459 C CA . ALA A 1 27 ? -9.305 -2.207 2.289 1.00 0.17 8 ALA A CA 20
ATOM 20460 C C . ALA A 1 27 ? -9.577 -1.599 0.918 1.00 0.21 8 ALA A C 20
ATOM 20461 O O . ALA A 1 27 ? -10.362 -0.658 0.790 1.00 0.31 8 ALA A O 20
ATOM 20468 N N . ASN A 1 28 ? -8.931 -2.121 -0.091 1.00 0.18 9 ASN A N 20
ATOM 20469 C CA . ASN A 1 28 ? -9.050 -1.583 -1.426 1.00 0.23 9 ASN A CA 20
ATOM 20470 C C . ASN A 1 28 ? -8.705 -2.632 -2.468 1.00 0.24 9 ASN A C 20
ATOM 20471 O O . ASN A 1 28 ? -9.452 -2.830 -3.424 1.00 0.32 9 ASN A O 20
ATOM 20482 N N . CYS A 1 29 ? -7.581 -3.323 -2.291 1.00 0.21 10 CYS A N 20
ATOM 20483 C CA . CYS A 1 29 ? -7.127 -4.223 -3.338 1.00 0.28 10 CYS A CA 20
ATOM 20484 C C . CYS A 1 29 ? -7.017 -5.676 -2.838 1.00 0.22 10 CYS A C 20
ATOM 20485 O O . CYS A 1 29 ? -6.581 -6.560 -3.570 1.00 0.31 10 CYS A O 20
ATOM 20492 N N . GLN A 1 30 ? -7.471 -5.899 -1.594 1.00 0.18 11 GLN A N 20
ATOM 20493 C CA . GLN A 1 30 ? -7.502 -7.217 -0.931 1.00 0.21 11 GLN A CA 20
ATOM 20494 C C . GLN A 1 30 ? -6.248 -8.087 -1.109 1.00 0.26 11 GLN A C 20
ATOM 20495 O O . GLN A 1 30 ? -6.318 -9.305 -0.935 1.00 0.34 11 GLN A O 20
ATOM 20509 N N . THR A 1 31 ? -5.116 -7.486 -1.446 1.00 0.25 12 THR A N 20
ATOM 20510 C CA . THR A 1 31 ? -3.852 -8.186 -1.371 1.00 0.26 12 THR A CA 20
ATOM 20511 C C . THR A 1 31 ? -3.534 -8.510 0.079 1.00 0.21 12 THR A C 20
ATOM 20512 O O . THR A 1 31 ? -3.970 -7.810 1.000 1.00 0.19 12 THR A O 20
ATOM 20523 N N . THR A 1 32 ? -2.803 -9.582 0.265 1.00 0.22 13 THR A N 20
ATOM 20524 C CA . THR A 1 32 ? -2.356 -9.995 1.581 1.00 0.23 13 THR A CA 20
ATOM 20525 C C . THR A 1 32 ? -0.857 -10.260 1.575 1.00 0.26 13 THR A C 20
ATOM 20526 O O . THR A 1 32 ? -0.287 -10.742 2.554 1.00 0.42 13 THR A O 20
ATOM 20537 N N . THR A 1 33 ? -0.221 -9.915 0.468 1.00 0.22 14 THR A N 20
ATOM 20538 C CA . THR A 1 33 ? 1.218 -10.113 0.322 1.00 0.26 14 THR A CA 20
ATOM 20539 C C . THR A 1 33 ? 1.936 -8.792 0.596 1.00 0.23 14 THR A C 20
ATOM 20540 O O . THR A 1 33 ? 2.828 -8.358 -0.135 1.00 0.36 14 THR A O 20
ATOM 20551 N N . THR A 1 34 ? 1.553 -8.179 1.701 1.00 0.17 15 THR A N 20
ATOM 20552 C CA . THR A 1 34 ? 2.026 -6.839 2.033 1.00 0.17 15 THR A CA 20
ATOM 20553 C C . THR A 1 34 ? 2.569 -6.784 3.456 1.00 0.20 15 THR A C 20
ATOM 20554 O O . THR A 1 34 ? 2.002 -7.378 4.374 1.00 0.26 15 THR A O 20
ATOM 20565 N N . THR A 1 35 ? 3.677 -6.082 3.623 1.00 0.25 16 THR A N 20
ATOM 20566 C CA . THR A 1 35 ? 4.314 -5.935 4.923 1.00 0.31 16 THR A CA 20
ATOM 20567 C C . THR A 1 35 ? 4.034 -4.546 5.503 1.00 0.25 16 THR A C 20
ATOM 20568 O O . THR A 1 35 ? 4.528 -4.194 6.574 1.00 0.30 16 THR A O 20
ATOM 20579 N N . LEU A 1 36 ? 3.224 -3.760 4.801 1.00 0.21 17 LEU A N 20
ATOM 20580 C CA . LEU A 1 36 ? 3.032 -2.354 5.177 1.00 0.21 17 LEU A CA 20
ATOM 20581 C C . LEU A 1 36 ? 1.555 -2.014 5.244 1.00 0.18 17 LEU A C 20
ATOM 20582 O O . LEU A 1 36 ? 0.983 -1.494 4.285 1.00 0.29 17 LEU A O 20
ATOM 20598 N N . TRP A 1 37 ? 0.944 -2.311 6.371 1.00 0.13 18 TRP A N 20
ATOM 20599 C CA . TRP A 1 37 ? -0.464 -2.059 6.546 1.00 0.11 18 TRP A CA 20
ATOM 20600 C C . TRP A 1 37 ? -0.713 -0.693 7.184 1.00 0.12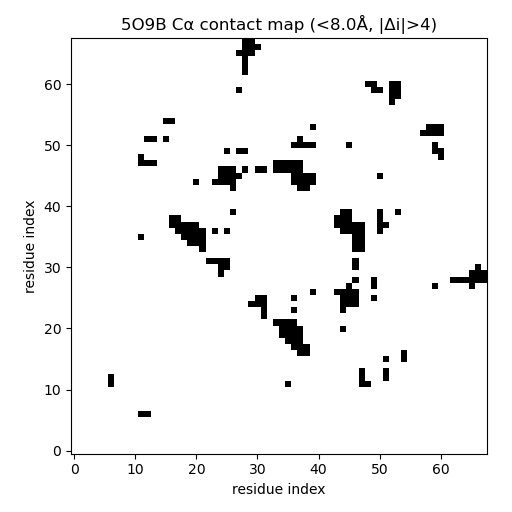 18 TRP A C 20
ATOM 20601 O O . TRP A 1 37 ? -0.687 -0.532 8.404 1.00 0.18 18 TRP A O 20
ATOM 20622 N N . ARG A 1 38 ? -0.966 0.276 6.322 1.00 0.12 19 ARG A N 20
ATOM 20623 C CA . ARG A 1 38 ? -1.331 1.642 6.722 1.00 0.13 19 ARG A CA 20
ATOM 20624 C C . ARG A 1 38 ? -2.846 1.730 6.907 1.00 0.13 19 ARG A C 20
ATOM 20625 O O . ARG A 1 38 ? -3.559 0.775 6.612 1.00 0.15 19 ARG A O 20
ATOM 20646 N N . ARG A 1 39 ? -3.336 2.848 7.436 1.00 0.15 20 ARG A N 20
ATOM 20647 C CA . ARG A 1 39 ? -4.766 3.070 7.541 1.00 0.17 20 ARG A CA 20
ATOM 20648 C C . ARG A 1 39 ? -5.255 4.036 6.476 1.00 0.19 20 ARG A C 20
ATOM 20649 O O . ARG A 1 39 ? -4.538 4.957 6.078 1.00 0.25 20 ARG A O 20
ATOM 20670 N N . ASN A 1 40 ? -6.481 3.821 6.027 1.00 0.18 21 ASN A N 20
ATOM 20671 C CA . ASN A 1 40 ? -7.142 4.774 5.139 1.00 0.18 21 ASN A CA 20
ATOM 20672 C C . ASN A 1 40 ? -8.000 5.731 5.984 1.00 0.17 21 ASN A C 20
ATOM 20673 O O . ASN A 1 40 ? -7.911 5.672 7.211 1.00 0.17 21 ASN A O 20
ATOM 20684 N N . ALA A 1 41 ? -8.874 6.545 5.364 1.00 0.19 22 ALA A N 20
ATOM 20685 C CA . ALA A 1 41 ? -9.646 7.564 6.096 1.00 0.24 22 ALA A CA 20
ATOM 20686 C C . ALA A 1 41 ? -10.497 6.985 7.230 1.00 0.26 22 ALA A C 20
ATOM 20687 O O . ALA A 1 41 ? -10.835 7.690 8.181 1.00 0.36 22 ALA A O 20
ATOM 20694 N N . ASN A 1 42 ? -10.819 5.708 7.147 1.00 0.25 23 ASN A N 20
ATOM 20695 C CA . ASN A 1 42 ? -11.702 5.078 8.106 1.00 0.33 23 ASN A CA 20
ATOM 20696 C C . ASN A 1 42 ? -10.860 4.511 9.219 1.00 0.24 23 ASN A C 20
ATOM 20697 O O . ASN A 1 42 ? -11.353 4.099 10.270 1.00 0.35 23 ASN A O 20
ATOM 20708 N N . GLY A 1 43 ? -9.565 4.522 8.977 1.00 0.17 24 GLY A N 20
ATOM 20709 C CA . GLY A 1 43 ? -8.661 3.810 9.818 1.00 0.20 24 GLY A CA 20
ATOM 20710 C C . GLY A 1 43 ? -8.601 2.372 9.383 1.00 0.18 24 GLY A C 20
ATOM 20711 O O . GLY A 1 43 ? -8.288 1.484 10.171 1.00 0.22 24 GLY A O 20
ATOM 20715 N N . ASP A 1 44 ? -8.917 2.146 8.110 1.00 0.15 25 ASP A N 20
ATOM 20716 C CA . ASP A 1 44 ? -9.006 0.790 7.591 1.00 0.16 25 ASP A CA 20
ATOM 20717 C C . ASP A 1 44 ? -7.666 0.378 7.017 1.00 0.16 25 ASP A C 20
ATOM 20718 O O . ASP A 1 44 ? -6.961 1.179 6.412 1.00 0.26 25 ASP A O 20
ATOM 20727 N N . PRO A 1 45 ? -7.317 -0.877 7.230 1.00 0.11 26 PRO A N 20
ATOM 20728 C CA . PRO A 1 45 ? -6.044 -1.454 6.801 1.00 0.10 26 PRO A CA 20
ATOM 20729 C C . PRO A 1 45 ? -5.852 -1.419 5.283 1.00 0.08 26 PRO A C 20
ATOM 20730 O O . PRO A 1 45 ? -6.719 -1.852 4.529 1.00 0.11 26 PRO A O 20
ATOM 20741 N N . VAL A 1 46 ? -4.696 -0.936 4.845 1.00 0.07 27 VAL A N 20
ATOM 20742 C CA . VAL A 1 46 ? -4.378 -0.877 3.409 1.00 0.08 27 VAL A CA 20
ATOM 20743 C C . VAL A 1 46 ? -2.913 -1.234 3.197 1.00 0.10 27 VAL A C 20
ATOM 20744 O O . VAL A 1 46 ? -2.071 -0.988 4.059 1.00 0.11 27 VAL A O 20
ATOM 20757 N N . CYS A 1 47 ? -2.627 -1.817 2.046 1.00 0.12 28 CYS A N 20
ATOM 20758 C CA . CYS A 1 47 ? -1.283 -2.213 1.677 1.00 0.15 28 CYS A CA 20
ATOM 20759 C C . CYS A 1 47 ? -0.457 -0.941 1.382 1.00 0.13 28 CYS A C 20
ATOM 20760 O O . CYS A 1 47 ? -1.040 0.148 1.315 1.00 0.15 28 CYS A O 20
ATOM 20767 N N . ASN A 1 48 ? 0.872 -1.057 1.196 1.00 0.13 29 ASN A N 20
ATOM 20768 C CA . ASN A 1 48 ? 1.730 0.115 1.017 1.00 0.17 29 ASN A CA 20
ATOM 20769 C C . ASN A 1 48 ? 1.180 1.072 -0.030 1.00 0.15 29 ASN A C 20
ATOM 20770 O O . ASN A 1 48 ? 0.978 2.227 0.283 1.00 0.16 29 ASN A O 20
ATOM 20781 N N . ALA A 1 49 ? 0.928 0.608 -1.240 1.00 0.17 30 ALA A N 20
ATOM 20782 C CA . ALA A 1 49 ? 0.471 1.507 -2.308 1.00 0.18 30 ALA A CA 20
ATOM 20783 C C . ALA A 1 49 ? -0.799 2.273 -1.934 1.00 0.20 30 ALA A C 20
ATOM 20784 O O . ALA A 1 49 ? -0.840 3.493 -2.028 1.00 0.19 30 ALA A O 20
ATOM 20791 N N . CYS A 1 50 ? -1.829 1.556 -1.501 1.00 0.26 31 CYS A N 20
ATOM 20792 C CA . CYS A 1 50 ? -3.127 2.167 -1.226 1.00 0.30 31 CYS A CA 20
ATOM 20793 C C . CYS A 1 50 ? -3.050 3.159 -0.060 1.00 0.32 31 CYS A C 20
ATOM 20794 O O . CYS A 1 50 ? -3.735 4.178 -0.065 1.00 0.41 31 CYS A O 20
ATOM 20801 N N . GLY A 1 51 ? -2.203 2.868 0.922 1.00 0.28 32 GLY A N 20
ATOM 20802 C CA . GLY A 1 51 ? -1.948 3.842 1.984 1.00 0.29 32 GLY A CA 20
ATOM 20803 C C . GLY A 1 51 ? -1.013 4.944 1.524 1.00 0.30 32 GLY A C 20
ATOM 20804 O O . GLY A 1 51 ? -1.294 6.117 1.735 1.00 0.46 32 GLY A O 20
ATOM 20808 N N . LEU A 1 52 ? 0.077 4.564 0.861 1.00 0.19 33 LEU A N 20
ATOM 20809 C CA . LEU A 1 52 ? 1.097 5.516 0.416 1.00 0.16 33 LEU A CA 20
ATOM 20810 C C . LEU A 1 52 ? 0.456 6.545 -0.472 1.00 0.14 33 LEU A C 20
ATOM 20811 O O . LEU A 1 52 ? 0.690 7.740 -0.321 1.00 0.15 33 LEU A O 20
ATOM 20827 N N . TYR A 1 53 ? -0.398 6.080 -1.373 1.00 0.14 34 TYR A N 20
ATOM 20828 C CA . TYR A 1 53 ? -0.934 6.941 -2.370 1.00 0.16 34 TYR A CA 20
ATOM 20829 C C . TYR A 1 53 ? -1.939 7.902 -1.776 1.00 0.13 34 TYR A C 20
ATOM 20830 O O . TYR A 1 53 ? -1.922 9.097 -2.076 1.00 0.15 34 TYR A O 20
ATOM 20848 N N . TYR A 1 54 ? -2.825 7.372 -0.949 1.00 0.14 35 TYR A N 20
ATOM 20849 C CA . TYR A 1 54 ? -3.796 8.202 -0.258 1.00 0.17 35 TYR A CA 20
ATOM 20850 C C . TYR A 1 54 ? -3.091 9.244 0.592 1.00 0.16 35 TYR A C 20
ATOM 20851 O O . TYR A 1 54 ? -3.604 10.338 0.797 1.00 0.20 35 TYR A O 20
ATOM 20869 N N . LYS A 1 55 ? -1.895 8.929 1.048 1.00 0.15 36 LYS A N 20
ATOM 20870 C CA . LYS A 1 55 ? -1.165 9.855 1.884 1.00 0.21 36 LYS A CA 20
ATOM 20871 C C . LYS A 1 55 ? -0.755 11.054 1.068 1.00 0.22 36 LYS A C 20
ATOM 20872 O O . LYS A 1 55 ? -0.743 12.192 1.540 1.00 0.32 36 LYS A O 20
ATOM 20891 N N . LEU A 1 56 ? -0.413 10.771 -0.169 1.00 0.20 37 LEU A N 20
ATOM 20892 C CA . LEU A 1 56 ? 0.020 11.793 -1.084 1.00 0.24 37 LEU A CA 20
ATOM 20893 C C . LEU A 1 56 ? -1.178 12.565 -1.619 1.00 0.25 37 LEU A C 20
ATOM 20894 O O . LEU A 1 56 ? -1.152 13.793 -1.714 1.00 0.31 37 LEU A O 20
ATOM 20910 N N . HIS A 1 57 ? -2.232 11.829 -1.968 1.00 0.23 38 HIS A N 20
ATOM 20911 C CA . HIS A 1 57 ? -3.269 12.356 -2.845 1.00 0.28 38 HIS A CA 20
ATOM 20912 C C . HIS A 1 57 ? -4.675 12.351 -2.237 1.00 0.30 38 HIS A C 20
ATOM 20913 O O . HIS A 1 57 ? -5.624 12.771 -2.896 1.00 0.37 38 HIS A O 20
ATOM 20928 N N . ASN A 1 58 ? -4.807 11.884 -0.993 1.00 0.26 39 ASN A N 20
ATOM 20929 C CA . ASN A 1 58 ? -6.102 11.895 -0.281 1.00 0.30 39 ASN A CA 20
ATOM 20930 C C . ASN A 1 58 ? -7.151 11.046 -0.988 1.00 0.32 39 ASN A C 20
ATOM 20931 O O . ASN A 1 58 ? -8.351 11.298 -0.866 1.00 0.40 39 ASN A O 20
ATOM 20942 N N . VAL A 1 59 ? -6.701 10.029 -1.702 1.00 0.30 40 VAL A N 20
ATOM 20943 C CA . VAL A 1 59 ? -7.597 9.158 -2.458 1.00 0.38 40 VAL A CA 20
ATOM 20944 C C . VAL A 1 59 ? -6.990 7.777 -2.609 1.00 0.37 40 VAL A C 20
ATOM 20945 O O . VAL A 1 59 ? -5.785 7.606 -2.434 1.00 0.30 40 VAL A O 20
ATOM 20958 N N . ASN A 1 60 ? -7.823 6.801 -2.942 1.00 0.50 41 ASN A N 20
ATOM 20959 C CA . ASN A 1 60 ? -7.361 5.428 -3.101 1.00 0.55 41 ASN A CA 20
ATOM 20960 C C . ASN A 1 60 ? -6.432 5.317 -4.295 1.00 0.44 41 ASN A C 20
ATOM 20961 O O . ASN A 1 60 ? -6.473 6.152 -5.201 1.00 0.43 41 ASN A O 20
ATOM 20972 N N . ARG A 1 61 ? -5.613 4.274 -4.302 1.00 0.46 42 ARG A N 20
ATOM 20973 C CA . ARG A 1 61 ? -4.572 4.127 -5.300 1.00 0.39 42 ARG A CA 20
ATOM 20974 C C . ARG A 1 61 ? -5.116 3.350 -6.492 1.00 0.45 42 ARG A C 20
ATOM 20975 O O . ARG A 1 61 ? -5.434 2.174 -6.356 1.00 0.51 42 ARG A O 20
ATOM 20996 N N . PRO A 1 62 ? -5.296 4.009 -7.653 1.00 0.53 43 PRO A N 20
ATOM 20997 C CA . PRO A 1 62 ? -5.669 3.322 -8.895 1.00 0.67 43 PRO A CA 20
ATOM 20998 C C . PRO A 1 62 ? -4.703 2.189 -9.216 1.00 0.66 43 PRO A C 20
ATOM 20999 O O . PRO A 1 62 ? -3.503 2.403 -9.389 1.00 0.68 43 PRO A O 20
ATOM 21010 N N . LEU A 1 63 ? -5.237 0.988 -9.301 1.00 0.72 44 LEU A N 20
ATOM 21011 C CA . LEU A 1 63 ? -4.426 -0.208 -9.391 1.00 0.73 44 LEU A CA 20
ATOM 21012 C C . LEU A 1 63 ? -4.804 -0.985 -10.642 1.00 1.12 44 LEU A C 20
ATOM 21013 O O . LEU A 1 63 ? -5.063 -0.385 -11.687 1.00 1.52 44 LEU A O 20
ATOM 21029 N N . THR A 1 64 ? -4.835 -2.309 -10.528 1.00 1.43 45 THR A N 20
ATOM 21030 C CA . THR A 1 64 ? -5.222 -3.173 -11.624 1.00 1.89 45 THR A CA 20
ATOM 21031 C C . THR A 1 64 ? -4.166 -3.165 -12.724 1.00 2.49 45 THR A C 20
ATOM 21032 O O . THR A 1 64 ? -3.262 -3.997 -12.725 1.00 3.12 45 THR A O 20
ATOM 21043 N N . MET A 1 65 ? -4.284 -2.208 -13.627 1.00 3.01 46 MET A N 20
ATOM 21044 C CA . MET A 1 65 ? -3.360 -2.040 -14.748 1.00 4.06 46 MET A CA 20
ATOM 21045 C C . MET A 1 65 ? -3.229 -3.336 -15.544 1.00 4.82 46 MET A C 20
ATOM 21046 O O . MET A 1 65 ? -2.311 -4.128 -15.320 1.00 5.29 46 MET A O 20
ATOM 21060 N N . LYS A 1 66 ? -4.169 -3.543 -16.464 1.00 5.35 47 LYS A N 20
ATOM 21061 C CA . LYS A 1 66 ? -4.220 -4.754 -17.279 1.00 6.39 47 LYS A CA 20
ATOM 21062 C C . LYS A 1 66 ? -4.535 -5.958 -16.392 1.00 6.45 47 LYS A C 20
ATOM 21063 O O . LYS A 1 66 ? -4.031 -7.065 -16.600 1.00 7.14 47 LYS A O 20
ATOM 21082 N N . LYS A 1 67 ? -5.399 -5.707 -15.415 1.00 6.06 48 LYS A N 20
ATOM 21083 C CA . LYS A 1 67 ? -5.800 -6.693 -14.411 1.00 6.40 48 LYS A CA 20
ATOM 21084 C C . LYS A 1 67 ? -4.604 -7.408 -13.772 1.00 6.04 48 LYS A C 20
ATOM 21085 O O . LYS A 1 67 ? -4.333 -8.577 -14.066 1.00 6.58 48 LYS A O 20
ATOM 21104 N N . GLU A 1 68 ? -3.886 -6.709 -12.899 1.00 5.38 49 GLU A N 20
ATOM 21105 C CA . GLU A 1 68 ? -2.816 -7.319 -12.124 1.00 5.42 49 GLU A CA 20
ATOM 21106 C C . GLU A 1 68 ? -2.832 -6.781 -10.703 1.00 5.55 49 GLU A C 20
ATOM 21107 O O . GLU A 1 68 ? -3.533 -7.367 -9.853 1.00 5.89 49 GLU A O 20
#

Sequence (68 aa):
MAHHHHHHSSGLEVLFQGPRRAGTCCANCQTTTTTLWRRNANGDPVCNACGLYYKLHNVNRPLTMKKEMAHHHHHHSSGLEVLFQGPRRAGTCCANCQTTTTTLWRRNANGDPVCNACGLYYKLHNVNRPLTMKKEMAHHHHHHSSGLEVLFQGPRRAGTCCANCQTTTTTLWRRNANGDPVCNACGLYYKLHNVNRPLTMKKEMAHHHHHHSSGLEVLFQGPRRAGTCCANCQTTTTTLWRRNANGDPVCNACGLYYKLHNVNRPLTMKKEMAHHHHHHSSGLEVLFQGPRRAGTCCANCQTTTTTLWRRNANGDPVCNACGLYYKLHNVNRPLTMKKEMAHHHHHHSSGLEVLFQGPRRAGTCCANCQTTTTTLWRRNANGDPVCNACGLYYKLHNVNRPLTMKKEMAHHHHHHSSGLEVLFQGPRRAGTCCANCQTTTTTLWRRNANGDPVCNACGLYYKLHNVNRPLTMKKEMAHHHHHHSSGLEVLFQGPRRAGTCCANCQTTTTTLWRRNANGDPVCNACGLYYKLHNVNRPLTMKKEMAHHHHHHSSGLEVLFQGPRRAGTCCANCQTTTTTLWRRNANGDPVCNACGLYYKLHNVNRPLTMKKEMAHHHHHHSSGLEVLFQGPRRAGTCCANCQTTTTTLWRRNANGDPVCNACGLYYKLHNVNRPLTMKKEMAHHHHHHSSGLEVLFQGPRRAGTCCANCQTTTTTLWRRNANGDPVCNACGLYYKLHNVNRPLTMKKEMAHHHHHHSSGLEVLFQGPRRAGTCCANCQTTTTTLWRRNANGDPVCNACGLYYKLHNVNRPLTMKKEMAHHHHHHSSGLEVLFQGPRRAGTCCANCQTTTTTLWRRNANGDPVCNACGLYYKLHNVNRPLTMKKEMAHHHHHHSSGLEVLFQGPRRAGTCCANCQTTTTTLWRRNANGDPVCNACGLYYKLHNVNRPLTMKKEMAHHHHHHSSGLEVLFQGPRRAGTCCANCQTTTTTLWRRNANGDPVCNACGLYYKLHNVNRPLTMKKEMAHHHHHHSSGLEVLFQGPRRAGTCCANCQTTTTTLWRRNANGDPVCNACGLYYKLHNVNRPLTMKKEMAHHHHHHSSGLEVLFQGPRRAGTCCANCQTTTTTLWRRNANGDPVCNACGLYYKLHNVNRPLTMKKEMAHHHHHHSSGLEVLFQGPRRAGTCCANCQTTTTTLWRRNANGDPVCNACGLYYKLHNVNRPLTMKKEMAHHHHHHSSGLEVLFQGPRRAGTCCANCQTTTTTLWRRNANGDPVCNACGLYYKLHNVNRPLTMKKEMAHHHHHHSSGLEVLFQGPRRAGTCCANCQTTTTTLWRRNANGDPVCNACGLYYKLHNVNRPLTMKKE

GO terms:
  GO:0005515 protein binding (F, IPI)
  GO:1990837 sequence-specific double-stranded DNA binding (F, IDA)
  GO:0003682 chromatin binding (F, IDA)
  GO:0045746 negative regulation of Notch signaling pathway (P, IDA)
  GO:0045766 positive regulation of angiogenesis (P, IDA)
  GO:2000178 negative regulation of neural precursor cell proliferation (P, IDA)
  GO:0045944 positive regulation of transcription by RNA polymerase II (P, IGI)
  GO:0045944 positive regulation of transcription by RNA polymerase II (P, IMP)
  GO:0005654 nucleoplasm (C, TAS)
  GO:0005634 nucleus (C, IDA)
  GO:0005737 cytoplasm (C, IDA)
  GO:0035854 eosinophil fate commitment (P, IDA)
  GO:0000981 DNA-binding transcription factor activity, RNA polymerase II-specific (F, IDA)
  GO:0003700 DNA-binding transcription factor activity (F, IDA)
  GO:0045944 positive regulation of transcription by RNA polymerase II (P, IDA)
  GO:1902895 positive regulation of miRNA transcription (P, IDA)
  GO:1902895 positive regulation of miRNA transcription (P, IGI)
  GO:0043536 positive regulation of blood vessel endothelial cell migration (P, IMP)
  GO:0045766 positive regulation of angiogenesis (P, IMP)
  GO:0010628 positive regulation of gene expression (P, IMP)